Protein AF-0000000080760222 (afdb_homodimer)

pLDDT: mean 91.81, std 16.85, range [20.69, 99.0]

Solvent-accessible surface area (backbone atoms only — not comparable to full-atom values): 49930 Å² total; per-residue (Å²): 141,75,77,84,73,66,91,72,69,75,89,66,70,95,62,77,78,75,68,76,70,71,76,77,64,73,71,73,68,75,75,65,69,78,71,59,54,69,72,54,43,53,39,43,60,71,43,69,62,63,64,87,35,43,21,30,27,31,28,36,64,97,54,61,75,70,39,72,36,57,25,76,50,66,33,50,38,21,35,37,37,32,58,56,42,46,46,55,39,39,75,69,62,34,50,72,35,60,31,49,39,36,34,28,26,51,71,90,54,55,47,46,98,83,7,40,41,82,52,53,40,32,39,40,38,49,36,39,63,76,36,31,63,59,53,51,49,52,40,50,49,45,37,42,74,67,42,44,33,32,48,48,35,38,33,38,18,42,60,54,34,48,88,53,74,57,67,31,30,70,85,80,70,45,47,27,40,48,73,35,35,52,40,54,31,58,34,49,46,66,29,43,35,35,35,42,36,38,68,35,73,90,77,55,38,56,47,77,41,65,40,74,78,42,78,59,61,42,80,38,79,52,49,39,58,38,87,48,76,51,88,58,83,77,59,68,49,68,43,60,42,85,51,97,82,34,39,30,40,35,36,34,46,58,38,30,60,69,52,53,66,48,74,45,62,31,26,73,53,54,46,67,57,37,43,53,36,50,49,54,52,51,39,43,58,72,68,34,46,71,82,53,56,79,40,83,44,77,74,62,91,70,46,37,81,72,30,72,41,74,50,72,28,43,42,57,50,40,26,50,28,43,19,66,61,36,33,37,38,29,31,27,47,37,28,48,46,10,29,76,70,72,32,70,47,10,26,52,69,58,11,44,53,45,49,53,51,52,42,42,73,71,70,45,83,54,90,62,56,32,56,67,59,24,23,21,91,52,94,74,26,23,38,22,26,44,49,51,45,51,50,54,54,52,41,61,74,39,74,59,24,33,42,56,52,47,13,33,10,28,24,31,61,30,51,85,32,28,88,35,50,67,49,90,62,23,45,47,25,25,31,35,32,62,13,69,47,93,32,22,27,23,41,35,42,40,30,43,16,71,73,71,47,46,27,37,40,24,40,33,25,55,36,89,67,20,78,48,44,54,65,29,54,48,47,52,51,33,55,48,13,66,61,131,82,85,72,72,78,80,69,71,78,74,68,72,75,66,70,72,71,68,73,71,68,78,75,64,73,71,76,68,74,74,66,70,79,72,58,54,69,73,54,43,52,39,44,58,71,42,69,62,63,64,88,34,43,22,30,25,32,27,38,64,100,54,60,76,70,40,72,36,57,24,76,49,66,34,49,37,21,34,39,37,33,56,56,42,46,46,54,40,40,74,69,63,34,50,73,35,61,31,48,39,35,34,26,25,51,71,91,56,56,47,47,96,83,7,39,40,81,53,53,40,30,39,41,35,49,36,38,62,74,36,32,63,60,52,51,50,52,38,50,47,45,37,42,74,66,41,46,34,33,46,49,34,38,32,37,18,43,62,54,33,46,87,53,74,58,67,33,30,71,85,78,70,46,47,26,40,48,72,36,33,52,40,53,29,59,34,49,45,67,28,44,34,36,37,43,34,38,67,36,74,88,78,56,39,56,46,77,42,64,41,74,78,42,79,57,62,41,80,37,78,52,49,38,59,38,89,47,75,49,87,60,84,76,59,70,48,69,42,59,40,83,50,99,83,34,39,29,40,34,36,33,44,57,37,31,60,68,51,53,66,49,74,45,61,30,27,73,52,54,48,66,57,37,42,52,34,52,49,54,51,52,39,42,60,72,69,34,46,70,82,54,54,81,40,81,45,75,73,61,92,70,45,38,80,73,31,72,41,72,49,72,29,43,42,58,49,42,25,51,27,43,19,64,60,35,32,38,38,29,31,26,47,36,30,45,46,10,30,77,70,71,32,71,47,12,25,53,68,58,10,42,51,47,48,52,51,52,42,42,71,72,69,45,81,53,89,63,55,32,56,67,60,23,23,21,91,51,94,72,25,23,39,22,28,44,48,50,45,52,49,55,53,53,43,62,73,39,73,60,23,32,42,57,51,46,13,32,11,28,23,31,61,31,50,85,30,30,89,36,50,65,50,90,62,23,45,45,26,25,31,34,31,61,13,69,47,95,31,22,28,23,41,35,41,40,29,43,17,72,73,72,48,44,28,38,39,24,39,34,24,56,35,88,65,20,77,47,43,53,66,31,55,47,47,53,51,33,55,46,14,66,61

Sequence (966 aa):
MGHRAWRRAAQALGLIMAAAWAALTPAAGQAQVAGLPPKLMQAWKATKLPDEALSVVVQEVNGPRMLAINAQTPRNPASVMKLVTTWVALSELGPNYSWRTDFLTDPGVRPDAQGRLNGPLYWRAGGDPQFMLQDLWTLLRDLRLRGVKEISDLVVDRSIFGQVAIDPGAFDGAPDRAYNASPDALMVGFGALRLLVTPDPVARKWVATVDPPVSGLRLEGAIQWTDARCPGAPAVSTQPVVTQEGVSLRLSGAVAGSCGEFSLYRLALSQPEYTDAVFRLLWRELGGTFKGKMRPGVVPGDAIVLASHESPTLGEAIRVINKRSNNVMARTLLLTLGAERGRRPATVASSESVAKQLLSGQGLNMPELVLDNGAGLSRDARVSADSLAAMLSLAWRSPVMPEYLASMAIAGVDGTVRRRMQGKGALGMAHLKTGSLRDVRSIAGYVLGNSGKRYVVVSMVNHENAAAVRSFDDALIAWLAEQMGHRAWRRAAQALGLIMAAAWAALTPAAGQAQVAGLPPKLMQAWKATKLPDEALSVVVQEVNGPRMLAINAQTPRNPASVMKLVTTWVALSELGPNYSWRTDFLTDPGVRPDAQGRLNGPLYWRAGGDPQFMLQDLWTLLRDLRLRGVKEISDLVVDRSIFGQVAIDPGAFDGAPDRAYNASPDALMVGFGALRLLVTPDPVARKWVATVDPPVSGLRLEGAIQWTDARCPGAPAVSTQPVVTQEGVSLRLSGAVAGSCGEFSLYRLALSQPEYTDAVFRLLWRELGGTFKGKMRPGVVPGDAIVLASHESPTLGEAIRVINKRSNNVMARTLLLTLGAERGRRPATVASSESVAKQLLSGQGLNMPELVLDNGAGLSRDARVSADSLAAMLSLAWRSPVMPEYLASMAIAGVDGTVRRRMQGKGALGMAHLKTGSLRDVRSIAGYVLGNSGKRYVVVSMVNHENAAAVRSFDDALIAWLAEQ

Radius of gyration: 34.59 Å; Cα contacts (8 Å, |Δi|>4): 2193; chains: 2; bounding box: 118×190×60 Å

Foldseek 3Di:
DPPPPPPPPDDPPPDDPDPPPPPVPPPPPQPQQPQDPPLLSVLVVQLVDRQCQKFKWKAFQVGGTRDGRQQFDKDQQFQLLLLLLLLLLCVPQHQFDWFKWFKWAAPPFAQDPQQDTPDAIEIEFRLHLAAELVLLLVQLVLSVVRRHFEGEEYAYEQQLADPQFDQLCVQPNASWALLSQTRTSDAYRSQKWKWKWADDVVVQFIDTDTPPPFPQEEEAEGEHEDQDAFPDDADKDWDWDQDPSHIYIYIYYYGYSNVGIDMDITHHDHRVVSVVRSSCVSSVVSNHDYDHDYYYDHDDPNIGTSGMDIHNTSLVLLLCCQQALRQNSSLSSLQSCLSVVPNGNGYQVSSVVSSVVSCVVLVQDWVSADCRRSSSSDPRGIGGNNSQLVSQSSLCPDPCVVSSQSSFHFACCGGPRVNALVDPQQHRFWGWGWRDDQQKTKIWGWGQAPVRIIMTMIMIGGGNSRVSCRSSVSVVNSVRNHD/DPPPPDPPPDPPPPPPPPPPPPPPPPPPPQPQQPQDDPVLSVLVVQLVDHQVQKFKWKDFQVGGTRDGRQQQDKDQQFQLLLLLLLLLLCVVQHQFDWFKWFKWAAPPWAQDPQQDTPDAIEIEFRLHLAAELVNLLVQLVLSVVRRHFEGEEYAYEQQLADPQFDQLCVQPNASWALLSQTRTSDAYRSQKWKWKWADDVVVQFIDTDTPPPFPQEEEAEGEHEDQDAFPDDADKDWDWDQDPSHIYIYIYYYGYSNVGIDMDITHHDHRVVSVQRSSCVSSVVSNHDYDHDYYYDHDDPNIGTSGMDIHNTSLVLLLCCQQALRQNSQLSSLQSCLSVVPNGNGYQVSSVVSSVVSCVVLVQDWVSADCRRSSSSDPRGIGGNNSQLVSQSSLCVDPCVVSSQSSFHFACCGGPRVNPLVDPQQHRFWGWGWRDDQQKTKIWGWGQAPVRIIMTMIMIGGGNSRVSCRSSVSVVNSVRNHD

Organism: Bordetella avium (strain 197N) (NCBI:txid360910)

Secondary structure (DSSP, 8-state):
--GGGSTTSSTT-S-SGGG--------------TT--HHHHHHHHHHT--GGGEEEEEEETTS-EEEEESTT--B--GGGHHHHHHHHHHHHH-TT---EEEEEE-TT--B-TTSBBSSPEEEE----TT--HHHHHHHHHHHHHTT--EES-EEEE-TTB-S----TTTTTS-TTBGGGPPP-SS-SGGGEEEEEEEEETTTTEEEEEEES--TTEEEEE-PEEE-S---SS--EEEEEEEETTEEEEEEEEEEEGGG--EEEEEE-S-HHHHHHHHHHHHHHHTT-EE-S-EEE----TT-EEEEEEEPPPHHHHHHHHHHTT-HHHHHHHHHHHHHHTT-SSB-HHHHHHHHHHHHHHTT---TT-B-TTSSS--SS-BB-HHHHHHHHHHHHHSTTHHHHHHTSEETTTSGGGTTS--STTTTT-EEEEEEEETTEEEEEEEEE-TTS-EEEEEEEEESTTGGGGHHHHHHHHHHHHT-/--TTGGGGGGGGGGGGGGG--------------TT--HHHHHHHHHHT--GGGEEEEEEETTS-EEEEESTT--B--GGGHHHHHHHHHHHHH-TT---EEEEEE-TT--B-TTSBBSSPEEEE----TT--HHHHHHHHHHHHHTT--EES-EEEE-TTB-S----TTTTTS-TTBGGGPPP-SS-SGGGEEEEEEEEETTTTEEEEEEES--TTEEEEE-PEEE-S---SS--EEEEEEEETTEEEEEEEEEEEGGG--EEEEEE-S-HHHHHHHHHHHHHHHTT-EE-S-EEE----TT-EEEEEEEPPPHHHHHHHHHHTT-HHHHHHHHHHHHHHTT-SSB-HHHHHHHHHHHHHHTT---TT-B-TTSSS--SS-BB-HHHHHHHHHHHHTSTTHHHHHHTSEETTTSGGGTTS--STTTTT-EEEEEEEETTEEEEEEEEE-TTS-EEEEEEEEESTTGGGGHHHHHHHHHHHHT-

Structure (mmCIF, N/CA/C/O backbone):
data_AF-0000000080760222-model_v1
#
loop_
_entity.id
_entity.type
_entity.pdbx_description
1 polymer 'Probable D-alanyl-D-alanine carboxypeptidase'
#
loop_
_atom_site.group_PDB
_atom_site.id
_atom_site.type_symbol
_atom_site.label_atom_id
_atom_site.label_alt_id
_atom_site.label_comp_id
_atom_site.label_asym_id
_atom_site.label_entity_id
_atom_site.label_seq_id
_atom_site.pdbx_PDB_ins_code
_atom_site.Cartn_x
_atom_site.Cartn_y
_atom_site.Cartn_z
_atom_site.occupancy
_atom_site.B_iso_or_equiv
_atom_site.auth_seq_id
_atom_site.auth_comp_id
_atom_site.auth_asym_id
_atom_site.auth_atom_id
_atom_site.pdbx_PDB_model_num
ATOM 1 N N . MET A 1 1 ? -11.398 -107.938 -3.734 1 21.73 1 MET A N 1
ATOM 2 C CA . MET A 1 1 ? -10.977 -106.812 -2.971 1 21.73 1 MET A CA 1
ATOM 3 C C . MET A 1 1 ? -9.711 -106.188 -3.561 1 21.73 1 MET A C 1
ATOM 5 O O . MET A 1 1 ? -9.406 -105 -3.311 1 21.73 1 MET A O 1
ATOM 9 N N . GLY A 1 2 ? -8.922 -107 -4.203 1 21.47 2 GLY A N 1
ATOM 10 C CA . GLY A 1 2 ? -7.48 -106.938 -4.414 1 21.47 2 GLY A CA 1
ATOM 11 C C . GLY A 1 2 ? -7.082 -106.125 -5.633 1 21.47 2 GLY A C 1
ATOM 12 O O . GLY A 1 2 ? -5.895 -105.875 -5.875 1 21.47 2 GLY A O 1
ATOM 13 N N . HIS A 1 3 ? -7.879 -106.125 -6.66 1 20.69 3 HIS A N 1
ATOM 14 C CA . HIS A 1 3 ? -7.383 -105.875 -8.016 1 20.69 3 HIS A CA 1
ATOM 15 C C . HIS A 1 3 ? -7.055 -104.438 -8.273 1 20.69 3 HIS A C 1
ATOM 17 O O . HIS A 1 3 ? -6.594 -104.062 -9.367 1 20.69 3 HIS A O 1
ATOM 23 N N . ARG A 1 4 ? -7.793 -103.438 -7.602 1 25.48 4 ARG A N 1
ATOM 24 C CA . ARG A 1 4 ? -7.926 -102.125 -8.234 1 25.48 4 ARG A CA 1
ATOM 25 C C . ARG A 1 4 ? -6.633 -101.312 -8.109 1 25.48 4 ARG A C 1
ATOM 27 O O . ARG A 1 4 ? -6.602 -100.125 -8.438 1 25.48 4 ARG A O 1
ATOM 34 N N . ALA A 1 5 ? -5.645 -101.938 -7.27 1 29.95 5 ALA A N 1
ATOM 35 C CA . ALA A 1 5 ? -4.57 -101.125 -6.637 1 29.95 5 ALA A CA 1
ATOM 36 C C . ALA A 1 5 ? -3.475 -100.812 -7.641 1 29.95 5 ALA A C 1
ATOM 38 O O . ALA A 1 5 ? -2.51 -100.125 -7.309 1 29.95 5 ALA A O 1
ATOM 39 N N . TRP A 1 6 ? -3.432 -101.562 -8.812 1 23.64 6 TRP A N 1
ATOM 40 C CA . TRP A 1 6 ? -2.129 -101.75 -9.453 1 23.64 6 TRP A CA 1
ATOM 41 C C . TRP A 1 6 ? -1.738 -100.438 -10.195 1 23.64 6 TRP A C 1
ATOM 43 O O . TRP A 1 6 ? -0.552 -100.188 -10.398 1 23.64 6 TRP A O 1
ATOM 53 N N . ARG A 1 7 ? -2.621 -99.875 -11.109 1 25.02 7 ARG A N 1
ATOM 54 C CA . ARG A 1 7 ? -2.139 -99.125 -12.281 1 25.02 7 ARG A CA 1
ATOM 55 C C . ARG A 1 7 ? -1.521 -97.812 -11.891 1 25.02 7 ARG A C 1
ATOM 57 O O . ARG A 1 7 ? -2.129 -96.75 -12.094 1 25.02 7 ARG A O 1
ATOM 64 N N . ARG A 1 8 ? -1.177 -97.5 -10.547 1 26.38 8 ARG A N 1
ATOM 65 C CA . ARG A 1 8 ? -0.715 -96.25 -9.969 1 26.38 8 ARG A CA 1
ATOM 66 C C . ARG A 1 8 ? 0.661 -95.875 -10.508 1 26.38 8 ARG A C 1
ATOM 68 O O . ARG A 1 8 ? 1.21 -94.812 -10.148 1 26.38 8 ARG A O 1
ATOM 75 N N . ALA A 1 9 ? 1.52 -96.812 -10.969 1 27.47 9 ALA A N 1
ATOM 76 C CA . ALA A 1 9 ? 2.963 -96.625 -10.883 1 27.47 9 ALA A CA 1
ATOM 77 C C . ALA A 1 9 ? 3.424 -95.562 -11.898 1 27.47 9 ALA A C 1
ATOM 79 O O . ALA A 1 9 ? 4.293 -94.75 -11.602 1 27.47 9 ALA A O 1
ATOM 80 N N . ALA A 1 10 ? 3.174 -95.812 -13.195 1 27.44 10 ALA A N 1
ATOM 81 C CA . ALA A 1 10 ? 4.16 -95.438 -14.211 1 27.44 10 ALA A CA 1
ATOM 82 C C . ALA A 1 10 ? 4.242 -93.938 -14.359 1 27.44 10 ALA A C 1
ATOM 84 O O . ALA A 1 10 ? 5.316 -93.375 -14.625 1 27.44 10 ALA A O 1
ATOM 85 N N . GLN A 1 11 ? 3.145 -93.188 -14.602 1 27.59 11 GLN A N 1
ATOM 86 C CA . GLN A 1 11 ? 3.232 -92 -15.484 1 27.59 11 GLN A CA 1
ATOM 87 C C . GLN A 1 11 ? 3.934 -90.812 -14.789 1 27.59 11 GLN A C 1
ATOM 89 O O . GLN A 1 11 ? 3.297 -89.812 -14.445 1 27.59 11 GLN A O 1
ATOM 94 N N . ALA A 1 12 ? 4.664 -91 -13.664 1 30.55 12 ALA A N 1
ATOM 95 C CA . ALA A 1 12 ? 5.137 -89.812 -12.867 1 30.55 12 ALA A CA 1
ATOM 96 C C . ALA A 1 12 ? 6.328 -89.188 -13.531 1 30.55 12 ALA A C 1
ATOM 98 O O . ALA A 1 12 ? 6.945 -88.25 -12.945 1 30.55 12 ALA A O 1
ATOM 99 N N . LEU A 1 13 ? 6.895 -89.812 -14.57 1 28.38 13 LEU A N 1
ATOM 100 C CA . LEU A 1 13 ? 8.234 -89.375 -14.938 1 28.38 13 LEU A CA 1
ATOM 101 C C . LEU A 1 13 ? 8.227 -87.875 -15.305 1 28.38 13 LEU A C 1
ATOM 103 O O . LEU A 1 13 ? 9.219 -87.188 -15.078 1 28.38 13 LEU A O 1
ATOM 107 N N . GLY A 1 14 ? 7.422 -87.438 -16.297 1 30.75 14 GLY A N 1
ATOM 108 C CA . GLY A 1 14 ? 7.816 -86.375 -17.203 1 30.75 14 GLY A CA 1
ATOM 109 C C . GLY A 1 14 ? 7.797 -85 -16.531 1 30.75 14 GLY A C 1
ATOM 110 O O . GLY A 1 14 ? 6.77 -84.312 -16.547 1 30.75 14 GLY A O 1
ATOM 111 N N . LEU A 1 15 ? 8.102 -84.938 -15.164 1 27.53 15 LEU A N 1
ATOM 112 C CA . LEU A 1 15 ? 7.887 -83.812 -14.234 1 27.53 15 LEU A CA 1
ATOM 113 C C . LEU A 1 15 ? 8.688 -82.625 -14.664 1 27.53 15 LEU A C 1
ATOM 115 O O . LEU A 1 15 ? 8.172 -81.5 -14.664 1 27.53 15 LEU A O 1
ATOM 119 N N . ILE A 1 16 ? 9.984 -82.562 -14.484 1 30.67 16 ILE A N 1
ATOM 120 C CA . ILE A 1 16 ? 10.633 -81.5 -13.727 1 30.67 16 ILE A CA 1
ATOM 121 C C . ILE A 1 16 ? 11.039 -80.375 -14.656 1 30.67 16 ILE A C 1
ATOM 123 O O . ILE A 1 16 ? 11.492 -79.312 -14.203 1 30.67 16 ILE A O 1
ATOM 127 N N . MET A 1 17 ? 11.234 -80.625 -15.922 1 30.14 17 MET A N 1
ATOM 128 C CA . MET A 1 17 ? 12.141 -79.688 -16.562 1 30.14 17 MET A CA 1
ATOM 129 C C . MET A 1 17 ? 11.508 -78.312 -16.672 1 30.14 17 MET A C 1
ATOM 131 O O . MET A 1 17 ? 12.203 -77.312 -16.891 1 30.14 17 MET A O 1
ATOM 135 N N . ALA A 1 18 ? 10.297 -78.188 -17.047 1 32.34 18 ALA A N 1
ATOM 136 C CA . ALA A 1 18 ? 9.898 -77 -17.828 1 32.34 18 ALA A CA 1
ATOM 137 C C . ALA A 1 18 ? 9.82 -75.75 -16.969 1 32.34 18 ALA A C 1
ATOM 139 O O . ALA A 1 18 ? 9.43 -74.688 -17.438 1 32.34 18 ALA A O 1
ATOM 140 N N . ALA A 1 19 ? 9.805 -75.875 -15.68 1 30.06 19 ALA A N 1
ATOM 141 C CA . ALA A 1 19 ? 9.102 -74.75 -15.055 1 30.06 19 ALA A CA 1
ATOM 142 C C . ALA A 1 19 ? 9.914 -73.438 -15.172 1 30.06 19 ALA A C 1
ATOM 144 O O . ALA A 1 19 ? 9.398 -72.375 -14.906 1 30.06 19 ALA A O 1
ATOM 145 N N . ALA A 1 20 ? 11.25 -73.562 -15.086 1 32.75 20 ALA A N 1
ATOM 146 C CA . ALA A 1 20 ? 11.781 -72.375 -14.461 1 32.75 20 ALA A CA 1
ATOM 147 C C . ALA A 1 20 ? 11.781 -71.188 -15.438 1 32.75 20 ALA A C 1
ATOM 149 O O . ALA A 1 20 ? 12.805 -70.875 -16.062 1 32.75 20 ALA A O 1
ATOM 150 N N . TRP A 1 21 ? 11.062 -71.25 -16.562 1 36.56 21 TRP A N 1
ATOM 151 C CA . TRP A 1 21 ? 11.234 -70 -17.297 1 36.56 21 TRP A CA 1
ATOM 152 C C . TRP A 1 21 ? 10.82 -68.812 -16.438 1 36.56 21 TRP A C 1
ATOM 154 O O . TRP A 1 21 ? 9.633 -68.562 -16.234 1 36.56 21 TRP A O 1
ATOM 164 N N . ALA A 1 22 ? 11.453 -68.625 -15.234 1 35.06 22 ALA A N 1
ATOM 165 C CA . ALA A 1 22 ? 11.18 -67.438 -14.477 1 35.06 22 ALA A CA 1
ATOM 166 C C . ALA A 1 22 ? 11.242 -66.188 -15.375 1 35.06 22 ALA A C 1
ATOM 168 O O . ALA A 1 22 ? 12.234 -65.938 -16.078 1 35.06 22 ALA A O 1
ATOM 169 N N . ALA A 1 23 ? 10.086 -65.562 -15.695 1 37.75 23 ALA A N 1
ATOM 170 C CA . ALA A 1 23 ? 9.844 -64.25 -16.281 1 37.75 23 ALA A CA 1
ATOM 171 C C . ALA A 1 23 ? 10.742 -63.188 -15.648 1 37.75 23 ALA A C 1
ATOM 173 O O . ALA A 1 23 ? 10.625 -62.906 -14.453 1 37.75 23 ALA A O 1
ATOM 174 N N . LEU A 1 24 ? 12.023 -63.094 -16.078 1 36.19 24 LEU A N 1
ATOM 175 C CA . LEU A 1 24 ? 12.719 -61.844 -15.781 1 36.19 24 LEU A CA 1
ATOM 176 C C . LEU A 1 24 ? 11.812 -60.656 -16.031 1 36.19 24 LEU A C 1
ATOM 178 O O . LEU A 1 24 ? 11.5 -60.312 -17.172 1 36.19 24 LEU A O 1
ATOM 182 N N . THR A 1 25 ? 10.766 -60.469 -15.195 1 34.34 25 THR A N 1
ATOM 183 C CA . THR A 1 25 ? 10.117 -59.156 -15.305 1 34.34 25 THR A CA 1
ATOM 184 C C . THR A 1 25 ? 11.148 -58.031 -15.383 1 34.34 25 THR A C 1
ATOM 186 O O . THR A 1 25 ? 12.039 -57.969 -14.539 1 34.34 25 THR A O 1
ATOM 189 N N . PRO A 1 26 ? 11.414 -57.531 -16.594 1 37.06 26 PRO A N 1
ATOM 190 C CA . PRO A 1 26 ? 12.273 -56.344 -16.531 1 37.06 26 PRO A CA 1
ATOM 191 C C . PRO A 1 26 ? 11.891 -55.406 -15.398 1 37.06 26 PRO A C 1
ATOM 193 O O . PRO A 1 26 ? 10.703 -55.156 -15.18 1 37.06 26 PRO A O 1
ATOM 196 N N . ALA A 1 27 ? 12.57 -55.5 -14.273 1 37.06 27 ALA A N 1
ATOM 197 C CA . ALA A 1 27 ? 12.406 -54.375 -13.344 1 37.06 27 ALA A CA 1
ATOM 198 C C . ALA A 1 27 ? 12.227 -53.062 -14.086 1 37.06 27 ALA A C 1
ATOM 200 O O . ALA A 1 27 ? 13.047 -52.719 -14.945 1 37.06 27 ALA A O 1
ATOM 201 N N . ALA A 1 28 ? 11.031 -52.625 -14.266 1 36.75 28 ALA A N 1
ATOM 202 C CA . ALA A 1 28 ? 10.797 -51.25 -14.641 1 36.75 28 ALA A CA 1
ATOM 203 C C . ALA A 1 28 ? 11.844 -50.312 -14.008 1 36.75 28 ALA A C 1
ATOM 205 O O . ALA A 1 28 ? 11.883 -50.156 -12.781 1 36.75 28 ALA A O 1
ATOM 206 N N . GLY A 1 29 ? 13.016 -50.312 -14.539 1 34.59 29 GLY A N 1
ATOM 207 C CA . GLY A 1 29 ? 13.93 -49.281 -14.094 1 34.59 29 GLY A CA 1
ATOM 208 C C . GLY A 1 29 ? 13.234 -47.969 -13.75 1 34.59 29 GLY A C 1
ATOM 209 O O . GLY A 1 29 ? 12.453 -47.469 -14.547 1 34.59 29 GLY A O 1
ATOM 210 N N . GLN A 1 30 ? 12.961 -47.781 -12.469 1 35.72 30 GLN A N 1
ATOM 211 C CA . GLN A 1 30 ? 12.492 -46.469 -12.039 1 35.72 30 GLN A CA 1
ATOM 212 C C . GLN A 1 30 ? 13.148 -45.344 -12.852 1 35.72 30 GLN A C 1
ATOM 214 O O . GLN A 1 30 ? 14.375 -45.312 -12.977 1 35.72 30 GLN A O 1
ATOM 219 N N . ALA A 1 31 ? 12.57 -44.812 -13.859 1 37.69 31 ALA A N 1
ATOM 220 C CA . ALA A 1 31 ? 12.969 -43.625 -14.602 1 37.69 31 ALA A CA 1
ATOM 221 C C . ALA A 1 31 ? 13.594 -42.594 -13.68 1 37.69 31 ALA A C 1
ATOM 223 O O . ALA A 1 31 ? 12.945 -42.125 -12.734 1 37.69 31 ALA A O 1
ATOM 224 N N . GLN A 1 32 ? 14.82 -42.719 -13.18 1 43.09 32 GLN A N 1
ATOM 225 C CA . GLN A 1 32 ? 15.57 -41.688 -12.461 1 43.09 32 GLN A CA 1
ATOM 226 C C . GLN A 1 32 ? 15.492 -40.344 -13.18 1 43.09 32 GLN A C 1
ATOM 228 O O . GLN A 1 32 ? 15.719 -40.25 -14.383 1 43.09 32 GLN A O 1
ATOM 233 N N . VAL A 1 33 ? 14.57 -39.469 -12.672 1 51.62 33 VAL A N 1
ATOM 234 C CA . VAL A 1 33 ? 14.695 -38.094 -13.18 1 51.62 33 VAL A CA 1
ATOM 235 C C . VAL A 1 33 ? 16.172 -37.75 -13.344 1 51.62 33 VAL A C 1
ATOM 237 O O . VAL A 1 33 ? 16.906 -37.625 -12.352 1 51.62 33 VAL A O 1
ATOM 240 N N . ALA A 1 34 ? 16.844 -38.062 -14.383 1 62.31 34 ALA A N 1
ATOM 241 C CA . ALA A 1 34 ? 18.234 -37.75 -14.672 1 62.31 34 ALA A CA 1
ATOM 242 C C . ALA A 1 34 ? 18.5 -36.25 -14.477 1 62.31 34 ALA A C 1
ATOM 244 O O . ALA A 1 34 ? 17.734 -35.406 -14.961 1 62.31 34 ALA A O 1
ATOM 245 N N . GLY A 1 35 ? 19.266 -35.875 -13.367 1 80.44 35 GLY A N 1
ATOM 246 C CA . GLY A 1 35 ? 19.766 -34.531 -13.289 1 80.44 35 GLY A CA 1
ATOM 247 C C . GLY A 1 35 ? 19.594 -33.906 -11.922 1 80.44 35 GLY A C 1
ATOM 248 O O . GLY A 1 35 ? 20.234 -32.906 -11.602 1 80.44 35 GLY A O 1
ATOM 249 N N . LEU A 1 36 ? 18.641 -34.625 -11.086 1 91.06 36 LEU A N 1
ATOM 250 C CA . LEU A 1 36 ? 18.469 -34.031 -9.758 1 91.06 36 LEU A CA 1
ATOM 251 C C . LEU A 1 36 ? 19.641 -34.406 -8.852 1 91.06 36 LEU A C 1
ATOM 253 O O . LEU A 1 36 ? 20.141 -35.531 -8.891 1 91.06 36 LEU A O 1
ATOM 257 N N . PRO A 1 37 ? 20.047 -33.531 -8.023 1 93.06 37 PRO A N 1
ATOM 258 C CA . PRO A 1 37 ? 21 -33.906 -6.977 1 93.06 37 PRO A CA 1
ATOM 259 C C . PRO A 1 37 ? 20.438 -34.969 -6.027 1 93.06 37 PRO A C 1
ATOM 261 O O . PRO A 1 37 ? 19.219 -35.094 -5.887 1 93.06 37 PRO A O 1
ATOM 264 N N . PRO A 1 38 ? 21.312 -35.75 -5.371 1 93.38 38 PRO A N 1
ATOM 265 C CA . PRO A 1 38 ? 20.891 -36.875 -4.57 1 93.38 38 PRO A CA 1
ATOM 266 C C . PRO A 1 38 ? 19.828 -36.531 -3.529 1 93.38 38 PRO A C 1
ATOM 268 O O . PRO A 1 38 ? 18.844 -37.25 -3.381 1 93.38 38 PRO A O 1
ATOM 271 N N . LYS A 1 39 ? 20.031 -35.469 -2.85 1 92.5 39 LYS A N 1
ATOM 272 C CA . LYS A 1 39 ? 19.078 -35.031 -1.826 1 92.5 39 LYS A CA 1
ATOM 273 C C . LYS A 1 39 ? 17.703 -34.781 -2.434 1 92.5 39 LYS A C 1
ATOM 275 O O . LYS A 1 39 ? 16.688 -35.156 -1.853 1 92.5 39 LYS A O 1
ATOM 280 N N . LEU A 1 40 ? 17.656 -34.219 -3.559 1 96.69 40 LEU A N 1
ATOM 281 C CA . LEU A 1 40 ? 16.406 -33.875 -4.23 1 96.69 40 LEU A CA 1
ATOM 282 C C . LEU A 1 40 ? 15.773 -35.125 -4.836 1 96.69 40 LEU A C 1
ATOM 284 O O . LEU A 1 40 ? 14.547 -35.281 -4.879 1 96.69 40 LEU A O 1
ATOM 288 N N . MET A 1 41 ? 16.641 -36.031 -5.258 1 96.38 41 MET A N 1
ATOM 289 C CA . MET A 1 41 ? 16.141 -37.312 -5.781 1 96.38 41 MET A CA 1
ATOM 290 C C . MET A 1 41 ? 15.422 -38.094 -4.691 1 96.38 41 MET A C 1
ATOM 292 O O . MET A 1 41 ? 14.359 -38.656 -4.934 1 96.38 41 MET A O 1
ATOM 296 N N . GLN A 1 42 ? 16.016 -38.062 -3.555 1 96.75 42 GLN A N 1
ATOM 297 C CA . GLN A 1 42 ? 15.398 -38.75 -2.424 1 96.75 42 GLN A CA 1
ATOM 298 C C . GLN A 1 42 ? 14.055 -38.125 -2.07 1 96.75 42 GLN A C 1
ATOM 300 O O . GLN A 1 42 ? 13.078 -38.812 -1.822 1 96.75 42 GLN A O 1
ATOM 305 N N . ALA A 1 43 ? 14.039 -36.781 -2.064 1 96.81 43 ALA A N 1
ATOM 306 C CA . ALA A 1 43 ? 12.805 -36.062 -1.769 1 96.81 43 ALA A CA 1
ATOM 307 C C . ALA A 1 43 ? 11.727 -36.375 -2.811 1 96.81 43 ALA A C 1
ATOM 309 O O . ALA A 1 43 ? 10.555 -36.531 -2.475 1 96.81 43 ALA A O 1
ATOM 310 N N . TRP A 1 44 ? 12.133 -36.469 -4.086 1 97.62 44 TRP A N 1
ATOM 311 C CA . TRP A 1 44 ? 11.18 -36.75 -5.156 1 97.62 44 TRP A CA 1
ATOM 312 C C . TRP A 1 44 ? 10.633 -38.156 -5.039 1 97.62 44 TRP A C 1
ATOM 314 O O . TRP A 1 44 ? 9.422 -38.375 -5.117 1 97.62 44 TRP A O 1
ATOM 324 N N . LYS A 1 45 ? 11.523 -39.094 -4.809 1 97 45 LYS A N 1
ATOM 325 C CA . LYS A 1 45 ? 11.109 -40.5 -4.688 1 97 45 LYS A CA 1
ATOM 326 C C . LYS A 1 45 ? 10.117 -40.688 -3.547 1 97 45 LYS A C 1
ATOM 328 O O . LYS A 1 45 ? 9.188 -41.5 -3.645 1 97 45 LYS A O 1
ATOM 333 N N . ALA A 1 46 ? 10.32 -39.875 -2.551 1 97.81 46 ALA A N 1
ATOM 334 C CA . ALA A 1 46 ? 9.461 -39.969 -1.375 1 97.81 46 ALA A CA 1
ATOM 335 C C . ALA A 1 46 ? 8.031 -39.531 -1.702 1 97.81 46 ALA A C 1
ATOM 337 O O . ALA A 1 46 ? 7.086 -39.906 -1.01 1 97.81 46 ALA A O 1
ATOM 338 N N . THR A 1 47 ? 7.82 -38.781 -2.746 1 97.81 47 THR A N 1
ATOM 339 C CA . THR A 1 47 ? 6.492 -38.312 -3.129 1 97.81 47 THR A CA 1
ATOM 340 C C . THR A 1 47 ? 5.684 -39.438 -3.76 1 97.81 47 THR A C 1
ATOM 342 O O . THR A 1 47 ? 4.453 -39.406 -3.785 1 97.81 47 THR A O 1
ATOM 345 N N . LYS A 1 48 ? 6.367 -40.406 -4.371 1 98.12 48 LYS A N 1
ATOM 346 C CA . LYS A 1 48 ? 5.785 -41.531 -5.082 1 98.12 48 LYS A CA 1
ATOM 347 C C . LYS A 1 48 ? 5.074 -41.094 -6.355 1 98.12 48 LYS A C 1
ATOM 349 O O . LYS A 1 48 ? 4.262 -41.812 -6.91 1 98.12 48 LYS A O 1
ATOM 354 N N . LEU A 1 49 ? 5.32 -39.875 -6.758 1 98.25 49 LEU A N 1
ATOM 355 C CA . LEU A 1 49 ? 4.773 -39.375 -8.016 1 98.25 49 LEU A CA 1
ATOM 356 C C . LEU A 1 49 ? 5.594 -39.875 -9.203 1 98.25 49 LEU A C 1
ATOM 358 O O . LEU A 1 49 ? 6.809 -40.031 -9.086 1 98.25 49 LEU A O 1
ATOM 362 N N . PRO A 1 50 ? 4.98 -40.188 -10.336 1 97.75 50 PRO A N 1
ATOM 363 C CA . PRO A 1 50 ? 5.746 -40.562 -11.523 1 97.75 50 PRO A CA 1
ATOM 364 C C . PRO A 1 50 ? 6.566 -39.406 -12.094 1 97.75 50 PRO A C 1
ATOM 366 O O . PRO A 1 50 ? 6.141 -38.25 -12.031 1 97.75 50 PRO A O 1
ATOM 369 N N . ASP A 1 51 ? 7.684 -39.625 -12.695 1 96.31 51 ASP A N 1
ATOM 370 C CA . ASP A 1 51 ? 8.609 -38.625 -13.211 1 96.31 51 ASP A CA 1
ATOM 371 C C . ASP A 1 51 ? 7.941 -37.719 -14.258 1 96.31 51 ASP A C 1
ATOM 373 O O . ASP A 1 51 ? 8.242 -36.531 -14.352 1 96.31 51 ASP A O 1
ATOM 377 N N . GLU A 1 52 ? 7.016 -38.312 -14.992 1 97.25 52 GLU A N 1
ATOM 378 C CA . GLU A 1 52 ? 6.371 -37.562 -16.078 1 97.25 52 GLU A CA 1
ATOM 379 C C . GLU A 1 52 ? 5.465 -36.469 -15.531 1 97.25 52 GLU A C 1
ATOM 381 O O . GLU A 1 52 ? 5.066 -35.562 -16.281 1 97.25 52 GLU A O 1
ATOM 386 N N . ALA A 1 53 ? 5.152 -36.469 -14.266 1 98.44 53 ALA A N 1
ATOM 387 C CA . ALA A 1 53 ? 4.238 -35.5 -13.656 1 98.44 53 ALA A CA 1
ATOM 388 C C . ALA A 1 53 ? 4.965 -34.219 -13.312 1 98.44 53 ALA A C 1
ATOM 390 O O . ALA A 1 53 ? 4.328 -33.188 -13.031 1 98.44 53 ALA A O 1
ATOM 391 N N . LEU A 1 54 ? 6.227 -34.25 -13.344 1 98.38 54 LEU A N 1
ATOM 392 C CA . LEU A 1 54 ? 7.031 -33.156 -12.828 1 98.38 54 LEU A CA 1
ATOM 393 C C . LEU A 1 54 ? 7.645 -32.344 -13.961 1 98.38 54 LEU A C 1
ATOM 395 O O . LEU A 1 54 ? 8.156 -32.906 -14.93 1 98.38 54 LEU A O 1
ATOM 399 N N . SER A 1 55 ? 7.527 -31.031 -13.891 1 98.75 55 SER A N 1
ATOM 400 C CA . SER A 1 55 ? 8.375 -30.094 -14.633 1 98.75 55 SER A CA 1
ATOM 401 C C . SER A 1 55 ? 9.172 -29.203 -13.688 1 98.75 55 SER A C 1
ATOM 403 O O . SER A 1 55 ? 8.617 -28.625 -12.758 1 98.75 55 SER A O 1
ATOM 405 N N . VAL A 1 56 ? 10.531 -29.094 -13.883 1 98.69 56 VAL A N 1
ATOM 406 C CA . VAL A 1 56 ? 11.383 -28.25 -13.047 1 98.69 56 VAL A CA 1
ATOM 407 C C . VAL A 1 56 ? 12.398 -27.531 -13.914 1 98.69 56 VAL A C 1
ATOM 409 O O . VAL A 1 56 ? 12.984 -28.109 -14.828 1 98.69 56 VAL A O 1
ATOM 412 N N . VAL A 1 57 ? 12.555 -26.281 -13.695 1 98.75 57 VAL A N 1
ATOM 413 C CA . VAL A 1 57 ? 13.672 -25.516 -14.219 1 98.75 57 VAL A CA 1
ATOM 414 C C . VAL A 1 57 ? 14.328 -24.719 -13.094 1 98.75 57 VAL A C 1
ATOM 416 O O . VAL A 1 57 ? 13.641 -24.047 -12.32 1 98.75 57 VAL A O 1
ATOM 419 N N . VAL A 1 58 ? 15.609 -24.875 -12.898 1 98.62 58 VAL A N 1
ATOM 420 C CA . VAL A 1 58 ? 16.438 -24.047 -12.023 1 98.62 58 VAL A CA 1
ATOM 421 C C . VAL A 1 58 ? 17.562 -23.406 -12.836 1 98.62 58 VAL A C 1
ATOM 423 O O . VAL A 1 58 ? 18.266 -24.094 -13.578 1 98.62 58 VAL A O 1
ATOM 426 N N . GLN A 1 59 ? 17.641 -22.141 -12.703 1 98.19 59 GLN A N 1
ATOM 427 C CA . GLN A 1 59 ? 18.656 -21.375 -13.438 1 98.19 59 GLN A CA 1
ATOM 428 C C . GLN A 1 59 ? 19.266 -20.297 -12.562 1 98.19 59 GLN A C 1
ATOM 430 O O . GLN A 1 59 ? 18.562 -19.531 -11.906 1 98.19 59 GLN A O 1
ATOM 435 N N . GLU A 1 60 ? 20.641 -20.297 -12.531 1 97.81 60 GLU A N 1
ATOM 436 C CA . GLU A 1 60 ? 21.281 -19.125 -11.93 1 97.81 60 GLU A CA 1
ATOM 437 C C . GLU A 1 60 ? 20.969 -17.859 -12.703 1 97.81 60 GLU A C 1
ATOM 439 O O . GLU A 1 60 ? 21.031 -17.844 -13.938 1 97.81 60 GLU A O 1
ATOM 444 N N . VAL A 1 61 ? 20.562 -16.797 -12.016 1 95.94 61 VAL A N 1
ATOM 445 C CA . VAL A 1 61 ? 20.297 -15.531 -12.688 1 95.94 61 VAL A CA 1
ATOM 446 C C . VAL A 1 61 ? 21.547 -15.055 -13.406 1 95.94 61 VAL A C 1
ATOM 448 O O . VAL A 1 61 ? 22.625 -14.953 -12.805 1 95.94 61 VAL A O 1
ATOM 451 N N . ASN A 1 62 ? 21.375 -14.789 -14.672 1 90.94 62 ASN A N 1
ATOM 452 C CA . ASN A 1 62 ? 22.484 -14.406 -15.555 1 90.94 62 ASN A CA 1
ATOM 453 C C . ASN A 1 62 ? 23.562 -15.484 -15.602 1 90.94 62 ASN A C 1
ATOM 455 O O . ASN A 1 62 ? 24.734 -15.188 -15.828 1 90.94 62 ASN A O 1
ATOM 459 N N . GLY A 1 63 ? 23.25 -16.703 -15.305 1 94.69 63 GLY A N 1
ATOM 460 C CA . GLY A 1 63 ? 24.156 -17.828 -15.281 1 94.69 63 GLY A CA 1
ATOM 461 C C . GLY A 1 63 ? 23.578 -19.078 -15.93 1 94.69 63 GLY A C 1
ATOM 462 O O . GLY A 1 63 ? 22.641 -19 -16.719 1 94.69 63 GLY A O 1
ATOM 463 N N . PRO A 1 64 ? 24.172 -20.219 -15.648 1 95.31 64 PRO A N 1
ATOM 464 C CA . PRO A 1 64 ? 23.797 -21.453 -16.344 1 95.31 64 PRO A CA 1
ATOM 465 C C . PRO A 1 64 ? 22.516 -22.078 -15.781 1 95.31 64 PRO A C 1
ATOM 467 O O . PRO A 1 64 ? 22.156 -21.828 -14.625 1 95.31 64 PRO A O 1
ATOM 470 N N . ARG A 1 65 ? 21.844 -22.859 -16.641 1 96.31 65 ARG A N 1
ATOM 471 C CA . ARG A 1 65 ? 20.766 -23.734 -16.203 1 96.31 65 ARG A CA 1
ATOM 472 C C . ARG A 1 65 ? 21.312 -24.875 -15.344 1 96.31 65 ARG A C 1
ATOM 474 O O . ARG A 1 65 ? 22.281 -25.547 -15.719 1 96.31 65 ARG A O 1
ATOM 481 N N . MET A 1 66 ? 20.734 -25.078 -14.227 1 95.88 66 MET A N 1
ATOM 482 C CA . MET A 1 66 ? 21.203 -26.094 -13.289 1 95.88 66 MET A CA 1
ATOM 483 C C . MET A 1 66 ? 20.344 -27.359 -13.391 1 95.88 66 MET A C 1
ATOM 485 O O . MET A 1 66 ? 20.859 -28.469 -13.211 1 95.88 66 MET A O 1
ATOM 489 N N . LEU A 1 67 ? 19.094 -27.156 -13.594 1 96.75 67 LEU A N 1
ATOM 490 C CA . LEU A 1 67 ? 18.141 -28.25 -13.727 1 96.75 67 LEU A CA 1
ATOM 491 C C . LEU A 1 67 ? 17.141 -27.969 -14.844 1 96.75 67 LEU A C 1
ATOM 493 O O . LEU A 1 67 ? 16.688 -26.828 -15.016 1 96.75 67 LEU A O 1
ATOM 497 N N . ALA A 1 68 ? 16.766 -28.969 -15.641 1 97.69 68 ALA A N 1
ATOM 498 C CA . ALA A 1 68 ? 15.695 -28.938 -16.641 1 97.69 68 ALA A CA 1
ATOM 499 C C . ALA A 1 68 ? 15.039 -30.312 -16.797 1 97.69 68 ALA A C 1
ATOM 501 O O . ALA A 1 68 ? 15.586 -31.203 -17.453 1 97.69 68 ALA A O 1
ATOM 502 N N . ILE A 1 69 ? 13.969 -30.438 -16.156 1 97.81 69 ILE A N 1
ATOM 503 C CA . ILE A 1 69 ? 13.195 -31.688 -16.219 1 97.81 69 ILE A CA 1
ATOM 504 C C . ILE A 1 69 ? 11.836 -31.406 -16.844 1 97.81 69 ILE A C 1
ATOM 506 O O . ILE A 1 69 ? 11.047 -30.625 -16.328 1 97.81 69 ILE A O 1
ATOM 510 N N . ASN A 1 70 ? 11.531 -32.062 -17.969 1 98.19 70 ASN A N 1
ATOM 511 C CA . ASN A 1 70 ? 10.281 -31.859 -18.688 1 98.19 70 ASN A CA 1
ATOM 512 C C . ASN A 1 70 ? 9.984 -30.359 -18.844 1 98.19 70 ASN A C 1
ATOM 514 O O . ASN A 1 70 ? 8.852 -29.938 -18.625 1 98.19 70 ASN A O 1
ATOM 518 N N . ALA A 1 71 ? 10.977 -29.609 -19.172 1 98.19 71 ALA A N 1
ATOM 519 C CA . ALA A 1 71 ? 10.961 -28.156 -19.078 1 98.19 71 ALA A CA 1
ATOM 520 C C . ALA A 1 71 ? 9.969 -27.547 -20.078 1 98.19 71 ALA A C 1
ATOM 522 O O . ALA A 1 71 ? 9.383 -26.5 -19.812 1 98.19 71 ALA A O 1
ATOM 523 N N . GLN A 1 72 ? 9.727 -28.141 -21.203 1 98.31 72 GLN A N 1
ATOM 524 C CA . GLN A 1 72 ? 8.938 -27.547 -22.266 1 98.31 72 GLN A CA 1
ATOM 525 C C . GLN A 1 72 ? 7.508 -28.078 -22.25 1 98.31 72 GLN A C 1
ATOM 527 O O . GLN A 1 72 ? 6.668 -27.625 -23.047 1 98.31 72 GLN A O 1
ATOM 532 N N . THR A 1 73 ? 7.246 -29.047 -21.312 1 98.69 73 THR A N 1
ATOM 533 C CA . THR A 1 73 ? 5.91 -29.641 -21.25 1 98.69 73 THR A CA 1
ATOM 534 C C . THR A 1 73 ? 4.891 -28.594 -20.781 1 98.69 73 THR A C 1
ATOM 536 O O . THR A 1 73 ? 5.055 -27.984 -19.719 1 98.69 73 THR A O 1
ATOM 539 N N . PRO A 1 74 ? 3.867 -28.281 -21.641 1 98.81 74 PRO A N 1
ATOM 540 C CA . PRO A 1 74 ? 2.795 -27.422 -21.141 1 98.81 74 PRO A CA 1
ATOM 541 C C . PRO A 1 74 ? 2.082 -28.016 -19.938 1 98.81 74 PRO A C 1
ATOM 543 O O . PRO A 1 74 ? 1.676 -29.172 -19.953 1 98.81 74 PRO A O 1
ATOM 546 N N . ARG A 1 75 ? 1.98 -27.281 -18.859 1 98.88 75 ARG A N 1
ATOM 547 C CA . ARG A 1 75 ? 1.311 -27.719 -17.641 1 98.88 75 ARG A CA 1
ATOM 548 C C . ARG A 1 75 ? 0.356 -26.656 -17.125 1 98.88 75 ARG A C 1
ATOM 550 O O . ARG A 1 75 ? 0.482 -25.469 -17.484 1 98.88 75 ARG A O 1
ATOM 557 N N . ASN A 1 76 ? -0.681 -27.125 -16.391 1 98.94 76 ASN A N 1
ATOM 558 C CA . ASN A 1 76 ? -1.482 -26.188 -15.602 1 98.94 76 ASN A CA 1
ATOM 559 C C . ASN A 1 76 ? -0.701 -25.641 -14.414 1 98.94 76 ASN A C 1
ATOM 561 O O . ASN A 1 76 ? -0.289 -26.391 -13.531 1 98.94 76 ASN A O 1
ATOM 565 N N . PRO A 1 77 ? -0.457 -24.391 -14.438 1 98.88 77 PRO A N 1
ATOM 566 C CA . PRO A 1 77 ? 0.364 -23.828 -13.359 1 98.88 77 PRO A CA 1
ATOM 567 C C . PRO A 1 77 ? -0.462 -23.406 -12.148 1 98.88 77 PRO A C 1
ATOM 569 O O . PRO A 1 77 ? 0.099 -23.047 -11.109 1 98.88 77 PRO A O 1
ATOM 572 N N . ALA A 1 78 ? -1.809 -23.438 -12.234 1 98.81 78 ALA A N 1
ATOM 573 C CA . ALA A 1 78 ? -2.689 -22.812 -11.258 1 98.81 78 ALA A CA 1
ATOM 574 C C . ALA A 1 78 ? -2.322 -21.344 -11.055 1 98.81 78 ALA A C 1
ATOM 576 O O . ALA A 1 78 ? -2.104 -20.609 -12.023 1 98.81 78 ALA A O 1
ATOM 577 N N . SER A 1 79 ? -2.246 -20.828 -9.828 1 98.88 79 SER A N 1
ATOM 578 C CA . SER A 1 79 ? -2.113 -19.406 -9.523 1 98.88 79 SER A CA 1
ATOM 579 C C . SER A 1 79 ? -0.721 -18.891 -9.875 1 98.88 79 SER A C 1
ATOM 581 O O . SER A 1 79 ? -0.478 -17.688 -9.867 1 98.88 79 SER A O 1
ATOM 583 N N . VAL A 1 80 ? 0.231 -19.75 -10.164 1 98.94 80 VAL A N 1
ATOM 584 C CA . VAL A 1 80 ? 1.523 -19.266 -10.648 1 98.94 80 VAL A CA 1
ATOM 585 C C . VAL A 1 80 ? 1.331 -18.469 -11.938 1 98.94 80 VAL A C 1
ATOM 587 O O . VAL A 1 80 ? 2.158 -17.625 -12.281 1 98.94 80 VAL A O 1
ATOM 590 N N . MET A 1 81 ? 0.206 -18.703 -12.625 1 98.94 81 MET A N 1
ATOM 591 C CA . MET A 1 81 ? -0.142 -17.922 -13.812 1 98.94 81 MET A CA 1
ATOM 592 C C . MET A 1 81 ? -0.18 -16.438 -13.5 1 98.94 81 MET A C 1
ATOM 594 O O . MET A 1 81 ? 0.089 -15.609 -14.375 1 98.94 81 MET A O 1
ATOM 598 N N . LYS A 1 82 ? -0.446 -16.062 -12.297 1 98.94 82 LYS A N 1
ATOM 599 C CA . LYS A 1 82 ? -0.525 -14.656 -11.914 1 98.94 82 LYS A CA 1
ATOM 600 C C . LYS A 1 82 ? 0.813 -13.953 -12.125 1 98.94 82 LYS A C 1
ATOM 602 O O . LYS A 1 82 ? 0.86 -12.734 -12.289 1 98.94 82 LYS A O 1
ATOM 607 N N . LEU A 1 83 ? 1.918 -14.703 -12.109 1 99 83 LEU A N 1
ATOM 608 C CA . LEU A 1 83 ? 3.213 -14.109 -12.406 1 99 83 LEU A CA 1
ATOM 609 C C . LEU A 1 83 ? 3.25 -13.594 -13.844 1 99 83 LEU A C 1
ATOM 611 O O . LEU A 1 83 ? 3.824 -12.531 -14.117 1 99 83 LEU A O 1
ATOM 615 N N . VAL A 1 84 ? 2.637 -14.32 -14.75 1 99 84 VAL A N 1
ATOM 616 C CA . VAL A 1 84 ? 2.596 -13.891 -16.141 1 99 84 VAL A CA 1
ATOM 617 C C . VAL A 1 84 ? 1.753 -12.625 -16.266 1 99 84 VAL A C 1
ATOM 619 O O . VAL A 1 84 ? 2.193 -11.641 -16.859 1 99 84 VAL A O 1
ATOM 622 N N . THR A 1 85 ? 0.568 -12.641 -15.688 1 99 85 THR A N 1
ATOM 623 C CA . THR A 1 85 ? -0.369 -11.531 -15.773 1 99 85 THR A CA 1
ATOM 624 C C . THR A 1 85 ? 0.233 -10.266 -15.156 1 99 85 THR A C 1
ATOM 626 O O . THR A 1 85 ? 0.197 -9.195 -15.766 1 99 85 THR A O 1
ATOM 629 N N . THR A 1 86 ? 0.832 -10.391 -13.984 1 99 86 THR A N 1
ATOM 630 C CA . THR A 1 86 ? 1.37 -9.219 -13.289 1 99 86 THR A CA 1
ATOM 631 C C . THR A 1 86 ? 2.629 -8.711 -13.984 1 99 86 THR A C 1
ATOM 633 O O . THR A 1 86 ? 2.871 -7.504 -14.039 1 99 86 THR A O 1
ATOM 636 N N . TRP A 1 87 ? 3.438 -9.609 -14.57 1 98.94 87 TRP A N 1
ATOM 637 C CA . TRP A 1 87 ? 4.625 -9.164 -15.297 1 98.94 87 TRP A CA 1
ATOM 638 C C . TRP A 1 87 ? 4.242 -8.352 -16.516 1 98.94 87 TRP A C 1
ATOM 640 O O . TRP A 1 87 ? 4.727 -7.23 -16.703 1 98.94 87 TRP A O 1
ATOM 650 N N . VAL A 1 88 ? 3.357 -8.922 -17.328 1 98.94 88 VAL A N 1
ATOM 651 C CA . VAL A 1 88 ? 3.07 -8.266 -18.594 1 98.94 88 VAL A CA 1
ATOM 652 C C . VAL A 1 88 ? 2.377 -6.93 -18.344 1 98.94 88 VAL A C 1
ATOM 654 O O . VAL A 1 88 ? 2.643 -5.941 -19.031 1 98.94 88 VAL A O 1
ATOM 657 N N . ALA A 1 89 ? 1.542 -6.844 -17.344 1 98.94 89 ALA A N 1
ATOM 658 C CA . ALA A 1 89 ? 0.889 -5.586 -17 1 98.94 89 ALA A CA 1
ATOM 659 C C . ALA A 1 89 ? 1.898 -4.574 -16.469 1 98.94 89 ALA A C 1
ATOM 661 O O . ALA A 1 89 ? 1.904 -3.412 -16.875 1 98.94 89 ALA A O 1
ATOM 662 N N . LEU A 1 90 ? 2.777 -5 -15.539 1 98.94 90 LEU A N 1
ATOM 663 C CA . LEU A 1 90 ? 3.748 -4.109 -14.914 1 98.94 90 LEU A CA 1
ATOM 664 C C . LEU A 1 90 ? 4.727 -3.564 -15.953 1 98.94 90 LEU A C 1
ATOM 666 O O . LEU A 1 90 ? 5.02 -2.367 -15.969 1 98.94 90 LEU A O 1
ATOM 670 N N . SER A 1 91 ? 5.223 -4.414 -16.781 1 98.75 91 SER A N 1
ATOM 671 C CA . SER A 1 91 ? 6.227 -4.02 -17.766 1 98.75 91 SER A CA 1
ATOM 672 C C . SER A 1 91 ? 5.629 -3.086 -18.812 1 98.75 91 SER A C 1
ATOM 674 O O . SER A 1 91 ? 6.328 -2.232 -19.359 1 98.75 91 SER A O 1
ATOM 676 N N . GLU A 1 92 ? 4.332 -3.23 -19.016 1 98.81 92 GLU A N 1
ATOM 677 C CA . GLU A 1 92 ? 3.691 -2.443 -20.062 1 98.81 92 GLU A CA 1
ATOM 678 C C . GLU A 1 92 ? 3.186 -1.108 -19.516 1 98.81 92 GLU A C 1
ATOM 680 O O . GLU A 1 92 ? 3.443 -0.057 -20.109 1 98.81 92 GLU A O 1
ATOM 685 N N . LEU A 1 93 ? 2.498 -1.176 -18.422 1 98.81 93 LEU A N 1
ATOM 686 C CA . LEU A 1 93 ? 1.795 0.001 -17.922 1 98.81 93 LEU A CA 1
ATOM 687 C C . LEU A 1 93 ? 2.686 0.807 -16.984 1 98.81 93 LEU A C 1
ATOM 689 O O . LEU A 1 93 ? 2.447 1.997 -16.766 1 98.81 93 LEU A O 1
ATOM 693 N N . GLY A 1 94 ? 3.734 0.148 -16.422 1 98.62 94 GLY A N 1
ATOM 694 C CA . GLY A 1 94 ? 4.633 0.8 -15.477 1 98.62 94 GLY A CA 1
ATOM 695 C C . GLY A 1 94 ? 4.137 0.758 -14.047 1 98.62 94 GLY A C 1
ATOM 696 O O . GLY A 1 94 ? 2.934 0.63 -13.805 1 98.62 94 GLY A O 1
ATOM 697 N N . PRO A 1 95 ? 5.051 0.864 -13.125 1 98.56 95 PRO A N 1
ATOM 698 C CA . PRO A 1 95 ? 4.707 0.718 -11.711 1 98.56 95 PRO A CA 1
ATOM 699 C C . PRO A 1 95 ? 3.873 1.884 -11.18 1 98.56 95 PRO A C 1
ATOM 701 O O . PRO A 1 95 ? 3.195 1.749 -10.164 1 98.56 95 PRO A O 1
ATOM 704 N N . ASN A 1 96 ? 3.863 3.016 -11.812 1 98.25 96 ASN A N 1
ATOM 705 C CA . ASN A 1 96 ? 3.172 4.195 -11.305 1 98.25 96 ASN A CA 1
ATOM 706 C C . ASN A 1 96 ? 1.768 4.32 -11.883 1 98.25 96 ASN A C 1
ATOM 708 O O . ASN A 1 96 ? 1.038 5.258 -11.562 1 98.25 96 ASN A O 1
ATOM 712 N N . TYR A 1 97 ? 1.362 3.377 -12.742 1 98.69 97 TYR A N 1
ATOM 713 C CA . TYR A 1 97 ? -0.003 3.373 -13.258 1 98.69 97 TYR A CA 1
ATOM 714 C C . TYR A 1 97 ? -1.014 3.299 -12.117 1 98.69 97 TYR A C 1
ATOM 716 O O . TYR A 1 97 ? -0.799 2.588 -11.133 1 98.69 97 TYR A O 1
ATOM 724 N N . SER A 1 98 ? -2.107 4.012 -12.258 1 98.69 98 SER A N 1
ATOM 725 C CA . SER A 1 98 ? -3.209 3.959 -11.297 1 98.69 98 SER A CA 1
ATOM 726 C C . SER A 1 98 ? -4.559 4.016 -12.008 1 98.69 98 SER A C 1
ATOM 728 O O . SER A 1 98 ? -4.645 4.449 -13.156 1 98.69 98 SER A O 1
ATOM 730 N N . TRP A 1 99 ? -5.551 3.512 -11.398 1 98.81 99 TRP A N 1
ATOM 731 C CA . TRP A 1 99 ? -6.93 3.559 -11.867 1 98.81 99 TRP A CA 1
ATOM 732 C C . TRP A 1 99 ? -7.664 4.758 -11.281 1 98.81 99 TRP A C 1
ATOM 734 O O . TRP A 1 99 ? -7.375 5.184 -10.164 1 98.81 99 TRP A O 1
ATOM 744 N N . ARG A 1 100 ? -8.57 5.242 -12.016 1 98.25 100 ARG A N 1
ATOM 745 C CA . ARG A 1 100 ? -9.375 6.352 -11.531 1 98.25 100 ARG A CA 1
ATOM 746 C C . ARG A 1 100 ? -10.859 5.988 -11.516 1 98.25 100 ARG A C 1
ATOM 748 O O . ARG A 1 100 ? -11.352 5.332 -12.438 1 98.25 100 ARG A O 1
ATOM 755 N N . THR A 1 101 ? -11.523 6.293 -10.484 1 98.81 101 THR A N 1
ATOM 756 C CA . THR A 1 101 ? -12.977 6.215 -10.305 1 98.81 101 THR A CA 1
ATOM 757 C C . THR A 1 101 ? -13.562 7.598 -10.039 1 98.81 101 THR A C 1
ATOM 759 O O . THR A 1 101 ? -13.203 8.25 -9.062 1 98.81 101 THR A O 1
ATOM 762 N N . ASP A 1 102 ? -14.523 8.055 -10.938 1 98.62 102 ASP A N 1
ATOM 763 C CA . ASP A 1 102 ? -14.938 9.453 -10.891 1 98.62 102 ASP A CA 1
ATOM 764 C C . ASP A 1 102 ? -16.453 9.57 -10.75 1 98.62 102 ASP A C 1
ATOM 766 O O . ASP A 1 102 ? -17.203 8.773 -11.312 1 98.62 102 ASP A O 1
ATOM 770 N N . PHE A 1 103 ? -16.844 10.562 -10.008 1 98.62 103 PHE A N 1
ATOM 771 C CA . PHE A 1 103 ? -18.188 11.102 -10.109 1 98.62 103 PHE A CA 1
ATOM 772 C C . PHE A 1 103 ? -18.203 12.352 -10.992 1 98.62 103 PHE A C 1
ATOM 774 O O . PHE A 1 103 ? -17.375 13.234 -10.836 1 98.62 103 PHE A O 1
ATOM 781 N N . LEU A 1 104 ? -19.141 12.344 -11.906 1 98.31 104 LEU A N 1
ATOM 782 C CA . LEU A 1 104 ? -19.203 13.43 -12.867 1 98.31 104 LEU A CA 1
ATOM 783 C C . LEU A 1 104 ? -20.641 13.93 -13.023 1 98.31 104 LEU A C 1
ATOM 785 O O . LEU A 1 104 ? -21.594 13.227 -12.648 1 98.31 104 LEU A O 1
ATOM 789 N N . THR A 1 105 ? -20.766 15.102 -13.578 1 97.12 105 THR A N 1
ATOM 790 C CA . THR A 1 105 ? -22.031 15.695 -13.953 1 97.12 105 THR A CA 1
ATOM 791 C C . THR A 1 105 ? -21.969 16.297 -15.352 1 97.12 105 THR A C 1
ATOM 793 O O . THR A 1 105 ? -20.875 16.422 -15.922 1 97.12 105 THR A O 1
ATOM 796 N N . ASP A 1 106 ? -23.141 16.641 -15.82 1 96.12 106 ASP A N 1
ATOM 797 C CA . ASP A 1 106 ? -23.188 17.406 -17.062 1 96.12 106 ASP A CA 1
ATOM 798 C C . ASP A 1 106 ? -22.578 18.797 -16.859 1 96.12 106 ASP A C 1
ATOM 800 O O . ASP A 1 106 ? -22.562 19.328 -15.758 1 96.12 106 ASP A O 1
ATOM 804 N N . PRO A 1 107 ? -22.078 19.312 -18.016 1 93.31 107 PRO A N 1
ATOM 805 C CA . PRO A 1 107 ? -21.547 20.672 -17.891 1 93.31 107 PRO A CA 1
ATOM 806 C C . PRO A 1 107 ? -22.562 21.656 -17.328 1 93.31 107 PRO A C 1
ATOM 808 O O . PRO A 1 107 ? -23.734 21.641 -17.75 1 93.31 107 PRO A O 1
ATOM 811 N N . GLY A 1 108 ? -22.141 22.406 -16.422 1 88.12 108 GLY A N 1
ATOM 812 C CA . GLY A 1 108 ? -23 23.453 -15.859 1 88.12 108 GLY A CA 1
ATOM 813 C C . GLY A 1 108 ? -23.859 22.953 -14.711 1 88.12 108 GLY A C 1
ATOM 814 O O . GLY A 1 108 ? -24.469 23.75 -14.008 1 88.12 108 GLY A O 1
ATOM 815 N N . VAL A 1 109 ? -23.922 21.719 -14.531 1 89.75 109 VAL A N 1
ATOM 816 C CA . VAL A 1 109 ? -24.734 21.156 -13.453 1 89.75 109 VAL A CA 1
ATOM 817 C C . VAL A 1 109 ? -23.938 21.172 -12.148 1 89.75 109 VAL A C 1
ATOM 819 O O . VAL A 1 109 ? -22.844 20.594 -12.07 1 89.75 109 VAL A O 1
ATOM 822 N N . ARG A 1 110 ? -24.469 21.906 -11.148 1 87.88 110 ARG A N 1
ATOM 823 C CA . ARG A 1 110 ? -23.953 21.969 -9.781 1 87.88 110 ARG A CA 1
ATOM 824 C C . ARG A 1 110 ? -25.078 21.797 -8.766 1 87.88 110 ARG A C 1
ATOM 826 O O . ARG A 1 110 ? -26.25 22.016 -9.086 1 87.88 110 ARG A O 1
ATOM 833 N N . PRO A 1 111 ? -24.688 21.312 -7.629 1 91.81 111 PRO A N 1
ATOM 834 C CA . PRO A 1 111 ? -25.75 21.266 -6.621 1 91.81 111 PRO A CA 1
ATOM 835 C C . PRO A 1 111 ? -26.359 22.641 -6.352 1 91.81 111 PRO A C 1
ATOM 837 O O . PRO A 1 111 ? -25.641 23.641 -6.336 1 91.81 111 PRO A O 1
ATOM 840 N N . ASP A 1 112 ? -27.656 22.672 -6.09 1 92 112 ASP A N 1
ATOM 841 C CA . ASP A 1 112 ? -28.312 23.922 -5.734 1 92 112 ASP A CA 1
ATOM 842 C C . ASP A 1 112 ? -28.141 24.234 -4.25 1 92 112 ASP A C 1
ATOM 844 O O . ASP A 1 112 ? -27.344 23.578 -3.561 1 92 112 ASP A O 1
ATOM 848 N N . ALA A 1 113 ? -28.828 25.219 -3.799 1 89.75 113 ALA A N 1
ATOM 849 C CA . ALA A 1 113 ? -28.641 25.703 -2.436 1 89.75 113 ALA A CA 1
ATOM 850 C C . ALA A 1 113 ? -29.031 24.641 -1.412 1 89.75 113 ALA A C 1
ATOM 852 O O . ALA A 1 113 ? -28.547 24.656 -0.28 1 89.75 113 ALA A O 1
ATOM 853 N N . GLN A 1 114 ? -29.891 23.719 -1.866 1 93.62 114 GLN A N 1
ATOM 854 C CA . GLN A 1 114 ? -30.312 22.641 -0.972 1 93.62 114 GLN A CA 1
ATOM 855 C C . GLN A 1 114 ? -29.484 21.391 -1.176 1 93.62 114 GLN A C 1
ATOM 857 O O . GLN A 1 114 ? -29.703 20.359 -0.516 1 93.62 114 GLN A O 1
ATOM 862 N N . GLY A 1 115 ? -28.516 21.406 -2.09 1 95.12 115 GLY A N 1
ATOM 863 C CA . GLY A 1 115 ? -27.609 20.297 -2.344 1 95.12 115 GLY A CA 1
ATOM 864 C C . GLY A 1 115 ? -28.172 19.297 -3.35 1 95.12 115 GLY A C 1
ATOM 865 O O . GLY A 1 115 ? -27.688 18.172 -3.451 1 95.12 115 GLY A O 1
ATOM 866 N N . ARG A 1 116 ? -29.281 19.734 -4.0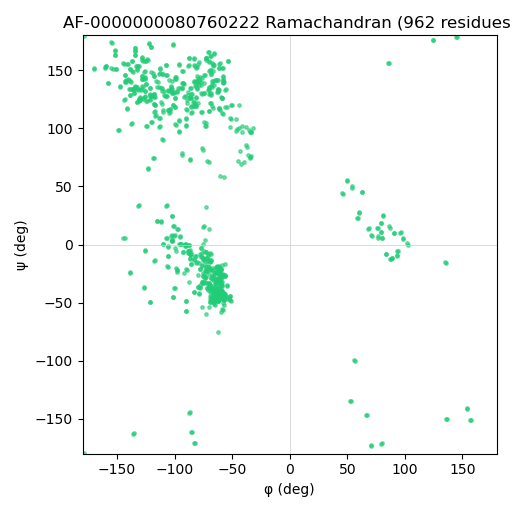9 1 95.44 116 ARG A N 1
ATOM 867 C CA . ARG A 1 116 ? -29.891 18.859 -5.086 1 95.44 116 ARG A CA 1
ATOM 868 C C . ARG A 1 116 ? -29.188 19 -6.43 1 95.44 116 ARG A C 1
ATOM 870 O O . ARG A 1 116 ? -28.906 20.109 -6.887 1 95.44 116 ARG A O 1
ATOM 877 N N . LEU A 1 117 ? -28.766 17.859 -6.988 1 92.38 117 LEU A N 1
ATOM 878 C CA . LEU A 1 117 ? -28.25 17.844 -8.352 1 92.38 117 LEU A CA 1
ATOM 879 C C . LEU A 1 117 ? -29.391 17.844 -9.367 1 92.38 117 LEU A C 1
ATOM 881 O O . LEU A 1 117 ? -30.266 16.969 -9.312 1 92.38 117 LEU A O 1
ATOM 885 N N . ASN A 1 118 ? -29.375 18.859 -10.227 1 89.12 118 ASN A N 1
ATOM 886 C CA . ASN A 1 118 ? -30.375 18.906 -11.289 1 89.12 118 ASN A CA 1
ATOM 887 C C . ASN A 1 118 ? -29.922 18.125 -12.523 1 89.12 118 ASN A C 1
ATOM 889 O O . ASN A 1 118 ? -29.625 18.719 -13.555 1 89.12 118 ASN A O 1
ATOM 893 N N . GLY A 1 119 ? -29.906 16.891 -12.516 1 91.69 119 GLY A N 1
ATOM 894 C CA . GLY A 1 119 ? -29.453 15.938 -13.516 1 91.69 119 GLY A CA 1
ATOM 895 C C . GLY A 1 119 ? -28.828 14.695 -12.914 1 91.69 119 GLY A C 1
ATOM 896 O O . GLY A 1 119 ? -28.734 14.57 -11.688 1 91.69 119 GLY A O 1
ATOM 897 N N . PRO A 1 120 ? -28.453 13.852 -13.828 1 95.06 120 PRO A N 1
ATOM 898 C CA . PRO A 1 120 ? -27.875 12.617 -13.312 1 95.06 120 PRO A CA 1
ATOM 899 C C . PRO A 1 120 ? -26.453 12.812 -12.766 1 95.06 120 PRO A C 1
ATOM 901 O O . PRO A 1 120 ? -25.734 13.703 -13.227 1 95.06 120 PRO A O 1
ATOM 904 N N . LEU A 1 121 ? -26.141 12.062 -11.742 1 98 121 LEU A N 1
ATOM 905 C CA . LEU A 1 121 ? -24.75 11.82 -11.367 1 98 121 LEU A CA 1
ATOM 906 C C . LEU A 1 121 ? -24.172 10.648 -12.148 1 98 121 LEU A C 1
ATOM 908 O O . LEU A 1 121 ? -24.781 9.586 -12.227 1 98 121 LEU A O 1
ATOM 912 N N . TYR A 1 122 ? -23.047 10.867 -12.812 1 98.5 122 TYR A N 1
ATOM 913 C CA . TYR A 1 122 ? -22.344 9.781 -13.484 1 98.5 122 TYR A CA 1
ATOM 914 C C . TYR A 1 122 ? -21.266 9.18 -12.586 1 98.5 122 TYR A C 1
ATOM 916 O O . TYR A 1 122 ? -20.562 9.906 -11.883 1 98.5 122 TYR A O 1
ATOM 924 N N . TRP A 1 123 ? -21.188 7.898 -12.531 1 98.81 123 TRP A N 1
ATOM 925 C CA . TRP A 1 123 ? -20.141 7.145 -11.867 1 98.81 123 TRP A CA 1
ATOM 926 C C . TRP A 1 123 ? -19.297 6.367 -12.875 1 98.81 123 TRP A C 1
ATOM 928 O O . TRP A 1 123 ? -19.719 5.305 -13.352 1 98.81 123 TRP A O 1
ATOM 938 N N . ARG A 1 124 ? -18.141 6.883 -13.203 1 98.81 124 ARG A N 1
ATOM 939 C CA . ARG A 1 124 ? -17.281 6.242 -14.188 1 98.81 124 ARG A CA 1
ATOM 940 C C . ARG A 1 124 ? -16.344 5.234 -13.531 1 98.81 124 ARG A C 1
ATOM 942 O O . ARG A 1 124 ? -15.477 5.609 -12.734 1 98.81 124 ARG A O 1
ATOM 949 N N . ALA A 1 125 ? -16.547 4.004 -13.906 1 98 125 ALA A N 1
ATOM 950 C CA . ALA A 1 125 ? -15.68 2.924 -13.438 1 98 125 ALA A CA 1
ATOM 951 C C . ALA A 1 125 ? -14.352 2.91 -14.188 1 98 125 ALA A C 1
ATOM 953 O O . ALA A 1 125 ? -14.328 3.076 -15.406 1 98 125 ALA A O 1
ATOM 954 N N . GLY A 1 126 ? -13.266 2.725 -13.508 1 97.12 126 GLY A N 1
ATOM 955 C CA . GLY A 1 126 ? -11.961 2.676 -14.148 1 97.12 126 GLY A CA 1
ATOM 956 C C . GLY A 1 126 ? -11.344 1.289 -14.141 1 97.12 126 GLY A C 1
ATOM 957 O O . GLY A 1 126 ? -10.258 1.086 -14.672 1 97.12 126 GLY A O 1
ATOM 958 N N . GLY A 1 127 ? -12.055 0.334 -13.578 1 98.62 127 GLY A N 1
ATOM 959 C CA . GLY A 1 127 ? -11.508 -1.012 -13.492 1 98.62 127 GLY A CA 1
ATOM 960 C C . GLY A 1 127 ? -10.547 -1.189 -12.328 1 98.62 127 GLY A C 1
ATOM 961 O O . GLY A 1 127 ? -9.672 -2.053 -12.375 1 98.62 127 GLY A O 1
ATOM 962 N N . ASP A 1 128 ? -10.703 -0.372 -11.289 1 98.75 128 ASP A N 1
ATOM 963 C CA . ASP A 1 128 ? -9.859 -0.462 -10.102 1 98.75 128 ASP A CA 1
ATOM 964 C C . ASP A 1 128 ? -10.023 -1.821 -9.422 1 98.75 128 ASP A C 1
ATOM 966 O O . ASP A 1 128 ? -11.094 -2.148 -8.914 1 98.75 128 ASP A O 1
ATOM 970 N N . PRO A 1 129 ? -8.945 -2.604 -9.367 1 98.69 129 PRO A N 1
ATOM 971 C CA . PRO A 1 129 ? -9.078 -3.941 -8.781 1 98.69 129 PRO A CA 1
ATOM 972 C C . PRO A 1 129 ? -9.188 -3.916 -7.262 1 98.69 129 PRO A C 1
ATOM 974 O O . PRO A 1 129 ? -9.516 -4.934 -6.645 1 98.69 129 PRO A O 1
ATOM 977 N N . GLN A 1 130 ? -8.914 -2.848 -6.703 1 98.12 130 GLN A N 1
ATOM 978 C CA . GLN A 1 130 ? -8.828 -2.777 -5.25 1 98.12 130 GLN A CA 1
ATOM 979 C C . GLN A 1 130 ? -9.633 -1.598 -4.707 1 98.12 130 GLN A C 1
ATOM 981 O O . GLN A 1 130 ? -9.18 -0.9 -3.795 1 98.12 130 GLN A O 1
ATOM 986 N N . PHE A 1 131 ? -10.695 -1.266 -5.297 1 98.75 131 PHE A N 1
ATOM 987 C CA . PHE A 1 131 ? -11.625 -0.266 -4.777 1 98.75 131 PHE A CA 1
ATOM 988 C C . PHE A 1 131 ? -12.422 -0.822 -3.6 1 98.75 131 PHE A C 1
ATOM 990 O O . PHE A 1 131 ? -13.367 -1.586 -3.789 1 98.75 131 PHE A O 1
ATOM 997 N N . MET A 1 132 ? -12.062 -0.368 -2.383 1 98.31 132 MET A N 1
ATOM 998 C CA . MET A 1 132 ? -12.617 -0.952 -1.164 1 98.31 132 MET A CA 1
ATOM 999 C C . MET A 1 132 ? -13.711 -0.065 -0.585 1 98.31 132 MET A C 1
ATOM 1001 O O . MET A 1 132 ? -13.953 1.039 -1.078 1 98.31 132 MET A O 1
ATOM 1005 N N . LEU A 1 133 ? -14.383 -0.583 0.429 1 98.12 133 LEU A N 1
ATOM 1006 C CA . LEU A 1 133 ? -15.492 0.119 1.064 1 98.12 133 LEU A CA 1
ATOM 1007 C C . LEU A 1 133 ? -15.047 1.487 1.572 1 98.12 133 LEU A C 1
ATOM 1009 O O . LEU A 1 133 ? -15.758 2.479 1.397 1 98.12 133 LEU A O 1
ATOM 1013 N N . GLN A 1 134 ? -13.859 1.561 2.17 1 98.06 134 GLN A N 1
ATOM 1014 C CA . GLN A 1 134 ? -13.367 2.82 2.715 1 98.06 134 GLN A CA 1
ATOM 1015 C C . GLN A 1 134 ? -13.047 3.814 1.601 1 98.06 134 GLN A C 1
ATOM 1017 O O . GLN A 1 134 ? -13.109 5.027 1.807 1 98.06 134 GLN A O 1
ATOM 1022 N N . ASP A 1 135 ? -12.672 3.314 0.427 1 98.56 135 ASP A N 1
ATOM 1023 C CA . ASP A 1 135 ? -12.445 4.191 -0.717 1 98.56 135 ASP A CA 1
ATOM 1024 C C . ASP A 1 135 ? -13.75 4.836 -1.187 1 98.56 135 ASP A C 1
ATOM 1026 O O . ASP A 1 135 ? -13.781 6.027 -1.496 1 98.56 135 ASP A O 1
ATOM 1030 N N . LEU A 1 136 ? -14.742 3.982 -1.267 1 98.75 136 LEU A N 1
ATOM 1031 C CA . LEU A 1 136 ? -16.047 4.531 -1.615 1 98.75 136 LEU A CA 1
ATOM 1032 C C . LEU A 1 136 ? -16.5 5.555 -0.581 1 98.75 136 LEU A C 1
ATOM 1034 O O . LEU A 1 136 ? -17.016 6.617 -0.938 1 98.75 136 LEU A O 1
ATOM 1038 N N . TRP A 1 137 ? -16.359 5.223 0.662 1 98.44 137 TRP A N 1
ATOM 1039 C CA . TRP A 1 137 ? -16.703 6.152 1.731 1 98.44 137 TRP A CA 1
ATOM 1040 C C . TRP A 1 137 ? -16 7.492 1.536 1 98.44 137 TRP A C 1
ATOM 1042 O O . TRP A 1 137 ? -16.625 8.547 1.621 1 98.44 137 TRP A O 1
ATOM 1052 N N . THR A 1 138 ? -14.688 7.492 1.242 1 98 138 THR A N 1
ATOM 1053 C CA . THR A 1 138 ? -13.922 8.719 1.047 1 98 138 THR A CA 1
ATOM 1054 C C . THR A 1 138 ? -14.414 9.469 -0.185 1 98 138 THR A C 1
ATOM 1056 O O . THR A 1 138 ? -14.516 10.703 -0.166 1 98 138 THR A O 1
ATOM 1059 N N . LEU A 1 139 ? -14.688 8.727 -1.229 1 98.5 139 LEU A N 1
ATOM 1060 C CA . LEU A 1 139 ? -15.164 9.336 -2.467 1 98.5 139 LEU A CA 1
ATOM 1061 C C . LEU A 1 139 ? -16.516 10.008 -2.258 1 98.5 139 LEU A C 1
ATOM 1063 O O . LEU A 1 139 ? -16.75 11.125 -2.742 1 98.5 139 LEU A O 1
ATOM 1067 N N . LEU A 1 140 ? -17.391 9.391 -1.521 1 98.44 140 LEU A N 1
ATOM 1068 C CA . LEU A 1 140 ? -18.703 9.953 -1.23 1 98.44 140 LEU A CA 1
ATOM 1069 C C . LEU A 1 140 ? -18.594 11.148 -0.299 1 98.44 140 LEU A C 1
ATOM 1071 O O . LEU A 1 140 ? -19.359 12.117 -0.426 1 98.44 140 LEU A O 1
ATOM 1075 N N . ARG A 1 141 ? -17.703 11.07 0.616 1 97 141 ARG A N 1
ATOM 1076 C CA . ARG A 1 141 ? -17.453 12.227 1.469 1 97 141 ARG A CA 1
ATOM 1077 C C . ARG A 1 141 ? -17.031 13.438 0.641 1 97 141 ARG A C 1
ATOM 1079 O O . ARG A 1 141 ? -17.438 14.562 0.921 1 97 141 ARG A O 1
ATOM 1086 N N . ASP A 1 142 ? -16.203 13.18 -0.346 1 97.06 142 ASP A N 1
ATOM 1087 C CA . ASP A 1 142 ? -15.781 14.25 -1.236 1 97.06 142 ASP A CA 1
ATOM 1088 C C . ASP A 1 142 ? -16.969 14.859 -1.973 1 97.06 142 ASP A C 1
ATOM 1090 O O . ASP A 1 142 ? -17.016 16.062 -2.205 1 97.06 142 ASP A O 1
ATOM 1094 N N . LEU A 1 143 ? -17.891 14 -2.338 1 96.38 143 LEU A N 1
ATOM 1095 C CA . LEU A 1 143 ? -19.109 14.492 -2.977 1 96.38 143 LEU A CA 1
ATOM 1096 C C . LEU A 1 143 ? -19.891 15.383 -2.025 1 96.38 143 LEU A C 1
ATOM 1098 O O . LEU A 1 143 ? -20.359 16.453 -2.42 1 96.38 143 LEU A O 1
ATOM 1102 N N . ARG A 1 144 ? -20 14.969 -0.795 1 95.44 144 ARG A N 1
ATOM 1103 C CA . ARG A 1 144 ? -20.688 15.758 0.227 1 95.44 144 ARG A CA 1
ATOM 1104 C C . ARG A 1 144 ? -20 17.109 0.425 1 95.44 144 ARG A C 1
ATOM 1106 O O . ARG A 1 144 ? -20.656 18.141 0.551 1 95.44 144 ARG A O 1
ATOM 1113 N N . LEU A 1 145 ? -18.719 17.094 0.435 1 93.25 145 LEU A N 1
ATOM 1114 C CA . LEU A 1 145 ? -17.922 18.297 0.644 1 93.25 145 LEU A CA 1
ATOM 1115 C C . LEU A 1 145 ? -18.172 19.312 -0.469 1 93.25 145 LEU A C 1
ATOM 1117 O O . LEU A 1 145 ? -18.031 20.516 -0.258 1 93.25 145 LEU A O 1
ATOM 1121 N N . ARG A 1 146 ? -18.594 18.812 -1.551 1 92.56 146 ARG A N 1
ATOM 1122 C CA . ARG A 1 146 ? -18.844 19.672 -2.697 1 92.56 146 ARG A CA 1
ATOM 1123 C C . ARG A 1 146 ? -20.312 20.078 -2.775 1 92.56 146 ARG A C 1
ATOM 1125 O O . ARG A 1 146 ? -20.766 20.609 -3.793 1 92.56 146 ARG A O 1
ATOM 1132 N N . GLY A 1 147 ? -21.062 19.75 -1.803 1 93.12 147 GLY A N 1
ATOM 1133 C CA . GLY A 1 147 ? -22.375 20.312 -1.615 1 93.12 147 GLY A CA 1
ATOM 1134 C C . GLY A 1 147 ? -23.5 19.391 -2.059 1 93.12 147 GLY A C 1
ATOM 1135 O O . GLY A 1 147 ? -24.672 19.734 -1.95 1 93.12 147 GLY A O 1
ATOM 1136 N N . VAL A 1 148 ? -23.141 18.188 -2.541 1 96.38 148 VAL A N 1
ATOM 1137 C CA . VAL A 1 148 ? -24.172 17.281 -3.014 1 96.38 148 VAL A CA 1
ATOM 1138 C C . VAL A 1 148 ? -24.875 16.625 -1.823 1 96.38 148 VAL A C 1
ATOM 1140 O O . VAL A 1 148 ? -24.219 16.078 -0.94 1 96.38 148 VAL A O 1
ATOM 1143 N N . LYS A 1 149 ? -26.188 16.672 -1.855 1 97.31 149 LYS A N 1
ATOM 1144 C CA . LYS A 1 149 ? -26.969 16.062 -0.79 1 97.31 149 LYS A CA 1
ATOM 1145 C C . LYS A 1 149 ? -28 15.094 -1.357 1 97.31 149 LYS A C 1
ATOM 1147 O O . LYS A 1 149 ? -28.297 14.062 -0.749 1 97.31 149 LYS A O 1
ATOM 1152 N N . GLU A 1 150 ? -28.547 15.5 -2.498 1 96.94 150 GLU A N 1
ATOM 1153 C CA . GLU A 1 150 ? -29.594 14.688 -3.109 1 96.94 150 GLU A CA 1
ATOM 1154 C C . GLU A 1 150 ? -29.234 14.305 -4.543 1 96.94 150 GLU A C 1
ATOM 1156 O O . GLU A 1 150 ? -28.906 15.172 -5.355 1 96.94 150 GLU A O 1
ATOM 1161 N N . ILE A 1 151 ? -29.234 13.062 -4.762 1 95.81 151 ILE A N 1
ATOM 1162 C CA . ILE A 1 151 ? -28.969 12.492 -6.078 1 95.81 151 ILE A CA 1
ATOM 1163 C C . ILE A 1 151 ? -30.266 11.906 -6.648 1 95.81 151 ILE A C 1
ATOM 1165 O O . ILE A 1 151 ? -30.969 11.164 -5.965 1 95.81 151 ILE A O 1
ATOM 1169 N N . SER A 1 152 ? -30.641 12.242 -7.816 1 89.75 152 SER A N 1
ATOM 1170 C CA . SER A 1 152 ? -31.859 11.719 -8.422 1 89.75 152 SER A CA 1
ATOM 1171 C C . SER A 1 152 ? -31.594 10.445 -9.211 1 89.75 152 SER A C 1
ATOM 1173 O O . SER A 1 152 ? -32.219 9.414 -8.984 1 89.75 152 SER A O 1
ATOM 1175 N N . ASP A 1 153 ? -30.703 10.5 -10.18 1 92.94 153 ASP A N 1
ATOM 1176 C CA . ASP A 1 153 ? -30.328 9.344 -10.992 1 92.94 153 ASP A CA 1
ATOM 1177 C C . ASP A 1 153 ? -28.812 9.117 -10.953 1 92.94 153 ASP A C 1
ATOM 1179 O O . ASP A 1 153 ? -28.031 10.07 -10.984 1 92.94 153 ASP A O 1
ATOM 1183 N N . LEU A 1 154 ? -28.484 7.863 -10.844 1 97.88 154 LEU A N 1
ATOM 1184 C CA . LEU A 1 154 ? -27.094 7.457 -10.859 1 97.88 154 LEU A CA 1
ATOM 1185 C C . LEU A 1 154 ? -26.797 6.57 -12.062 1 97.88 154 LEU A C 1
ATOM 1187 O O . LEU A 1 154 ? -27.328 5.465 -12.172 1 97.88 154 LEU A O 1
ATOM 1191 N N . VAL A 1 155 ? -26.031 7.062 -13.008 1 98.44 155 VAL A N 1
ATOM 1192 C CA . VAL A 1 155 ? -25.641 6.336 -14.211 1 98.44 155 VAL A CA 1
ATOM 1193 C C . VAL A 1 155 ? -24.234 5.773 -14.039 1 98.44 155 VAL A C 1
ATOM 1195 O O . VAL A 1 155 ? -23.281 6.527 -13.867 1 98.44 155 VAL A O 1
ATOM 1198 N N . VAL A 1 156 ? -24.125 4.488 -14.094 1 98.69 156 VAL A N 1
ATOM 1199 C CA . VAL A 1 156 ? -22.828 3.842 -13.898 1 98.69 156 VAL A CA 1
ATOM 1200 C C . VAL A 1 156 ? -22.25 3.439 -15.25 1 98.69 156 VAL A C 1
ATOM 1202 O O . VAL A 1 156 ? -22.875 2.691 -16.016 1 98.69 156 VAL A O 1
ATOM 1205 N N . ASP A 1 157 ? -21.109 3.965 -15.555 1 98.81 157 ASP A N 1
ATOM 1206 C CA . ASP A 1 157 ? -20.406 3.668 -16.797 1 98.81 157 ASP A CA 1
ATOM 1207 C C . ASP A 1 157 ? -19.359 2.57 -16.578 1 98.81 157 ASP A C 1
ATOM 1209 O O . ASP A 1 157 ? -18.312 2.812 -15.992 1 98.81 157 ASP A O 1
ATOM 1213 N N . ARG A 1 158 ? -19.625 1.411 -17.062 1 98.38 158 ARG A N 1
ATOM 1214 C CA . ARG A 1 158 ? -18.734 0.251 -16.953 1 98.38 158 ARG A CA 1
ATOM 1215 C C . ARG A 1 158 ? -18.172 -0.146 -18.312 1 98.38 158 ARG A C 1
ATOM 1217 O O . ARG A 1 158 ? -17.688 -1.263 -18.484 1 98.38 158 ARG A O 1
ATOM 1224 N N . SER A 1 159 ? -18.188 0.738 -19.219 1 98.12 159 SER A N 1
ATOM 1225 C CA . SER A 1 159 ? -17.953 0.401 -20.625 1 98.12 159 SER A CA 1
ATOM 1226 C C . SER A 1 159 ? -16.484 0.175 -20.906 1 98.12 159 SER A C 1
ATOM 1228 O O . SER A 1 159 ? -16.094 -0.206 -22.016 1 98.12 159 SER A O 1
ATOM 1230 N N . ILE A 1 160 ? -15.617 0.357 -19.922 1 98.69 160 ILE A N 1
ATOM 1231 C CA . ILE A 1 160 ? -14.203 0.066 -20.125 1 98.69 160 ILE A CA 1
ATOM 1232 C C . ILE A 1 160 ? -14.008 -1.428 -20.375 1 98.69 160 ILE A C 1
ATOM 1234 O O . ILE A 1 160 ? -13.086 -1.83 -21.094 1 98.69 160 ILE A O 1
ATOM 1238 N N . PHE A 1 161 ? -14.875 -2.188 -19.812 1 98.81 161 PHE A N 1
ATOM 1239 C CA . PHE A 1 161 ? -14.883 -3.627 -20.047 1 98.81 161 PHE A CA 1
ATOM 1240 C C . PHE A 1 161 ? -16.141 -4.043 -20.812 1 98.81 161 PHE A C 1
ATOM 1242 O O . PHE A 1 161 ? -17.172 -3.373 -20.734 1 98.81 161 PHE A O 1
ATOM 1249 N N . GLY A 1 162 ? -16.031 -5.105 -21.578 1 98.25 162 GLY A N 1
ATOM 1250 C CA . GLY A 1 162 ? -17.172 -5.734 -22.234 1 98.25 162 GLY A CA 1
ATOM 1251 C C . GLY A 1 162 ? -17.875 -6.762 -21.359 1 98.25 162 GLY A C 1
ATOM 1252 O O . GLY A 1 162 ? -18.062 -6.547 -20.156 1 98.25 162 GLY A O 1
ATOM 1253 N N . GLN A 1 163 ? -18.359 -7.809 -21.938 1 97.62 163 GLN A N 1
ATOM 1254 C CA . GLN A 1 163 ? -19 -8.883 -21.172 1 97.62 163 GLN A CA 1
ATOM 1255 C C . GLN A 1 163 ? -17.953 -9.703 -20.422 1 97.62 163 GLN A C 1
ATOM 1257 O O . GLN A 1 163 ? -17.328 -10.602 -21 1 97.62 163 GLN A O 1
ATOM 1262 N N . VAL A 1 164 ? -17.859 -9.43 -19.141 1 98.12 164 VAL A N 1
ATOM 1263 C CA . VAL A 1 164 ? -16.797 -10.078 -18.375 1 98.12 164 VAL A CA 1
ATOM 1264 C C . VAL A 1 164 ? -17.375 -10.812 -17.172 1 98.12 164 VAL A C 1
ATOM 1266 O O . VAL A 1 164 ? -16.656 -11.523 -16.469 1 98.12 164 VAL A O 1
ATOM 1269 N N . ALA A 1 165 ? -18.672 -10.664 -16.953 1 97.88 165 ALA A N 1
ATOM 1270 C CA . ALA A 1 165 ? -19.328 -11.312 -15.82 1 97.88 165 ALA A CA 1
ATOM 1271 C C . ALA A 1 165 ? -19.25 -12.836 -15.93 1 97.88 165 ALA A C 1
ATOM 1273 O O . ALA A 1 165 ? -19.406 -13.391 -17.016 1 97.88 165 ALA A O 1
ATOM 1274 N N . ILE A 1 166 ? -19.047 -13.477 -14.82 1 98 166 ILE A N 1
ATOM 1275 C CA . ILE A 1 166 ? -19 -14.938 -14.781 1 98 166 ILE A CA 1
ATOM 1276 C C . ILE A 1 166 ? -19.953 -15.461 -13.711 1 98 166 ILE A C 1
ATOM 1278 O O . ILE A 1 166 ? -20.375 -14.703 -12.828 1 98 166 ILE A O 1
ATOM 1282 N N . ASP A 1 167 ? -20.281 -16.734 -13.859 1 97 167 ASP A N 1
ATOM 1283 C CA . ASP A 1 167 ? -20.922 -17.484 -12.773 1 97 167 ASP A CA 1
ATOM 1284 C C . ASP A 1 167 ? -19.906 -17.875 -11.703 1 97 167 ASP A C 1
ATOM 1286 O O . ASP A 1 167 ? -19.031 -18.703 -11.945 1 97 167 ASP A O 1
ATOM 1290 N N . PRO A 1 168 ? -20.062 -17.312 -10.516 1 96.62 168 PRO A N 1
ATOM 1291 C CA . PRO A 1 168 ? -19.062 -17.625 -9.484 1 96.62 168 PRO A CA 1
ATOM 1292 C C . PRO A 1 168 ? -19.047 -19.109 -9.117 1 96.62 168 PRO A C 1
ATOM 1294 O O . PRO A 1 168 ? -18.078 -19.578 -8.516 1 96.62 168 PRO A O 1
ATOM 1297 N N . GLY A 1 169 ? -20.047 -19.859 -9.406 1 96.44 169 GLY A N 1
ATOM 1298 C CA . GLY A 1 169 ? -20.094 -21.266 -9.086 1 96.44 169 GLY A CA 1
ATOM 1299 C C . GLY A 1 169 ? -19.547 -22.156 -10.188 1 96.44 169 GLY A C 1
ATOM 1300 O O . GLY A 1 169 ? -19.406 -23.359 -10.008 1 96.44 169 GLY A O 1
ATOM 1301 N N . ALA A 1 170 ? -19.141 -21.641 -11.242 1 96.69 170 ALA A N 1
ATOM 1302 C CA . ALA A 1 170 ? -18.844 -22.391 -12.453 1 96.69 170 ALA A CA 1
ATOM 1303 C C . ALA A 1 170 ? -17.609 -23.266 -12.266 1 96.69 170 ALA A C 1
ATOM 1305 O O . ALA A 1 170 ? -17.547 -24.375 -12.797 1 96.69 170 ALA A O 1
ATOM 1306 N N . PHE A 1 171 ? -16.656 -22.766 -11.5 1 96.56 171 PHE A N 1
ATOM 1307 C CA . PHE A 1 171 ? -15.375 -23.438 -11.461 1 96.56 171 PHE A CA 1
ATOM 1308 C C . PHE A 1 171 ? -15.43 -24.672 -10.555 1 96.56 171 PHE A C 1
ATOM 1310 O O . PHE A 1 171 ? -14.953 -25.75 -10.93 1 96.56 171 PHE A O 1
ATOM 1317 N N . ASP A 1 172 ? -16.062 -24.531 -9.422 1 96.62 172 ASP A N 1
ATOM 1318 C CA . ASP A 1 172 ? -15.945 -25.594 -8.438 1 96.62 172 ASP A CA 1
ATOM 1319 C C . ASP A 1 172 ? -17.266 -25.797 -7.68 1 96.62 172 ASP A C 1
ATOM 1321 O O . ASP A 1 172 ? -17.297 -26.531 -6.688 1 96.62 172 ASP A O 1
ATOM 1325 N N . GLY A 1 173 ? -18.297 -25.094 -8.086 1 96 173 GLY A N 1
ATOM 1326 C CA . GLY A 1 173 ? -19.594 -25.234 -7.457 1 96 173 GLY A CA 1
ATOM 1327 C C . GLY A 1 173 ? -19.703 -24.484 -6.141 1 96 173 GLY A C 1
ATOM 1328 O O . GLY A 1 173 ? -20.578 -24.781 -5.324 1 96 173 GLY A O 1
ATOM 1329 N N . ALA A 1 174 ? -18.812 -23.531 -5.926 1 95.88 174 ALA A N 1
ATOM 1330 C CA . ALA A 1 174 ? -18.812 -22.75 -4.688 1 95.88 174 ALA A CA 1
ATOM 1331 C C . ALA A 1 174 ? -19.047 -21.266 -4.961 1 95.88 174 ALA A C 1
ATOM 1333 O O . ALA A 1 174 ? -18.141 -20.453 -4.785 1 95.88 174 ALA A O 1
ATOM 1334 N N . PRO A 1 175 ? -20.25 -20.875 -5.277 1 95.94 175 PRO A N 1
ATOM 1335 C CA . PRO A 1 175 ? -20.547 -19.5 -5.695 1 95.94 175 PRO A CA 1
ATOM 1336 C C . PRO A 1 175 ? -20.406 -18.484 -4.555 1 95.94 175 PRO A C 1
ATOM 1338 O O . PRO A 1 175 ? -20.391 -17.281 -4.793 1 95.94 175 PRO A O 1
ATOM 1341 N N . ASP A 1 176 ? -20.344 -18.984 -3.307 1 95.88 176 ASP A N 1
ATOM 1342 C CA . ASP A 1 176 ? -20.281 -18.109 -2.139 1 95.88 176 ASP A CA 1
ATOM 1343 C C . ASP A 1 176 ? -18.844 -17.703 -1.812 1 95.88 176 ASP A C 1
ATOM 1345 O O . ASP A 1 176 ? -18.609 -16.812 -1.004 1 95.88 176 ASP A O 1
ATOM 1349 N N . ARG A 1 177 ? -17.875 -18.375 -2.443 1 96.81 177 ARG A N 1
ATOM 1350 C CA . ARG A 1 177 ? -16.469 -18.141 -2.082 1 96.81 177 ARG A CA 1
ATOM 1351 C C . ARG A 1 177 ? -15.938 -16.875 -2.746 1 96.81 177 ARG A C 1
ATOM 1353 O O . ARG A 1 177 ? -16.094 -16.688 -3.955 1 96.81 177 ARG A O 1
ATOM 1360 N N . ALA A 1 178 ? -15.258 -16.062 -1.96 1 96.75 178 ALA A N 1
ATOM 1361 C CA . ALA A 1 178 ? -14.797 -14.758 -2.428 1 96.75 178 ALA A CA 1
ATOM 1362 C C . ALA A 1 178 ? -13.781 -14.906 -3.559 1 96.75 178 ALA A C 1
ATOM 1364 O O . ALA A 1 178 ? -13.711 -14.07 -4.461 1 96.75 178 ALA A O 1
ATOM 1365 N N . TYR A 1 179 ? -12.984 -15.961 -3.557 1 97 179 TYR A N 1
ATOM 1366 C CA . TYR A 1 179 ? -11.969 -16.125 -4.586 1 97 179 TYR A CA 1
ATOM 1367 C C . TYR A 1 179 ? -12.602 -16.422 -5.941 1 97 179 TYR A C 1
ATOM 1369 O O . TYR A 1 179 ? -11.922 -16.391 -6.973 1 97 179 TYR A O 1
ATOM 1377 N N . ASN A 1 180 ? -13.938 -16.641 -5.969 1 98.12 180 ASN A N 1
ATOM 1378 C CA . ASN A 1 180 ? -14.688 -16.906 -7.188 1 98.12 180 ASN A CA 1
ATOM 1379 C C . ASN A 1 180 ? -15.414 -15.656 -7.688 1 98.12 180 ASN A C 1
ATOM 1381 O O . ASN A 1 180 ? -16.203 -15.727 -8.625 1 98.12 180 ASN A O 1
ATOM 1385 N N . ALA A 1 181 ? -15.148 -14.547 -7.082 1 98.44 181 ALA A N 1
ATOM 1386 C CA . ALA A 1 181 ? -15.852 -13.312 -7.426 1 98.44 181 ALA A CA 1
ATOM 1387 C C . ALA A 1 181 ? -15.695 -12.984 -8.906 1 98.44 181 ALA A C 1
ATOM 1389 O O . ALA A 1 181 ? -14.617 -13.156 -9.477 1 98.44 181 ALA A O 1
ATOM 1390 N N . SER A 1 182 ? -16.797 -12.523 -9.477 1 98.56 182 SER A N 1
ATOM 1391 C CA . SER A 1 182 ? -16.781 -12.055 -10.859 1 98.56 182 SER A CA 1
ATOM 1392 C C . SER A 1 182 ? -16.016 -10.75 -10.992 1 98.56 182 SER A C 1
ATOM 1394 O O . SER A 1 182 ? -16.125 -9.859 -10.148 1 98.56 182 SER A O 1
ATOM 1396 N N . PRO A 1 183 ? -15.133 -10.656 -12.039 1 98.62 183 PRO A N 1
ATOM 1397 C CA . PRO A 1 183 ? -14.586 -9.328 -12.32 1 98.62 183 PRO A CA 1
ATOM 1398 C C . PRO A 1 183 ? -15.641 -8.344 -12.812 1 98.62 183 PRO A C 1
ATOM 1400 O O . PRO A 1 183 ? -16.688 -8.758 -13.312 1 98.62 183 PRO A O 1
ATOM 1403 N N . ASP A 1 184 ? -15.414 -7.145 -12.633 1 98.69 184 ASP A N 1
ATOM 1404 C CA . ASP A 1 184 ? -16.281 -6.062 -13.086 1 98.69 184 ASP A CA 1
ATOM 1405 C C . ASP A 1 184 ? -15.523 -4.738 -13.156 1 98.69 184 ASP A C 1
ATOM 1407 O O . ASP A 1 184 ? -14.539 -4.547 -12.438 1 98.69 184 ASP A O 1
ATOM 1411 N N . ALA A 1 185 ? -15.961 -3.875 -14.023 1 98.69 185 ALA A N 1
ATOM 1412 C CA . ALA A 1 185 ? -15.328 -2.564 -14.125 1 98.69 185 ALA A CA 1
ATOM 1413 C C . ALA A 1 185 ? -15.5 -1.764 -12.836 1 98.69 185 ALA A C 1
ATOM 1415 O O . ALA A 1 185 ? -14.695 -0.884 -12.531 1 98.69 185 ALA A O 1
ATOM 1416 N N . LEU A 1 186 ? -16.578 -2.021 -12.156 1 98.56 186 LEU A N 1
ATOM 1417 C CA . LEU A 1 186 ? -16.844 -1.401 -10.859 1 98.56 186 LEU A CA 1
ATOM 1418 C C . LEU A 1 186 ? -17.078 -2.459 -9.789 1 98.56 186 LEU A C 1
ATOM 1420 O O . LEU A 1 186 ? -18.172 -3.039 -9.719 1 98.56 186 LEU A O 1
ATOM 1424 N N . MET A 1 187 ? -16.078 -2.688 -8.984 1 97.75 187 MET A N 1
ATOM 1425 C CA . MET A 1 187 ? -16.125 -3.625 -7.863 1 97.75 187 MET A CA 1
ATOM 1426 C C . MET A 1 187 ? -15.82 -2.92 -6.551 1 97.75 187 MET A C 1
ATOM 1428 O O . MET A 1 187 ? -14.797 -2.242 -6.43 1 97.75 187 MET A O 1
ATOM 1432 N N . VAL A 1 188 ? -16.719 -3.033 -5.602 1 98.31 188 VAL A N 1
ATOM 1433 C CA . VAL A 1 188 ? -16.422 -2.529 -4.262 1 98.31 188 VAL A CA 1
ATOM 1434 C C . VAL A 1 188 ? -16.141 -3.695 -3.32 1 98.31 188 VAL A C 1
ATOM 1436 O O . VAL A 1 188 ? -17 -4.555 -3.111 1 98.31 188 VAL A O 1
ATOM 1439 N N . GLY A 1 189 ? -14.906 -3.732 -2.832 1 97.94 189 GLY A N 1
ATOM 1440 C CA . GLY A 1 189 ? -14.562 -4.793 -1.899 1 97.94 189 GLY A CA 1
ATOM 1441 C C . GLY A 1 189 ? -14.719 -6.184 -2.492 1 97.94 189 GLY A C 1
ATOM 1442 O O . GLY A 1 189 ? -15.156 -7.109 -1.806 1 97.94 189 GLY A O 1
ATOM 1443 N N . PHE A 1 190 ? -14.594 -6.336 -3.744 1 98.31 190 PHE A N 1
ATOM 1444 C CA . PHE A 1 190 ? -14.656 -7.586 -4.488 1 98.31 190 PHE A CA 1
ATOM 1445 C C . PHE A 1 190 ? -16.094 -8.125 -4.52 1 98.31 190 PHE A C 1
ATOM 1447 O O . PHE A 1 190 ? -16.312 -9.281 -4.875 1 98.31 190 PHE A O 1
ATOM 1454 N N . GLY A 1 191 ? -17.047 -7.324 -4.023 1 97.06 191 GLY A N 1
ATOM 1455 C CA . GLY A 1 191 ? -18.422 -7.785 -3.918 1 97.06 191 GLY A CA 1
ATOM 1456 C C . GLY A 1 191 ? -18.656 -8.734 -2.752 1 97.06 191 GLY A C 1
ATOM 1457 O O . GLY A 1 191 ? -19.656 -9.445 -2.707 1 97.06 191 GLY A O 1
ATOM 1458 N N . ALA A 1 192 ? -17.703 -8.766 -1.859 1 97.19 192 ALA A N 1
ATOM 1459 C CA . ALA A 1 192 ? -17.75 -9.742 -0.772 1 97.19 192 ALA A CA 1
ATOM 1460 C C . ALA A 1 192 ? -18.281 -9.109 0.509 1 97.19 192 ALA A C 1
ATOM 1462 O O . ALA A 1 192 ? -17.969 -7.961 0.824 1 97.19 192 ALA A O 1
ATOM 1463 N N . LEU A 1 193 ? -19.062 -9.922 1.225 1 95.44 193 LEU A N 1
ATOM 1464 C CA . LEU A 1 193 ? -19.547 -9.562 2.553 1 95.44 193 LEU A CA 1
ATOM 1465 C C . LEU A 1 193 ? -18.703 -10.227 3.637 1 95.44 193 LEU A C 1
ATOM 1467 O O . LEU A 1 193 ? -18.203 -11.336 3.449 1 95.44 193 LEU A O 1
ATOM 1471 N N . ARG A 1 194 ? -18.547 -9.484 4.66 1 96.31 194 ARG A N 1
ATOM 1472 C CA . ARG A 1 194 ? -17.953 -10.078 5.855 1 96.31 194 ARG A CA 1
ATOM 1473 C C . ARG A 1 194 ? -19.031 -10.641 6.777 1 96.31 194 ARG A C 1
ATOM 1475 O O . ARG A 1 194 ? -20.016 -9.969 7.066 1 96.31 194 ARG A O 1
ATOM 1482 N N . LEU A 1 195 ? -18.922 -11.867 7.172 1 95.75 195 LEU A N 1
ATOM 1483 C CA . LEU A 1 195 ? -19.688 -12.461 8.258 1 95.75 195 LEU A CA 1
ATOM 1484 C C . LEU A 1 195 ? -18.859 -12.5 9.547 1 95.75 195 LEU A C 1
ATOM 1486 O O . LEU A 1 195 ? -17.938 -13.305 9.664 1 95.75 195 LEU A O 1
ATOM 1490 N N . LEU A 1 196 ? -19.188 -11.602 10.383 1 95.88 196 LEU A N 1
ATOM 1491 C CA . LEU A 1 196 ? -18.578 -11.656 11.711 1 95.88 196 LEU A CA 1
ATOM 1492 C C . LEU A 1 196 ? -19.312 -12.656 12.602 1 95.88 196 LEU A C 1
ATOM 1494 O O . LEU A 1 196 ? -20.516 -12.5 12.852 1 95.88 196 LEU A O 1
ATOM 1498 N N . VAL A 1 197 ? -18.641 -13.695 13.078 1 96.06 197 VAL A N 1
ATOM 1499 C CA . VAL A 1 197 ? -19.25 -14.734 13.906 1 96.06 197 VAL A CA 1
ATOM 1500 C C . VAL A 1 197 ? -18.719 -14.633 15.328 1 96.06 197 VAL A C 1
ATOM 1502 O O . VAL A 1 197 ? -17.516 -14.836 15.57 1 96.06 197 VAL A O 1
ATOM 1505 N N . THR A 1 198 ? -19.594 -14.344 16.203 1 94.12 198 THR A N 1
ATOM 1506 C CA . THR A 1 198 ? -19.203 -14.102 17.594 1 94.12 198 THR A CA 1
ATOM 1507 C C . THR A 1 198 ? -19.828 -15.156 18.516 1 94.12 198 THR A C 1
ATOM 1509 O O . THR A 1 198 ? -20.984 -15.539 18.328 1 94.12 198 THR A O 1
ATOM 1512 N N . PRO A 1 199 ? -19.062 -15.609 19.5 1 93.81 199 PRO A N 1
ATOM 1513 C CA . PRO A 1 199 ? -19.609 -16.594 20.438 1 93.81 199 PRO A CA 1
ATOM 1514 C C . PRO A 1 199 ? -20.422 -15.961 21.562 1 93.81 199 PRO A C 1
ATOM 1516 O O . PRO A 1 199 ? -20.094 -14.867 22.031 1 93.81 199 PRO A O 1
ATOM 1519 N N . ASP A 1 200 ? -21.5 -16.562 21.938 1 91.62 200 ASP A N 1
ATOM 1520 C CA . ASP A 1 200 ? -22.219 -16.359 23.188 1 91.62 200 ASP A CA 1
ATOM 1521 C C . ASP A 1 200 ? -22.094 -17.578 24.094 1 91.62 200 ASP A C 1
ATOM 1523 O O . ASP A 1 200 ? -22.938 -18.484 24.062 1 91.62 200 ASP A O 1
ATOM 1527 N N . PRO A 1 201 ? -21.109 -17.484 24.844 1 91 201 PRO A N 1
ATOM 1528 C CA . PRO A 1 201 ? -20.859 -18.688 25.656 1 91 201 PRO A CA 1
ATOM 1529 C C . PRO A 1 201 ? -21.984 -18.984 26.641 1 91 201 PRO A C 1
ATOM 1531 O O . PRO A 1 201 ? -22.219 -20.141 26.969 1 91 201 PRO A O 1
ATOM 1534 N N . VAL A 1 202 ? -22.594 -17.984 27.125 1 90.31 202 VAL A N 1
ATOM 1535 C CA . VAL A 1 202 ? -23.672 -18.172 28.109 1 90.31 202 VAL A CA 1
ATOM 1536 C C . VAL A 1 202 ? -24.828 -18.922 27.453 1 90.31 202 VAL A C 1
ATOM 1538 O O . VAL A 1 202 ? -25.312 -19.922 27.984 1 90.31 202 VAL A O 1
ATOM 1541 N N . ALA A 1 203 ? -25.156 -18.484 26.297 1 93.88 203 ALA A N 1
ATOM 1542 C CA . ALA A 1 203 ? -26.266 -19.125 25.594 1 93.88 203 ALA A CA 1
ATOM 1543 C C . ALA A 1 203 ? -25.797 -20.328 24.797 1 93.88 203 ALA A C 1
ATOM 1545 O O . ALA A 1 203 ? -26.609 -21.078 24.234 1 93.88 203 ALA A O 1
ATOM 1546 N N . ARG A 1 204 ? -24.516 -20.531 24.703 1 95.31 204 ARG A N 1
ATOM 1547 C CA . ARG A 1 204 ? -23.891 -21.594 23.906 1 95.31 204 ARG A CA 1
ATOM 1548 C C . ARG A 1 204 ? -24.375 -21.547 22.469 1 95.31 204 ARG A C 1
ATOM 1550 O O . ARG A 1 204 ? -24.859 -22.547 21.922 1 95.31 204 ARG A O 1
ATOM 1557 N N . LYS A 1 205 ? -24.297 -20.375 21.938 1 96.25 205 LYS A N 1
ATOM 1558 C CA . LYS A 1 205 ? -24.719 -20.141 20.547 1 96.25 205 LYS A CA 1
ATOM 1559 C C . LYS A 1 205 ? -23.703 -19.25 19.828 1 96.25 205 LYS A C 1
ATOM 1561 O O . LYS A 1 205 ? -22.906 -18.562 20.453 1 96.25 205 LYS A O 1
ATOM 1566 N N . TRP A 1 206 ? -23.766 -19.391 18.516 1 96.25 206 TRP A N 1
ATOM 1567 C CA . TRP A 1 206 ? -23.016 -18.484 17.656 1 96.25 206 TRP A CA 1
ATOM 1568 C C . TRP A 1 206 ? -23.938 -17.438 17.031 1 96.25 206 TRP A C 1
ATOM 1570 O O . TRP A 1 206 ? -25.062 -17.766 16.609 1 96.25 206 TRP A O 1
ATOM 1580 N N . VAL A 1 207 ? -23.469 -16.234 17.047 1 94.31 207 VAL A N 1
ATOM 1581 C CA . VAL A 1 207 ? -24.219 -15.148 16.406 1 94.31 207 VAL A CA 1
ATOM 1582 C C . VAL A 1 207 ? -23.453 -14.656 15.18 1 94.31 207 VAL A C 1
ATOM 1584 O O . VAL A 1 207 ? -22.297 -14.227 15.289 1 94.31 207 VAL A O 1
ATOM 1587 N N . ALA A 1 208 ? -24.078 -14.703 14.008 1 94.88 208 ALA A N 1
ATOM 1588 C CA . ALA A 1 208 ? -23.469 -14.211 12.773 1 94.88 208 ALA A CA 1
ATOM 1589 C C . ALA A 1 208 ? -24.047 -12.852 12.391 1 94.88 208 ALA A C 1
ATOM 1591 O O . ALA A 1 208 ? -25.266 -12.648 12.445 1 94.88 208 ALA A O 1
ATOM 1592 N N . THR A 1 209 ? -23.156 -11.922 12.031 1 94.31 209 THR A N 1
ATOM 1593 C CA . THR A 1 209 ? -23.562 -10.586 11.609 1 94.31 209 THR A CA 1
ATOM 1594 C C . THR A 1 209 ? -22.984 -10.25 10.242 1 94.31 209 THR A C 1
ATOM 1596 O O . THR A 1 209 ? -21.797 -10.477 9.992 1 94.31 209 THR A O 1
ATOM 1599 N N . VAL A 1 210 ? -23.828 -9.742 9.367 1 94.88 210 VAL A N 1
ATOM 1600 C CA . VAL A 1 210 ? -23.391 -9.344 8.031 1 94.88 210 VAL A CA 1
ATOM 1601 C C . VAL A 1 210 ? -22.828 -7.922 8.062 1 94.88 210 VAL A C 1
ATOM 1603 O O . VAL A 1 210 ? -23.469 -7.02 8.609 1 94.88 210 VAL A O 1
ATOM 1606 N N . ASP A 1 211 ? -21.656 -7.805 7.508 1 95.31 211 ASP A N 1
ATOM 1607 C CA . ASP A 1 211 ? -21 -6.5 7.406 1 95.31 211 ASP A CA 1
ATOM 1608 C C . ASP A 1 211 ? -20.5 -6.246 5.984 1 95.31 211 ASP A C 1
ATOM 1610 O O . ASP A 1 211 ? -19.703 -7.023 5.457 1 95.31 211 ASP A O 1
ATOM 1614 N N . PRO A 1 212 ? -20.875 -5.145 5.336 1 94.81 212 PRO A N 1
ATOM 1615 C CA . PRO A 1 212 ? -21.859 -4.156 5.789 1 94.81 212 PRO A CA 1
ATOM 1616 C C . PRO A 1 212 ? -23.297 -4.695 5.777 1 94.81 212 PRO A C 1
ATOM 1618 O O . PRO A 1 212 ? -23.578 -5.668 5.074 1 94.81 212 PRO A O 1
ATOM 1621 N N . PRO A 1 213 ? -24.094 -4.074 6.578 1 92.19 213 PRO A N 1
ATOM 1622 C CA . PRO A 1 213 ? -25.484 -4.516 6.605 1 92.19 213 PRO A CA 1
ATOM 1623 C C . PRO A 1 213 ? -26.281 -4.051 5.387 1 92.19 213 PRO A C 1
ATOM 1625 O O . PRO A 1 213 ? -27.047 -3.092 5.477 1 92.19 213 PRO A O 1
ATOM 1628 N N . VAL A 1 214 ? -26.141 -4.754 4.348 1 88.5 214 VAL A N 1
ATOM 1629 C CA . VAL A 1 214 ? -26.797 -4.348 3.111 1 88.5 214 VAL A CA 1
ATOM 1630 C C . VAL A 1 214 ? -28.266 -4.777 3.137 1 88.5 214 VAL A C 1
ATOM 1632 O O . VAL A 1 214 ? -28.594 -5.852 3.65 1 88.5 214 VAL A O 1
ATOM 1635 N N . SER A 1 215 ? -29.062 -3.939 2.637 1 82.25 215 SER A N 1
ATOM 1636 C CA . SER A 1 215 ? -30.484 -4.203 2.627 1 82.25 215 SER A CA 1
ATOM 1637 C C . SER A 1 215 ? -30.828 -5.367 1.707 1 82.25 215 SER A C 1
ATOM 1639 O O . SER A 1 215 ? -30.203 -5.547 0.662 1 82.25 215 SER A O 1
ATOM 1641 N N . GLY A 1 216 ? -31.719 -6.152 2.115 1 78 216 GLY A N 1
ATOM 1642 C CA . GLY A 1 216 ? -32.219 -7.219 1.269 1 78 216 GLY A CA 1
ATOM 1643 C C . GLY A 1 216 ? -31.484 -8.539 1.473 1 78 216 GLY A C 1
ATOM 1644 O O . GLY A 1 216 ? -31.859 -9.555 0.877 1 78 216 GLY A O 1
ATOM 1645 N N . LEU A 1 217 ? -30.422 -8.461 2.199 1 87.31 217 LEU A N 1
ATOM 1646 C CA . LEU A 1 217 ? -29.719 -9.703 2.512 1 87.31 217 LEU A CA 1
ATOM 1647 C C . LEU A 1 217 ? -30.078 -10.195 3.906 1 87.31 217 LEU A C 1
ATOM 1649 O O . LEU A 1 217 ? -30.031 -9.438 4.875 1 87.31 217 LEU A O 1
ATOM 1653 N N . ARG A 1 218 ? -30.547 -11.523 3.93 1 89 218 ARG A N 1
ATOM 1654 C CA . ARG A 1 218 ? -30.875 -12.148 5.203 1 89 218 ARG A CA 1
ATOM 1655 C C . ARG A 1 218 ? -30.016 -13.375 5.461 1 89 218 ARG A C 1
ATOM 1657 O O . ARG A 1 218 ? -29.531 -14.008 4.52 1 89 218 ARG A O 1
ATOM 1664 N N . LEU A 1 219 ? -29.766 -13.57 6.691 1 92.38 219 LEU A N 1
ATOM 1665 C CA . LEU A 1 219 ? -29.094 -14.805 7.086 1 92.38 219 LEU A CA 1
ATOM 1666 C C . LEU A 1 219 ? -30.094 -15.867 7.52 1 92.38 219 LEU A C 1
ATOM 1668 O O . LEU A 1 219 ? -31.078 -15.555 8.195 1 92.38 219 LEU A O 1
ATOM 1672 N N . GLU A 1 220 ? -29.906 -17.016 7.07 1 92.69 220 GLU A N 1
ATOM 1673 C CA . GLU A 1 220 ? -30.703 -18.172 7.473 1 92.69 220 GLU A CA 1
ATOM 1674 C C . GLU A 1 220 ? -29.828 -19.281 8.023 1 92.69 220 GLU A C 1
ATOM 1676 O O . GLU A 1 220 ? -28.625 -19.312 7.77 1 92.69 220 GLU A O 1
ATOM 1681 N N . GLY A 1 221 ? -30.531 -20.094 8.781 1 93 221 GLY A N 1
ATOM 1682 C CA . GLY A 1 221 ? -29.781 -21.203 9.359 1 93 221 GLY A CA 1
ATOM 1683 C C . GLY A 1 221 ? -28.969 -20.797 10.578 1 93 221 GLY A C 1
ATOM 1684 O O . GLY A 1 221 ? -29.203 -19.734 11.148 1 93 221 GLY A O 1
ATOM 1685 N N . ALA A 1 222 ? -28.094 -21.828 11.031 1 94.69 222 ALA A N 1
ATOM 1686 C CA . ALA A 1 222 ? -27.328 -21.562 12.242 1 94.69 222 ALA A CA 1
ATOM 1687 C C . ALA A 1 222 ? -26.031 -22.375 12.258 1 94.69 222 ALA A C 1
ATOM 1689 O O . ALA A 1 222 ? -25.953 -23.422 11.617 1 94.69 222 ALA A O 1
ATOM 1690 N N . ILE A 1 223 ? -25.094 -21.797 12.914 1 96.62 223 ILE A N 1
ATOM 1691 C CA . ILE A 1 223 ? -23.875 -22.531 13.25 1 96.62 223 ILE A CA 1
ATOM 1692 C C . ILE A 1 223 ? -24.062 -23.234 14.594 1 96.62 223 ILE A C 1
ATOM 1694 O O . ILE A 1 223 ? -24.406 -22.609 15.594 1 96.62 223 ILE A O 1
ATOM 1698 N N . GLN A 1 224 ? -23.859 -24.516 14.57 1 96.81 224 GLN A N 1
ATOM 1699 C CA . GLN A 1 224 ? -24.031 -25.281 15.797 1 96.81 224 GLN A CA 1
ATOM 1700 C C . GLN A 1 224 ? -22.844 -25.094 16.734 1 96.81 224 GLN A C 1
ATOM 1702 O O . GLN A 1 224 ? -21.703 -25.062 16.297 1 96.81 224 GLN A O 1
ATOM 1707 N N . TRP A 1 225 ? -23.203 -24.984 18.016 1 96.56 225 TRP A N 1
ATOM 1708 C CA . TRP A 1 225 ? -22.188 -24.875 19.062 1 96.56 225 TRP A CA 1
ATOM 1709 C C . TRP A 1 225 ? -21.719 -26.25 19.531 1 96.56 225 TRP A C 1
ATOM 1711 O O . TRP A 1 225 ? -22.531 -27.156 19.734 1 96.56 225 TRP A O 1
ATOM 1721 N N . THR A 1 226 ? -20.469 -26.406 19.656 1 95.88 226 THR A N 1
ATOM 1722 C CA . THR A 1 226 ? -19.938 -27.594 20.281 1 95.88 226 THR A CA 1
ATOM 1723 C C . THR A 1 226 ? -18.953 -27.234 21.391 1 95.88 226 THR A C 1
ATOM 1725 O O . THR A 1 226 ? -18.406 -26.125 21.406 1 95.88 226 THR A O 1
ATOM 1728 N N . ASP A 1 227 ? -18.75 -28.172 22.297 1 94.88 227 ASP A N 1
ATOM 1729 C CA . ASP A 1 227 ? -17.859 -27.938 23.438 1 94.88 227 ASP A CA 1
ATOM 1730 C C . ASP A 1 227 ? -16.469 -28.516 23.172 1 94.88 227 ASP A C 1
ATOM 1732 O O . ASP A 1 227 ? -15.656 -28.609 24.094 1 94.88 227 ASP A O 1
ATOM 1736 N N . ALA A 1 228 ? -16.234 -28.844 22 1 93.12 228 ALA A N 1
ATOM 1737 C CA . ALA A 1 228 ? -14.945 -29.453 21.672 1 93.12 228 ALA A CA 1
ATOM 1738 C C . ALA A 1 228 ? -13.828 -28.406 21.719 1 93.12 228 ALA A C 1
ATOM 1740 O O . ALA A 1 228 ? -14.094 -27.219 21.828 1 93.12 228 ALA A O 1
ATOM 1741 N N . ARG A 1 229 ? -12.617 -28.906 21.844 1 93.81 229 ARG A N 1
ATOM 1742 C CA . ARG A 1 229 ? -11.461 -28.047 21.641 1 93.81 229 ARG A CA 1
ATOM 1743 C C . ARG A 1 229 ? -11.352 -27.625 20.172 1 93.81 229 ARG A C 1
ATOM 1745 O O . ARG A 1 229 ? -11.555 -28.438 19.266 1 93.81 229 ARG A O 1
ATOM 1752 N N . CYS A 1 230 ? -11.078 -26.391 19.969 1 93.06 230 CYS A N 1
ATOM 1753 C CA . CYS A 1 230 ? -11.039 -25.859 18.609 1 93.06 230 CYS A CA 1
ATOM 1754 C C . CYS A 1 230 ? -10.008 -26.594 17.766 1 93.06 230 CYS A C 1
ATOM 1756 O O . CYS A 1 230 ? -8.812 -26.547 18.047 1 93.06 230 CYS A O 1
ATOM 1758 N N . PRO A 1 231 ? -10.328 -27.281 16.859 1 87.19 231 PRO A N 1
ATOM 1759 C CA . PRO A 1 231 ? -9.391 -28.094 16.078 1 87.19 231 PRO A CA 1
ATOM 1760 C C . PRO A 1 231 ? -8.57 -27.266 15.094 1 87.19 231 PRO A C 1
ATOM 1762 O O . PRO A 1 231 ? -7.57 -27.75 14.555 1 87.19 231 PRO A O 1
ATOM 1765 N N . GLY A 1 232 ? -8.953 -26.094 14.75 1 86.31 232 GLY A N 1
ATOM 1766 C CA . GLY A 1 232 ? -8.367 -25.25 13.727 1 86.31 232 GLY A CA 1
ATOM 1767 C C . GLY A 1 232 ? -9.336 -24.203 13.195 1 86.31 232 GLY A C 1
ATOM 1768 O O . GLY A 1 232 ? -10.219 -23.734 13.922 1 86.31 232 GLY A O 1
ATOM 1769 N N . ALA A 1 233 ? -9.047 -23.906 11.969 1 82.56 233 ALA A N 1
ATOM 1770 C CA . ALA A 1 233 ? -9.93 -22.906 11.367 1 82.56 233 ALA A CA 1
ATOM 1771 C C . ALA A 1 233 ? -11.367 -23.406 11.312 1 82.56 233 ALA A C 1
ATOM 1773 O O . ALA A 1 233 ? -11.625 -24.531 10.875 1 82.56 233 ALA A O 1
ATOM 1774 N N . PRO A 1 234 ? -12.336 -22.594 11.711 1 87.19 234 PRO A N 1
ATOM 1775 C CA . PRO A 1 234 ? -13.734 -23.016 11.742 1 87.19 234 PRO A CA 1
ATOM 1776 C C . PRO A 1 234 ? -14.273 -23.375 10.359 1 87.19 234 PRO A C 1
ATOM 1778 O O . PRO A 1 234 ? -14 -22.656 9.383 1 87.19 234 PRO A O 1
ATOM 1781 N N . ALA A 1 235 ? -14.945 -24.531 10.352 1 87.69 235 ALA A N 1
ATOM 1782 C CA . ALA A 1 235 ? -15.578 -24.984 9.117 1 87.69 235 ALA A CA 1
ATOM 1783 C C . ALA A 1 235 ? -17.047 -24.594 9.086 1 87.69 235 ALA A C 1
ATOM 1785 O O . ALA A 1 235 ? -17.875 -25.25 9.734 1 87.69 235 ALA A O 1
ATOM 1786 N N . VAL A 1 236 ? -17.375 -23.5 8.43 1 94.44 236 VAL A N 1
ATOM 1787 C CA . VAL A 1 236 ? -18.75 -23.016 8.281 1 94.44 236 VAL A CA 1
ATOM 1788 C C . VAL A 1 236 ? -19.125 -23 6.801 1 94.44 236 VAL A C 1
ATOM 1790 O O . VAL A 1 236 ? -18.375 -22.531 5.961 1 94.44 236 VAL A O 1
ATOM 1793 N N . SER A 1 237 ? -20.219 -23.625 6.504 1 95.38 237 SER A N 1
ATOM 1794 C CA . SER A 1 237 ? -20.734 -23.625 5.141 1 95.38 237 SER A CA 1
ATOM 1795 C C . SER A 1 237 ? -21.734 -22.484 4.938 1 95.38 237 SER A C 1
ATOM 1797 O O . SER A 1 237 ? -22.516 -22.172 5.84 1 95.38 237 SER A O 1
ATOM 1799 N N . THR A 1 238 ? -21.641 -21.859 3.812 1 95.69 238 THR A N 1
ATOM 1800 C CA . THR A 1 238 ? -22.594 -20.828 3.402 1 95.69 238 THR A CA 1
ATOM 1801 C C . THR A 1 238 ? -23.125 -21.125 2.004 1 95.69 238 THR A C 1
ATOM 1803 O O . THR A 1 238 ? -22.422 -21.672 1.16 1 95.69 238 THR A O 1
ATOM 1806 N N . GLN A 1 239 ? -24.422 -20.797 1.781 1 93.38 239 GLN A N 1
ATOM 1807 C CA . GLN A 1 239 ? -25.062 -20.969 0.483 1 93.38 239 GLN A CA 1
ATOM 1808 C C . GLN A 1 239 ? -26 -19.812 0.169 1 93.38 239 GLN A C 1
ATOM 1810 O O . GLN A 1 239 ? -26.984 -19.594 0.875 1 93.38 239 GLN A O 1
ATOM 1815 N N . PRO A 1 240 ? -25.688 -19.109 -0.851 1 91.31 240 PRO A N 1
ATOM 1816 C CA . PRO A 1 240 ? -26.656 -18.094 -1.266 1 91.31 240 PRO A CA 1
ATOM 1817 C C . PRO A 1 240 ? -27.938 -18.703 -1.861 1 91.31 240 PRO A C 1
ATOM 1819 O O . PRO A 1 240 ? -27.859 -19.609 -2.684 1 91.31 240 PRO A O 1
ATOM 1822 N N . VAL A 1 241 ? -29.047 -18.219 -1.411 1 88.88 241 VAL A N 1
ATOM 1823 C CA . VAL A 1 241 ? -30.344 -18.703 -1.86 1 88.88 241 VAL A CA 1
ATOM 1824 C C . VAL A 1 241 ? -31.219 -17.531 -2.27 1 88.88 241 VAL A C 1
ATOM 1826 O O . VAL A 1 241 ? -31.328 -16.547 -1.538 1 88.88 241 VAL A O 1
ATOM 1829 N N . VAL A 1 242 ? -31.719 -17.625 -3.482 1 81.81 242 VAL A N 1
ATOM 1830 C CA . VAL A 1 242 ? -32.688 -16.609 -3.924 1 81.81 242 VAL A CA 1
ATOM 1831 C C . VAL A 1 242 ? -34.062 -16.938 -3.396 1 81.81 242 VAL A C 1
ATOM 1833 O O . VAL A 1 242 ? -34.562 -18.062 -3.564 1 81.81 242 VAL A O 1
ATOM 1836 N N . THR A 1 243 ? -34.625 -16 -2.754 1 79.06 243 THR A N 1
ATOM 1837 C CA . THR A 1 243 ? -35.969 -16.156 -2.23 1 79.06 243 THR A CA 1
ATOM 1838 C C . THR A 1 243 ? -36.906 -15.062 -2.787 1 79.06 243 THR A C 1
ATOM 1840 O O . THR A 1 243 ? -36.438 -14.195 -3.539 1 79.06 243 THR A O 1
ATOM 1843 N N . GLN A 1 244 ? -38.219 -15.164 -2.484 1 75.19 244 GLN A N 1
ATOM 1844 C CA . GLN A 1 244 ? -39.188 -14.148 -2.904 1 75.19 244 GLN A CA 1
ATOM 1845 C C . GLN A 1 244 ? -38.875 -12.797 -2.285 1 75.19 244 GLN A C 1
ATOM 1847 O O . GLN A 1 244 ? -39.125 -11.75 -2.885 1 75.19 244 GLN A O 1
ATOM 1852 N N . GLU A 1 245 ? -38.281 -12.789 -1.161 1 74.12 245 GLU A N 1
ATOM 1853 C CA . GLU A 1 245 ? -38 -11.57 -0.397 1 74.12 245 GLU A CA 1
ATOM 1854 C C . GLU A 1 245 ? -36.625 -11.008 -0.719 1 74.12 245 GLU A C 1
ATOM 1856 O O . GLU A 1 245 ? -36.281 -9.914 -0.274 1 74.12 245 GLU A O 1
ATOM 1861 N N . GLY A 1 246 ? -35.938 -11.766 -1.484 1 80.81 246 GLY A N 1
ATOM 1862 C CA . GLY A 1 246 ? -34.594 -11.328 -1.803 1 80.81 246 GLY A CA 1
ATOM 1863 C C . GLY A 1 246 ? -33.562 -12.445 -1.727 1 80.81 246 GLY A C 1
ATOM 1864 O O . GLY A 1 246 ? -33.844 -13.594 -2.074 1 80.81 246 GLY A O 1
ATOM 1865 N N . VAL A 1 247 ? -32.344 -11.984 -1.376 1 87.19 247 VAL A N 1
ATOM 1866 C CA . VAL A 1 247 ? -31.266 -12.977 -1.319 1 87.19 247 VAL A CA 1
ATOM 1867 C C . VAL A 1 247 ? -30.969 -13.32 0.135 1 87.19 247 VAL A C 1
ATOM 1869 O O . VAL A 1 247 ? -30.969 -12.453 1.005 1 87.19 247 VAL A O 1
ATOM 1872 N N . SER A 1 248 ? -30.891 -14.625 0.365 1 90.75 248 SER A N 1
ATOM 1873 C CA . SER A 1 248 ? -30.484 -15.094 1.689 1 90.75 248 SER A CA 1
ATOM 1874 C C . SER A 1 248 ? -29.188 -15.891 1.626 1 90.75 248 SER A C 1
ATOM 1876 O O . SER A 1 248 ? -28.891 -16.516 0.608 1 90.75 248 SER A O 1
ATOM 1878 N N . LEU A 1 249 ? -28.391 -15.75 2.654 1 93.19 249 LEU A N 1
ATOM 1879 C CA . LEU A 1 249 ? -27.234 -16.609 2.857 1 93.19 249 LEU A CA 1
ATOM 1880 C C . LEU A 1 249 ? -27.5 -17.641 3.955 1 93.19 249 LEU A C 1
ATOM 1882 O O . LEU A 1 249 ? -27.672 -17.281 5.121 1 93.19 249 LEU A O 1
ATOM 1886 N N . ARG A 1 250 ? -27.547 -18.891 3.574 1 95.12 250 ARG A N 1
ATOM 1887 C CA . ARG A 1 250 ? -27.812 -19.953 4.523 1 95.12 250 ARG A CA 1
ATOM 1888 C C . ARG A 1 250 ? -26.531 -20.453 5.168 1 95.12 250 ARG A C 1
ATOM 1890 O O . ARG A 1 250 ? -25.578 -20.812 4.465 1 95.12 250 ARG A O 1
ATOM 1897 N N . LEU A 1 251 ? -26.562 -20.484 6.473 1 96.12 251 LEU A N 1
ATOM 1898 C CA . LEU A 1 251 ? -25.406 -20.922 7.246 1 96.12 251 LEU A CA 1
ATOM 1899 C C . LEU A 1 251 ? -25.625 -22.328 7.793 1 96.12 251 LEU A C 1
ATOM 1901 O O . LEU A 1 251 ? -26.75 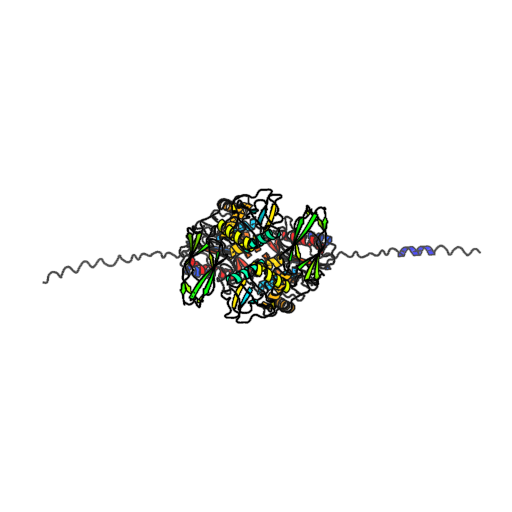-22.688 8.172 1 96.12 251 LEU A O 1
ATOM 1905 N N . SER A 1 252 ? -24.578 -23.109 7.781 1 96.12 252 SER A N 1
ATOM 1906 C CA . SER A 1 252 ? -24.578 -24.406 8.445 1 96.12 252 SER A CA 1
ATOM 1907 C C . SER A 1 252 ? -23.188 -24.797 8.898 1 96.12 252 SER A C 1
ATOM 1909 O O . SER A 1 252 ? -22.188 -24.203 8.477 1 96.12 252 SER A O 1
ATOM 1911 N N . GLY A 1 253 ? -23.156 -25.75 9.781 1 95.88 253 GLY A N 1
ATOM 1912 C CA . GLY A 1 253 ? -21.906 -26.266 10.32 1 95.88 253 GLY A CA 1
ATOM 1913 C C . GLY A 1 253 ? -21.844 -26.203 11.836 1 95.88 253 GLY A C 1
ATOM 1914 O O . GLY A 1 253 ? -22.828 -25.828 12.484 1 95.88 253 GLY A O 1
ATOM 1915 N N . ALA A 1 254 ? -20.734 -26.75 12.336 1 96.06 254 ALA A N 1
ATOM 1916 C CA . ALA A 1 254 ? -20.5 -26.766 13.781 1 96.06 254 ALA A CA 1
ATOM 1917 C C . ALA A 1 254 ? -19.125 -26.219 14.117 1 96.06 254 ALA A C 1
ATOM 1919 O O . ALA A 1 254 ? -18.141 -26.531 13.438 1 96.06 254 ALA A O 1
ATOM 1920 N N . VAL A 1 255 ? -19.141 -25.344 15.109 1 97.19 255 VAL A N 1
ATOM 1921 C CA . VAL A 1 255 ? -17.875 -24.734 15.547 1 97.19 255 VAL A CA 1
ATOM 1922 C C . VAL A 1 255 ? -17.766 -24.812 17.062 1 97.19 255 VAL A C 1
ATOM 1924 O O . VAL A 1 255 ? -18.75 -24.562 17.781 1 97.19 255 VAL A O 1
ATOM 1927 N N . ALA A 1 256 ? -16.609 -25.219 17.469 1 96.38 256 ALA A N 1
ATOM 1928 C CA . ALA A 1 256 ? -16.375 -25.25 18.906 1 96.38 256 ALA A CA 1
ATOM 1929 C C . ALA A 1 256 ? -16.344 -23.828 19.484 1 96.38 256 ALA A C 1
ATOM 1931 O O . ALA A 1 256 ? -15.75 -22.922 18.891 1 96.38 256 ALA A O 1
ATOM 1932 N N . GLY A 1 257 ? -16.984 -23.719 20.625 1 95.31 257 GLY A N 1
ATOM 1933 C CA . GLY A 1 257 ? -16.953 -22.422 21.297 1 95.31 257 GLY A CA 1
ATOM 1934 C C . GLY A 1 257 ? -15.555 -21.906 21.578 1 95.31 257 GLY A C 1
ATOM 1935 O O . GLY A 1 257 ? -15.312 -20.703 21.562 1 95.31 257 GLY A O 1
ATOM 1936 N N . SER A 1 258 ? -14.648 -22.828 21.703 1 94.69 258 SER A N 1
ATOM 1937 C CA . SER A 1 258 ? -13.273 -22.516 22.062 1 94.69 258 SER A CA 1
ATOM 1938 C C . SER A 1 258 ? -12.531 -21.859 20.906 1 94.69 258 SER A C 1
ATOM 1940 O O . SER A 1 258 ? -11.43 -21.328 21.094 1 94.69 258 SER A O 1
ATOM 1942 N N . CYS A 1 259 ? -13.164 -21.781 19.734 1 95.44 259 CYS A N 1
ATOM 1943 C CA . CYS A 1 259 ? -12.516 -21.188 18.578 1 95.44 259 CYS A CA 1
ATOM 1944 C C . CYS A 1 259 ? -12.539 -19.672 18.656 1 95.44 259 CYS A C 1
ATOM 1946 O O . CYS A 1 259 ? -11.766 -18.984 17.984 1 95.44 259 CYS A O 1
ATOM 1948 N N . GLY A 1 260 ? -13.445 -19.156 19.438 1 93.75 260 GLY A N 1
ATOM 1949 C CA . GLY A 1 260 ? -13.562 -17.719 19.562 1 93.75 260 GLY A CA 1
ATOM 1950 C C . GLY A 1 260 ? -14.109 -17.047 18.312 1 93.75 260 GLY A C 1
ATOM 1951 O O . GLY A 1 260 ? -14.57 -17.719 17.406 1 93.75 260 GLY A O 1
ATOM 1952 N N . GLU A 1 261 ? -14.07 -15.734 18.375 1 94.38 261 GLU A N 1
ATOM 1953 C CA . GLU A 1 261 ? -14.617 -14.922 17.297 1 94.38 261 GLU A CA 1
ATOM 1954 C C . GLU A 1 261 ? -13.828 -15.133 16 1 94.38 261 GLU A C 1
ATOM 1956 O O . GLU A 1 261 ? -12.602 -15.266 16.031 1 94.38 261 GLU A O 1
ATOM 1961 N N . PHE A 1 262 ? -14.523 -15.156 14.898 1 95 262 PHE A N 1
ATOM 1962 C CA . PHE A 1 262 ? -13.859 -15.227 13.602 1 95 262 PHE A CA 1
ATOM 1963 C C . PHE A 1 262 ? -14.711 -14.57 12.523 1 95 262 PHE A C 1
ATOM 1965 O O . PHE A 1 262 ? -15.867 -14.211 12.766 1 95 262 PHE A O 1
ATOM 1972 N N . SER A 1 263 ? -14.094 -14.344 11.398 1 95.62 263 SER A N 1
ATOM 1973 C CA . SER A 1 263 ? -14.789 -13.742 10.266 1 95.62 263 SER A CA 1
ATOM 1974 C C . SER A 1 263 ? -14.656 -14.602 9.016 1 95.62 263 SER A C 1
ATOM 1976 O O . SER A 1 263 ? -13.656 -15.312 8.844 1 95.62 263 SER A O 1
ATOM 1978 N N . LEU A 1 264 ? -15.664 -14.539 8.18 1 95.44 264 LEU A N 1
ATOM 1979 C CA . LEU A 1 264 ? -15.688 -15.133 6.848 1 95.44 264 LEU A CA 1
ATOM 1980 C C . LEU A 1 264 ? -16.078 -14.094 5.801 1 95.44 264 LEU A C 1
ATOM 1982 O O . LEU A 1 264 ? -16.938 -13.25 6.051 1 95.44 264 LEU A O 1
ATOM 1986 N N . TYR A 1 265 ? -15.461 -14.18 4.668 1 96.62 265 TYR A N 1
ATOM 1987 C CA . TYR A 1 265 ? -15.875 -13.352 3.537 1 96.62 265 TYR A CA 1
ATOM 1988 C C . TYR A 1 265 ? -16.594 -14.188 2.482 1 96.62 265 TYR A C 1
ATOM 1990 O O . TYR A 1 265 ? -16.078 -15.227 2.051 1 96.62 265 TYR A O 1
ATOM 1998 N N . ARG A 1 266 ? -17.812 -13.719 2.09 1 97.06 266 ARG A N 1
ATOM 1999 C CA . ARG A 1 266 ? -18.656 -14.523 1.222 1 97.06 266 ARG A CA 1
ATOM 2000 C C . ARG A 1 266 ? -19.328 -13.656 0.159 1 97.06 266 ARG A C 1
ATOM 2002 O O . ARG A 1 266 ? -19.531 -12.453 0.368 1 97.06 266 ARG A O 1
ATOM 2009 N N . LEU A 1 267 ? -19.578 -14.281 -0.912 1 96.38 267 LEU A N 1
ATOM 2010 C CA . LEU A 1 267 ? -20.375 -13.672 -1.97 1 96.38 267 LEU A CA 1
ATOM 2011 C C . LEU A 1 267 ? -21.859 -14.023 -1.806 1 96.38 267 LEU A C 1
ATOM 2013 O O . LEU A 1 267 ? -22.188 -15.156 -1.452 1 96.38 267 LEU A O 1
ATOM 2017 N N . ALA A 1 268 ? -22.719 -13.031 -2.027 1 94.56 268 ALA A N 1
ATOM 2018 C CA . ALA A 1 268 ? -24.156 -13.273 -1.962 1 94.56 268 ALA A CA 1
ATOM 2019 C C . ALA A 1 268 ? -24.891 -12.539 -3.078 1 94.56 268 ALA A C 1
ATOM 2021 O O . ALA A 1 268 ? -25.969 -12.953 -3.496 1 94.56 268 ALA A O 1
ATOM 2022 N N . LEU A 1 269 ? -24.312 -11.508 -3.57 1 93.75 269 LEU A N 1
ATOM 2023 C CA . LEU A 1 269 ? -24.906 -10.648 -4.586 1 93.75 269 LEU A CA 1
ATOM 2024 C C . LEU A 1 269 ? -24 -10.516 -5.797 1 93.75 269 LEU A C 1
ATOM 2026 O O . LEU A 1 269 ? -22.781 -10.734 -5.695 1 93.75 269 LEU A O 1
ATOM 2030 N N . SER A 1 270 ? -24.609 -10.164 -6.938 1 94.38 270 SER A N 1
ATOM 2031 C CA . SER A 1 270 ? -23.781 -9.797 -8.078 1 94.38 270 SER A CA 1
ATOM 2032 C C . SER A 1 270 ? -23 -8.516 -7.812 1 94.38 270 SER A C 1
ATOM 2034 O O . SER A 1 270 ? -23.328 -7.777 -6.879 1 94.38 270 SER A O 1
ATOM 2036 N N . GLN A 1 271 ? -22 -8.266 -8.625 1 96.88 271 GLN A N 1
ATOM 2037 C CA . GLN A 1 271 ? -21.203 -7.059 -8.453 1 96.88 271 GLN A CA 1
ATOM 2038 C C . GLN A 1 271 ? -22.062 -5.805 -8.508 1 96.88 271 GLN A C 1
ATOM 2040 O O . GLN A 1 271 ? -21.984 -4.949 -7.625 1 96.88 271 GLN A O 1
ATOM 2045 N N . PRO A 1 272 ? -22.969 -5.625 -9.477 1 96.25 272 PRO A N 1
ATOM 2046 C CA . PRO A 1 272 ? -23.812 -4.422 -9.523 1 96.25 272 PRO A CA 1
ATOM 2047 C C . PRO A 1 272 ? -24.766 -4.312 -8.336 1 96.25 272 PRO A C 1
ATOM 2049 O O . PRO A 1 272 ? -24.938 -3.225 -7.785 1 96.25 272 PRO A O 1
ATOM 2052 N N . GLU A 1 273 ? -25.359 -5.438 -7.965 1 94 273 GLU A N 1
ATOM 2053 C CA . GLU A 1 273 ? -26.281 -5.418 -6.84 1 94 273 GLU A CA 1
ATOM 2054 C C . GLU A 1 273 ? -25.578 -5.02 -5.547 1 94 273 GLU A C 1
ATOM 2056 O O . GLU A 1 273 ? -26.109 -4.223 -4.77 1 94 273 GLU A O 1
ATOM 2061 N N . TYR A 1 274 ? -24.469 -5.625 -5.309 1 95.69 274 TYR A N 1
ATOM 2062 C CA . TYR A 1 274 ? -23.688 -5.293 -4.113 1 95.69 274 TYR A CA 1
ATOM 2063 C C . TYR A 1 274 ? -23.281 -3.828 -4.117 1 95.69 274 TYR A C 1
ATOM 2065 O O . TYR A 1 274 ? -23.391 -3.139 -3.104 1 95.69 274 TYR A O 1
ATOM 2073 N N . THR A 1 275 ? -22.797 -3.338 -5.246 1 97.25 275 THR A N 1
ATOM 2074 C CA . THR A 1 275 ? -22.359 -1.953 -5.391 1 97.25 275 THR A CA 1
ATOM 2075 C C . THR A 1 275 ? -23.516 -0.994 -5.094 1 97.25 275 THR A C 1
ATOM 2077 O O . THR A 1 275 ? -23.344 -0.007 -4.379 1 97.25 275 THR A O 1
ATOM 2080 N N . ASP A 1 276 ? -24.641 -1.275 -5.645 1 96.06 276 ASP A N 1
ATOM 2081 C CA . ASP A 1 276 ? -25.828 -0.458 -5.383 1 96.06 276 ASP A CA 1
ATOM 2082 C C . ASP A 1 276 ? -26.156 -0.43 -3.895 1 96.06 276 ASP A C 1
ATOM 2084 O O . ASP A 1 276 ? -26.406 0.635 -3.33 1 96.06 276 ASP A O 1
ATOM 2088 N N . ALA A 1 277 ? -26.109 -1.597 -3.275 1 95.25 277 ALA A N 1
ATOM 2089 C CA . ALA A 1 277 ? -26.453 -1.721 -1.864 1 95.25 277 ALA A CA 1
ATOM 2090 C C . ALA A 1 277 ? -25.5 -0.92 -0.987 1 95.25 277 ALA A C 1
ATOM 2092 O O . ALA A 1 277 ? -25.922 -0.188 -0.094 1 95.25 277 ALA A O 1
ATOM 2093 N N . VAL A 1 278 ? -24.203 -1.022 -1.244 1 97.06 278 VAL A N 1
ATOM 2094 C CA . VAL A 1 278 ? -23.234 -0.364 -0.377 1 97.06 278 VAL A CA 1
ATOM 2095 C C . VAL A 1 278 ? -23.219 1.137 -0.662 1 97.06 278 VAL A C 1
ATOM 2097 O O . VAL A 1 278 ? -23 1.945 0.245 1 97.06 278 VAL A O 1
ATOM 2100 N N . PHE A 1 279 ? -23.469 1.553 -1.956 1 97.75 279 PHE A N 1
ATOM 2101 C CA . PHE A 1 279 ? -23.609 2.973 -2.26 1 97.75 279 PHE A CA 1
ATOM 2102 C C . PHE A 1 279 ? -24.734 3.598 -1.434 1 97.75 279 PHE A C 1
ATOM 2104 O O . PHE A 1 279 ? -24.531 4.625 -0.781 1 97.75 279 PHE A O 1
ATOM 2111 N N . ARG A 1 280 ? -25.859 2.986 -1.46 1 96.75 280 ARG A N 1
ATOM 2112 C CA . ARG A 1 280 ? -27.016 3.504 -0.747 1 96.75 280 ARG A CA 1
ATOM 2113 C C . ARG A 1 280 ? -26.766 3.557 0.755 1 96.75 280 ARG A C 1
ATOM 2115 O O . ARG A 1 280 ? -27.109 4.535 1.416 1 96.75 280 ARG A O 1
ATOM 2122 N N . LEU A 1 281 ? -26.203 2.514 1.24 1 95.75 281 LEU A N 1
ATOM 2123 C CA . LEU A 1 281 ? -25.891 2.441 2.666 1 95.75 281 LEU A CA 1
ATOM 2124 C C . LEU A 1 281 ? -24.984 3.588 3.086 1 95.75 281 LEU A C 1
ATOM 2126 O O . LEU A 1 281 ? -25.312 4.359 3.984 1 95.75 281 LEU A O 1
ATOM 2130 N N . LEU A 1 282 ? -23.844 3.711 2.43 1 97.19 282 LEU A N 1
ATOM 2131 C CA . LEU A 1 282 ? -22.859 4.715 2.814 1 97.19 282 LEU A CA 1
ATOM 2132 C C . LEU A 1 282 ? -23.391 6.121 2.568 1 97.19 282 LEU A C 1
ATOM 2134 O O . LEU A 1 282 ? -23.125 7.031 3.357 1 97.19 282 LEU A O 1
ATOM 2138 N N . TRP A 1 283 ? -24.062 6.301 1.438 1 97.56 283 TRP A N 1
ATOM 2139 C CA . TRP A 1 283 ? -24.609 7.617 1.13 1 97.56 283 TRP A CA 1
ATOM 2140 C C . TRP A 1 283 ? -25.578 8.07 2.215 1 97.56 283 TRP A C 1
ATOM 2142 O O . TRP A 1 283 ? -25.531 9.219 2.668 1 97.56 283 TRP A O 1
ATOM 2152 N N . ARG A 1 284 ? -26.406 7.188 2.662 1 95.81 284 ARG A N 1
ATOM 2153 C CA . ARG A 1 284 ? -27.359 7.484 3.736 1 95.81 284 ARG A CA 1
ATOM 2154 C C . ARG A 1 284 ? -26.625 7.793 5.035 1 95.81 284 ARG A C 1
ATOM 2156 O O . ARG A 1 284 ? -26.953 8.75 5.734 1 95.81 284 ARG A O 1
ATOM 2163 N N . GLU A 1 285 ? -25.641 7.004 5.328 1 94 285 GLU A N 1
ATOM 2164 C CA . GLU A 1 285 ? -24.875 7.207 6.547 1 94 285 GLU A CA 1
ATOM 2165 C C . GLU A 1 285 ? -24.188 8.57 6.547 1 94 285 GLU A C 1
ATOM 2167 O O . GLU A 1 285 ? -23.984 9.172 7.605 1 94 285 GLU A O 1
ATOM 2172 N N . LEU A 1 286 ? -23.906 9.062 5.387 1 95.69 286 LEU A N 1
ATOM 2173 C CA . LEU A 1 286 ? -23.234 10.352 5.258 1 95.69 286 LEU A CA 1
ATOM 2174 C C . LEU A 1 286 ? -24.25 11.484 5.188 1 95.69 286 LEU A C 1
ATOM 2176 O O . LEU A 1 286 ? -23.875 12.648 4.996 1 95.69 286 LEU A O 1
ATOM 2180 N N . GLY A 1 287 ? -25.516 11.148 5.254 1 95.06 287 GLY A N 1
ATOM 2181 C CA . GLY A 1 287 ? -26.562 12.156 5.305 1 95.06 287 GLY A CA 1
ATOM 2182 C C . GLY A 1 287 ? -27.156 12.469 3.943 1 95.06 287 GLY A C 1
ATOM 2183 O O . GLY A 1 287 ? -27.906 13.438 3.795 1 95.06 287 GLY A O 1
ATOM 2184 N N . GLY A 1 288 ? -26.812 11.656 2.945 1 96.88 288 GLY A N 1
ATOM 2185 C CA . GLY A 1 288 ? -27.328 11.859 1.605 1 96.88 288 GLY A CA 1
ATOM 2186 C C . GLY A 1 288 ? -28.656 11.164 1.375 1 96.88 288 GLY A C 1
ATOM 2187 O O . GLY A 1 288 ? -29.031 10.25 2.121 1 96.88 288 GLY A O 1
ATOM 2188 N N . THR A 1 289 ? -29.359 11.664 0.325 1 97.06 289 THR A N 1
ATOM 2189 C CA . THR A 1 289 ? -30.609 11.047 -0.106 1 97.06 289 THR A CA 1
ATOM 2190 C C . THR A 1 289 ? -30.516 10.602 -1.562 1 97.06 289 THR A C 1
ATOM 2192 O O . THR A 1 289 ? -30.047 11.352 -2.418 1 97.06 289 THR A O 1
ATOM 2195 N N . PHE A 1 290 ? -30.828 9.445 -1.821 1 96.12 290 PHE A N 1
ATOM 2196 C CA . PHE A 1 290 ? -30.891 8.859 -3.156 1 96.12 290 PHE A CA 1
ATOM 2197 C C . PHE A 1 290 ? -32.125 7.992 -3.32 1 96.12 290 PHE A C 1
ATOM 2199 O O . PHE A 1 290 ? -32.156 6.863 -2.832 1 96.12 290 PHE A O 1
ATOM 2206 N N . LYS A 1 291 ? -33.125 8.461 -4.023 1 88.69 291 LYS A N 1
ATOM 2207 C CA . LYS A 1 291 ? -34.375 7.75 -4.168 1 88.69 291 LYS A CA 1
ATOM 2208 C C . LYS A 1 291 ? -34.5 7.145 -5.562 1 88.69 291 LYS A C 1
ATOM 2210 O O . LYS A 1 291 ? -35.438 6.387 -5.828 1 88.69 291 LYS A O 1
ATOM 2215 N N . GLY A 1 292 ? -33.625 7.508 -6.438 1 91.69 292 GLY A N 1
ATOM 2216 C CA . GLY A 1 292 ? -33.719 7.008 -7.801 1 91.69 292 GLY A CA 1
ATOM 2217 C C . GLY A 1 292 ? -33.062 5.648 -7.977 1 91.69 292 GLY A C 1
ATOM 2218 O O . GLY A 1 292 ? -33.031 4.852 -7.039 1 91.69 292 GLY A O 1
ATOM 2219 N N . LYS A 1 293 ? -32.781 5.352 -9.266 1 93.38 293 LYS A N 1
ATOM 2220 C CA . LYS A 1 293 ? -32.219 4.043 -9.594 1 93.38 293 LYS A CA 1
ATOM 2221 C C . LYS A 1 293 ? -30.766 4.176 -10.094 1 93.38 293 LYS A C 1
ATOM 2223 O O . LYS A 1 293 ? -30.406 5.203 -10.672 1 93.38 293 LYS A O 1
ATOM 2228 N N . MET A 1 294 ? -30.047 3.186 -9.773 1 95.69 294 MET A N 1
ATOM 2229 C CA . MET A 1 294 ? -28.75 3.006 -10.43 1 95.69 294 MET A CA 1
ATOM 2230 C C . MET A 1 294 ? -28.922 2.295 -11.766 1 95.69 294 MET A C 1
ATOM 2232 O O . MET A 1 294 ? -29.5 1.21 -11.836 1 95.69 294 MET A O 1
ATOM 2236 N N . ARG A 1 295 ? -28.5 2.846 -12.875 1 96.38 295 ARG A N 1
ATOM 2237 C CA . ARG A 1 295 ? -28.672 2.246 -14.195 1 96.38 295 ARG A CA 1
ATOM 2238 C C . ARG A 1 295 ? -27.359 2.283 -14.984 1 96.38 295 ARG A C 1
ATOM 2240 O O . ARG A 1 295 ? -26.547 3.191 -14.805 1 96.38 295 ARG A O 1
ATOM 2247 N N . PRO A 1 296 ? -27.203 1.311 -15.852 1 97.19 296 PRO A N 1
ATOM 2248 C CA . PRO A 1 296 ? -26.016 1.349 -16.719 1 97.19 296 PRO A CA 1
ATOM 2249 C C . PRO A 1 296 ? -26.078 2.469 -17.75 1 97.19 296 PRO A C 1
ATOM 2251 O O . PRO A 1 296 ? -27.172 2.863 -18.172 1 97.19 296 PRO A O 1
ATOM 2254 N N . GLY A 1 297 ? -24.969 2.973 -18.109 1 97.75 297 GLY A N 1
ATOM 2255 C CA . GLY A 1 297 ? -24.844 3.988 -19.141 1 97.75 297 GLY A CA 1
ATOM 2256 C C . GLY A 1 297 ? -23.422 4.406 -19.406 1 97.75 297 GLY A C 1
ATOM 2257 O O . GLY A 1 297 ? -22.484 3.859 -18.812 1 97.75 297 GLY A O 1
ATOM 2258 N N . VAL A 1 298 ? -23.297 5.336 -20.359 1 97.88 298 VAL A N 1
ATOM 2259 C CA . VAL A 1 298 ? -21.984 5.848 -20.734 1 97.88 298 VAL A CA 1
ATOM 2260 C C . VAL A 1 298 ? -21.859 7.32 -20.344 1 97.88 298 VAL A C 1
ATOM 2262 O O . VAL A 1 298 ? -22.812 8.086 -20.531 1 97.88 298 VAL A O 1
ATOM 2265 N N . VAL A 1 299 ? -20.75 7.738 -19.766 1 98.19 299 VAL A N 1
ATOM 2266 C CA . VAL A 1 299 ? -20.5 9.133 -19.422 1 98.19 299 VAL A CA 1
ATOM 2267 C C . VAL A 1 299 ? -20.297 9.953 -20.688 1 98.19 299 VAL A C 1
ATOM 2269 O O . VAL A 1 299 ? -19.5 9.602 -21.547 1 98.19 299 VAL A O 1
ATOM 2272 N N . PRO A 1 300 ? -21 11.031 -20.781 1 97.75 300 PRO A N 1
ATOM 2273 C CA . PRO A 1 300 ? -20.766 11.906 -21.938 1 97.75 300 PRO A CA 1
ATOM 2274 C C . PRO A 1 300 ? -19.344 12.453 -21.984 1 97.75 300 PRO A C 1
ATOM 2276 O O . PRO A 1 300 ? -18.734 12.688 -20.938 1 97.75 300 PRO A O 1
ATOM 2279 N N . GLY A 1 301 ? -18.844 12.75 -23.156 1 97.25 301 GLY A N 1
ATOM 2280 C CA . GLY A 1 301 ? -17.469 13.195 -23.344 1 97.25 301 GLY A CA 1
ATOM 2281 C C . GLY A 1 301 ? -17.188 14.547 -22.719 1 97.25 301 GLY A C 1
ATOM 2282 O O . GLY A 1 301 ? -16.047 14.844 -22.359 1 97.25 301 GLY A O 1
ATOM 2283 N N . ASP A 1 302 ? -18.234 15.359 -22.531 1 97.62 302 ASP A N 1
ATOM 2284 C CA . ASP A 1 302 ? -18.031 16.703 -22 1 97.62 302 ASP A CA 1
ATOM 2285 C C . ASP A 1 302 ? -18.406 16.781 -20.531 1 97.62 302 ASP A C 1
ATOM 2287 O O . ASP A 1 302 ? -18.5 17.875 -19.953 1 97.62 302 ASP A O 1
ATOM 2291 N N . ALA A 1 303 ? -18.703 15.617 -19.891 1 97.94 303 ALA A N 1
ATOM 2292 C CA . ALA A 1 303 ? -19.031 15.602 -18.469 1 97.94 303 ALA A CA 1
ATOM 2293 C C . ALA A 1 303 ? -17.891 16.172 -17.641 1 97.94 303 ALA A C 1
ATOM 2295 O O . ALA A 1 303 ? -16.734 16.141 -18.047 1 97.94 303 ALA A O 1
ATOM 2296 N N . ILE A 1 304 ? -18.25 16.734 -16.5 1 95.44 304 ILE A N 1
ATOM 2297 C CA . ILE A 1 304 ? -17.281 17.406 -15.641 1 95.44 304 ILE A CA 1
ATOM 2298 C C . ILE A 1 304 ? -17.094 16.594 -14.359 1 95.44 304 ILE A C 1
ATOM 2300 O O . ILE A 1 304 ? -18.062 16.203 -13.719 1 95.44 304 ILE A O 1
ATOM 2304 N N . VAL A 1 305 ? -15.836 16.406 -13.953 1 96.44 305 VAL A N 1
ATOM 2305 C CA . VAL A 1 305 ? -15.523 15.633 -12.758 1 96.44 305 VAL A CA 1
ATOM 2306 C C . VAL A 1 305 ? -15.859 16.438 -11.508 1 96.44 305 VAL A C 1
ATOM 2308 O O . VAL A 1 305 ? -15.453 17.609 -11.391 1 96.44 305 VAL A O 1
ATOM 2311 N N . LEU A 1 306 ? -16.578 15.852 -10.586 1 95.44 306 LEU A N 1
ATOM 2312 C CA . LEU A 1 306 ? -16.906 16.469 -9.305 1 95.44 306 LEU A CA 1
ATOM 2313 C C . LEU A 1 306 ? -16.016 15.914 -8.195 1 95.44 306 LEU A C 1
ATOM 2315 O O . LEU A 1 306 ? -15.578 16.672 -7.32 1 95.44 306 LEU A O 1
ATOM 2319 N N . ALA A 1 307 ? -15.867 14.633 -8.203 1 97.06 307 ALA A N 1
ATOM 2320 C CA . ALA A 1 307 ? -15.023 13.945 -7.23 1 97.06 307 ALA A CA 1
ATOM 2321 C C . ALA A 1 307 ? -14.297 12.766 -7.879 1 97.06 307 ALA A C 1
ATOM 2323 O O . ALA A 1 307 ? -14.828 12.109 -8.773 1 97.06 307 ALA A O 1
ATOM 2324 N N . SER A 1 308 ? -13.102 12.531 -7.414 1 97.94 308 SER A N 1
ATOM 2325 C CA . SER A 1 308 ? -12.273 11.508 -8.031 1 97.94 308 SER A CA 1
ATOM 2326 C C . SER A 1 308 ? -11.516 10.703 -6.98 1 97.94 308 SER A C 1
ATOM 2328 O O . SER A 1 308 ? -11.109 11.242 -5.949 1 97.94 308 SER A O 1
ATOM 2330 N N . HIS A 1 309 ? -11.406 9.422 -7.223 1 98.25 309 HIS A N 1
ATOM 2331 C CA . HIS A 1 309 ? -10.555 8.531 -6.438 1 98.25 309 HIS A CA 1
ATOM 2332 C C . HIS A 1 309 ? -9.469 7.902 -7.297 1 98.25 309 HIS A C 1
ATOM 2334 O O . HIS A 1 309 ? -9.75 7.363 -8.367 1 98.25 309 HIS A O 1
ATOM 2340 N N . GLU A 1 310 ? -8.281 8.008 -6.867 1 98.06 310 GLU A N 1
ATOM 2341 C CA . GLU A 1 310 ? -7.156 7.312 -7.484 1 98.06 310 GLU A CA 1
ATOM 2342 C C . GLU A 1 310 ? -6.754 6.082 -6.68 1 98.06 310 GLU A C 1
ATOM 2344 O O . GLU A 1 310 ? -6.609 6.156 -5.457 1 98.06 310 GLU A O 1
ATOM 2349 N N . SER A 1 311 ? -6.629 4.98 -7.387 1 98.56 311 SER A N 1
ATOM 2350 C CA . SER A 1 311 ? -6.242 3.732 -6.738 1 98.56 311 SER A CA 1
ATOM 2351 C C . SER A 1 311 ? -4.781 3.764 -6.297 1 98.56 311 SER A C 1
ATOM 2353 O O . SER A 1 311 ? -4.035 4.664 -6.68 1 98.56 311 SER A O 1
ATOM 2355 N N . PRO A 1 312 ? -4.406 2.74 -5.391 1 97.81 312 PRO A N 1
ATOM 2356 C CA . PRO A 1 312 ? -2.967 2.477 -5.301 1 97.81 312 PRO A CA 1
ATOM 2357 C C . PRO A 1 312 ? -2.336 2.191 -6.664 1 97.81 312 PRO A C 1
ATOM 2359 O O . PRO A 1 312 ? -3.039 1.829 -7.609 1 97.81 312 PRO A O 1
ATOM 2362 N N . THR A 1 313 ? -1.039 2.395 -6.758 1 98.62 313 THR A N 1
ATOM 2363 C CA . THR A 1 313 ? -0.333 2.191 -8.016 1 98.62 313 THR A CA 1
ATOM 2364 C C . THR A 1 313 ? -0.295 0.711 -8.383 1 98.62 313 THR A C 1
ATOM 2366 O O . THR A 1 313 ? -0.546 -0.15 -7.539 1 98.62 313 THR A O 1
ATOM 2369 N N . LEU A 1 314 ? -0.017 0.466 -9.633 1 98.88 314 LEU A N 1
ATOM 2370 C CA . LEU A 1 314 ? 0.111 -0.908 -10.102 1 98.88 314 LEU A CA 1
ATOM 2371 C C . LEU A 1 314 ? 1.201 -1.647 -9.336 1 98.88 314 LEU A C 1
ATOM 2373 O O . LEU A 1 314 ? 1.045 -2.826 -9.008 1 98.88 314 LEU A O 1
ATOM 2377 N N . GLY A 1 315 ? 2.324 -0.95 -9.062 1 98.62 315 GLY A N 1
ATOM 2378 C CA . GLY A 1 315 ? 3.354 -1.563 -8.242 1 98.62 315 GLY A CA 1
ATOM 2379 C C . GLY A 1 315 ? 2.832 -2.059 -6.902 1 98.62 315 GLY A C 1
ATOM 2380 O O . GLY A 1 315 ? 3.268 -3.1 -6.406 1 98.62 315 GLY A O 1
ATOM 2381 N N . GLU A 1 316 ? 1.902 -1.353 -6.336 1 98.31 316 GLU A N 1
ATOM 2382 C CA . GLU A 1 316 ? 1.294 -1.748 -5.066 1 98.31 316 GLU A CA 1
ATOM 2383 C C . GLU A 1 316 ? 0.245 -2.836 -5.277 1 98.31 316 GLU A C 1
ATOM 2385 O O . GLU A 1 316 ? 0.146 -3.771 -4.477 1 98.31 316 GLU A O 1
ATOM 2390 N N . ALA A 1 317 ? -0.48 -2.764 -6.344 1 98.75 317 ALA A N 1
ATOM 2391 C CA . ALA A 1 317 ? -1.575 -3.695 -6.602 1 98.75 317 ALA A CA 1
ATOM 2392 C C . ALA A 1 317 ? -1.047 -5.105 -6.848 1 98.75 317 ALA A C 1
ATOM 2394 O O . ALA A 1 317 ? -1.642 -6.086 -6.391 1 98.75 317 ALA A O 1
ATOM 2395 N N . ILE A 1 318 ? 0.062 -5.23 -7.535 1 98.88 318 ILE A N 1
ATOM 2396 C CA . ILE A 1 318 ? 0.536 -6.566 -7.875 1 98.88 318 ILE A CA 1
ATOM 2397 C C . ILE A 1 318 ? 1.067 -7.262 -6.621 1 98.88 318 ILE A C 1
ATOM 2399 O O . ILE A 1 318 ? 1.14 -8.492 -6.57 1 98.88 318 ILE A O 1
ATOM 2403 N N . ARG A 1 319 ? 1.457 -6.5 -5.609 1 98.5 319 ARG A N 1
ATOM 2404 C CA . ARG A 1 319 ? 1.843 -7.102 -4.336 1 98.5 319 ARG A CA 1
ATOM 2405 C C . ARG A 1 319 ? 0.677 -7.863 -3.719 1 98.5 319 ARG A C 1
ATOM 2407 O O . ARG A 1 319 ? 0.842 -9 -3.27 1 98.5 319 ARG A O 1
ATOM 2414 N N . VAL A 1 320 ? -0.488 -7.23 -3.746 1 98.25 320 VAL A N 1
ATOM 2415 C CA . VAL A 1 320 ? -1.67 -7.895 -3.201 1 98.25 320 VAL A CA 1
ATOM 2416 C C . VAL A 1 320 ? -2.02 -9.109 -4.055 1 98.25 320 VAL A C 1
ATOM 2418 O O . VAL A 1 320 ? -2.314 -10.18 -3.523 1 98.25 320 VAL A O 1
ATOM 2421 N N . ILE A 1 321 ? -1.903 -8.977 -5.336 1 98.88 321 ILE A N 1
ATOM 2422 C CA . ILE A 1 321 ? -2.244 -10.055 -6.254 1 98.88 321 ILE A CA 1
ATOM 2423 C C . ILE A 1 321 ? -1.342 -11.258 -5.996 1 98.88 321 ILE A C 1
ATOM 2425 O O . ILE A 1 321 ? -1.826 -12.375 -5.805 1 98.88 321 ILE A O 1
ATOM 2429 N N . ASN A 1 322 ? -0.071 -11.055 -5.906 1 98.94 322 ASN A N 1
ATOM 2430 C CA . ASN A 1 322 ? 0.864 -12.18 -5.848 1 98.94 322 ASN A CA 1
ATOM 2431 C C . ASN A 1 322 ? 0.996 -12.727 -4.43 1 98.94 322 ASN A C 1
ATOM 2433 O O . ASN A 1 322 ? 1.031 -13.938 -4.227 1 98.94 322 ASN A O 1
ATOM 2437 N N . LYS A 1 323 ? 1.057 -11.852 -3.418 1 98.5 323 LYS A N 1
ATOM 2438 C CA . LYS A 1 323 ? 1.251 -12.328 -2.051 1 98.5 323 LYS A CA 1
ATOM 2439 C C . LYS A 1 323 ? -0.002 -13.023 -1.526 1 98.5 323 LYS A C 1
ATOM 2441 O O . LYS A 1 323 ? 0.088 -14.031 -0.829 1 98.5 323 LYS A O 1
ATOM 2446 N N . ARG A 1 324 ? -1.17 -12.445 -1.919 1 97.38 324 ARG A N 1
ATOM 2447 C CA . ARG A 1 324 ? -2.418 -12.984 -1.391 1 97.38 324 ARG A CA 1
ATOM 2448 C C . ARG A 1 324 ? -3.121 -13.859 -2.426 1 97.38 324 ARG A C 1
ATOM 2450 O O . ARG A 1 324 ? -4.223 -14.352 -2.184 1 97.38 324 ARG A O 1
ATOM 2457 N N . SER A 1 325 ? -2.467 -14 -3.523 1 98.5 325 SER A N 1
ATOM 2458 C CA . SER A 1 325 ? -3.004 -14.797 -4.621 1 98.5 325 SER A CA 1
ATOM 2459 C C . SER A 1 325 ? -4.445 -14.406 -4.938 1 98.5 325 SER A C 1
ATOM 2461 O O . SER A 1 325 ? -5.32 -15.266 -5.023 1 98.5 325 SER A O 1
ATOM 2463 N N . ASN A 1 326 ? -4.73 -13.164 -5.207 1 98.69 326 ASN A N 1
ATOM 2464 C CA . ASN A 1 326 ? -6.086 -12.656 -5.406 1 98.69 326 ASN A CA 1
ATOM 2465 C C . ASN A 1 326 ? -6.551 -12.859 -6.848 1 98.69 326 ASN A C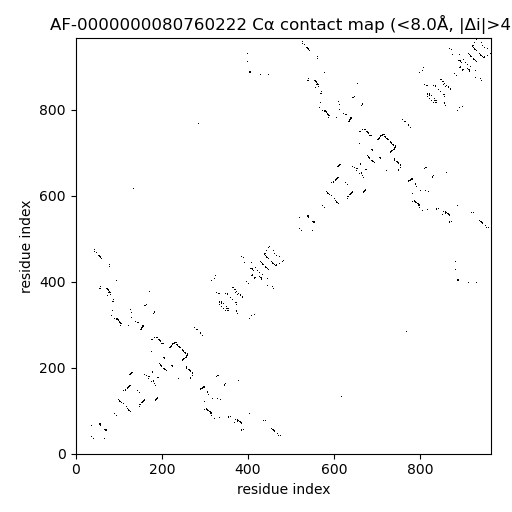 1
ATOM 2467 O O . ASN A 1 326 ? -6.078 -12.18 -7.758 1 98.69 326 ASN A O 1
ATOM 2471 N N . ASN A 1 327 ? -7.531 -13.695 -6.988 1 98.75 327 ASN A N 1
ATOM 2472 C CA . ASN A 1 327 ? -7.988 -14.102 -8.312 1 98.75 327 ASN A CA 1
ATOM 2473 C C . ASN A 1 327 ? -8.68 -12.953 -9.039 1 98.75 327 ASN A C 1
ATOM 2475 O O . ASN A 1 327 ? -8.336 -12.633 -10.18 1 98.75 327 ASN A O 1
ATOM 2479 N N . VAL A 1 328 ? -9.586 -12.312 -8.414 1 98.81 328 VAL A N 1
ATOM 2480 C CA . VAL A 1 328 ? -10.406 -11.328 -9.109 1 98.81 328 VAL A CA 1
ATOM 2481 C C . VAL A 1 328 ? -9.562 -10.102 -9.453 1 98.81 328 VAL A C 1
ATOM 2483 O O . VAL A 1 328 ? -9.766 -9.469 -10.492 1 98.81 328 VAL A O 1
ATOM 2486 N N . MET A 1 329 ? -8.609 -9.75 -8.633 1 98.94 329 MET A N 1
ATOM 2487 C CA . MET A 1 329 ? -7.715 -8.656 -8.977 1 98.94 329 MET A CA 1
ATOM 2488 C C . MET A 1 329 ? -6.867 -9 -10.195 1 98.94 329 MET A C 1
ATOM 2490 O O . MET A 1 329 ? -6.621 -8.148 -11.047 1 98.94 329 MET A O 1
ATOM 2494 N N . ALA A 1 330 ? -6.375 -10.242 -10.258 1 98.94 330 ALA A N 1
ATOM 2495 C CA . ALA A 1 330 ? -5.598 -10.664 -11.422 1 98.94 330 ALA A CA 1
ATOM 2496 C C . ALA A 1 330 ? -6.438 -10.609 -12.688 1 98.94 330 ALA A C 1
ATOM 2498 O O . ALA A 1 330 ? -5.973 -10.141 -13.734 1 98.94 330 ALA A O 1
ATOM 2499 N N . ARG A 1 331 ? -7.711 -11.102 -12.625 1 98.88 331 ARG A N 1
ATOM 2500 C CA . ARG A 1 331 ? -8.625 -11.031 -13.758 1 98.88 331 ARG A CA 1
ATOM 2501 C C . ARG A 1 331 ? -8.828 -9.586 -14.203 1 98.88 331 ARG A C 1
ATOM 2503 O O . ARG A 1 331 ? -8.758 -9.289 -15.398 1 98.88 331 ARG A O 1
ATOM 2510 N N . THR A 1 332 ? -9.031 -8.758 -13.266 1 98.88 332 THR A N 1
ATOM 2511 C CA . THR A 1 332 ? -9.297 -7.348 -13.555 1 98.88 332 THR A CA 1
ATOM 2512 C C . THR A 1 332 ? -8.055 -6.676 -14.148 1 98.88 332 THR A C 1
ATOM 2514 O O . THR A 1 332 ? -8.172 -5.82 -15.023 1 98.88 332 THR A O 1
ATOM 2517 N N . LEU A 1 333 ? -6.887 -7.051 -13.656 1 98.94 333 LEU A N 1
ATOM 2518 C CA . LEU A 1 333 ? -5.641 -6.504 -14.18 1 98.94 333 LEU A CA 1
ATOM 2519 C C . LEU A 1 333 ? -5.449 -6.891 -15.641 1 98.94 333 LEU A C 1
ATOM 2521 O O . LEU A 1 333 ? -5.039 -6.062 -16.453 1 98.94 333 LEU A O 1
ATOM 2525 N N . LEU A 1 334 ? -5.738 -8.148 -15.961 1 98.94 334 LEU A N 1
ATOM 2526 C CA . LEU A 1 334 ? -5.66 -8.57 -17.359 1 98.94 334 LEU A CA 1
ATOM 2527 C C . LEU A 1 334 ? -6.59 -7.738 -18.234 1 98.94 334 LEU A C 1
ATOM 2529 O O . LEU A 1 334 ? -6.195 -7.277 -19.297 1 98.94 334 LEU A O 1
ATOM 2533 N N . LEU A 1 335 ? -7.797 -7.52 -17.75 1 98.94 335 LEU A N 1
ATOM 2534 C CA . LEU A 1 335 ? -8.773 -6.715 -18.484 1 98.94 335 LEU A CA 1
ATOM 2535 C C . LEU A 1 335 ? -8.289 -5.281 -18.641 1 98.94 335 LEU A C 1
ATOM 2537 O O . LEU A 1 335 ? -8.445 -4.676 -19.703 1 98.94 335 LEU A O 1
ATOM 2541 N N . THR A 1 336 ? -7.711 -4.715 -17.625 1 98.94 336 THR A N 1
ATOM 2542 C CA . THR A 1 336 ? -7.129 -3.377 -17.672 1 98.94 336 THR A CA 1
ATOM 2543 C C . THR A 1 336 ? -6.07 -3.287 -18.766 1 98.94 336 THR A C 1
ATOM 2545 O O . THR A 1 336 ? -6.027 -2.309 -19.516 1 98.94 336 THR A O 1
ATOM 2548 N N . LEU A 1 337 ? -5.223 -4.32 -18.812 1 98.94 337 LEU A N 1
ATOM 2549 C CA . LEU A 1 337 ? -4.184 -4.352 -19.828 1 98.94 337 LEU A CA 1
ATOM 2550 C C . LEU A 1 337 ? -4.789 -4.27 -21.234 1 98.94 337 LEU A C 1
ATOM 2552 O O . LEU A 1 337 ? -4.34 -3.479 -22.062 1 98.94 337 LEU A O 1
ATOM 2556 N N . GLY A 1 338 ? -5.832 -5.07 -21.484 1 98.88 338 GLY A N 1
ATOM 2557 C CA . GLY A 1 338 ? -6.523 -4.996 -22.766 1 98.88 338 GLY A CA 1
ATOM 2558 C C . GLY A 1 338 ? -7.094 -3.623 -23.047 1 98.88 338 GLY A C 1
ATOM 2559 O O . GLY A 1 338 ? -6.918 -3.094 -24.156 1 98.88 338 GLY A O 1
ATOM 2560 N N . ALA A 1 339 ? -7.73 -3.041 -22.078 1 98.88 339 ALA A N 1
ATOM 2561 C CA . ALA A 1 339 ? -8.352 -1.73 -22.25 1 98.88 339 ALA A CA 1
ATOM 2562 C C . ALA A 1 339 ? -7.305 -0.667 -22.562 1 98.88 339 ALA A C 1
ATOM 2564 O O . ALA A 1 339 ? -7.488 0.139 -23.484 1 98.88 339 ALA A O 1
ATOM 2565 N N . GLU A 1 340 ? -6.191 -0.678 -21.859 1 98.62 340 GLU A N 1
ATOM 2566 C CA . GLU A 1 340 ? -5.164 0.348 -21.984 1 98.62 340 GLU A CA 1
ATOM 2567 C C . GLU A 1 340 ? -4.398 0.193 -23.297 1 98.62 340 GLU A C 1
ATOM 2569 O O . GLU A 1 340 ? -3.75 1.135 -23.766 1 98.62 340 GLU A O 1
ATOM 2574 N N . ARG A 1 341 ? -4.512 -0.969 -23.844 1 98.06 341 ARG A N 1
ATOM 2575 C CA . ARG A 1 341 ? -3.863 -1.181 -25.141 1 98.06 341 ARG A CA 1
ATOM 2576 C C . ARG A 1 341 ? -4.879 -1.138 -26.281 1 98.06 341 ARG A C 1
ATOM 2578 O O . ARG A 1 341 ? -4.691 -1.786 -27.312 1 98.06 341 ARG A O 1
ATOM 2585 N N . GLY A 1 342 ? -5.977 -0.478 -26.078 1 95.69 342 GLY A N 1
ATOM 2586 C CA . GLY A 1 342 ? -6.875 -0.057 -27.156 1 95.69 342 GLY A CA 1
ATOM 2587 C C . GLY A 1 342 ? -8.055 -0.994 -27.344 1 95.69 342 GLY A C 1
ATOM 2588 O O . GLY A 1 342 ? -8.82 -0.841 -28.297 1 95.69 342 GLY A O 1
ATOM 2589 N N . ARG A 1 343 ? -8.125 -1.979 -26.438 1 94.31 343 ARG A N 1
ATOM 2590 C CA . ARG A 1 343 ? -9.281 -2.865 -26.531 1 94.31 343 ARG A CA 1
ATOM 2591 C C . ARG A 1 343 ? -10.414 -2.395 -25.625 1 94.31 343 ARG A C 1
ATOM 2593 O O . ARG A 1 343 ? -10.609 -2.945 -24.531 1 94.31 343 ARG A O 1
ATOM 2600 N N . ARG A 1 344 ? -11.117 -1.39 -26.047 1 95.44 344 ARG A N 1
ATOM 2601 C CA . ARG A 1 344 ? -12.242 -0.859 -25.281 1 95.44 344 ARG A CA 1
ATOM 2602 C C . ARG A 1 344 ? -13.547 -1.025 -26.062 1 95.44 344 ARG A C 1
ATOM 2604 O O . ARG A 1 344 ? -13.719 -0.437 -27.125 1 95.44 344 ARG A O 1
ATOM 2611 N N . PRO A 1 345 ? -14.453 -1.836 -25.562 1 97.81 345 PRO A N 1
ATOM 2612 C CA . PRO A 1 345 ? -14.406 -2.51 -24.25 1 97.81 345 PRO A CA 1
ATOM 2613 C C . PRO A 1 345 ? -13.508 -3.74 -24.266 1 97.81 345 PRO A C 1
ATOM 2615 O O . PRO A 1 345 ? -13.477 -4.484 -25.25 1 97.81 345 PRO A O 1
ATOM 2618 N N . ALA A 1 346 ? -12.797 -3.928 -23.203 1 98.81 346 ALA A N 1
ATOM 2619 C CA . ALA A 1 346 ? -11.898 -5.074 -23.062 1 98.81 346 ALA A CA 1
ATOM 2620 C C . ALA A 1 346 ? -12.672 -6.328 -22.656 1 98.81 346 ALA A C 1
ATOM 2622 O O . ALA A 1 346 ? -13.586 -6.262 -21.828 1 98.81 346 ALA A O 1
ATOM 2623 N N . THR A 1 347 ? -12.352 -7.441 -23.203 1 98.75 347 THR A N 1
ATOM 2624 C CA . THR A 1 347 ? -12.82 -8.766 -22.812 1 98.75 347 THR A CA 1
ATOM 2625 C C . THR A 1 347 ? -11.648 -9.664 -22.422 1 98.75 347 THR A C 1
ATOM 2627 O O . THR A 1 347 ? -10.484 -9.289 -22.609 1 98.75 347 THR A O 1
ATOM 2630 N N . VAL A 1 348 ? -11.992 -10.797 -21.859 1 98.56 348 VAL A N 1
ATOM 2631 C CA . VAL A 1 348 ? -10.938 -11.734 -21.484 1 98.56 348 VAL A CA 1
ATOM 2632 C C . VAL A 1 348 ? -10.141 -12.148 -22.719 1 98.56 348 VAL A C 1
ATOM 2634 O O . VAL A 1 348 ? -8.914 -12.141 -22.703 1 98.56 348 VAL A O 1
ATOM 2637 N N . ALA A 1 349 ? -10.836 -12.438 -23.797 1 98.44 349 ALA A N 1
ATOM 2638 C CA . ALA A 1 349 ? -10.195 -12.906 -25.016 1 98.44 349 ALA A CA 1
ATOM 2639 C C . ALA A 1 349 ? -9.289 -11.836 -25.609 1 98.44 349 ALA A C 1
ATOM 2641 O O . ALA A 1 349 ? -8.148 -12.109 -25.984 1 98.44 349 ALA A O 1
ATOM 2642 N N . SER A 1 350 ? -9.844 -10.625 -25.719 1 98.69 350 SER A N 1
ATOM 2643 C CA . SER A 1 350 ? -9.039 -9.547 -26.281 1 98.69 350 SER A CA 1
ATOM 2644 C C . SER A 1 350 ? -7.836 -9.227 -25.406 1 98.69 350 SER A C 1
ATOM 2646 O O . SER A 1 350 ? -6.758 -8.914 -25.906 1 98.69 350 SER A O 1
ATOM 2648 N N . SER A 1 351 ? -8.023 -9.273 -24.125 1 98.88 351 SER A N 1
ATOM 2649 C CA . SER A 1 351 ? -6.953 -8.969 -23.172 1 98.88 351 SER A CA 1
ATOM 2650 C C . SER A 1 351 ? -5.871 -10.039 -23.203 1 98.88 351 SER A C 1
ATOM 2652 O O . SER A 1 351 ? -4.684 -9.734 -23.094 1 98.88 351 SER A O 1
ATOM 2654 N N . GLU A 1 352 ? -6.285 -11.297 -23.312 1 98.62 352 GLU A N 1
ATOM 2655 C CA . GLU A 1 352 ? -5.309 -12.375 -23.469 1 98.62 352 GLU A CA 1
ATOM 2656 C C . GLU A 1 352 ? -4.469 -12.172 -24.734 1 98.62 352 GLU A C 1
ATOM 2658 O O . GLU A 1 352 ? -3.254 -12.375 -24.703 1 98.62 352 GLU A O 1
ATOM 2663 N N . SER A 1 353 ? -5.102 -11.844 -25.797 1 98.44 353 SER A N 1
ATOM 2664 C CA . SER A 1 353 ? -4.391 -11.594 -27.047 1 98.44 353 SER A CA 1
ATOM 2665 C C . SER A 1 353 ? -3.357 -10.484 -26.891 1 98.44 353 SER A C 1
ATOM 2667 O O . SER A 1 353 ? -2.223 -10.609 -27.359 1 98.44 353 SER A O 1
ATOM 2669 N N . VAL A 1 354 ? -3.748 -9.453 -26.188 1 98.81 354 VAL A N 1
ATOM 2670 C CA . VAL A 1 354 ? -2.84 -8.336 -25.938 1 98.81 354 VAL A CA 1
ATOM 2671 C C . VAL A 1 354 ? -1.649 -8.82 -25.109 1 98.81 354 VAL A C 1
ATOM 2673 O O . VAL A 1 354 ? -0.5 -8.5 -25.422 1 98.81 354 VAL A O 1
ATOM 2676 N N . ALA A 1 355 ? -1.921 -9.57 -24.094 1 98.88 355 ALA A N 1
ATOM 2677 C CA . ALA A 1 355 ? -0.859 -10.078 -23.234 1 98.88 355 ALA A CA 1
ATOM 2678 C C . ALA A 1 355 ? 0.144 -10.906 -24.031 1 98.88 355 ALA A C 1
ATOM 2680 O O . ALA A 1 355 ? 1.356 -10.719 -23.906 1 98.88 355 ALA A O 1
ATOM 2681 N N . LYS A 1 356 ? -0.358 -11.789 -24.875 1 98.69 356 LYS A N 1
ATOM 2682 C CA . LYS A 1 356 ? 0.505 -12.656 -25.656 1 98.69 356 LYS A CA 1
ATOM 2683 C C . LYS A 1 356 ? 1.354 -11.844 -26.641 1 98.69 356 LYS A C 1
ATOM 2685 O O . LYS A 1 356 ? 2.541 -12.125 -26.812 1 98.69 356 LYS A O 1
ATOM 2690 N N . GLN A 1 357 ? 0.732 -10.852 -27.219 1 98.44 357 GLN A N 1
ATOM 2691 C CA . GLN A 1 357 ? 1.456 -9.984 -28.141 1 98.44 357 GLN A CA 1
ATOM 2692 C C . GLN A 1 357 ? 2.586 -9.242 -27.438 1 98.44 357 GLN A C 1
ATOM 2694 O O . GLN A 1 357 ? 3.699 -9.148 -27.953 1 98.44 357 GLN A O 1
ATOM 2699 N N . LEU A 1 358 ? 2.258 -8.75 -26.297 1 98.75 358 LEU A N 1
ATOM 2700 C CA . LEU A 1 358 ? 3.252 -8 -25.531 1 98.75 358 LEU A CA 1
ATOM 2701 C C . LEU A 1 358 ? 4.398 -8.914 -25.094 1 98.75 358 LEU A C 1
ATOM 2703 O O . LEU A 1 358 ? 5.566 -8.523 -25.172 1 98.75 358 LEU A O 1
ATOM 2707 N N . LEU A 1 359 ? 4.098 -10.117 -24.625 1 98.88 359 LEU A N 1
ATOM 2708 C CA . LEU A 1 359 ? 5.121 -11.078 -24.234 1 98.88 359 LEU A CA 1
ATOM 2709 C C . LEU A 1 359 ? 6.008 -11.438 -25.422 1 98.88 359 LEU A C 1
ATOM 2711 O O . LEU A 1 359 ? 7.23 -11.5 -25.297 1 98.88 359 LEU A O 1
ATOM 2715 N N . SER A 1 360 ? 5.391 -11.672 -26.547 1 98.56 360 SER A N 1
ATOM 2716 C CA . SER A 1 360 ? 6.145 -11.945 -27.766 1 98.56 360 SER A CA 1
ATOM 2717 C C . SER A 1 360 ? 7.059 -10.781 -28.125 1 98.56 360 SER A C 1
ATOM 2719 O O . SER A 1 360 ? 8.211 -10.984 -28.516 1 98.56 360 SER A O 1
ATOM 2721 N N . GLY A 1 361 ? 6.539 -9.609 -27.938 1 98.5 361 GLY A N 1
ATOM 2722 C CA . GLY A 1 361 ? 7.312 -8.414 -28.219 1 98.5 361 GLY A CA 1
ATOM 2723 C C . GLY A 1 361 ? 8.531 -8.266 -27.312 1 98.5 361 GLY A C 1
ATOM 2724 O O . GLY A 1 361 ? 9.477 -7.555 -27.656 1 98.5 361 GLY A O 1
ATOM 2725 N N . GLN A 1 362 ? 8.492 -8.922 -26.266 1 98.44 362 GLN A N 1
ATOM 2726 C CA . GLN A 1 362 ? 9.609 -8.891 -25.328 1 98.44 362 GLN A CA 1
ATOM 2727 C C . GLN A 1 362 ? 10.617 -10 -25.625 1 98.44 362 GLN A C 1
ATOM 2729 O O . GLN A 1 362 ? 11.555 -10.219 -24.859 1 98.44 362 GLN A O 1
ATOM 2734 N N . GLY A 1 363 ? 10.359 -10.797 -26.625 1 98.38 363 GLY A N 1
ATOM 2735 C CA . GLY A 1 363 ? 11.242 -11.883 -27.016 1 98.38 363 GLY A CA 1
ATOM 2736 C C . GLY A 1 363 ? 10.914 -13.195 -26.328 1 98.38 363 GLY A C 1
ATOM 2737 O O . GLY A 1 363 ? 11.695 -14.141 -26.375 1 98.38 363 GLY A O 1
ATOM 2738 N N . LEU A 1 364 ? 9.805 -13.219 -25.672 1 98.19 364 LEU A N 1
ATOM 2739 C CA . LEU A 1 364 ? 9.367 -14.445 -25.016 1 98.19 364 LEU A CA 1
ATOM 2740 C C . LEU A 1 364 ? 8.508 -15.289 -25.969 1 98.19 364 LEU A C 1
ATOM 2742 O O . LEU A 1 364 ? 7.43 -14.859 -26.391 1 98.19 364 LEU A O 1
ATOM 2746 N N . ASN A 1 365 ? 9.047 -16.375 -26.422 1 93 365 ASN A N 1
ATOM 2747 C CA . ASN A 1 365 ? 8.305 -17.312 -27.25 1 93 365 ASN A CA 1
ATOM 2748 C C . ASN A 1 365 ? 7.609 -18.375 -26.391 1 93 365 ASN A C 1
ATOM 2750 O O . ASN A 1 365 ? 8.234 -19.359 -26 1 93 365 ASN A O 1
ATOM 2754 N N . MET A 1 366 ? 6.301 -18.203 -26.203 1 97.88 366 MET A N 1
ATOM 2755 C CA . MET A 1 366 ? 5.512 -19.094 -25.359 1 97.88 366 MET A CA 1
ATOM 2756 C C . MET A 1 366 ? 4.348 -19.703 -26.141 1 97.88 366 MET A C 1
ATOM 2758 O O . MET A 1 366 ? 3.186 -19.469 -25.812 1 97.88 366 MET A O 1
ATOM 2762 N N . PRO A 1 367 ? 4.637 -20.516 -27.125 1 97.06 367 PRO A N 1
ATOM 2763 C CA . PRO A 1 367 ? 3.574 -21 -28.016 1 97.06 367 PRO A CA 1
ATOM 2764 C C . PRO A 1 367 ? 2.512 -21.797 -27.266 1 97.06 367 PRO A C 1
ATOM 2766 O O . PRO A 1 367 ? 1.366 -21.891 -27.719 1 97.06 367 PRO A O 1
ATOM 2769 N N . GLU A 1 368 ? 2.852 -22.375 -26.141 1 98.31 368 GLU A N 1
ATOM 2770 C CA . GLU A 1 368 ? 1.942 -23.234 -25.391 1 98.31 368 GLU A CA 1
ATOM 2771 C C . GLU A 1 368 ? 1.07 -22.422 -24.438 1 98.31 368 GLU A C 1
ATOM 2773 O O . GLU A 1 368 ? 0.161 -22.953 -23.812 1 98.31 368 GLU A O 1
ATOM 2778 N N . LEU A 1 369 ? 1.265 -21.141 -24.312 1 98.81 369 LEU A N 1
ATOM 2779 C CA . LEU A 1 369 ? 0.647 -20.312 -23.266 1 98.81 369 LEU A CA 1
ATOM 2780 C C . LEU A 1 369 ? -0.855 -20.188 -23.5 1 98.81 369 LEU A C 1
ATOM 2782 O O . LEU A 1 369 ? -1.292 -19.781 -24.578 1 98.81 369 LEU A O 1
ATOM 2786 N N . VAL A 1 370 ? -1.585 -20.594 -22.562 1 98.81 370 VAL A N 1
ATOM 2787 C CA . VAL A 1 370 ? -3.01 -20.312 -22.422 1 98.81 370 VAL A CA 1
ATOM 2788 C C . VAL A 1 370 ? -3.262 -19.562 -21.109 1 98.81 370 VAL A C 1
ATOM 2790 O O . VAL A 1 370 ? -3.264 -20.172 -20.031 1 98.81 370 VAL A O 1
ATOM 2793 N N . LEU A 1 371 ? -3.514 -18.25 -21.266 1 98.5 371 LEU A N 1
ATOM 2794 C CA . LEU A 1 371 ? -3.711 -17.438 -20.078 1 98.5 371 LEU A CA 1
ATOM 2795 C C . LEU A 1 371 ? -5.105 -17.641 -19.5 1 98.5 371 LEU A C 1
ATOM 2797 O O . LEU A 1 371 ? -5.293 -17.594 -18.281 1 98.5 371 LEU A O 1
ATOM 2801 N N . ASP A 1 372 ? -6.07 -17.844 -20.422 1 97.81 372 ASP A N 1
ATOM 2802 C CA . ASP A 1 372 ? -7.48 -17.922 -20.062 1 97.81 372 ASP A CA 1
ATOM 2803 C C . ASP A 1 372 ? -7.93 -16.672 -19.312 1 97.81 372 ASP A C 1
ATOM 2805 O O . ASP A 1 372 ? -8.047 -15.594 -19.906 1 97.81 372 ASP A O 1
ATOM 2809 N N . ASN A 1 373 ? -8.031 -16.688 -17.922 1 98.06 373 ASN A N 1
ATOM 2810 C CA . ASN A 1 373 ? -8.539 -15.547 -17.188 1 98.06 373 ASN A CA 1
ATOM 2811 C C . ASN A 1 373 ? -7.418 -14.789 -16.469 1 98.06 373 ASN A C 1
ATOM 2813 O O . ASN A 1 373 ? -7.672 -13.82 -15.758 1 98.06 373 ASN A O 1
ATOM 2817 N N . GLY A 1 374 ? -6.184 -15.258 -16.578 1 98.75 374 GLY A N 1
ATOM 2818 C CA . GLY A 1 374 ? -5.016 -14.562 -16.062 1 98.75 374 GLY A CA 1
ATOM 2819 C C . GLY A 1 374 ? -4.777 -14.82 -14.578 1 98.75 374 GLY A C 1
ATOM 2820 O O . GLY A 1 374 ? -3.744 -14.43 -14.031 1 98.75 374 GLY A O 1
ATOM 2821 N N . ALA A 1 375 ? -5.695 -15.484 -13.875 1 98.81 375 ALA A N 1
ATOM 2822 C CA . ALA A 1 375 ? -5.578 -15.719 -12.438 1 98.81 375 ALA A CA 1
ATOM 2823 C C . ALA A 1 375 ? -5.043 -17.125 -12.164 1 98.81 375 ALA A C 1
ATOM 2825 O O . ALA A 1 375 ? -4.539 -17.391 -11.07 1 98.81 375 ALA A O 1
ATOM 2826 N N . GLY A 1 376 ? -5.145 -18.031 -13.102 1 98.75 376 GLY A N 1
ATOM 2827 C CA . GLY A 1 376 ? -4.762 -19.422 -12.891 1 98.75 376 GLY A CA 1
ATOM 2828 C C . GLY A 1 376 ? -5.887 -20.281 -12.344 1 98.75 376 GLY A C 1
ATOM 2829 O O . GLY A 1 376 ? -5.789 -21.5 -12.328 1 98.75 376 GLY A O 1
ATOM 2830 N N . LEU A 1 377 ? -7.016 -19.641 -11.891 1 98.5 377 LEU A N 1
ATOM 2831 C CA . LEU A 1 377 ? -8.219 -20.391 -11.555 1 98.5 377 LEU A CA 1
ATOM 2832 C C . LEU A 1 377 ? -8.898 -20.922 -12.805 1 98.5 377 LEU A C 1
ATOM 2834 O O . LEU A 1 377 ? -9.969 -20.453 -13.195 1 98.5 377 LEU A O 1
ATOM 2838 N N . SER A 1 378 ? -8.305 -21.891 -13.414 1 98.38 378 SER A N 1
ATOM 2839 C CA . SER A 1 378 ? -8.664 -22.406 -14.734 1 98.38 378 SER A CA 1
ATOM 2840 C C . SER A 1 378 ? -8.172 -23.828 -14.93 1 98.38 378 SER A C 1
ATOM 2842 O O . SER A 1 378 ? -7.062 -24.172 -14.523 1 98.38 378 SER A O 1
ATOM 2844 N N . ARG A 1 379 ? -9.023 -24.609 -15.539 1 98.06 379 ARG A N 1
ATOM 2845 C CA . ARG A 1 379 ? -8.617 -25.969 -15.898 1 98.06 379 ARG A CA 1
ATOM 2846 C C . ARG A 1 379 ? -7.902 -25.984 -17.25 1 98.06 379 ARG A C 1
ATOM 2848 O O . ARG A 1 379 ? -7.246 -26.969 -17.594 1 98.06 379 ARG A O 1
ATOM 2855 N N . ASP A 1 380 ? -7.91 -24.891 -17.953 1 98.12 380 ASP A N 1
ATOM 2856 C CA . ASP A 1 380 ? -7.41 -24.844 -19.328 1 98.12 380 ASP A CA 1
ATOM 2857 C C . ASP A 1 380 ? -6.059 -24.141 -19.391 1 98.12 380 ASP A C 1
ATOM 2859 O O . ASP A 1 380 ? -5.34 -24.25 -20.391 1 98.12 380 ASP A O 1
ATOM 2863 N N . ALA A 1 381 ? -5.742 -23.375 -18.391 1 98.75 381 ALA A N 1
ATOM 2864 C CA . ALA A 1 381 ? -4.508 -22.594 -18.406 1 98.75 381 ALA A CA 1
ATOM 2865 C C . ALA A 1 381 ? -3.289 -23.484 -18.578 1 98.75 381 ALA A C 1
ATOM 2867 O O . ALA A 1 381 ? -3.234 -24.594 -18.031 1 98.75 381 ALA A O 1
ATOM 2868 N N . ARG A 1 382 ? -2.314 -23.016 -19.422 1 98.88 382 ARG A N 1
ATOM 2869 C CA . ARG A 1 382 ? -1.098 -23.781 -19.688 1 98.88 382 ARG A CA 1
ATOM 2870 C C . ARG A 1 382 ? 0.111 -22.859 -19.797 1 98.88 382 ARG A C 1
ATOM 2872 O O . ARG A 1 382 ? 0.015 -21.766 -20.359 1 98.88 382 ARG A O 1
ATOM 2879 N N . VAL A 1 383 ? 1.17 -23.312 -19.281 1 98.94 383 VAL A N 1
ATOM 2880 C CA . VAL A 1 383 ? 2.48 -22.703 -19.484 1 98.94 383 VAL A CA 1
ATOM 2881 C C . VAL A 1 383 ? 3.576 -23.719 -19.172 1 98.94 383 VAL A C 1
ATOM 2883 O O . VAL A 1 383 ? 3.346 -24.688 -18.438 1 98.94 383 VAL A O 1
ATOM 2886 N N . SER A 1 384 ? 4.707 -23.594 -19.75 1 98.94 384 SER A N 1
ATOM 2887 C CA . SER A 1 384 ? 5.809 -24.5 -19.453 1 98.94 384 SER A CA 1
ATOM 2888 C C . SER A 1 384 ? 6.742 -23.906 -18.406 1 98.94 384 SER A C 1
ATOM 2890 O O . SER A 1 384 ? 6.77 -22.688 -18.203 1 98.94 384 SER A O 1
ATOM 2892 N N . ALA A 1 385 ? 7.422 -24.812 -17.719 1 98.88 385 ALA A N 1
ATOM 2893 C CA . ALA A 1 385 ? 8.438 -24.359 -16.781 1 98.88 385 ALA A CA 1
ATOM 2894 C C . ALA A 1 385 ? 9.508 -23.531 -17.469 1 98.88 385 ALA A C 1
ATOM 2896 O O . ALA A 1 385 ? 10 -22.547 -16.922 1 98.88 385 ALA A O 1
ATOM 2897 N N . ASP A 1 386 ? 9.805 -23.891 -18.672 1 98.69 386 ASP A N 1
ATOM 2898 C CA . ASP A 1 386 ? 10.812 -23.188 -19.469 1 98.69 386 ASP A CA 1
ATOM 2899 C C . ASP A 1 386 ? 10.367 -21.766 -19.766 1 98.69 386 ASP A C 1
ATOM 2901 O O . ASP A 1 386 ? 11.148 -20.812 -19.625 1 98.69 386 ASP A O 1
ATOM 2905 N N . SER A 1 387 ? 9.148 -21.625 -20.203 1 98.81 387 SER A N 1
ATOM 2906 C CA . SER A 1 387 ? 8.617 -20.312 -20.516 1 98.81 387 SER A CA 1
ATOM 2907 C C . SER A 1 387 ? 8.578 -19.422 -19.281 1 98.81 387 SER A C 1
ATOM 2909 O O . SER A 1 387 ? 8.922 -18.234 -19.344 1 98.81 387 SER A O 1
ATOM 2911 N N . LEU A 1 388 ? 8.188 -19.953 -18.156 1 98.94 388 LEU A N 1
ATOM 2912 C CA . LEU A 1 388 ? 8.141 -19.188 -16.906 1 98.94 388 LEU A CA 1
ATOM 2913 C C . LEU A 1 388 ? 9.547 -18.766 -16.484 1 98.94 388 LEU A C 1
ATOM 2915 O O . LEU A 1 388 ? 9.758 -17.625 -16.062 1 98.94 388 LEU A O 1
ATOM 2919 N N . ALA A 1 389 ? 10.477 -19.688 -16.609 1 98.81 389 ALA A N 1
ATOM 2920 C CA . ALA A 1 389 ? 11.852 -19.391 -16.234 1 98.81 389 ALA A CA 1
ATOM 2921 C C . ALA A 1 389 ? 12.43 -18.281 -17.125 1 98.81 389 ALA A C 1
ATOM 2923 O O . ALA A 1 389 ? 13.117 -17.391 -16.625 1 98.81 389 ALA A O 1
ATOM 2924 N N . ALA A 1 390 ? 12.148 -18.391 -18.406 1 98.69 390 ALA A N 1
ATOM 2925 C CA . ALA A 1 390 ? 12.609 -17.359 -19.328 1 98.69 390 ALA A CA 1
ATOM 2926 C C . ALA A 1 390 ? 12.023 -16 -18.984 1 98.69 390 ALA A C 1
ATOM 2928 O O . ALA A 1 390 ? 12.734 -14.992 -18.984 1 98.69 390 ALA A O 1
ATOM 2929 N N . MET A 1 391 ? 10.773 -15.945 -18.641 1 98.88 391 MET A N 1
ATOM 2930 C CA . MET A 1 391 ? 10.109 -14.695 -18.266 1 98.88 391 MET A CA 1
ATOM 2931 C C . MET A 1 391 ? 10.703 -14.133 -16.984 1 98.88 391 MET A C 1
ATOM 2933 O O . MET A 1 391 ? 10.992 -12.938 -16.906 1 98.88 391 MET A O 1
ATOM 2937 N N . LEU A 1 392 ? 10.867 -14.992 -16 1 98.94 392 LEU A N 1
ATOM 2938 C CA . LEU A 1 392 ? 11.43 -14.562 -14.727 1 98.94 392 LEU A CA 1
ATOM 2939 C C . LEU A 1 392 ? 12.859 -14.055 -14.906 1 98.94 392 LEU A C 1
ATOM 2941 O O . LEU A 1 392 ? 13.266 -13.094 -14.242 1 98.94 392 LEU A O 1
ATOM 2945 N N . SER A 1 393 ? 13.617 -14.695 -15.789 1 98.56 393 SER A N 1
ATOM 2946 C CA . SER A 1 393 ? 14.961 -14.234 -16.094 1 98.56 393 SER A CA 1
ATOM 2947 C C . SER A 1 393 ? 14.945 -12.859 -16.75 1 98.56 393 SER A C 1
ATOM 2949 O O . SER A 1 393 ? 15.75 -11.984 -16.406 1 98.56 393 SER A O 1
ATOM 2951 N N . LEU A 1 394 ? 14.047 -12.719 -17.688 1 98.31 394 LEU A N 1
ATOM 2952 C CA . LEU A 1 394 ? 13.883 -11.422 -18.328 1 98.31 394 LEU A CA 1
ATOM 2953 C C . LEU A 1 394 ? 13.484 -10.352 -17.312 1 98.31 394 LEU A C 1
ATOM 2955 O O . LEU A 1 394 ? 14.031 -9.25 -17.328 1 98.31 394 LEU A O 1
ATOM 2959 N N . ALA A 1 395 ? 12.547 -10.656 -16.438 1 98.69 395 ALA A N 1
ATOM 2960 C CA . ALA A 1 395 ? 12.055 -9.727 -15.422 1 98.69 395 ALA A CA 1
ATOM 2961 C C . ALA A 1 395 ? 13.188 -9.289 -14.492 1 98.69 395 ALA A C 1
ATOM 2963 O O . ALA A 1 395 ? 13.227 -8.133 -14.062 1 98.69 395 ALA A O 1
ATOM 2964 N N . TRP A 1 396 ? 14.133 -10.148 -14.203 1 98.12 396 TRP A N 1
ATOM 2965 C CA . TRP A 1 396 ? 15.266 -9.82 -13.344 1 98.12 396 TRP A CA 1
ATOM 2966 C C . TRP A 1 396 ? 16.109 -8.703 -13.961 1 98.12 396 TRP A C 1
ATOM 2968 O O . TRP A 1 396 ? 16.656 -7.867 -13.242 1 98.12 396 TRP A O 1
ATOM 2978 N N . ARG A 1 397 ? 16.203 -8.641 -15.211 1 97 397 ARG A N 1
ATOM 2979 C CA . ARG A 1 397 ? 17.062 -7.691 -15.898 1 97 397 ARG A CA 1
ATOM 2980 C C . ARG A 1 397 ? 16.344 -6.375 -16.156 1 97 397 ARG A C 1
ATOM 2982 O O . ARG A 1 397 ? 16.953 -5.402 -16.609 1 97 397 ARG A O 1
ATOM 2989 N N . SER A 1 398 ? 15.102 -6.344 -15.852 1 97.75 398 SER A N 1
ATOM 2990 C CA . SER A 1 398 ? 14.258 -5.188 -16.141 1 97.75 398 SER A CA 1
ATOM 2991 C C . SER A 1 398 ? 14.445 -4.098 -15.086 1 97.75 398 SER A C 1
ATOM 2993 O O . SER A 1 398 ? 14.75 -4.395 -13.93 1 97.75 398 SER A O 1
ATOM 2995 N N . PRO A 1 399 ? 14.219 -2.766 -15.461 1 97.31 399 PRO A N 1
ATOM 2996 C CA . PRO A 1 399 ? 14.273 -1.682 -14.477 1 97.31 399 PRO A CA 1
ATOM 2997 C C . PRO A 1 399 ? 13.211 -1.818 -13.391 1 97.31 399 PRO A C 1
ATOM 2999 O O . PRO A 1 399 ? 13.336 -1.226 -12.32 1 97.31 399 PRO A O 1
ATOM 3002 N N . VAL A 1 400 ? 12.109 -2.631 -13.633 1 98.44 400 VAL A N 1
ATOM 3003 C CA . VAL A 1 400 ? 11.039 -2.752 -12.641 1 98.44 400 VAL A CA 1
ATOM 3004 C C . VAL A 1 400 ? 11.203 -4.055 -11.859 1 98.44 400 VAL A C 1
ATOM 3006 O O . VAL A 1 400 ? 10.273 -4.496 -11.18 1 98.44 400 VAL A O 1
ATOM 3009 N N . MET A 1 401 ? 12.414 -4.68 -11.938 1 98.62 401 MET A N 1
ATOM 3010 C CA . MET A 1 401 ? 12.734 -5.898 -11.203 1 98.62 401 MET A CA 1
ATOM 3011 C C . MET A 1 401 ? 12.422 -5.742 -9.719 1 98.62 401 MET A C 1
ATOM 3013 O O . MET A 1 401 ? 11.812 -6.625 -9.117 1 98.62 401 MET A O 1
ATOM 3017 N N . PRO A 1 402 ? 12.766 -4.609 -9.047 1 98.69 402 PRO A N 1
ATOM 3018 C CA . PRO A 1 402 ? 12.508 -4.523 -7.609 1 98.69 402 PRO A CA 1
ATOM 3019 C C . PRO A 1 402 ? 11.023 -4.605 -7.27 1 98.69 402 PRO A C 1
ATOM 3021 O O . PRO A 1 402 ? 10.641 -5.328 -6.344 1 98.69 402 PRO A O 1
ATOM 3024 N N . GLU A 1 403 ? 10.211 -3.875 -8.016 1 98.81 403 GLU A N 1
ATOM 3025 C CA . GLU A 1 403 ? 8.766 -3.883 -7.793 1 98.81 403 GLU A CA 1
ATOM 3026 C C . GLU A 1 403 ? 8.18 -5.27 -8.023 1 98.81 403 GLU A C 1
ATOM 3028 O O . GLU A 1 403 ? 7.34 -5.734 -7.25 1 98.81 403 GLU A O 1
ATOM 3033 N N . TYR A 1 404 ? 8.641 -5.941 -9.078 1 98.94 404 TYR A N 1
ATOM 3034 C CA . TYR A 1 404 ? 8.117 -7.254 -9.43 1 98.94 404 TYR A CA 1
ATOM 3035 C C . TYR A 1 404 ? 8.508 -8.297 -8.398 1 98.94 404 TYR A C 1
ATOM 3037 O O . TYR A 1 404 ? 7.652 -9.039 -7.898 1 98.94 404 TYR A O 1
ATOM 3045 N N . LEU A 1 405 ? 9.766 -8.305 -8.047 1 98.81 405 LEU A N 1
ATOM 3046 C CA . LEU A 1 405 ? 10.266 -9.281 -7.082 1 98.81 405 LEU A CA 1
ATOM 3047 C C . LEU A 1 405 ? 9.625 -9.078 -5.715 1 98.81 405 LEU A C 1
ATOM 3049 O O . LEU A 1 405 ? 9.219 -10.047 -5.066 1 98.81 405 LEU A O 1
ATOM 3053 N N . ALA A 1 406 ? 9.477 -7.844 -5.309 1 98.75 406 ALA A N 1
ATOM 3054 C CA . ALA A 1 406 ? 8.922 -7.531 -3.996 1 98.75 406 ALA A CA 1
ATOM 3055 C C . ALA A 1 406 ? 7.438 -7.895 -3.928 1 98.75 406 ALA A C 1
ATOM 3057 O O . ALA A 1 406 ? 6.855 -7.938 -2.842 1 98.75 406 ALA A O 1
ATOM 3058 N N . SER A 1 407 ? 6.82 -8.148 -5.074 1 98.81 407 SER A N 1
ATOM 3059 C CA . SER A 1 407 ? 5.398 -8.484 -5.082 1 98.81 407 SER A CA 1
ATOM 3060 C C . SER A 1 407 ? 5.18 -9.961 -4.75 1 98.81 407 SER A C 1
ATOM 3062 O O . SER A 1 407 ? 4.051 -10.375 -4.477 1 98.81 407 SER A O 1
ATOM 3064 N N . MET A 1 408 ? 6.215 -10.758 -4.711 1 98.88 408 MET A N 1
ATOM 3065 C CA . MET A 1 408 ? 6.105 -12.188 -4.438 1 98.88 408 MET A CA 1
ATOM 3066 C C . MET A 1 408 ? 6.152 -12.461 -2.936 1 98.88 408 MET A C 1
ATOM 3068 O O . MET A 1 408 ? 6.648 -11.633 -2.168 1 98.88 408 MET A O 1
ATOM 3072 N N . ALA A 1 409 ? 5.555 -13.586 -2.545 1 98.69 409 ALA A N 1
ATOM 3073 C CA . ALA A 1 409 ? 5.582 -13.984 -1.141 1 98.69 409 ALA A CA 1
ATOM 3074 C C . ALA A 1 409 ? 6.992 -14.383 -0.712 1 98.69 409 ALA A C 1
ATOM 3076 O O . ALA A 1 409 ? 7.758 -14.93 -1.511 1 98.69 409 ALA A O 1
ATOM 3077 N N . ILE A 1 410 ? 7.309 -14.109 0.518 1 98.69 410 ILE A N 1
ATOM 3078 C CA . ILE A 1 410 ? 8.633 -14.406 1.058 1 98.69 410 ILE A CA 1
ATOM 3079 C C . ILE A 1 410 ? 8.578 -15.688 1.885 1 98.69 410 ILE A C 1
ATOM 3081 O O . ILE A 1 410 ? 7.75 -15.812 2.793 1 98.69 410 ILE A O 1
ATOM 3085 N N . ALA A 1 411 ? 9.492 -16.609 1.623 1 98.31 411 ALA A N 1
ATOM 3086 C CA . ALA A 1 411 ? 9.523 -17.922 2.254 1 98.31 411 ALA A CA 1
ATOM 3087 C C . ALA A 1 411 ? 9.531 -17.797 3.775 1 98.31 411 ALA A C 1
ATOM 3089 O O . ALA A 1 411 ? 10.453 -17.219 4.348 1 98.31 411 ALA A O 1
ATOM 3090 N N . GLY A 1 412 ? 8.469 -18.344 4.379 1 97.62 412 GLY A N 1
ATOM 3091 C CA . GLY A 1 412 ? 8.383 -18.391 5.828 1 97.62 412 GLY A CA 1
ATOM 3092 C C . GLY A 1 412 ? 8.016 -17.047 6.441 1 97.62 412 GLY A C 1
ATOM 3093 O O . GLY A 1 412 ? 7.992 -16.906 7.668 1 97.62 412 GLY A O 1
ATOM 3094 N N . VAL A 1 413 ? 7.68 -16.047 5.645 1 97.69 413 VAL A N 1
ATOM 3095 C CA . VAL A 1 413 ? 7.531 -14.688 6.164 1 97.69 413 VAL A CA 1
ATOM 3096 C C . VAL A 1 413 ? 6.121 -14.18 5.887 1 97.69 413 VAL A C 1
ATOM 3098 O O . VAL A 1 413 ? 5.438 -13.688 6.789 1 97.69 413 VAL A O 1
ATOM 3101 N N . ASP A 1 414 ? 5.668 -14.32 4.637 1 97.81 414 ASP A N 1
ATOM 3102 C CA . ASP A 1 414 ? 4.355 -13.766 4.336 1 97.81 414 ASP A CA 1
ATOM 3103 C C . ASP A 1 414 ? 3.705 -14.484 3.158 1 97.81 414 ASP A C 1
ATOM 3105 O O . ASP A 1 414 ? 4.277 -15.438 2.619 1 97.81 414 ASP A O 1
ATOM 3109 N N . GLY A 1 415 ? 2.461 -14.148 2.885 1 96.38 415 GLY A N 1
ATOM 3110 C CA . GLY A 1 415 ? 1.75 -14.68 1.732 1 96.38 415 GLY A CA 1
ATOM 3111 C C . GLY A 1 415 ? 1.477 -16.172 1.832 1 96.38 415 GLY A C 1
ATOM 3112 O O . GLY A 1 415 ? 1.279 -16.688 2.928 1 96.38 415 GLY A O 1
ATOM 3113 N N . THR A 1 416 ? 1.506 -16.781 0.685 1 94.62 416 THR A N 1
ATOM 3114 C CA . THR A 1 416 ? 1.062 -18.172 0.58 1 94.62 416 THR A CA 1
ATOM 3115 C C . THR A 1 416 ? 2.131 -19.125 1.109 1 94.62 416 THR A C 1
ATOM 3117 O O . THR A 1 416 ? 1.858 -20.297 1.348 1 94.62 416 THR A O 1
ATOM 3120 N N . VAL A 1 417 ? 3.307 -18.609 1.369 1 95.38 417 VAL A N 1
ATOM 3121 C CA . VAL A 1 417 ? 4.375 -19.469 1.876 1 95.38 417 VAL A CA 1
ATOM 3122 C C . VAL A 1 417 ? 4.758 -19.031 3.289 1 95.38 417 VAL A C 1
ATOM 3124 O O . VAL A 1 417 ? 5.84 -19.375 3.775 1 95.38 417 VAL A O 1
ATOM 3127 N N . ARG A 1 418 ? 3.914 -18.312 3.977 1 94.25 418 ARG A N 1
ATOM 3128 C CA . ARG A 1 418 ? 4.207 -17.766 5.297 1 94.25 418 ARG A CA 1
ATOM 3129 C C . ARG A 1 418 ? 4.512 -18.875 6.297 1 94.25 418 ARG A C 1
ATOM 3131 O O . ARG A 1 418 ? 5.309 -18.688 7.219 1 94.25 418 ARG A O 1
ATOM 3138 N N . ARG A 1 419 ? 3.914 -20.062 6.121 1 92.25 419 ARG A N 1
ATOM 3139 C CA . ARG A 1 419 ? 4.07 -21.141 7.078 1 92.25 419 ARG A CA 1
ATOM 3140 C C . ARG A 1 419 ? 4.965 -22.25 6.516 1 92.25 419 ARG A C 1
ATOM 3142 O O . ARG A 1 419 ? 5.059 -23.328 7.09 1 92.25 419 ARG A O 1
ATOM 3149 N N . ARG A 1 420 ? 5.508 -21.953 5.328 1 91.31 420 ARG A N 1
ATOM 3150 C CA . ARG A 1 420 ? 6.379 -22.922 4.664 1 91.31 420 ARG A CA 1
ATOM 3151 C C . ARG A 1 420 ? 7.836 -22.484 4.73 1 91.31 420 ARG A C 1
ATOM 3153 O O . ARG A 1 420 ? 8.125 -21.281 4.75 1 91.31 420 ARG A O 1
ATOM 3160 N N . MET A 1 421 ? 8.75 -23.531 4.836 1 91.06 421 MET A N 1
ATOM 3161 C CA . MET A 1 421 ? 10.188 -23.281 4.723 1 91.06 421 MET A CA 1
ATOM 3162 C C . MET A 1 421 ? 10.664 -22.375 5.852 1 91.06 421 MET A C 1
ATOM 3164 O O . MET A 1 421 ? 11.391 -21.406 5.609 1 91.06 421 MET A O 1
ATOM 3168 N N . GLN A 1 422 ? 10.258 -22.641 7.008 1 87.12 422 GLN A N 1
ATOM 3169 C CA . GLN A 1 422 ? 10.57 -21.828 8.18 1 87.12 422 GLN A CA 1
ATOM 3170 C C . GLN A 1 422 ? 11.883 -22.266 8.82 1 87.12 422 GLN A C 1
ATOM 3172 O O . GLN A 1 422 ? 12.328 -21.656 9.797 1 87.12 422 GLN A O 1
ATOM 3177 N N . GLY A 1 423 ? 12.445 -23.25 8.227 1 83.88 423 GLY A N 1
ATOM 3178 C CA . GLY A 1 423 ? 13.719 -23.703 8.773 1 83.88 423 GLY A CA 1
ATOM 3179 C C . GLY A 1 423 ? 14.859 -22.75 8.492 1 83.88 423 GLY A C 1
ATOM 3180 O O . GLY A 1 423 ? 14.742 -21.859 7.645 1 83.88 423 GLY A O 1
ATOM 3181 N N . LYS A 1 424 ? 15.906 -22.781 9.227 1 75.94 424 LYS A N 1
ATOM 3182 C CA . LYS A 1 424 ? 17.016 -21.828 9.273 1 75.94 424 LYS A CA 1
ATOM 3183 C C . LYS A 1 424 ? 17.656 -21.656 7.902 1 75.94 424 LYS A C 1
ATOM 3185 O O . LYS A 1 424 ? 18.125 -20.562 7.559 1 75.94 424 LYS A O 1
ATOM 3190 N N . GLY A 1 425 ? 17.5 -22.406 7.023 1 85.25 425 GLY A N 1
ATOM 3191 C CA . GLY A 1 425 ? 18.203 -22.266 5.754 1 85.25 425 GLY A CA 1
ATOM 3192 C C . GLY A 1 425 ? 17.359 -21.578 4.691 1 85.25 425 GLY A C 1
ATOM 3193 O O . GLY A 1 425 ? 17.875 -20.828 3.863 1 85.25 425 GLY A O 1
ATOM 3194 N N . ALA A 1 426 ? 16.125 -21.609 4.793 1 92.19 426 ALA A N 1
ATOM 3195 C CA . ALA A 1 426 ? 15.273 -21.125 3.703 1 92.19 426 ALA A CA 1
ATOM 3196 C C . ALA A 1 426 ? 14.438 -19.922 4.141 1 92.19 426 ALA A C 1
ATOM 3198 O O . ALA A 1 426 ? 13.898 -19.203 3.303 1 92.19 426 ALA A O 1
ATOM 3199 N N . LEU A 1 427 ? 14.367 -19.641 5.465 1 95.81 427 LEU A N 1
ATOM 3200 C 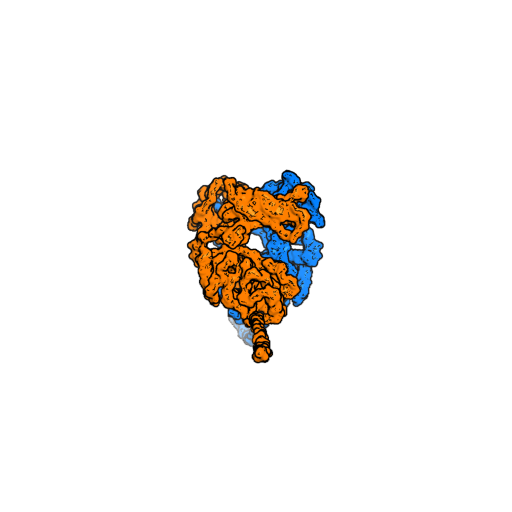CA . LEU A 1 427 ? 13.523 -18.562 5.988 1 95.81 427 LEU A CA 1
ATOM 3201 C C . LEU A 1 427 ? 13.961 -17.219 5.43 1 95.81 427 LEU A C 1
ATOM 3203 O O . LEU A 1 427 ? 15.102 -16.797 5.617 1 95.81 427 LEU A O 1
ATOM 3207 N N . GLY A 1 428 ? 13.07 -16.594 4.699 1 97.19 428 GLY A N 1
ATOM 3208 C CA . GLY A 1 428 ? 13.289 -15.258 4.184 1 97.19 428 GLY A CA 1
ATOM 3209 C C . GLY A 1 428 ? 14.156 -15.227 2.943 1 97.19 428 GLY A C 1
ATOM 3210 O O . GLY A 1 428 ? 14.438 -14.156 2.396 1 97.19 428 GLY A O 1
ATOM 3211 N N . MET A 1 429 ? 14.523 -16.391 2.395 1 98.12 429 MET A N 1
ATOM 3212 C CA . MET A 1 429 ? 15.57 -16.422 1.378 1 98.12 429 MET A CA 1
ATOM 3213 C C . MET A 1 429 ? 14.977 -16.562 -0.017 1 98.12 429 MET A C 1
ATOM 3215 O O . MET A 1 429 ? 15.703 -16.672 -1.002 1 98.12 429 MET A O 1
ATOM 3219 N N . ALA A 1 430 ? 13.648 -16.547 -0.072 1 98.62 430 ALA A N 1
ATOM 3220 C CA . ALA A 1 430 ? 13.039 -16.766 -1.38 1 98.62 430 ALA A CA 1
ATOM 3221 C C . ALA A 1 430 ? 11.797 -15.891 -1.548 1 98.62 430 ALA A C 1
ATOM 3223 O O . ALA A 1 430 ? 11.047 -15.672 -0.59 1 98.62 430 ALA A O 1
ATOM 3224 N N . HIS A 1 431 ? 11.625 -15.359 -2.68 1 98.88 431 HIS A N 1
ATOM 3225 C CA . HIS A 1 431 ? 10.398 -14.727 -3.15 1 98.88 431 HIS A CA 1
ATOM 3226 C C . HIS A 1 431 ? 9.656 -15.625 -4.137 1 98.88 431 HIS A C 1
ATOM 3228 O O . HIS A 1 431 ? 10.148 -15.883 -5.238 1 98.88 431 HIS A O 1
ATOM 3234 N N . LEU A 1 432 ? 8.406 -16.047 -3.727 1 98.88 432 LEU A N 1
ATOM 3235 C CA . LEU A 1 432 ? 7.785 -17.156 -4.445 1 98.88 432 LEU A CA 1
ATOM 3236 C C . LEU A 1 432 ? 6.312 -16.875 -4.711 1 98.88 432 LEU A C 1
ATOM 3238 O O . LEU A 1 432 ? 5.68 -16.109 -3.98 1 98.88 432 LEU A O 1
ATOM 3242 N N . LYS A 1 433 ? 5.824 -17.359 -5.73 1 98.88 433 LYS A N 1
ATOM 3243 C CA . LYS A 1 433 ? 4.402 -17.547 -6.012 1 98.88 433 LYS A CA 1
ATOM 3244 C C . LYS A 1 433 ? 4.031 -19.016 -6.023 1 98.88 433 LYS A C 1
ATOM 3246 O O . LYS A 1 433 ? 4.727 -19.828 -6.629 1 98.88 433 LYS A O 1
ATOM 3251 N N . THR A 1 434 ? 2.938 -19.359 -5.324 1 98.75 434 THR A N 1
ATOM 3252 C CA . THR A 1 434 ? 2.457 -20.734 -5.316 1 98.75 434 THR A CA 1
ATOM 3253 C C . THR A 1 434 ? 1.173 -20.859 -6.133 1 98.75 434 THR A C 1
ATOM 3255 O O . THR A 1 434 ? 0.505 -19.859 -6.41 1 98.75 434 THR A O 1
ATOM 3258 N N . GLY A 1 435 ? 0.947 -22.016 -6.605 1 98.69 435 GLY A N 1
ATOM 3259 C CA . GLY A 1 435 ? -0.289 -22.375 -7.281 1 98.69 435 GLY A CA 1
ATOM 3260 C C . GLY A 1 435 ? -0.86 -23.703 -6.82 1 98.69 435 GLY A C 1
ATOM 3261 O O . GLY A 1 435 ? -0.117 -24.656 -6.605 1 98.69 435 GLY A O 1
ATOM 3262 N N . SER A 1 436 ? -2.16 -23.734 -6.602 1 98.31 436 SER A N 1
ATOM 3263 C CA . SER A 1 436 ? -2.82 -24.969 -6.18 1 98.31 436 SER A CA 1
ATOM 3264 C C . SER A 1 436 ? -4.211 -25.094 -6.789 1 98.31 436 SER A C 1
ATOM 3266 O O . SER A 1 436 ? -5.004 -24.141 -6.734 1 98.31 436 SER A O 1
ATOM 3268 N N . LEU A 1 437 ? -4.5 -26.109 -7.453 1 98.31 437 LEU A N 1
ATOM 3269 C CA . LEU A 1 437 ? -5.793 -26.641 -7.867 1 98.31 437 LEU A CA 1
ATOM 3270 C C . LEU A 1 437 ? -5.867 -28.141 -7.613 1 98.31 437 LEU A C 1
ATOM 3272 O O . LEU A 1 437 ? -4.875 -28.766 -7.211 1 98.31 437 LEU A O 1
ATOM 3276 N N . ARG A 1 438 ? -7.133 -28.641 -7.711 1 97.5 438 ARG A N 1
ATOM 3277 C CA . ARG A 1 438 ? -7.207 -30.109 -7.75 1 97.5 438 ARG A CA 1
ATOM 3278 C C . ARG A 1 438 ? -6.258 -30.672 -8.805 1 97.5 438 ARG A C 1
ATOM 3280 O O . ARG A 1 438 ? -6.27 -30.234 -9.953 1 97.5 438 ARG A O 1
ATOM 3287 N N . ASP A 1 439 ? -5.281 -31.516 -8.422 1 98.44 439 ASP A N 1
ATOM 3288 C CA . ASP A 1 439 ? -4.363 -32.25 -9.281 1 98.44 439 ASP A CA 1
ATOM 3289 C C . ASP A 1 439 ? -3.225 -31.359 -9.766 1 98.44 439 ASP A C 1
ATOM 3291 O O . ASP A 1 439 ? -2.549 -31.688 -10.742 1 98.44 439 ASP A O 1
ATOM 3295 N N . VAL A 1 440 ? -3.117 -30.203 -9.203 1 98.88 440 VAL A N 1
ATOM 3296 C CA . VAL A 1 440 ? -2.096 -29.266 -9.656 1 98.88 440 VAL A CA 1
ATOM 3297 C C . VAL A 1 440 ? -1.389 -28.641 -8.453 1 98.88 440 VAL A C 1
ATOM 3299 O O . VAL A 1 440 ? -2.041 -28.172 -7.52 1 98.88 440 VAL A O 1
ATOM 3302 N N . ARG A 1 441 ? -0.106 -28.625 -8.398 1 98.81 441 ARG A N 1
ATOM 3303 C CA . ARG A 1 441 ? 0.735 -27.859 -7.488 1 98.81 441 ARG A CA 1
ATOM 3304 C C . ARG A 1 441 ? 1.908 -27.219 -8.227 1 98.81 441 ARG A C 1
ATOM 3306 O O . ARG A 1 441 ? 2.521 -27.859 -9.086 1 98.81 441 ARG A O 1
ATOM 3313 N N . SER A 1 442 ? 2.15 -26 -7.969 1 98.88 442 SER A N 1
ATOM 3314 C CA . SER A 1 442 ? 3.264 -25.312 -8.609 1 98.88 442 SER A CA 1
ATOM 3315 C C . SER A 1 442 ? 3.908 -24.312 -7.656 1 98.88 442 SER A C 1
ATOM 3317 O O . SER A 1 442 ? 3.275 -23.859 -6.695 1 98.88 442 SER A O 1
ATOM 3319 N N . ILE A 1 443 ? 5.156 -23.953 -7.836 1 98.81 443 ILE A N 1
ATOM 3320 C CA . ILE A 1 443 ? 5.906 -22.906 -7.156 1 98.81 443 ILE A CA 1
ATOM 3321 C C . ILE A 1 443 ? 6.926 -22.297 -8.117 1 98.81 443 ILE A C 1
ATOM 3323 O O . ILE A 1 443 ? 7.527 -23 -8.922 1 98.81 443 ILE A O 1
ATOM 3327 N N . ALA A 1 444 ? 7.055 -21 -8.148 1 98.94 444 ALA A N 1
ATOM 3328 C CA . ALA A 1 444 ? 7.996 -20.312 -9.023 1 98.94 444 ALA A CA 1
ATOM 3329 C C . ALA A 1 444 ? 8.461 -19 -8.398 1 98.94 444 ALA A C 1
ATOM 3331 O O . ALA A 1 444 ? 7.73 -18.391 -7.613 1 98.94 444 ALA A O 1
ATOM 3332 N N . GLY A 1 445 ? 9.648 -18.562 -8.703 1 98.88 445 GLY A N 1
ATOM 3333 C CA . GLY A 1 445 ? 10.164 -17.281 -8.227 1 98.88 445 GLY A CA 1
ATOM 3334 C C . GLY A 1 445 ? 11.68 -17.25 -8.156 1 98.88 445 GLY A C 1
ATOM 3335 O O . GLY A 1 445 ? 12.359 -17.734 -9.062 1 98.88 445 GLY A O 1
ATOM 3336 N N . TYR A 1 446 ? 12.172 -16.625 -7.129 1 98.88 446 TYR A N 1
ATOM 3337 C CA . TYR A 1 446 ? 13.602 -16.391 -6.977 1 98.88 446 TYR A CA 1
ATOM 3338 C C . TYR A 1 446 ? 14.094 -16.859 -5.613 1 98.88 446 TYR A C 1
ATOM 3340 O O . TYR A 1 446 ? 13.406 -16.672 -4.605 1 98.88 446 TYR A O 1
ATOM 3348 N N . VAL A 1 447 ? 15.266 -17.422 -5.555 1 98.69 447 VAL A N 1
ATOM 3349 C CA . VAL A 1 447 ? 15.906 -17.859 -4.312 1 98.69 447 VAL A CA 1
ATOM 3350 C C . VAL A 1 447 ? 17.297 -17.219 -4.199 1 98.69 447 VAL A C 1
ATOM 3352 O O . VAL A 1 447 ? 18.062 -17.219 -5.164 1 98.69 447 VAL A O 1
ATOM 3355 N N . LEU A 1 448 ? 17.531 -16.578 -3.098 1 98.38 448 LEU A N 1
ATOM 3356 C CA . LEU A 1 448 ? 18.859 -16.094 -2.777 1 98.38 448 LEU A CA 1
ATOM 3357 C C . LEU A 1 448 ? 19.688 -17.172 -2.086 1 98.38 448 LEU A C 1
ATOM 3359 O O . LEU A 1 448 ? 19.312 -17.641 -1.011 1 98.38 448 LEU A O 1
ATOM 3363 N N . GLY A 1 449 ? 20.812 -17.547 -2.734 1 97.44 449 GLY A N 1
ATOM 3364 C CA . GLY A 1 449 ? 21.719 -18.531 -2.141 1 97.44 449 GLY A CA 1
ATOM 3365 C C . GLY A 1 449 ? 22.688 -17.922 -1.147 1 97.44 449 GLY A C 1
ATOM 3366 O O . GLY A 1 449 ? 22.953 -16.719 -1.185 1 97.44 449 GLY A O 1
ATOM 3367 N N . ASN A 1 450 ? 23.234 -18.781 -0.302 1 95.31 450 ASN A N 1
ATOM 3368 C CA . ASN A 1 450 ? 24.234 -18.359 0.67 1 95.31 450 ASN A CA 1
ATOM 3369 C C . ASN A 1 450 ? 25.469 -17.781 -0.014 1 95.31 450 ASN A C 1
ATOM 3371 O O . ASN A 1 450 ? 26.219 -17 0.588 1 95.31 450 ASN A O 1
ATOM 3375 N N . SER A 1 451 ? 25.656 -18.109 -1.231 1 94.5 451 SER A N 1
ATOM 3376 C CA . SER A 1 451 ? 26.797 -17.609 -2.016 1 94.5 451 SER A CA 1
ATOM 3377 C C . SER A 1 451 ? 26.594 -16.156 -2.424 1 94.5 451 SER A C 1
ATOM 3379 O O . SER A 1 451 ? 27.516 -15.508 -2.898 1 94.5 451 SER A O 1
ATOM 3381 N N . GLY A 1 452 ? 25.359 -15.695 -2.254 1 93.94 452 GLY A N 1
ATOM 3382 C CA . GLY A 1 452 ? 25 -14.367 -2.738 1 93.94 452 GLY A CA 1
ATOM 3383 C C . GLY A 1 452 ? 24.406 -14.383 -4.133 1 93.94 452 GLY A C 1
ATOM 3384 O O . GLY A 1 452 ? 23.891 -13.359 -4.602 1 93.94 452 GLY A O 1
ATOM 3385 N N . LYS A 1 453 ? 24.422 -15.555 -4.727 1 95.56 453 LYS A N 1
ATOM 3386 C CA . LYS A 1 453 ? 23.828 -15.688 -6.055 1 95.56 453 LYS A CA 1
ATOM 3387 C C . LYS A 1 453 ? 22.312 -15.867 -5.965 1 95.56 453 LYS A C 1
ATOM 3389 O O . LYS A 1 453 ? 21.797 -16.359 -4.957 1 95.56 453 LYS A O 1
ATOM 3394 N N . ARG A 1 454 ? 21.656 -15.461 -7.031 1 97.25 454 ARG A N 1
ATOM 3395 C CA . ARG A 1 454 ? 20.219 -15.648 -7.129 1 97.25 454 ARG A CA 1
ATOM 3396 C C . ARG A 1 454 ? 19.859 -16.703 -8.18 1 97.25 454 ARG A C 1
ATOM 3398 O O . ARG A 1 454 ? 20.562 -16.828 -9.188 1 97.25 454 ARG A O 1
ATOM 3405 N N . TYR A 1 455 ? 18.781 -17.406 -7.883 1 98.62 455 TYR A N 1
ATOM 3406 C CA . TYR A 1 455 ? 18.328 -18.469 -8.758 1 98.62 455 TYR A CA 1
ATOM 3407 C C . TYR A 1 455 ? 16.859 -18.297 -9.109 1 98.62 455 TYR A C 1
ATOM 3409 O O . TYR A 1 455 ? 16.031 -17.953 -8.25 1 98.62 455 TYR A O 1
ATOM 3417 N N . VAL A 1 456 ? 16.562 -18.5 -10.367 1 98.88 456 VAL A N 1
ATOM 3418 C CA . VAL A 1 456 ? 15.188 -18.703 -10.805 1 98.88 456 VAL A CA 1
ATOM 3419 C C . VAL A 1 456 ? 14.773 -20.156 -10.578 1 98.88 456 VAL A C 1
ATOM 3421 O O . VAL A 1 456 ? 15.555 -21.078 -10.852 1 98.88 456 VAL A O 1
ATOM 3424 N N . VAL A 1 457 ? 13.594 -20.359 -10.078 1 98.88 457 VAL A N 1
ATOM 3425 C CA . VAL A 1 457 ? 13.102 -21.719 -9.867 1 98.88 457 VAL A CA 1
ATOM 3426 C C . VAL A 1 457 ? 11.641 -21.812 -10.32 1 98.88 457 VAL A C 1
ATOM 3428 O O . VAL A 1 457 ? 10.852 -20.891 -10.094 1 98.88 457 VAL A O 1
ATOM 3431 N N . VAL A 1 458 ? 11.297 -22.812 -11.047 1 98.94 458 VAL A N 1
ATOM 3432 C CA . VAL A 1 458 ? 9.945 -23.188 -11.438 1 98.94 458 VAL A CA 1
ATOM 3433 C C . VAL A 1 458 ? 9.742 -24.688 -11.211 1 98.94 458 VAL A C 1
ATOM 3435 O O . VAL A 1 458 ? 10.523 -25.5 -11.703 1 98.94 458 VAL A O 1
ATOM 3438 N N . SER A 1 459 ? 8.797 -25.047 -10.453 1 98.94 459 SER A N 1
ATOM 3439 C CA . SER A 1 459 ? 8.375 -26.438 -10.227 1 98.94 459 SER A CA 1
ATOM 3440 C C . SER A 1 459 ? 6.867 -26.578 -10.383 1 98.94 459 SER A C 1
ATOM 3442 O O . SER A 1 459 ? 6.098 -25.891 -9.711 1 98.94 459 SER A O 1
ATOM 3444 N N . MET A 1 460 ? 6.441 -27.484 -11.273 1 98.94 460 MET A N 1
ATOM 3445 C CA . MET A 1 460 ? 5.02 -27.734 -11.508 1 98.94 460 MET A CA 1
ATOM 3446 C C . MET A 1 460 ? 4.727 -29.219 -11.547 1 98.94 460 MET A C 1
ATOM 3448 O O . MET A 1 460 ? 5.469 -30 -12.156 1 98.94 460 MET A O 1
ATOM 3452 N N . VAL A 1 461 ? 3.689 -29.625 -10.898 1 98.88 461 VAL A N 1
ATOM 3453 C CA . VAL A 1 461 ? 3.23 -31 -10.914 1 98.88 461 VAL A CA 1
ATOM 3454 C C . VAL A 1 461 ? 1.752 -31.047 -11.297 1 98.88 461 VAL A C 1
ATOM 3456 O O . VAL A 1 461 ? 0.931 -30.344 -10.711 1 98.88 461 VAL A O 1
ATOM 3459 N N . ASN A 1 462 ? 1.395 -31.797 -12.281 1 98.88 462 ASN A N 1
ATOM 3460 C CA . ASN A 1 462 ? 0.03 -32.188 -12.625 1 98.88 462 ASN A CA 1
ATOM 3461 C C . ASN A 1 462 ? -0.194 -33.688 -12.43 1 98.88 462 ASN A C 1
ATOM 3463 O O . ASN A 1 462 ? 0.369 -34.5 -13.164 1 98.88 462 ASN A O 1
ATOM 3467 N N . HIS A 1 463 ? -0.924 -34 -11.453 1 98.75 463 HIS A N 1
ATOM 3468 C CA . HIS A 1 463 ? -1.208 -35.375 -11.047 1 98.75 463 HIS A CA 1
ATOM 3469 C C . HIS A 1 463 ? -2.305 -35.438 -9.984 1 98.75 463 HIS A C 1
ATOM 3471 O O . HIS A 1 463 ? -2.463 -34.469 -9.211 1 98.75 463 HIS A O 1
ATOM 3477 N N . GLU A 1 464 ? -3.068 -36.5 -9.906 1 98.38 464 GLU A N 1
ATOM 3478 C CA . GLU A 1 464 ? -4.152 -36.625 -8.938 1 98.38 464 GLU A CA 1
ATOM 3479 C C . GLU A 1 464 ? -3.627 -36.531 -7.508 1 98.38 464 GLU A C 1
ATOM 3481 O O . GLU A 1 464 ? -4.34 -36.062 -6.613 1 98.38 464 GLU A O 1
ATOM 3486 N N . ASN A 1 465 ? -2.361 -36.875 -7.301 1 98.31 465 ASN A N 1
ATOM 3487 C CA . ASN A 1 465 ? -1.733 -36.781 -5.988 1 98.31 465 ASN A CA 1
ATOM 3488 C C . ASN A 1 465 ? -0.736 -35.625 -5.926 1 98.31 465 ASN A C 1
ATOM 3490 O O . ASN A 1 465 ? 0.299 -35.719 -5.266 1 98.31 465 ASN A O 1
ATOM 3494 N N . ALA A 1 466 ? -1.043 -34.594 -6.637 1 98.56 466 ALA A N 1
ATOM 3495 C CA . ALA A 1 466 ? -0.098 -33.5 -6.785 1 98.56 466 ALA A CA 1
ATOM 3496 C C . ALA A 1 466 ? 0.279 -32.906 -5.43 1 98.56 466 ALA A C 1
ATOM 3498 O O . ALA A 1 466 ? 1.377 -32.375 -5.262 1 98.56 466 ALA A O 1
ATOM 3499 N N . ALA A 1 467 ? -0.548 -33 -4.445 1 97.56 467 ALA A N 1
ATOM 3500 C CA . ALA A 1 467 ? -0.299 -32.406 -3.125 1 97.56 467 ALA A CA 1
ATOM 3501 C C . ALA A 1 467 ? 0.946 -33.031 -2.488 1 97.56 467 ALA A C 1
ATOM 3503 O O . ALA A 1 467 ? 1.584 -32.406 -1.635 1 97.56 467 ALA A O 1
ATOM 3504 N N . ALA A 1 468 ? 1.368 -34.188 -2.932 1 98 468 ALA A N 1
ATOM 3505 C CA . ALA A 1 468 ? 2.502 -34.906 -2.361 1 98 468 ALA A CA 1
ATOM 3506 C C . ALA A 1 468 ? 3.818 -34.219 -2.689 1 98 468 ALA A C 1
ATOM 3508 O O . ALA A 1 468 ? 4.852 -34.5 -2.088 1 98 468 ALA A O 1
ATOM 3509 N N . VAL A 1 469 ? 3.752 -33.219 -3.559 1 98.19 469 VAL A N 1
ATOM 3510 C CA . VAL A 1 469 ? 4.984 -32.625 -4.055 1 98.19 469 VAL A CA 1
ATOM 3511 C C . VAL A 1 469 ? 5.516 -31.625 -3.033 1 98.19 469 VAL A C 1
ATOM 3513 O O . VAL A 1 469 ? 6.664 -31.188 -3.125 1 98.19 469 VAL A O 1
ATOM 3516 N N . ARG A 1 470 ? 4.746 -31.188 -2.092 1 96.69 470 ARG A N 1
ATOM 3517 C CA . ARG A 1 470 ? 5.051 -30.078 -1.196 1 96.69 470 ARG A CA 1
ATOM 3518 C C . ARG A 1 470 ? 6.422 -30.266 -0.554 1 96.69 470 ARG A C 1
ATOM 3520 O O . ARG A 1 470 ? 7.227 -29.328 -0.528 1 96.69 470 ARG A O 1
ATOM 3527 N N . SER A 1 471 ? 6.684 -31.422 -0.035 1 95.38 471 SER A N 1
ATOM 3528 C CA . SER A 1 471 ? 7.957 -31.672 0.634 1 95.38 471 SER A CA 1
ATOM 3529 C C . SER A 1 471 ? 9.125 -31.562 -0.341 1 95.38 471 SER A C 1
ATOM 3531 O O . SER A 1 471 ? 10.211 -31.109 0.029 1 95.38 471 SER A O 1
ATOM 3533 N N . PHE A 1 472 ? 8.914 -32.062 -1.559 1 97.56 472 PHE A N 1
ATOM 3534 C CA . PHE A 1 472 ? 9.945 -31.922 -2.586 1 97.56 472 PHE A CA 1
ATOM 3535 C C . PHE A 1 472 ? 10.219 -30.469 -2.9 1 97.56 472 PHE A C 1
ATOM 3537 O O . PHE A 1 472 ? 11.375 -30.047 -2.969 1 97.56 472 PHE A O 1
ATOM 3544 N N . ASP A 1 473 ? 9.148 -29.641 -3.102 1 97.62 473 ASP A N 1
ATOM 3545 C CA . ASP A 1 473 ? 9.289 -28.219 -3.398 1 97.62 473 ASP A CA 1
ATOM 3546 C C . ASP A 1 473 ? 10.039 -27.5 -2.281 1 97.62 473 ASP A C 1
ATOM 3548 O O . ASP A 1 473 ? 10.906 -26.672 -2.547 1 97.62 473 ASP A O 1
ATOM 3552 N N . ASP A 1 474 ? 9.664 -27.812 -1.033 1 97.06 474 ASP A N 1
ATOM 3553 C CA . ASP A 1 474 ? 10.336 -27.203 0.105 1 97.06 474 ASP A CA 1
ATOM 3554 C C . ASP A 1 474 ? 11.82 -27.547 0.122 1 97.06 474 ASP A C 1
ATOM 3556 O O . ASP A 1 474 ? 12.672 -26.688 0.375 1 97.06 474 ASP A O 1
ATOM 3560 N N . ALA A 1 475 ? 12.141 -28.781 -0.181 1 96.44 475 ALA A N 1
ATOM 3561 C CA . ALA A 1 475 ? 13.531 -29.234 -0.241 1 96.44 475 ALA A CA 1
ATOM 3562 C C . ALA A 1 475 ? 14.281 -28.531 -1.372 1 96.44 475 ALA A C 1
ATOM 3564 O O . ALA A 1 475 ? 15.461 -28.203 -1.228 1 96.44 475 ALA A O 1
ATOM 3565 N N . LEU A 1 476 ? 13.625 -28.406 -2.473 1 97.5 476 LEU A N 1
ATOM 3566 C CA . LEU A 1 476 ? 14.211 -27.734 -3.631 1 97.5 476 LEU A CA 1
ATOM 3567 C C . LEU A 1 476 ? 14.609 -26.297 -3.289 1 97.5 476 LEU A C 1
ATOM 3569 O O . LEU A 1 476 ? 15.727 -25.875 -3.584 1 97.5 476 LEU A O 1
ATOM 3573 N N . ILE A 1 477 ? 13.734 -25.562 -2.631 1 98 477 ILE A N 1
ATOM 3574 C CA . ILE A 1 477 ? 14 -24.188 -2.246 1 98 477 ILE A CA 1
ATOM 3575 C C . ILE A 1 477 ? 15.133 -24.141 -1.225 1 98 477 ILE A C 1
ATOM 3577 O O . ILE A 1 477 ? 16.047 -23.312 -1.327 1 98 477 ILE A O 1
ATOM 3581 N N . ALA A 1 478 ? 15.062 -25.031 -0.252 1 96.75 478 ALA A N 1
ATOM 3582 C CA . ALA A 1 478 ? 16.109 -25.094 0.754 1 96.75 478 ALA A CA 1
ATOM 3583 C C . ALA A 1 478 ? 17.469 -25.391 0.113 1 96.75 478 ALA A C 1
ATOM 3585 O O . ALA A 1 478 ? 18.484 -24.797 0.48 1 96.75 478 ALA A O 1
ATOM 3586 N N . TRP A 1 479 ? 17.484 -26.344 -0.779 1 96.38 479 TRP A N 1
ATOM 3587 C CA . TRP A 1 479 ? 18.703 -26.719 -1.486 1 96.38 479 TRP A CA 1
ATOM 3588 C C . TRP A 1 479 ? 19.297 -25.516 -2.211 1 96.38 479 TRP A C 1
ATOM 3590 O O . TRP A 1 479 ? 20.5 -25.297 -2.18 1 96.38 479 TRP A O 1
ATOM 3600 N N . LEU A 1 480 ? 18.484 -24.734 -2.859 1 97.38 480 LEU A N 1
ATOM 3601 C CA . LEU A 1 480 ? 18.938 -23.547 -3.566 1 97.38 480 LEU A CA 1
ATOM 3602 C C . LEU A 1 480 ? 19.469 -22.5 -2.586 1 97.38 480 LEU A C 1
ATOM 3604 O O . LEU A 1 480 ? 20.484 -21.859 -2.84 1 97.38 480 LEU A O 1
ATOM 3608 N N . ALA A 1 481 ? 18.719 -22.297 -1.473 1 97.12 481 ALA A N 1
ATOM 3609 C CA . ALA A 1 481 ? 19.125 -21.312 -0.467 1 97.12 481 ALA A CA 1
ATOM 3610 C C . ALA A 1 481 ? 20.5 -21.656 0.111 1 97.12 481 ALA A C 1
ATOM 3612 O O . ALA A 1 481 ? 21.25 -20.766 0.516 1 97.12 481 ALA A O 1
ATOM 3613 N N . GLU A 1 482 ? 20.859 -22.891 0.086 1 95.56 482 GLU A N 1
ATOM 3614 C CA . GLU A 1 482 ? 22.109 -23.375 0.684 1 95.56 482 GLU A CA 1
ATOM 3615 C C . GLU A 1 482 ? 23.266 -23.234 -0.287 1 95.56 482 GLU A C 1
ATOM 3617 O O . GLU A 1 482 ? 24.438 -23.375 0.105 1 95.56 482 GLU A O 1
ATOM 3622 N N . GLN A 1 483 ? 22.922 -23.062 -1.505 1 94.81 483 GLN A N 1
ATOM 3623 C CA . GLN A 1 483 ? 24.016 -22.891 -2.459 1 94.81 483 GLN A CA 1
ATOM 3624 C C . GLN A 1 483 ? 24.938 -21.75 -2.051 1 94.81 483 GLN A C 1
ATOM 3626 O O . GLN A 1 483 ? 24.469 -20.703 -1.592 1 94.81 483 GLN A O 1
ATOM 3631 N N . MET B 1 1 ? 79.438 83.625 -11.172 1 22.45 1 MET B N 1
ATOM 3632 C CA . MET B 1 1 ? 78.062 83.375 -11.359 1 22.45 1 MET B CA 1
ATOM 3633 C C . MET B 1 1 ? 77.75 82.062 -12.008 1 22.45 1 MET B C 1
ATOM 3635 O O . MET B 1 1 ? 76.625 81.625 -12.078 1 22.45 1 MET B O 1
ATOM 3639 N N . GLY B 1 2 ? 78.75 81.562 -12.773 1 25.56 2 GLY B N 1
ATOM 3640 C CA . GLY B 1 2 ? 78.625 80.688 -13.898 1 25.56 2 GLY B CA 1
ATOM 3641 C C . GLY B 1 2 ? 78.312 79.25 -13.484 1 25.56 2 GLY B C 1
ATOM 3642 O O . GLY B 1 2 ? 78.25 78.312 -14.328 1 25.56 2 GLY B O 1
ATOM 3643 N N . HIS B 1 3 ? 78.688 78.875 -12.227 1 26.78 3 HIS B N 1
ATOM 3644 C CA . HIS B 1 3 ? 79 77.5 -11.758 1 26.78 3 HIS B CA 1
ATOM 3645 C C . HIS B 1 3 ? 77.75 76.688 -11.578 1 26.78 3 HIS B C 1
ATOM 3647 O O . HIS B 1 3 ? 77.812 75.562 -10.992 1 26.78 3 HIS B O 1
ATOM 3653 N N . ARG B 1 4 ? 76.438 77.25 -11.867 1 27.98 4 ARG B N 1
ATOM 3654 C CA . ARG B 1 4 ? 75.188 76.812 -11.32 1 27.98 4 ARG B CA 1
ATOM 3655 C C . ARG B 1 4 ? 74.688 75.5 -12.023 1 27.98 4 ARG B C 1
ATOM 3657 O O . ARG B 1 4 ? 73.938 74.75 -11.469 1 27.98 4 ARG B O 1
ATOM 3664 N N . ALA B 1 5 ? 74.938 75.438 -13.383 1 29.17 5 ALA B N 1
ATOM 3665 C CA . ALA B 1 5 ? 74 74.812 -14.266 1 29.17 5 ALA B CA 1
ATOM 3666 C C . ALA B 1 5 ? 74.125 73.312 -14.234 1 29.17 5 ALA B C 1
ATOM 3668 O O . ALA B 1 5 ? 73.25 72.625 -14.781 1 29.17 5 ALA B O 1
ATOM 3669 N N . TRP B 1 6 ? 75.25 72.75 -13.906 1 27.56 6 TRP B N 1
ATOM 3670 C CA . TRP B 1 6 ? 75.625 71.438 -14.438 1 27.56 6 TRP B CA 1
ATOM 3671 C C . TRP B 1 6 ? 74.812 70.375 -13.766 1 27.56 6 TRP B C 1
ATOM 3673 O O . TRP B 1 6 ? 75 69.188 -14.047 1 27.56 6 TRP B O 1
ATOM 3683 N N . ARG B 1 7 ? 74.25 70.562 -12.5 1 27.16 7 ARG B N 1
ATOM 3684 C CA . ARG B 1 7 ? 73.938 69.438 -11.617 1 27.16 7 ARG B CA 1
ATOM 3685 C C . ARG B 1 7 ? 72.688 68.688 -12.109 1 27.16 7 ARG B C 1
ATOM 3687 O O . ARG B 1 7 ? 72.125 67.875 -11.414 1 27.16 7 ARG B O 1
ATOM 3694 N N . ARG B 1 8 ? 71.938 69.188 -13.203 1 24.67 8 ARG B N 1
ATOM 3695 C CA . ARG B 1 8 ? 70.562 68.812 -13.469 1 24.67 8 ARG B CA 1
ATOM 3696 C C . ARG B 1 8 ? 70.438 67.312 -13.859 1 24.67 8 ARG B C 1
ATOM 3698 O O . ARG B 1 8 ? 69.375 66.688 -13.641 1 24.67 8 ARG B O 1
ATOM 3705 N N . ALA B 1 9 ? 71.312 66.875 -14.836 1 28.05 9 ALA B N 1
ATOM 3706 C CA . ALA B 1 9 ? 70.875 65.812 -15.797 1 28.05 9 ALA B CA 1
ATOM 3707 C C . ALA B 1 9 ? 70.75 64.438 -15.141 1 28.05 9 ALA B C 1
ATOM 3709 O O . ALA B 1 9 ? 70 63.625 -15.586 1 28.05 9 ALA B O 1
ATOM 3710 N N . ALA B 1 10 ? 71.688 64.125 -14.25 1 28.02 10 ALA B N 1
ATOM 3711 C CA . ALA B 1 10 ? 71.938 62.719 -14.078 1 28.02 10 ALA B CA 1
ATOM 3712 C C . ALA B 1 10 ? 70.75 62 -13.406 1 28.02 10 ALA B C 1
ATOM 3714 O O . ALA B 1 10 ? 70.812 60.781 -13.219 1 28.02 10 ALA B O 1
ATOM 3715 N N . GLN B 1 11 ? 69.875 62.75 -12.664 1 27.48 11 GLN B N 1
ATOM 3716 C CA . GLN B 1 11 ? 69.062 62.031 -11.703 1 27.48 11 GLN B CA 1
ATOM 3717 C C . GLN B 1 11 ? 68 61.156 -12.398 1 27.48 11 GLN B C 1
ATOM 3719 O O . GLN B 1 11 ? 67.25 60.469 -11.742 1 27.48 11 GLN B O 1
ATOM 3724 N N . ALA B 1 12 ? 67.75 61.375 -13.719 1 29.72 12 ALA B N 1
ATOM 3725 C CA . ALA B 1 12 ? 66.438 60.875 -14.203 1 29.72 12 ALA B CA 1
ATOM 3726 C C . ALA B 1 12 ? 66.438 59.344 -14.297 1 29.72 12 ALA B C 1
ATOM 3728 O O . ALA B 1 12 ? 65.375 58.719 -14.422 1 29.72 12 ALA B O 1
ATOM 3729 N N . LEU B 1 13 ? 67.625 58.781 -14.523 1 30.98 13 LEU B N 1
ATOM 3730 C CA . LEU B 1 13 ? 67.562 57.469 -15.164 1 30.98 13 LEU B CA 1
ATOM 3731 C C . LEU B 1 13 ? 67 56.438 -14.203 1 30.98 13 LEU B C 1
ATOM 3733 O O . LEU B 1 13 ? 66.75 55.281 -14.586 1 30.98 13 LEU B O 1
ATOM 3737 N N . GLY B 1 14 ? 67.125 56.625 -12.891 1 29.41 14 GLY B N 1
ATOM 3738 C CA . GLY B 1 14 ? 67.062 55.438 -12.086 1 29.41 14 GLY B CA 1
ATOM 3739 C C . GLY B 1 14 ? 65.625 54.844 -12.031 1 29.41 14 GLY B C 1
ATOM 3740 O O . GLY B 1 14 ? 65.375 53.844 -11.352 1 29.41 14 GLY B O 1
ATOM 3741 N N . LEU B 1 15 ? 64.625 55.656 -12.375 1 29.27 15 LEU B N 1
ATOM 3742 C CA . LEU B 1 15 ? 63.312 55.281 -11.836 1 29.27 15 LEU B CA 1
ATOM 3743 C C . LEU B 1 15 ? 62.75 54.062 -12.547 1 29.27 15 LEU B C 1
ATOM 3745 O O . LEU B 1 15 ? 61.688 53.594 -12.195 1 29.27 15 LEU B O 1
ATOM 3749 N N . ILE B 1 16 ? 63.219 53.781 -13.766 1 31.42 16 ILE B N 1
ATOM 3750 C CA . ILE B 1 16 ? 62.219 53.094 -14.555 1 31.42 16 ILE B CA 1
ATOM 3751 C C . ILE B 1 16 ? 62.094 51.656 -14.047 1 31.42 16 ILE B C 1
ATOM 3753 O O . ILE B 1 16 ? 61.125 50.969 -14.359 1 31.42 16 ILE B O 1
ATOM 3757 N N . MET B 1 17 ? 63.156 51.125 -13.492 1 31.75 17 MET B N 1
ATOM 3758 C CA . MET B 1 17 ? 63.094 49.656 -13.609 1 31.75 17 MET B CA 1
ATOM 3759 C C . MET B 1 17 ? 62.062 49.094 -12.672 1 31.75 17 MET B C 1
ATOM 3761 O O . MET B 1 17 ? 61.906 47.844 -12.578 1 31.75 17 MET B O 1
ATOM 3765 N N . ALA B 1 18 ? 61.688 49.75 -11.656 1 31.98 18 ALA B N 1
ATOM 3766 C CA . ALA B 1 18 ? 61.094 48.938 -10.586 1 31.98 18 ALA B CA 1
ATOM 3767 C C . ALA B 1 18 ? 59.781 48.344 -11.008 1 31.98 18 ALA B C 1
ATOM 3769 O O . ALA B 1 18 ? 59.156 47.562 -10.25 1 31.98 18 ALA B O 1
ATOM 3770 N N . ALA B 1 19 ? 59.094 48.875 -11.969 1 29.09 19 ALA B N 1
ATOM 3771 C CA . ALA B 1 19 ? 57.656 48.625 -11.828 1 29.09 19 ALA B CA 1
ATOM 3772 C C . ALA B 1 19 ? 57.312 47.188 -12.172 1 29.09 19 ALA B C 1
ATOM 3774 O O . ALA B 1 19 ? 56.156 46.781 -12.039 1 29.09 19 ALA B O 1
ATOM 3775 N N . ALA B 1 20 ? 58.094 46.562 -13.062 1 33.12 20 ALA B N 1
ATOM 3776 C CA . ALA B 1 20 ? 57.312 45.5 -13.719 1 33.12 20 ALA B CA 1
ATOM 3777 C C . ALA B 1 20 ? 57.094 44.344 -12.773 1 33.12 20 ALA B C 1
ATOM 3779 O O . ALA B 1 20 ? 57.562 43.219 -13.023 1 33.12 20 ALA B O 1
ATOM 3780 N N . TRP B 1 21 ? 57.5 44.406 -11.555 1 35.12 21 TRP B N 1
ATOM 3781 C CA . TRP B 1 21 ? 57.219 43.125 -10.945 1 35.12 21 TRP B CA 1
ATOM 3782 C C . TRP B 1 21 ? 55.719 42.844 -10.984 1 35.12 21 TRP B C 1
ATOM 3784 O O . TRP B 1 21 ? 54.938 43.438 -10.227 1 35.12 21 TRP B O 1
ATOM 3794 N N . ALA B 1 22 ? 55.094 42.812 -12.211 1 31.73 22 ALA B N 1
ATOM 3795 C CA . ALA B 1 22 ? 53.688 42.312 -12.25 1 31.73 22 ALA B CA 1
ATOM 3796 C C . ALA B 1 22 ? 53.531 41.062 -11.398 1 31.73 22 ALA B C 1
ATOM 3798 O O . ALA B 1 22 ? 54.375 40.188 -11.398 1 31.73 22 ALA B O 1
ATOM 3799 N N . ALA B 1 23 ? 52.656 41.156 -10.398 1 33.53 23 ALA B N 1
ATOM 3800 C CA . ALA B 1 23 ? 52.062 40.125 -9.547 1 33.53 23 ALA B CA 1
ATOM 3801 C C . ALA B 1 23 ? 51.594 38.906 -10.375 1 33.53 23 ALA B C 1
ATOM 3803 O O . ALA B 1 23 ? 50.656 39.031 -11.172 1 33.53 23 ALA B O 1
ATOM 3804 N N . LEU B 1 24 ? 52.5 38.094 -10.891 1 35.84 24 LEU B N 1
ATOM 3805 C CA . LEU B 1 24 ? 52 36.781 -11.258 1 35.84 24 LEU B CA 1
ATOM 3806 C C . LEU B 1 24 ? 51 36.25 -10.211 1 35.84 24 LEU B C 1
ATOM 3808 O O . LEU B 1 24 ? 51.406 35.906 -9.102 1 35.84 24 LEU B O 1
ATOM 3812 N N . THR B 1 25 ? 49.812 36.812 -10.125 1 33.53 25 THR B N 1
ATOM 3813 C CA . THR B 1 25 ? 48.812 36.094 -9.359 1 33.53 25 THR B CA 1
ATOM 3814 C C . THR B 1 25 ? 48.781 34.625 -9.734 1 33.53 25 THR B C 1
ATOM 3816 O O . THR B 1 25 ? 48.656 34.281 -10.914 1 33.53 25 THR B O 1
ATOM 3819 N N . PRO B 1 26 ? 49.438 33.781 -8.961 1 35.72 26 PRO B N 1
ATOM 3820 C CA . PRO B 1 26 ? 49.125 32.406 -9.297 1 35.72 26 PRO B CA 1
ATOM 3821 C C . PRO B 1 26 ? 47.656 32.188 -9.57 1 35.72 26 PRO B C 1
ATOM 3823 O O . PRO B 1 26 ? 46.812 32.719 -8.852 1 35.72 26 PRO B O 1
ATOM 3826 N N . ALA B 1 27 ? 47.281 32.094 -10.82 1 34.69 27 ALA B N 1
ATOM 3827 C CA . ALA B 1 27 ? 45.938 31.562 -11.055 1 34.69 27 ALA B CA 1
ATOM 3828 C C . ALA B 1 27 ? 45.594 30.438 -10.086 1 34.69 27 ALA B C 1
ATOM 3830 O O . ALA B 1 27 ? 46.375 29.484 -9.938 1 34.69 27 ALA B O 1
ATOM 3831 N N . ALA B 1 28 ? 44.844 30.688 -9.078 1 32.66 28 ALA B N 1
ATOM 3832 C CA . ALA B 1 28 ? 44.219 29.594 -8.312 1 32.66 28 ALA B CA 1
ATOM 3833 C C . ALA B 1 28 ? 43.844 28.438 -9.227 1 32.66 28 ALA B C 1
ATOM 3835 O O . ALA B 1 28 ? 42.969 28.594 -10.094 1 32.66 28 ALA B O 1
ATOM 3836 N N . GLY B 1 29 ? 44.781 27.688 -9.633 1 33.22 29 GLY B N 1
ATOM 3837 C CA . GLY B 1 29 ? 44.375 26.469 -10.305 1 33.22 29 GLY B CA 1
ATOM 3838 C C . GLY B 1 29 ? 43.062 25.906 -9.773 1 33.22 29 GLY B C 1
ATOM 3839 O O . GLY B 1 29 ? 42.906 25.734 -8.562 1 33.22 29 GLY B O 1
ATOM 3840 N N . GLN B 1 30 ? 42 26.156 -10.469 1 35.12 30 GLN B N 1
ATOM 3841 C CA . GLN B 1 30 ? 40.719 25.5 -10.141 1 35.12 30 GLN B CA 1
ATOM 3842 C C . GLN B 1 30 ? 40.969 24.078 -9.656 1 35.12 30 GLN B C 1
ATOM 3844 O O . GLN B 1 30 ? 41.656 23.297 -10.328 1 35.12 30 GLN B O 1
ATOM 3849 N N . ALA B 1 31 ? 41 23.797 -8.422 1 34.47 31 ALA B N 1
ATOM 3850 C CA . ALA B 1 31 ? 41.031 22.469 -7.816 1 34.47 31 ALA B CA 1
ATOM 3851 C C . ALA B 1 31 ? 40.188 21.484 -8.625 1 34.47 31 ALA B C 1
ATOM 3853 O O . ALA B 1 31 ? 38.969 21.641 -8.75 1 34.47 31 ALA B O 1
ATOM 3854 N N . GLN B 1 32 ? 40.625 20.953 -9.766 1 42.53 32 GLN B N 1
ATOM 3855 C CA . GLN B 1 32 ? 39.938 19.906 -10.531 1 42.53 32 GLN B CA 1
ATOM 3856 C C . GLN B 1 32 ? 39.594 18.719 -9.625 1 42.53 32 GLN B C 1
ATOM 3858 O O . GLN B 1 32 ? 40.438 18.219 -8.875 1 42.53 32 GLN B O 1
ATOM 3863 N N . VAL B 1 33 ? 38.312 18.656 -9.211 1 52.22 33 VAL B N 1
ATOM 3864 C CA . VAL B 1 33 ? 37.906 17.391 -8.594 1 52.22 33 VAL B CA 1
ATOM 3865 C C . VAL B 1 33 ? 38.562 16.219 -9.312 1 52.22 33 VAL B C 1
ATOM 3867 O O . VAL B 1 33 ? 38.25 15.93 -10.469 1 52.22 33 VAL B O 1
ATOM 3870 N N . ALA B 1 34 ? 39.719 15.812 -9.016 1 62.09 34 ALA B N 1
ATOM 3871 C CA . ALA B 1 34 ? 40.438 14.672 -9.594 1 62.09 34 ALA B CA 1
ATOM 3872 C C . ALA B 1 34 ? 39.562 13.414 -9.547 1 62.09 34 ALA B C 1
ATOM 3874 O O . ALA B 1 34 ? 38.969 13.094 -8.516 1 62.09 34 ALA B O 1
ATOM 3875 N N . GLY B 1 35 ? 39.062 12.945 -10.734 1 80.81 35 GLY B N 1
ATOM 3876 C CA . GLY B 1 35 ? 38.5 11.602 -10.797 1 80.81 35 GLY B CA 1
ATOM 3877 C C . GLY B 1 35 ? 37.188 11.547 -11.547 1 80.81 35 GLY B C 1
ATOM 3878 O O . GLY B 1 35 ? 36.75 10.469 -11.945 1 80.81 35 GLY B O 1
ATOM 3879 N N . LEU B 1 36 ? 36.594 12.852 -11.734 1 91.25 36 LEU B N 1
ATOM 3880 C CA . LEU B 1 36 ? 35.344 12.82 -12.477 1 91.25 36 LEU B CA 1
ATOM 3881 C C . LEU B 1 36 ? 35.594 12.617 -13.969 1 91.25 36 LEU B C 1
ATOM 3883 O O . LEU B 1 36 ? 36.531 13.195 -14.523 1 91.25 36 LEU B O 1
ATOM 3887 N N . PRO B 1 37 ? 34.781 11.906 -14.609 1 93.19 37 PRO B N 1
ATOM 3888 C CA . PRO B 1 37 ? 34.812 11.891 -16.078 1 93.19 37 PRO B CA 1
ATOM 3889 C C . PRO B 1 37 ? 34.562 13.266 -16.688 1 93.19 37 PRO B C 1
ATOM 3891 O O . PRO B 1 37 ? 33.938 14.109 -16.062 1 93.19 37 PRO B O 1
ATOM 3894 N N . PRO B 1 38 ? 35.031 13.492 -17.906 1 93.38 38 PRO B N 1
ATOM 3895 C CA . PRO B 1 38 ? 35 14.828 -18.516 1 93.38 38 PRO B CA 1
ATOM 3896 C C . PRO B 1 38 ? 33.594 15.414 -18.547 1 93.38 38 PRO B C 1
ATOM 3898 O O . PRO B 1 38 ? 33.406 16.578 -18.219 1 93.38 38 PRO B O 1
ATOM 3901 N N . LYS B 1 39 ? 32.656 14.641 -18.938 1 92.44 39 LYS B N 1
ATOM 3902 C CA . LYS B 1 39 ? 31.281 15.125 -19 1 92.44 39 LYS B CA 1
ATOM 3903 C C . LYS B 1 39 ? 30.781 15.578 -17.625 1 92.44 39 LYS B C 1
ATOM 3905 O O . LYS B 1 39 ? 30.094 16.594 -17.5 1 92.44 39 LYS B O 1
ATOM 3910 N N . LEU B 1 40 ? 31.125 14.898 -16.609 1 96.56 40 LEU B N 1
ATOM 3911 C CA . LEU B 1 40 ? 30.703 15.227 -15.25 1 96.56 40 LEU B CA 1
ATOM 3912 C C . LEU B 1 40 ? 31.484 16.422 -14.711 1 96.56 40 LEU B C 1
ATOM 3914 O O . LEU B 1 40 ? 30.953 17.219 -13.938 1 96.56 40 LEU B O 1
ATOM 3918 N N . MET B 1 41 ? 32.719 16.484 -15.156 1 96.38 41 MET B N 1
ATOM 3919 C CA . MET B 1 41 ? 33.531 17.641 -14.758 1 96.38 41 MET B CA 1
ATOM 3920 C C . MET B 1 41 ? 32.938 18.938 -15.312 1 96.38 41 MET B C 1
ATOM 3922 O O . MET B 1 41 ? 32.844 19.938 -14.602 1 96.38 41 MET B O 1
ATOM 3926 N N . GLN B 1 42 ? 32.5 18.828 -16.516 1 96.69 42 GLN B N 1
ATOM 3927 C CA . GLN B 1 42 ? 31.875 19.984 -17.141 1 96.69 42 GLN B CA 1
ATOM 3928 C C . GLN B 1 42 ? 30.594 20.375 -16.406 1 96.69 42 GLN B C 1
ATOM 3930 O O . GLN B 1 42 ? 30.328 21.547 -16.156 1 96.69 42 GLN B O 1
ATOM 3935 N N . ALA B 1 43 ? 29.797 19.344 -16.078 1 96.81 43 ALA B N 1
ATOM 3936 C CA . ALA B 1 43 ? 28.547 19.578 -15.359 1 96.81 43 ALA B CA 1
ATOM 3937 C C . ALA B 1 43 ? 28.828 20.203 -13.984 1 96.81 43 ALA B C 1
ATOM 3939 O O . ALA B 1 43 ? 28.094 21.094 -13.547 1 96.81 43 ALA B O 1
ATOM 3940 N N . TRP B 1 44 ? 29.891 19.734 -13.312 1 97.56 44 TRP B N 1
ATOM 3941 C CA . TRP B 1 44 ? 30.219 20.25 -11.984 1 97.56 44 TRP B CA 1
ATOM 3942 C C . TRP B 1 44 ? 30.688 21.703 -12.07 1 97.56 44 TRP B C 1
ATOM 3944 O O . TRP B 1 44 ? 30.234 22.562 -11.312 1 97.56 44 TRP B O 1
ATOM 3954 N N . LYS B 1 45 ? 31.547 21.953 -13.031 1 97 45 LYS B N 1
ATOM 3955 C CA . LYS B 1 45 ? 32.062 23.312 -13.203 1 97 45 LYS B CA 1
ATOM 3956 C C . LYS B 1 45 ? 30.938 24.297 -13.477 1 97 45 LYS B C 1
ATOM 3958 O O . LYS B 1 45 ? 30.984 25.453 -13.016 1 97 45 LYS B O 1
ATOM 3963 N N . ALA B 1 46 ? 29.984 23.812 -14.156 1 97.81 46 ALA B N 1
ATOM 3964 C CA . ALA B 1 46 ? 28.859 24.672 -14.523 1 97.81 46 ALA B CA 1
ATOM 3965 C C . ALA B 1 46 ? 28.062 25.094 -13.289 1 97.81 46 ALA B C 1
ATOM 3967 O O . ALA B 1 46 ? 27.359 26.109 -13.305 1 97.81 46 ALA B O 1
ATOM 3968 N N . THR B 1 47 ? 28.172 24.375 -12.18 1 97.81 47 THR B N 1
ATOM 3969 C CA . THR B 1 47 ? 27.438 24.703 -10.953 1 97.81 47 THR B CA 1
ATOM 3970 C C . THR B 1 47 ? 28.062 25.906 -10.258 1 97.81 47 THR B C 1
ATOM 3972 O O . THR B 1 47 ? 27.406 26.578 -9.461 1 97.81 47 THR B O 1
ATOM 3975 N N . LYS B 1 48 ? 29.328 26.094 -10.461 1 98.06 48 LYS B N 1
ATOM 3976 C CA . LYS B 1 48 ? 30.125 27.141 -9.844 1 98.06 48 LYS B CA 1
ATOM 3977 C C . LYS B 1 48 ? 30.297 26.906 -8.344 1 98.06 48 LYS B C 1
ATOM 3979 O O . LYS B 1 48 ? 30.656 27.828 -7.605 1 98.06 48 LYS B O 1
ATOM 3984 N N . LEU B 1 49 ? 29.984 25.719 -7.891 1 98.25 49 LEU B N 1
ATOM 3985 C CA . LEU B 1 49 ? 30.188 25.359 -6.492 1 98.25 49 LEU B CA 1
ATOM 3986 C C . LEU B 1 49 ? 31.656 24.984 -6.242 1 98.25 49 LEU B C 1
ATOM 3988 O O . LEU B 1 49 ? 32.312 24.453 -7.125 1 98.25 49 LEU B O 1
ATOM 3992 N N . PRO B 1 50 ? 32.219 25.297 -5.094 1 97.75 50 PRO B N 1
ATOM 3993 C CA . PRO B 1 50 ? 33.594 24.859 -4.781 1 97.75 50 PRO B CA 1
ATOM 3994 C C . PRO B 1 50 ? 33.688 23.359 -4.59 1 97.75 50 PRO B C 1
ATOM 3996 O O . PRO B 1 50 ? 32.75 22.719 -4.09 1 97.75 50 PRO B O 1
ATOM 3999 N N . ASP B 1 51 ? 34.781 22.75 -4.887 1 96.25 51 ASP B N 1
ATOM 4000 C CA . ASP B 1 51 ? 35 21.297 -4.844 1 96.25 51 ASP B CA 1
ATOM 4001 C C . ASP B 1 51 ? 34.812 20.75 -3.434 1 96.25 51 ASP B C 1
ATOM 4003 O O . ASP B 1 51 ? 34.312 19.625 -3.26 1 96.25 51 ASP B O 1
ATOM 4007 N N . GLU B 1 52 ? 35.094 21.562 -2.447 1 97.19 52 GLU B N 1
ATOM 4008 C CA . GLU B 1 52 ? 35.031 21.109 -1.061 1 97.19 52 GLU B CA 1
ATOM 4009 C C . GLU B 1 52 ? 33.562 20.906 -0.632 1 97.19 52 GLU B C 1
ATOM 4011 O O . GLU B 1 52 ? 33.312 20.25 0.382 1 97.19 52 GLU B O 1
ATOM 4016 N N . ALA B 1 53 ? 32.625 21.406 -1.387 1 98.44 53 ALA B N 1
ATOM 4017 C CA . ALA B 1 53 ? 31.219 21.328 -1.033 1 98.44 53 ALA B CA 1
ATOM 4018 C C . ALA B 1 53 ? 30.625 19.984 -1.434 1 98.44 53 ALA B C 1
ATOM 4020 O O . ALA B 1 53 ? 29.516 19.625 -0.995 1 98.44 53 ALA B O 1
ATOM 4021 N N . LEU B 1 54 ? 31.312 19.25 -2.203 1 98.31 54 LEU B N 1
ATOM 4022 C CA . LEU B 1 54 ? 30.766 18.047 -2.826 1 98.31 54 LEU B CA 1
ATOM 4023 C C . LEU B 1 54 ? 31.312 16.797 -2.166 1 98.31 54 LEU B C 1
ATOM 4025 O O . LEU B 1 54 ? 32.531 16.703 -1.896 1 98.31 54 LEU B O 1
ATOM 4029 N N . SER B 1 55 ? 30.453 15.875 -1.846 1 98.75 55 SER B N 1
ATOM 4030 C CA . SER B 1 55 ? 30.812 14.477 -1.606 1 98.75 55 SER B CA 1
ATOM 4031 C C . SER B 1 55 ? 30.125 13.547 -2.598 1 98.75 55 SER B C 1
ATOM 4033 O O . SER B 1 55 ? 28.922 13.641 -2.799 1 98.75 55 SER B O 1
ATOM 4035 N N . VAL B 1 56 ? 30.891 12.625 -3.266 1 98.69 56 VAL B N 1
ATOM 4036 C CA . VAL B 1 56 ? 30.312 11.68 -4.219 1 98.69 56 VAL B CA 1
ATOM 4037 C C . VAL B 1 56 ? 30.969 10.305 -4.031 1 98.69 56 VAL B C 1
ATOM 4039 O O . VAL B 1 56 ? 32.188 10.211 -3.859 1 98.69 56 VAL B O 1
ATOM 4042 N N . VAL B 1 57 ? 30.188 9.312 -3.99 1 98.75 57 VAL B N 1
ATOM 4043 C CA . VAL B 1 57 ? 30.641 7.938 -4.105 1 98.75 57 VAL B CA 1
ATOM 4044 C C . VAL B 1 57 ? 29.812 7.203 -5.16 1 98.75 57 VAL B C 1
ATOM 4046 O O . VAL B 1 57 ? 28.594 7.266 -5.148 1 98.75 57 VAL B O 1
ATOM 4049 N N . VAL B 1 58 ? 30.453 6.621 -6.145 1 98.62 58 VAL B N 1
ATOM 4050 C CA . VAL B 1 58 ? 29.859 5.699 -7.109 1 98.62 58 VAL B CA 1
ATOM 4051 C C . VAL B 1 58 ? 30.578 4.352 -7.043 1 98.62 58 VAL B C 1
ATOM 4053 O O . VAL B 1 58 ? 31.812 4.289 -7.098 1 98.62 58 VAL B O 1
ATOM 4056 N N . GLN B 1 59 ? 29.797 3.361 -6.895 1 98.19 59 GLN B N 1
ATOM 4057 C CA . GLN B 1 59 ? 30.328 2.01 -6.801 1 98.19 59 GLN B CA 1
ATOM 4058 C C . GLN B 1 59 ? 29.484 1.016 -7.578 1 98.19 59 GLN B C 1
ATOM 4060 O O . GLN B 1 59 ? 28.25 1.003 -7.438 1 98.19 59 GLN B O 1
ATOM 4065 N N . GLU B 1 60 ? 30.172 0.218 -8.445 1 97.81 60 GLU B N 1
ATOM 4066 C CA . GLU B 1 60 ? 29.453 -0.917 -9.023 1 97.81 60 GLU B CA 1
ATOM 4067 C C . GLU B 1 60 ? 29.031 -1.908 -7.941 1 97.81 60 GLU B C 1
ATOM 4069 O O . GLU B 1 60 ? 29.828 -2.248 -7.062 1 97.81 60 GLU B O 1
ATOM 4074 N N . VAL B 1 61 ? 27.781 -2.318 -7.961 1 96 61 VAL B N 1
ATOM 4075 C CA . VAL B 1 61 ? 27.312 -3.311 -6.992 1 96 61 VAL B CA 1
ATOM 4076 C C . VAL B 1 61 ? 28.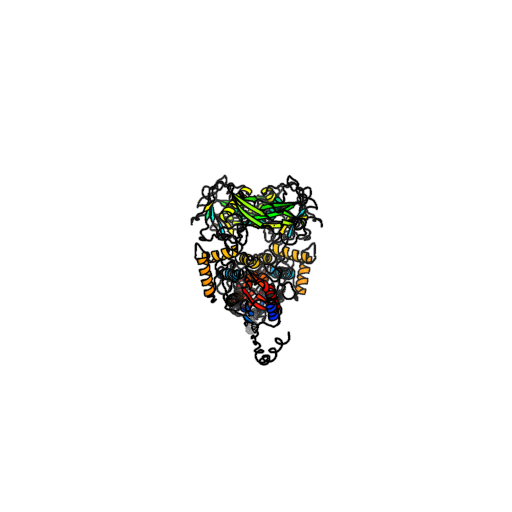141 -4.586 -7.125 1 96 61 VAL B C 1
ATOM 4078 O O . VAL B 1 61 ? 28.25 -5.148 -8.219 1 96 61 VAL B O 1
ATOM 4081 N N . ASN B 1 62 ? 28.688 -5.008 -6.016 1 91.06 62 ASN B N 1
ATOM 4082 C CA . ASN B 1 62 ? 29.594 -6.16 -5.957 1 91.06 62 ASN B CA 1
ATOM 4083 C C . ASN B 1 62 ? 30.812 -5.961 -6.848 1 91.06 62 ASN B C 1
ATOM 4085 O O . ASN B 1 62 ? 31.391 -6.934 -7.332 1 91.06 62 ASN B O 1
ATOM 4089 N N . GLY B 1 63 ? 31.172 -4.77 -7.172 1 94.81 63 GLY B N 1
ATOM 4090 C CA . GLY B 1 63 ? 32.312 -4.414 -8.023 1 94.81 63 GLY B CA 1
ATOM 4091 C C . GLY B 1 63 ? 33.125 -3.266 -7.473 1 94.81 63 GLY B C 1
ATOM 4092 O O . GLY B 1 63 ? 33.062 -2.971 -6.277 1 94.81 63 GLY B O 1
ATOM 4093 N N . PRO B 1 64 ? 33.938 -2.65 -8.328 1 95.31 64 PRO B N 1
ATOM 4094 C CA . PRO B 1 64 ? 34.875 -1.639 -7.859 1 95.31 64 PRO B CA 1
ATOM 4095 C C . PRO B 1 64 ? 34.219 -0.279 -7.621 1 95.31 64 PRO B C 1
ATOM 4097 O O . PRO B 1 64 ? 33.188 0.023 -8.211 1 95.31 64 PRO B O 1
ATOM 4100 N N . ARG B 1 65 ? 34.875 0.522 -6.754 1 96.38 65 ARG B N 1
ATOM 4101 C CA . ARG B 1 65 ? 34.562 1.942 -6.617 1 96.38 65 ARG B CA 1
ATOM 4102 C C . ARG B 1 65 ? 34.969 2.715 -7.863 1 96.38 65 ARG B C 1
ATOM 4104 O O . ARG B 1 65 ? 36.094 2.572 -8.352 1 96.38 65 ARG B O 1
ATOM 4111 N N . MET B 1 66 ? 34.094 3.475 -8.398 1 95.94 66 MET B N 1
ATOM 4112 C CA . MET B 1 66 ? 34.344 4.219 -9.633 1 95.94 66 MET B CA 1
ATOM 4113 C C . MET B 1 66 ? 34.688 5.668 -9.328 1 95.94 66 MET B C 1
ATOM 4115 O O . MET B 1 66 ? 35.5 6.277 -10.039 1 95.94 66 MET B O 1
ATOM 4119 N N . LEU B 1 67 ? 34.031 6.199 -8.336 1 96.75 67 LEU B N 1
ATOM 4120 C CA . LEU B 1 67 ? 34.25 7.574 -7.91 1 96.75 67 LEU B CA 1
ATOM 4121 C C . LEU B 1 67 ? 34.281 7.676 -6.391 1 96.75 67 LEU B C 1
ATOM 4123 O O . LEU B 1 67 ? 33.5 7.016 -5.711 1 96.75 67 LEU B O 1
ATOM 4127 N N . ALA B 1 68 ? 35.156 8.477 -5.812 1 97.75 68 ALA B N 1
ATOM 4128 C CA . ALA B 1 68 ? 35.219 8.844 -4.398 1 97.75 68 ALA B CA 1
ATOM 4129 C C . ALA B 1 68 ? 35.781 10.25 -4.211 1 97.75 68 ALA B C 1
ATOM 4131 O O . ALA B 1 68 ? 37 10.461 -4.277 1 97.75 68 ALA B O 1
ATOM 4132 N N . ILE B 1 69 ? 34.875 11.133 -4.035 1 97.88 69 ILE B N 1
ATOM 4133 C CA . ILE B 1 69 ? 35.25 12.531 -3.809 1 97.88 69 ILE B CA 1
ATOM 4134 C C . ILE B 1 69 ? 34.781 12.961 -2.422 1 97.88 69 ILE B C 1
ATOM 4136 O O . ILE B 1 69 ? 33.562 12.945 -2.133 1 97.88 69 ILE B O 1
ATOM 4140 N N . ASN B 1 70 ? 35.688 13.375 -1.552 1 98.19 70 ASN B N 1
ATOM 4141 C CA . ASN B 1 70 ? 35.375 13.758 -0.184 1 98.19 70 ASN B CA 1
ATOM 4142 C C . ASN B 1 70 ? 34.438 12.742 0.479 1 98.19 70 ASN B C 1
ATOM 4144 O O . ASN B 1 70 ? 33.469 13.117 1.134 1 98.19 70 ASN B O 1
ATOM 4148 N N . ALA B 1 71 ? 34.719 11.492 0.287 1 98.19 71 ALA B N 1
ATOM 4149 C CA . ALA B 1 71 ? 33.812 10.398 0.581 1 98.19 71 ALA B CA 1
ATOM 4150 C C . ALA B 1 71 ? 33.562 10.266 2.082 1 98.19 71 ALA B C 1
ATOM 4152 O O . ALA B 1 71 ? 32.5 9.859 2.51 1 98.19 71 ALA B O 1
ATOM 4153 N N . GLN B 1 72 ? 34.469 10.609 2.916 1 98.25 72 GLN B N 1
ATOM 4154 C CA . GLN B 1 72 ? 34.406 10.359 4.348 1 98.25 72 GLN B CA 1
ATOM 4155 C C . GLN B 1 72 ? 33.938 11.609 5.105 1 98.25 72 GLN B C 1
ATOM 4157 O O . GLN B 1 72 ? 33.75 11.562 6.32 1 98.25 72 GLN B O 1
ATOM 4162 N N . THR B 1 73 ? 33.781 12.742 4.344 1 98.62 73 THR B N 1
ATOM 4163 C CA . THR B 1 73 ? 33.375 13.984 4.977 1 98.62 73 THR B CA 1
ATOM 4164 C C . THR B 1 73 ? 31.953 13.883 5.523 1 98.62 73 THR B C 1
ATOM 4166 O O . THR B 1 73 ? 31.016 13.562 4.781 1 98.62 73 THR B O 1
ATOM 4169 N N . PRO B 1 74 ? 31.781 14.023 6.879 1 98.81 74 PRO B N 1
ATOM 4170 C CA . PRO B 1 74 ? 30.406 14.102 7.379 1 98.81 74 PRO B CA 1
ATOM 4171 C C . PRO B 1 74 ? 29.625 15.266 6.781 1 98.81 74 PRO B C 1
ATOM 4173 O O . PRO B 1 74 ? 30.109 16.406 6.777 1 98.81 74 PRO B O 1
ATOM 4176 N N . ARG B 1 75 ? 28.484 15.016 6.211 1 98.88 75 ARG B N 1
ATOM 4177 C CA . ARG B 1 75 ? 27.625 16.031 5.617 1 98.88 75 ARG B CA 1
ATOM 4178 C C . ARG B 1 75 ? 26.188 15.883 6.09 1 98.88 75 ARG B C 1
ATOM 4180 O O . ARG B 1 75 ? 25.781 14.812 6.551 1 98.88 75 ARG B O 1
ATOM 4187 N N . ASN B 1 76 ? 25.469 17.031 6.066 1 98.88 76 ASN B N 1
ATOM 4188 C CA . ASN B 1 76 ? 24.016 16.969 6.211 1 98.88 76 ASN B CA 1
ATOM 4189 C C . ASN B 1 76 ? 23.359 16.359 4.973 1 98.88 76 ASN B C 1
ATOM 4191 O O . ASN B 1 76 ? 23.469 16.922 3.877 1 98.88 76 ASN B O 1
ATOM 4195 N N . PRO B 1 77 ? 22.766 15.242 5.133 1 98.88 77 PRO B N 1
ATOM 4196 C CA . PRO B 1 77 ? 22.188 14.586 3.955 1 98.88 77 PRO B CA 1
ATOM 4197 C C . PRO B 1 77 ? 20.766 15.031 3.666 1 98.88 77 PRO B C 1
ATOM 4199 O O . PRO B 1 77 ? 20.203 14.672 2.629 1 98.88 77 PRO B O 1
ATOM 4202 N N . ALA B 1 78 ? 20.141 15.836 4.57 1 98.81 78 ALA B N 1
ATOM 4203 C CA . ALA B 1 78 ? 18.703 16.094 4.539 1 98.81 78 ALA B CA 1
ATOM 4204 C C . ALA B 1 78 ? 17.922 14.789 4.508 1 98.81 78 ALA B C 1
ATOM 4206 O O . ALA B 1 78 ? 18.203 13.859 5.266 1 98.81 78 ALA B O 1
ATOM 4207 N N . SER B 1 79 ? 16.906 14.625 3.674 1 98.88 79 SER B N 1
ATOM 4208 C CA . SER B 1 79 ? 15.953 13.523 3.709 1 98.88 79 SER B CA 1
ATOM 4209 C C . SER B 1 79 ? 16.594 12.227 3.221 1 98.88 79 SER B C 1
ATOM 4211 O O . SER B 1 79 ? 16 11.148 3.354 1 98.88 79 SER B O 1
ATOM 4213 N N . VAL B 1 80 ? 17.75 12.258 2.645 1 98.94 80 VAL B N 1
ATOM 4214 C CA . VAL B 1 80 ? 18.438 11.016 2.314 1 98.94 80 VAL B CA 1
ATOM 4215 C C . VAL B 1 80 ? 18.688 10.203 3.586 1 98.94 80 VAL B C 1
ATOM 4217 O O . VAL B 1 80 ? 18.828 8.977 3.529 1 98.94 80 VAL B O 1
ATOM 4220 N N . MET B 1 81 ? 18.672 10.875 4.738 1 98.94 81 MET B N 1
ATOM 4221 C CA . MET B 1 81 ? 18.781 10.195 6.027 1 98.94 81 MET B CA 1
ATOM 4222 C C . MET B 1 81 ? 17.688 9.133 6.176 1 98.94 81 MET B C 1
ATOM 4224 O O . MET B 1 81 ? 17.891 8.117 6.852 1 98.94 81 MET B O 1
ATOM 4228 N N . LYS B 1 82 ? 16.578 9.289 5.535 1 98.94 82 LYS B N 1
ATOM 4229 C CA . LYS B 1 82 ? 15.484 8.336 5.637 1 98.94 82 LYS B CA 1
ATOM 4230 C C . LYS B 1 82 ? 15.906 6.957 5.125 1 98.94 82 LYS B C 1
ATOM 4232 O O . LYS B 1 82 ? 15.328 5.941 5.516 1 98.94 82 LYS B O 1
ATOM 4237 N N . LEU B 1 83 ? 16.906 6.902 4.242 1 99 83 LEU B N 1
ATOM 4238 C CA . LEU B 1 83 ? 17.406 5.609 3.805 1 99 83 LEU B CA 1
ATOM 4239 C C . LEU B 1 83 ? 18.031 4.844 4.969 1 99 83 LEU B C 1
ATOM 4241 O O . LEU B 1 83 ? 17.875 3.625 5.066 1 99 83 LEU B O 1
ATOM 4245 N N . VAL B 1 84 ? 18.719 5.551 5.852 1 99 84 VAL B N 1
ATOM 4246 C CA . VAL B 1 84 ? 19.312 4.91 7.016 1 99 84 VAL B CA 1
ATOM 4247 C C . VAL B 1 84 ? 18.219 4.387 7.941 1 99 84 VAL B C 1
ATOM 4249 O O . VAL B 1 84 ? 18.234 3.221 8.344 1 99 84 VAL B O 1
ATOM 4252 N N . THR B 1 85 ? 17.25 5.234 8.242 1 99 85 THR B N 1
ATOM 4253 C CA . THR B 1 85 ? 16.172 4.891 9.156 1 99 85 THR B CA 1
ATOM 4254 C C . THR B 1 85 ? 15.359 3.711 8.625 1 99 85 THR B C 1
ATOM 4256 O O . THR B 1 85 ? 15.094 2.754 9.352 1 99 85 THR B O 1
ATOM 4259 N N . THR B 1 86 ? 15 3.73 7.344 1 99 86 THR B N 1
ATOM 4260 C CA . THR B 1 86 ? 14.164 2.676 6.773 1 99 86 THR B CA 1
ATOM 4261 C C . THR B 1 86 ? 14.961 1.381 6.629 1 99 86 THR B C 1
ATOM 4263 O O . THR B 1 86 ? 14.414 0.289 6.797 1 99 86 THR B O 1
ATOM 4266 N N . TRP B 1 87 ? 16.281 1.472 6.344 1 98.94 87 TRP B N 1
ATOM 4267 C CA . TRP B 1 87 ? 17.078 0.26 6.242 1 98.94 87 TRP B CA 1
ATOM 4268 C C . TRP B 1 87 ? 17.172 -0.445 7.594 1 98.94 87 TRP B C 1
ATOM 4270 O O . TRP B 1 87 ? 16.891 -1.64 7.695 1 98.94 87 TRP B O 1
ATOM 4280 N N . VAL B 1 88 ? 17.562 0.326 8.602 1 98.94 88 VAL B N 1
ATOM 4281 C CA . VAL B 1 88 ? 17.812 -0.323 9.891 1 98.94 88 VAL B CA 1
ATOM 4282 C C . VAL B 1 88 ? 16.516 -0.896 10.445 1 98.94 88 VAL B C 1
ATOM 4284 O O . VAL B 1 88 ? 16.5 -1.983 11.023 1 98.94 88 VAL B O 1
ATOM 4287 N N . ALA B 1 89 ? 15.406 -0.235 10.25 1 98.94 89 ALA B N 1
ATOM 4288 C CA . ALA B 1 89 ? 14.117 -0.751 10.695 1 98.94 89 ALA B CA 1
ATOM 4289 C C . ALA B 1 89 ? 13.719 -1.995 9.906 1 98.94 89 ALA B C 1
ATOM 4291 O O . ALA B 1 89 ? 13.305 -3 10.492 1 98.94 89 ALA B O 1
ATOM 4292 N N . LEU B 1 90 ? 13.844 -1.956 8.57 1 98.94 90 LEU B N 1
ATOM 4293 C CA . LEU B 1 90 ? 13.438 -3.066 7.719 1 98.94 90 LEU B CA 1
ATOM 4294 C C . LEU B 1 90 ? 14.273 -4.309 8.008 1 98.94 90 LEU B C 1
ATOM 4296 O O . LEU B 1 90 ? 13.742 -5.414 8.125 1 98.94 90 LEU B O 1
ATOM 4300 N N . SER B 1 91 ? 15.547 -4.133 8.102 1 98.75 91 SER B N 1
ATOM 4301 C CA . SER B 1 91 ? 16.453 -5.258 8.312 1 98.75 91 SER B CA 1
ATOM 4302 C C . SER B 1 91 ? 16.25 -5.887 9.688 1 98.75 91 SER B C 1
ATOM 4304 O O . SER B 1 91 ? 16.453 -7.09 9.859 1 98.75 91 SER B O 1
ATOM 4306 N N . GLU B 1 92 ? 15.789 -5.066 10.617 1 98.81 92 GLU B N 1
ATOM 4307 C CA . GLU B 1 92 ? 15.648 -5.559 11.984 1 98.81 92 GLU B CA 1
ATOM 4308 C C . GLU B 1 92 ? 14.266 -6.168 12.211 1 98.81 92 GLU B C 1
ATOM 4310 O O . GLU B 1 92 ? 14.156 -7.277 12.742 1 98.81 92 GLU B O 1
ATOM 4315 N N . LEU B 1 93 ? 13.273 -5.445 11.82 1 98.81 93 LEU B N 1
ATOM 4316 C CA . LEU B 1 93 ? 11.906 -5.832 12.164 1 98.81 93 LEU B CA 1
ATOM 4317 C C . LEU B 1 93 ? 11.32 -6.75 11.102 1 98.81 93 LEU B C 1
ATOM 4319 O O . LEU B 1 93 ? 10.367 -7.492 11.375 1 98.81 93 LEU B O 1
ATOM 4323 N N . GLY B 1 94 ? 11.883 -6.711 9.859 1 98.62 94 GLY B N 1
ATOM 4324 C CA . GLY B 1 94 ? 11.391 -7.516 8.758 1 98.62 94 GLY B CA 1
ATOM 4325 C C . GLY B 1 94 ? 10.258 -6.855 7.996 1 98.62 94 GLY B C 1
ATOM 4326 O O . GLY B 1 94 ? 9.547 -6.004 8.539 1 98.62 94 GLY B O 1
ATOM 4327 N N . PRO B 1 95 ? 10.094 -7.246 6.766 1 98.56 95 PRO B N 1
ATOM 4328 C CA . PRO B 1 95 ? 9.117 -6.598 5.891 1 98.56 95 PRO B CA 1
ATOM 4329 C C . PRO B 1 95 ? 7.672 -6.895 6.297 1 98.56 95 PRO B C 1
ATOM 4331 O O . PRO B 1 95 ? 6.758 -6.148 5.938 1 98.56 95 PRO B O 1
ATOM 4334 N N . ASN B 1 96 ? 7.41 -7.922 7.035 1 98.31 96 ASN B N 1
ATOM 4335 C CA . ASN B 1 96 ? 6.047 -8.32 7.375 1 98.31 96 ASN B CA 1
ATOM 4336 C C . ASN B 1 96 ? 5.609 -7.738 8.711 1 98.31 96 ASN B C 1
ATOM 4338 O O . ASN B 1 96 ? 4.484 -7.973 9.164 1 98.31 96 ASN B O 1
ATOM 4342 N N . TYR B 1 97 ? 6.473 -6.969 9.383 1 98.69 97 TYR B N 1
ATOM 4343 C CA . TYR B 1 97 ? 6.086 -6.293 10.617 1 98.69 97 TYR B CA 1
ATOM 4344 C C . TYR B 1 97 ? 4.891 -5.375 10.383 1 98.69 97 TYR B C 1
ATOM 4346 O O . TYR B 1 97 ? 4.801 -4.715 9.344 1 98.69 97 TYR B O 1
ATOM 4354 N N . SER B 1 98 ? 3.988 -5.324 11.336 1 98.69 98 SER B N 1
ATOM 4355 C CA . SER B 1 98 ? 2.852 -4.414 11.297 1 98.69 98 SER B CA 1
ATOM 4356 C C . SER B 1 98 ? 2.562 -3.834 12.68 1 98.69 98 SER B C 1
ATOM 4358 O O . SER B 1 98 ? 2.99 -4.391 13.695 1 98.69 98 SER B O 1
ATOM 4360 N N . TRP B 1 99 ? 1.965 -2.719 12.734 1 98.81 99 TRP B N 1
ATOM 4361 C CA . TRP B 1 99 ? 1.515 -2.062 13.953 1 98.81 99 TRP B CA 1
ATOM 4362 C C . TRP B 1 99 ? 0.065 -2.424 14.266 1 98.81 99 TRP B C 1
ATOM 4364 O O . TRP B 1 99 ? -0.731 -2.656 13.352 1 98.81 99 TRP B O 1
ATOM 4374 N N . ARG B 1 100 ? -0.236 -2.445 15.484 1 98.31 100 ARG B N 1
ATOM 4375 C CA . ARG B 1 100 ? -1.61 -2.719 15.891 1 98.31 100 ARG B CA 1
ATOM 4376 C C . ARG B 1 100 ? -2.176 -1.566 16.719 1 98.31 100 ARG B C 1
ATOM 4378 O O . ARG B 1 100 ? -1.479 -0.994 17.562 1 98.31 100 ARG B O 1
ATOM 4385 N N . THR B 1 101 ? -3.34 -1.168 16.438 1 98.81 101 THR B N 1
ATOM 4386 C CA . THR B 1 101 ? -4.156 -0.222 17.188 1 98.81 101 THR B CA 1
ATOM 4387 C C . THR B 1 101 ? -5.438 -0.889 17.688 1 98.81 101 THR B C 1
ATOM 4389 O O . THR B 1 101 ? -6.242 -1.37 16.891 1 98.81 101 THR B O 1
ATOM 4392 N N . ASP B 1 102 ? -5.648 -0.898 19.062 1 98.62 102 ASP B N 1
ATOM 4393 C CA . ASP B 1 102 ? -6.707 -1.733 19.625 1 98.62 102 ASP B CA 1
ATOM 4394 C C . ASP B 1 102 ? -7.656 -0.909 20.484 1 98.62 102 ASP B C 1
ATOM 4396 O O . ASP B 1 102 ? -7.23 0.017 21.172 1 98.62 102 ASP B O 1
ATOM 4400 N N . PHE B 1 103 ? -8.898 -1.28 20.406 1 98.62 103 PHE B N 1
ATOM 4401 C CA . PHE B 1 103 ? -9.852 -0.941 21.469 1 98.62 103 PHE B CA 1
ATOM 4402 C C . PHE B 1 103 ? -10.031 -2.107 22.422 1 98.62 103 PHE B C 1
ATOM 4404 O O . PHE B 1 103 ? -10.203 -3.25 22 1 98.62 103 PHE B O 1
ATOM 4411 N N . LEU B 1 104 ? -9.945 -1.771 23.672 1 98.38 104 LEU B N 1
ATOM 4412 C CA . LEU B 1 104 ? -10.016 -2.809 24.703 1 98.38 104 LEU B CA 1
ATOM 4413 C C . LEU B 1 104 ? -10.953 -2.395 25.828 1 98.38 104 LEU B C 1
ATOM 4415 O O . LEU B 1 104 ? -11.273 -1.212 25.969 1 98.38 104 LEU B O 1
ATOM 4419 N N . THR B 1 105 ? -11.352 -3.377 26.609 1 97.19 105 THR B N 1
ATOM 4420 C CA . THR B 1 105 ? -12.125 -3.184 27.828 1 97.19 105 THR B CA 1
ATOM 4421 C C . THR B 1 105 ? -11.562 -4.031 28.969 1 97.19 105 THR B C 1
ATOM 4423 O O . THR B 1 105 ? -10.711 -4.891 28.75 1 97.19 105 THR B O 1
ATOM 4426 N N . ASP B 1 106 ? -12.078 -3.713 30.141 1 96.12 106 ASP B N 1
ATOM 4427 C CA . ASP B 1 106 ? -11.766 -4.586 31.266 1 96.12 106 ASP B CA 1
ATOM 4428 C C . ASP B 1 106 ? -12.375 -5.973 31.062 1 96.12 106 ASP B C 1
ATOM 4430 O O . ASP B 1 106 ? -13.375 -6.121 30.359 1 96.12 106 ASP B O 1
ATOM 4434 N N . PRO B 1 107 ? -11.711 -6.941 31.734 1 93.38 107 PRO B N 1
ATOM 4435 C CA . PRO B 1 107 ? -12.305 -8.273 31.641 1 93.38 107 PRO B CA 1
ATOM 4436 C C . PRO B 1 107 ? -13.758 -8.312 32.094 1 93.38 107 PRO B C 1
ATOM 4438 O O . PRO B 1 107 ? -14.102 -7.719 33.125 1 93.38 107 PRO B O 1
ATOM 4441 N N . GLY B 1 108 ? -14.539 -8.922 31.328 1 88.19 108 GLY B N 1
ATOM 4442 C CA . GLY B 1 108 ? -15.938 -9.094 31.688 1 88.19 108 GLY B CA 1
ATOM 4443 C C . GLY B 1 108 ? -16.812 -7.938 31.25 1 88.19 108 GLY B C 1
ATOM 4444 O O . GLY B 1 108 ? -18.047 -8.031 31.312 1 88.19 108 GLY B O 1
ATOM 4445 N N . VAL B 1 109 ? -16.25 -6.906 30.875 1 89.88 109 VAL B N 1
ATOM 4446 C CA . VAL B 1 109 ? -17.016 -5.746 30.438 1 89.88 109 VAL B CA 1
ATOM 4447 C C . VAL B 1 109 ? -17.422 -5.906 28.984 1 89.88 109 VAL B C 1
ATOM 4449 O O . VAL B 1 109 ? -16.562 -6.059 28.109 1 89.88 109 VAL B O 1
ATOM 4452 N N . ARG B 1 110 ? -18.75 -5.918 28.734 1 88 110 ARG B N 1
ATOM 4453 C CA . ARG B 1 110 ? -19.375 -5.938 27.422 1 88 110 ARG B CA 1
ATOM 4454 C C . ARG B 1 110 ? -20.5 -4.918 27.328 1 88 110 ARG B C 1
ATOM 4456 O O . ARG B 1 110 ? -21.031 -4.48 28.344 1 88 110 ARG B O 1
ATOM 4463 N N . PRO B 1 111 ? -20.719 -4.504 26.109 1 91.75 111 PRO B N 1
ATOM 4464 C CA . PRO B 1 111 ? -21.875 -3.605 26.016 1 91.75 111 PRO B CA 1
ATOM 4465 C C . PRO B 1 111 ? -23.156 -4.246 26.531 1 91.75 111 PRO B C 1
ATOM 4467 O O . PRO B 1 111 ? -23.391 -5.438 26.312 1 91.75 111 PRO B O 1
ATOM 4470 N N . ASP B 1 112 ? -24 -3.463 27.156 1 92.06 112 ASP B N 1
ATOM 4471 C CA . ASP B 1 112 ? -25.297 -3.963 27.609 1 92.06 112 ASP B CA 1
ATOM 4472 C C . ASP B 1 112 ? -26.312 -3.949 26.469 1 92.06 112 ASP B C 1
ATOM 4474 O O . ASP B 1 112 ? -25.953 -3.736 25.312 1 92.06 112 ASP B O 1
ATOM 4478 N N . ALA B 1 113 ? -27.531 -4.199 26.797 1 90 113 ALA B N 1
ATOM 4479 C CA . ALA B 1 113 ? -28.578 -4.359 25.781 1 90 113 ALA B CA 1
ATOM 4480 C C . ALA B 1 113 ? -28.797 -3.061 25.016 1 90 113 ALA B C 1
ATOM 4482 O O . ALA B 1 113 ? -29.25 -3.082 23.875 1 90 113 ALA B O 1
ATOM 4483 N N . GLN B 1 114 ? -28.438 -1.961 25.656 1 93.81 114 GLN B N 1
ATOM 4484 C CA . GLN B 1 114 ? -28.594 -0.665 25.016 1 93.81 114 GLN B CA 1
ATOM 4485 C C . GLN B 1 114 ? -27.297 -0.224 24.344 1 93.81 114 GLN B C 1
ATOM 4487 O O . GLN B 1 114 ? -27.234 0.859 23.75 1 93.81 114 GLN B O 1
ATOM 4492 N N . GLY B 1 115 ? -26.25 -1.034 24.406 1 95.38 115 GLY B N 1
ATOM 4493 C CA . GLY B 1 115 ? -24.969 -0.751 23.766 1 95.38 115 GLY B CA 1
ATOM 4494 C C . GLY B 1 115 ? -24.047 0.1 24.625 1 95.38 115 GLY B C 1
ATOM 4495 O O . GLY B 1 115 ? -23.078 0.662 24.125 1 95.38 115 GLY B O 1
ATOM 4496 N N . ARG B 1 116 ? -24.406 0.167 25.938 1 95.38 116 ARG B N 1
ATOM 4497 C CA . ARG B 1 116 ? -23.594 0.971 26.844 1 95.38 116 ARG B CA 1
ATOM 4498 C C . ARG B 1 116 ? -22.453 0.142 27.438 1 95.38 116 ARG B C 1
ATOM 4500 O O . ARG B 1 116 ? -22.672 -0.995 27.859 1 95.38 116 ARG B O 1
ATOM 4507 N N . LEU B 1 117 ? -21.219 0.721 27.375 1 92.56 117 LEU B N 1
ATOM 4508 C CA . LEU B 1 117 ? -20.094 0.103 28.078 1 92.56 117 LEU B CA 1
ATOM 4509 C C . LEU B 1 117 ? -20.062 0.535 29.531 1 92.56 117 LEU B C 1
ATOM 4511 O O . LEU B 1 117 ? -20.031 1.731 29.828 1 92.56 117 LEU B O 1
ATOM 4515 N N . ASN B 1 118 ? -20.109 -0.469 30.406 1 89.19 118 ASN B N 1
ATOM 4516 C CA . ASN B 1 118 ? -19.984 -0.187 31.844 1 89.19 118 ASN B CA 1
ATOM 4517 C C . ASN B 1 118 ? -18.531 -0.14 32.281 1 89.19 118 ASN B C 1
ATOM 4519 O O . ASN B 1 118 ? -18.062 -1.028 33 1 89.19 118 ASN B O 1
ATOM 4523 N N . GLY B 1 119 ? -17.812 0.831 31.969 1 91.69 119 GLY B N 1
ATOM 4524 C CA . GLY B 1 119 ? -16.391 1.071 32.188 1 91.69 119 GLY B CA 1
ATOM 4525 C C . GLY B 1 119 ? -15.719 1.812 31.062 1 91.69 119 GLY B C 1
ATOM 4526 O O . GLY B 1 119 ? -16.359 2.15 30.062 1 91.69 119 GLY B O 1
ATOM 4527 N N . PRO B 1 120 ? -14.469 2.025 31.312 1 95.06 120 PRO B N 1
ATOM 4528 C CA . PRO B 1 120 ? -13.758 2.762 30.266 1 95.06 120 PRO B CA 1
ATOM 4529 C C . PRO B 1 120 ? -13.484 1.911 29.031 1 95.06 120 PRO B C 1
ATOM 4531 O O . PRO B 1 120 ? -13.344 0.691 29.125 1 95.06 120 PRO B O 1
ATOM 4534 N N . LEU B 1 121 ? -13.516 2.561 27.875 1 98 121 LEU B N 1
ATOM 4535 C CA . LEU B 1 121 ? -12.883 2.029 26.672 1 98 121 LEU B CA 1
ATOM 4536 C C . LEU B 1 121 ? -11.414 2.418 26.609 1 98 121 LEU B C 1
ATOM 4538 O O . LEU B 1 121 ? -11.062 3.584 26.797 1 98 121 LEU B O 1
ATOM 4542 N N . TYR B 1 122 ? -10.547 1.429 26.453 1 98.5 122 TYR B N 1
ATOM 4543 C CA . TYR B 1 122 ? -9.125 1.704 26.25 1 98.5 122 TYR B CA 1
ATOM 4544 C C . TYR B 1 122 ? -8.773 1.759 24.781 1 98.5 122 TYR B C 1
ATOM 4546 O O . TYR B 1 122 ? -9.273 0.955 23.984 1 98.5 122 TYR B O 1
ATOM 4554 N N . TRP B 1 123 ? -8.031 2.723 24.375 1 98.81 123 TRP B N 1
ATOM 4555 C CA . TRP B 1 123 ? -7.453 2.854 23.047 1 98.81 123 TRP B CA 1
ATOM 4556 C C . TRP B 1 123 ? -5.934 2.729 23.094 1 98.81 123 TRP B C 1
ATOM 4558 O O . TRP B 1 123 ? -5.238 3.678 23.453 1 98.81 123 TRP B O 1
ATOM 4568 N N . ARG B 1 124 ? -5.43 1.582 22.719 1 98.81 124 ARG B N 1
ATOM 4569 C CA . ARG B 1 124 ? -3.992 1.336 22.766 1 98.81 124 ARG B CA 1
ATOM 4570 C C . ARG B 1 124 ? -3.328 1.731 21.453 1 98.81 124 ARG B C 1
ATOM 4572 O O . ARG B 1 124 ? -3.594 1.13 20.406 1 98.81 124 ARG B O 1
ATOM 4579 N N . ALA B 1 125 ? -2.479 2.699 21.562 1 98.06 125 ALA B N 1
ATOM 4580 C CA . ALA B 1 125 ? -1.697 3.15 20.406 1 98.06 125 ALA B CA 1
ATOM 4581 C C . ALA B 1 125 ? -0.523 2.211 20.141 1 98.06 125 ALA B C 1
ATOM 4583 O O . ALA B 1 125 ? 0.159 1.781 21.078 1 98.06 125 ALA B O 1
ATOM 4584 N N . GLY B 1 126 ? -0.267 1.89 18.906 1 97.25 126 GLY B N 1
ATOM 4585 C CA . GLY B 1 126 ? 0.843 1.016 18.562 1 97.25 126 GLY B CA 1
ATOM 4586 C C . GLY B 1 126 ? 1.965 1.734 17.844 1 97.25 126 GLY B C 1
ATOM 4587 O O . GLY B 1 126 ? 2.984 1.126 17.5 1 97.25 126 GLY B O 1
ATOM 4588 N N . GLY B 1 127 ? 1.8 3.018 17.641 1 98.62 127 GLY B N 1
ATOM 4589 C CA . GLY B 1 127 ? 2.812 3.766 16.922 1 98.62 127 GLY B CA 1
ATOM 4590 C C . GLY B 1 127 ? 2.693 3.625 15.406 1 98.62 127 GLY B C 1
ATOM 4591 O O . GLY B 1 127 ? 3.678 3.781 14.688 1 98.62 127 GLY B O 1
ATOM 4592 N N . ASP B 1 128 ? 1.486 3.32 14.93 1 98.75 128 ASP B N 1
ATOM 4593 C CA . ASP B 1 128 ? 1.23 3.188 13.5 1 98.75 128 ASP B CA 1
ATOM 4594 C C . ASP B 1 128 ? 1.514 4.5 12.766 1 98.75 128 ASP B C 1
ATOM 4596 O O . ASP B 1 128 ? 0.826 5.5 12.984 1 98.75 128 ASP B O 1
ATOM 4600 N N . PRO B 1 129 ? 2.496 4.492 11.875 1 98.69 129 PRO B N 1
ATOM 4601 C CA . PRO B 1 129 ? 2.842 5.75 11.211 1 98.69 129 PRO B CA 1
ATOM 4602 C C . PRO B 1 129 ? 1.823 6.152 10.141 1 98.69 129 PRO B C 1
ATOM 4604 O O . PRO B 1 129 ? 1.854 7.285 9.656 1 98.69 129 PRO B O 1
ATOM 4607 N N . GLN B 1 130 ? 0.979 5.301 9.805 1 98.19 130 GLN B N 1
ATOM 4608 C CA . GLN B 1 130 ? 0.079 5.543 8.68 1 98.19 130 GLN B CA 1
ATOM 4609 C C . GLN B 1 130 ? -1.366 5.227 9.055 1 98.19 130 GLN B C 1
ATOM 4611 O O . GLN B 1 130 ? -2.107 4.645 8.258 1 98.19 130 GLN B O 1
ATOM 4616 N N . PHE B 1 131 ? -1.755 5.426 10.25 1 98.69 131 PHE B N 1
ATOM 4617 C CA . PHE B 1 131 ? -3.145 5.316 10.68 1 98.69 131 PHE B CA 1
ATOM 4618 C C . PHE B 1 131 ? -3.963 6.492 10.172 1 98.69 131 PHE B C 1
ATOM 4620 O O . PHE B 1 131 ? -3.895 7.594 10.727 1 98.69 131 PHE B O 1
ATOM 4627 N N . MET B 1 132 ? -4.785 6.242 9.148 1 98.31 132 MET B N 1
ATOM 4628 C CA . MET B 1 132 ? -5.492 7.312 8.445 1 98.31 132 MET B CA 1
ATOM 4629 C C . MET B 1 132 ? -6.941 7.402 8.906 1 98.31 132 MET B C 1
ATOM 4631 O O . MET B 1 132 ? -7.402 6.566 9.688 1 98.31 132 MET B O 1
ATOM 4635 N N . LEU B 1 133 ? -7.613 8.445 8.461 1 98.12 133 LEU B N 1
ATOM 4636 C CA . LEU B 1 133 ? -9 8.703 8.844 1 98.12 133 LEU B CA 1
ATOM 4637 C C . LEU B 1 133 ? -9.883 7.504 8.516 1 98.12 133 LEU B C 1
ATOM 4639 O O . LEU B 1 133 ? -10.727 7.105 9.328 1 98.12 133 LEU B O 1
ATOM 4643 N N . GLN B 1 134 ? -9.688 6.895 7.34 1 98.06 134 GLN B N 1
ATOM 4644 C CA . GLN B 1 134 ? -10.508 5.762 6.926 1 98.06 134 GLN B CA 1
ATOM 4645 C C . GLN B 1 134 ? -10.227 4.535 7.789 1 98.06 134 GLN B C 1
ATOM 4647 O O . GLN B 1 134 ? -11.094 3.68 7.961 1 98.06 134 GLN B O 1
ATOM 4652 N N . ASP B 1 135 ? -9.008 4.422 8.312 1 98.56 135 ASP B N 1
ATOM 4653 C CA . ASP B 1 135 ? -8.695 3.33 9.234 1 98.56 135 ASP B CA 1
ATOM 4654 C C . ASP B 1 135 ? -9.453 3.477 10.547 1 98.56 135 ASP B C 1
ATOM 4656 O O . ASP B 1 135 ? -9.977 2.496 11.078 1 98.56 135 ASP B O 1
ATOM 4660 N N . LEU B 1 136 ? -9.422 4.699 11.039 1 98.81 136 LEU B N 1
ATOM 4661 C CA . LEU B 1 136 ? -10.203 4.949 12.242 1 98.81 136 LEU B CA 1
ATOM 4662 C C . LEU B 1 136 ? -11.68 4.672 12 1 98.81 136 LEU B C 1
ATOM 4664 O O . LEU B 1 136 ? -12.344 4.059 12.836 1 98.81 136 LEU B O 1
ATOM 4668 N N . TRP B 1 137 ? -12.18 5.141 10.898 1 98.5 137 TRP B N 1
ATOM 4669 C CA . TRP B 1 137 ? -13.57 4.879 10.539 1 98.5 137 TRP B CA 1
ATOM 4670 C C . TRP B 1 137 ? -13.867 3.383 10.57 1 98.5 137 TRP B C 1
ATOM 4672 O O . TRP B 1 137 ? -14.867 2.951 11.148 1 98.5 137 TRP B O 1
ATOM 4682 N N . THR B 1 138 ? -13 2.549 9.969 1 98.06 138 THR B N 1
ATOM 4683 C CA . THR B 1 138 ? -13.195 1.104 9.93 1 98.06 138 THR B CA 1
ATOM 4684 C C . THR B 1 138 ? -13.125 0.51 11.336 1 98.06 138 THR B C 1
ATOM 4686 O O . THR B 1 138 ? -13.914 -0.374 11.68 1 98.06 138 THR B O 1
ATOM 4689 N N . LEU B 1 139 ? -12.18 0.994 12.109 1 98.5 139 LEU B N 1
ATOM 4690 C CA . LEU B 1 139 ? -12.016 0.503 13.469 1 98.5 139 LEU B CA 1
ATOM 4691 C C . LEU B 1 139 ? -13.242 0.817 14.312 1 98.5 139 LEU B C 1
ATOM 4693 O O . LEU B 1 139 ? -13.703 -0.029 15.086 1 98.5 139 LEU B O 1
ATOM 4697 N N . LEU B 1 140 ? -13.789 1.988 14.172 1 98.44 140 LEU B N 1
ATOM 4698 C CA . LEU B 1 140 ? -14.984 2.393 14.914 1 98.44 140 LEU B CA 1
ATOM 4699 C C . LEU B 1 140 ? -16.203 1.616 14.438 1 98.44 140 LEU B C 1
ATOM 4701 O O . LEU B 1 140 ? -17.078 1.28 15.234 1 98.44 140 LEU B O 1
ATOM 4705 N N . ARG B 1 141 ? -16.266 1.374 13.18 1 97.06 141 ARG B N 1
ATOM 4706 C CA . ARG B 1 141 ? -17.344 0.532 12.664 1 97.06 141 ARG B CA 1
ATOM 4707 C C . ARG B 1 141 ? -17.312 -0.855 13.297 1 97.06 141 ARG B C 1
ATOM 4709 O O . ARG B 1 141 ? -18.344 -1.431 13.609 1 97.06 141 ARG B O 1
ATOM 4716 N N . ASP B 1 142 ? -16.109 -1.371 13.461 1 97.06 142 ASP B N 1
ATOM 4717 C CA . ASP B 1 142 ? -15.961 -2.668 14.109 1 97.06 142 ASP B CA 1
ATOM 4718 C C . ASP B 1 142 ? -16.484 -2.619 15.547 1 97.06 142 ASP B C 1
ATOM 4720 O O . ASP B 1 142 ? -17.062 -3.59 16.031 1 97.06 142 ASP B O 1
ATOM 4724 N N . LEU B 1 143 ? -16.219 -1.503 16.188 1 96.44 143 LEU B N 1
ATOM 4725 C CA . LEU B 1 143 ? -16.734 -1.33 17.547 1 96.44 143 LEU B CA 1
ATOM 4726 C C . LEU B 1 143 ? -18.266 -1.34 17.547 1 96.44 143 LEU B C 1
ATOM 4728 O O . LEU B 1 143 ? -18.891 -1.989 18.391 1 96.44 143 LEU B O 1
ATOM 4732 N N . ARG B 1 144 ? -18.859 -0.655 16.594 1 95.56 144 ARG B N 1
ATOM 4733 C CA . ARG B 1 144 ? -20.312 -0.627 16.453 1 95.56 144 ARG B CA 1
ATOM 4734 C C . ARG B 1 144 ? -20.859 -2.027 16.203 1 95.56 144 ARG B C 1
ATOM 4736 O O . ARG B 1 144 ? -21.891 -2.408 16.766 1 95.56 144 ARG B O 1
ATOM 4743 N N . LEU B 1 145 ? -20.188 -2.756 15.391 1 93.38 145 LEU B N 1
ATOM 4744 C CA . LEU B 1 145 ? -20.609 -4.105 15.023 1 93.38 145 LEU B CA 1
ATOM 4745 C C . LEU B 1 145 ? -20.625 -5.016 16.25 1 93.38 145 LEU B C 1
ATOM 4747 O O . LEU B 1 145 ? -21.391 -5.984 16.297 1 93.38 145 LEU B O 1
ATOM 4751 N N . ARG B 1 146 ? -19.875 -4.637 17.203 1 92.69 146 ARG B N 1
ATOM 4752 C CA . ARG B 1 146 ? -19.797 -5.445 18.422 1 92.69 146 ARG B CA 1
ATOM 4753 C C . ARG B 1 146 ? -20.75 -4.922 19.484 1 92.69 146 ARG B C 1
ATOM 4755 O O . ARG B 1 146 ? -20.656 -5.316 20.656 1 92.69 146 ARG B O 1
ATOM 4762 N N . GLY B 1 147 ? -21.531 -3.992 19.141 1 93.19 147 GLY B N 1
ATOM 4763 C CA . GLY B 1 147 ? -22.672 -3.621 19.969 1 93.19 147 GLY B CA 1
ATOM 4764 C C . GLY B 1 147 ? -22.453 -2.354 20.766 1 93.19 147 GLY B C 1
ATOM 4765 O O . GLY B 1 147 ? -23.328 -1.909 21.5 1 93.19 147 GLY B O 1
ATOM 4766 N N . VAL B 1 148 ? -21.266 -1.755 20.625 1 96.5 148 VAL B N 1
ATOM 4767 C CA . VAL B 1 148 ? -20.969 -0.554 21.406 1 96.5 148 VAL B CA 1
ATOM 4768 C C . VAL B 1 148 ? -21.703 0.642 20.797 1 96.5 148 VAL B C 1
ATOM 4770 O O . VAL B 1 148 ? -21.594 0.904 19.594 1 96.5 148 VAL B O 1
ATOM 4773 N N . LYS B 1 149 ? -22.406 1.365 21.656 1 97.38 149 LYS B N 1
ATOM 4774 C CA . LYS B 1 149 ? -23.125 2.553 21.203 1 97.38 149 LYS B CA 1
ATOM 4775 C C . LYS B 1 149 ? -22.75 3.773 22.047 1 97.38 149 LYS B C 1
ATOM 4777 O O . LYS B 1 149 ? -22.688 4.891 21.531 1 97.38 149 LYS B O 1
ATOM 4782 N N . GLU B 1 150 ? -22.547 3.486 23.328 1 97 150 GLU B N 1
ATOM 4783 C CA . GLU B 1 150 ? -22.234 4.582 24.234 1 97 150 GLU B CA 1
ATOM 4784 C C . GLU B 1 150 ? -20.938 4.324 24.984 1 97 150 GLU B C 1
ATOM 4786 O O . GLU B 1 150 ? -20.75 3.268 25.594 1 97 150 GLU B O 1
ATOM 4791 N N . ILE B 1 151 ? -20.062 5.238 24.844 1 95.81 151 ILE B N 1
ATOM 4792 C CA . ILE B 1 151 ? -18.781 5.219 25.531 1 95.81 151 ILE B CA 1
ATOM 4793 C C . ILE B 1 151 ? -18.75 6.285 26.625 1 95.81 151 ILE B C 1
ATOM 4795 O O . ILE B 1 151 ? -19.109 7.438 26.391 1 95.81 151 ILE B O 1
ATOM 4799 N N . SER B 1 152 ? -18.422 5.973 27.812 1 89.94 152 SER B N 1
ATOM 4800 C CA . SER B 1 152 ? -18.375 6.941 28.906 1 89.94 152 SER B CA 1
ATOM 4801 C C . SER B 1 152 ? -17 7.582 29.016 1 89.94 152 SER B C 1
ATOM 4803 O O . SER B 1 152 ? -16.875 8.812 29.016 1 89.94 152 SER B O 1
ATOM 4805 N N . ASP B 1 153 ? -15.961 6.785 29.188 1 92.94 153 ASP B N 1
ATOM 4806 C CA . ASP B 1 153 ? -14.594 7.27 29.281 1 92.94 153 ASP B CA 1
ATOM 4807 C C . ASP B 1 153 ? -13.695 6.582 28.25 1 92.94 153 ASP B C 1
ATOM 4809 O O . ASP B 1 153 ? -13.82 5.379 28.016 1 92.94 153 ASP B O 1
ATOM 4813 N N . LEU B 1 154 ? -12.859 7.391 27.656 1 97.88 154 LEU B N 1
ATOM 4814 C CA . LEU B 1 154 ? -11.883 6.887 26.703 1 97.88 154 LEU B CA 1
ATOM 4815 C C . LEU B 1 154 ? -10.461 7.117 27.203 1 97.88 154 LEU B C 1
ATOM 4817 O O . LEU B 1 154 ? -10.023 8.258 27.359 1 97.88 154 LEU B O 1
ATOM 4821 N N . VAL B 1 155 ? -9.758 6.07 27.547 1 98.44 155 VAL B N 1
ATOM 4822 C CA . VAL B 1 155 ? -8.383 6.121 28.031 1 98.44 155 VAL B CA 1
ATOM 4823 C C . VAL B 1 155 ? -7.426 5.773 26.891 1 98.44 155 VAL B C 1
ATOM 4825 O O . VAL B 1 155 ? -7.48 4.668 26.344 1 98.44 155 VAL B O 1
ATOM 4828 N N . VAL B 1 156 ? -6.594 6.684 26.547 1 98.69 156 VAL B N 1
ATOM 4829 C CA . VAL B 1 156 ? -5.664 6.48 25.438 1 98.69 156 VAL B CA 1
ATOM 4830 C C . VAL B 1 156 ? -4.281 6.129 25.984 1 98.69 156 VAL B C 1
ATOM 4832 O O . VAL B 1 156 ? -3.699 6.895 26.766 1 98.69 156 VAL B O 1
ATOM 4835 N N . ASP B 1 157 ? -3.805 4.996 25.625 1 98.81 157 ASP B N 1
ATOM 4836 C CA . ASP B 1 157 ? -2.488 4.516 26.031 1 98.81 157 ASP B CA 1
ATOM 4837 C C . ASP B 1 157 ? -1.44 4.812 24.969 1 98.81 157 ASP B C 1
ATOM 4839 O O . ASP B 1 157 ? -1.402 4.152 23.922 1 98.81 157 ASP B O 1
ATOM 4843 N N . ARG B 1 158 ? -0.602 5.75 25.203 1 98.38 158 ARG B N 1
ATOM 4844 C CA . ARG B 1 158 ? 0.459 6.168 24.297 1 98.38 158 ARG B CA 1
ATOM 4845 C C . ARG B 1 158 ? 1.833 5.82 24.859 1 98.38 158 ARG B C 1
ATOM 4847 O O . ARG B 1 158 ? 2.848 6.355 24.406 1 98.38 158 ARG B O 1
ATOM 4854 N N . SER B 1 159 ? 1.89 4.934 25.766 1 98.06 159 SER B N 1
ATOM 4855 C CA . SER B 1 159 ? 3.08 4.73 26.578 1 98.06 159 SER B CA 1
ATOM 4856 C C . SER B 1 159 ? 4.156 3.975 25.812 1 98.06 159 SER B C 1
ATOM 4858 O O . SER B 1 159 ? 5.27 3.789 26.312 1 98.06 159 SER B O 1
ATOM 4860 N N . ILE B 1 160 ? 3.889 3.561 24.594 1 98.69 160 ILE B N 1
ATOM 4861 C CA . ILE B 1 160 ? 4.918 2.912 23.781 1 98.69 160 ILE B CA 1
ATOM 4862 C C . ILE B 1 160 ? 6.047 3.9 23.5 1 98.69 160 ILE B C 1
ATOM 4864 O O . ILE B 1 160 ? 7.207 3.506 23.359 1 98.69 160 ILE B O 1
ATOM 4868 N N . PHE B 1 161 ? 5.688 5.125 23.438 1 98.81 161 PHE B N 1
ATOM 4869 C CA . PHE B 1 161 ? 6.668 6.195 23.281 1 98.81 161 PHE B CA 1
ATOM 4870 C C . PHE B 1 161 ? 6.723 7.066 24.531 1 98.81 161 PHE B C 1
ATOM 4872 O O . PHE B 1 161 ? 5.746 7.16 25.266 1 98.81 161 PHE B O 1
ATOM 4879 N N . GLY B 1 162 ? 7.879 7.656 24.781 1 98.25 162 GLY B N 1
ATOM 4880 C CA . GLY B 1 162 ? 8.055 8.648 25.828 1 98.25 162 GLY B CA 1
ATOM 4881 C C . GLY B 1 162 ? 7.746 10.062 25.375 1 98.25 162 GLY B C 1
ATOM 4882 O O . GLY B 1 162 ? 6.773 10.289 24.641 1 98.25 162 GLY B O 1
ATOM 4883 N N . GLN B 1 163 ? 8.453 11.031 25.859 1 97.62 163 GLN B N 1
ATOM 4884 C CA . GLN B 1 163 ? 8.281 12.414 25.422 1 97.62 163 GLN B CA 1
ATOM 4885 C C . GLN B 1 163 ? 8.836 12.617 24.016 1 97.62 163 GLN B C 1
ATOM 4887 O O . GLN B 1 163 ? 10.039 12.805 23.844 1 97.62 163 GLN B O 1
ATOM 4892 N N . VAL B 1 164 ? 7.914 12.664 23.062 1 98.12 164 VAL B N 1
ATOM 4893 C CA . VAL B 1 164 ? 8.383 12.711 21.688 1 98.12 164 VAL B CA 1
ATOM 4894 C C . VAL B 1 164 ? 7.758 13.914 20.969 1 98.12 164 VAL B C 1
ATOM 4896 O O . VAL B 1 164 ? 8.102 14.219 19.828 1 98.12 164 VAL B O 1
ATOM 4899 N N . ALA B 1 165 ? 6.855 14.617 21.656 1 97.94 165 ALA B N 1
ATOM 4900 C CA . ALA B 1 165 ? 6.188 15.773 21.078 1 97.94 165 ALA B CA 1
ATOM 4901 C C . ALA B 1 165 ? 7.188 16.875 20.734 1 97.94 165 ALA B C 1
ATOM 4903 O O . ALA B 1 165 ? 8.117 17.141 21.5 1 97.94 165 ALA B O 1
ATOM 4904 N N . ILE B 1 166 ? 6.973 17.531 19.625 1 98 166 ILE B N 1
ATOM 4905 C CA . ILE B 1 166 ? 7.824 18.641 19.219 1 98 166 ILE B CA 1
ATOM 4906 C C . ILE B 1 166 ? 6.961 19.859 18.891 1 98 166 ILE B C 1
ATOM 4908 O O . ILE B 1 166 ? 5.754 19.734 18.672 1 98 166 ILE B O 1
ATOM 4912 N N . ASP B 1 167 ? 7.633 21.016 18.906 1 97 167 ASP B N 1
ATOM 4913 C CA . ASP B 1 167 ? 7.062 22.219 18.328 1 97 167 ASP B CA 1
ATOM 4914 C C . ASP B 1 167 ? 7.148 22.188 16.797 1 97 167 ASP B C 1
ATOM 4916 O O . ASP B 1 167 ? 8.242 22.281 16.234 1 97 167 ASP B O 1
ATOM 4920 N N . PRO B 1 168 ? 6.008 22.125 16.141 1 96.62 168 PRO B N 1
ATOM 4921 C CA . PRO B 1 168 ? 6.055 22.031 14.68 1 96.62 168 PRO B CA 1
ATOM 4922 C C . PRO B 1 168 ? 6.703 23.266 14.039 1 96.62 168 PRO B C 1
ATOM 4924 O O . PRO B 1 168 ? 7.105 23.219 12.875 1 96.62 168 PRO B O 1
ATOM 4927 N N . GLY B 1 169 ? 6.785 24.359 14.703 1 96.44 169 GLY B N 1
ATOM 4928 C CA . GLY B 1 169 ? 7.387 25.562 14.148 1 96.44 169 GLY B CA 1
ATOM 4929 C C . GLY B 1 169 ? 8.875 25.656 14.414 1 96.44 169 GLY B C 1
ATOM 4930 O O . GLY B 1 169 ? 9.539 26.562 13.914 1 96.44 169 GLY B O 1
ATOM 4931 N N . ALA B 1 170 ? 9.445 24.781 15.07 1 96.62 170 ALA B N 1
ATOM 4932 C CA . ALA B 1 170 ? 10.797 24.906 15.609 1 96.62 170 ALA B CA 1
ATOM 4933 C C . ALA B 1 170 ? 11.828 24.906 14.492 1 96.62 170 ALA B C 1
ATOM 4935 O O . ALA B 1 170 ? 12.844 25.609 14.578 1 96.62 170 ALA B O 1
ATOM 4936 N N . PHE B 1 171 ? 11.539 24.141 13.445 1 96.56 171 PHE B N 1
ATOM 4937 C CA . PHE B 1 171 ? 12.578 23.922 12.445 1 96.56 171 PHE B CA 1
ATOM 4938 C C . PHE B 1 171 ? 12.703 25.109 11.516 1 96.56 171 PHE B C 1
ATOM 4940 O O . PHE B 1 171 ? 13.812 25.578 11.234 1 96.56 171 PHE B O 1
ATOM 4947 N N . ASP B 1 172 ? 11.578 25.656 11.117 1 96.5 172 ASP B N 1
ATOM 4948 C CA . ASP B 1 172 ? 11.656 26.656 10.055 1 96.5 172 ASP B CA 1
ATOM 4949 C C . ASP B 1 172 ? 10.617 27.766 10.258 1 96.5 172 ASP B C 1
ATOM 4951 O O . ASP B 1 172 ? 10.398 28.594 9.375 1 96.5 172 ASP B O 1
ATOM 4955 N N . GLY B 1 173 ? 9.93 27.719 11.375 1 95.94 173 GLY B N 1
ATOM 4956 C CA . GLY B 1 173 ? 8.945 28.75 11.688 1 95.94 173 GLY B CA 1
ATOM 4957 C C . GLY B 1 173 ? 7.629 28.547 10.953 1 95.94 173 GLY B C 1
ATOM 4958 O O . GLY B 1 173 ? 6.84 29.484 10.82 1 95.94 173 GLY B O 1
ATOM 4959 N N . ALA B 1 174 ? 7.398 27.328 10.453 1 95.81 174 ALA B N 1
ATOM 4960 C CA . ALA B 1 174 ? 6.176 27.031 9.719 1 95.81 174 ALA B CA 1
ATOM 4961 C C . ALA B 1 174 ? 5.363 25.938 10.414 1 95.81 174 ALA B C 1
ATOM 4963 O O . ALA B 1 174 ? 5.254 24.812 9.914 1 95.81 174 ALA B O 1
ATOM 4964 N N . PRO B 1 175 ? 4.703 26.25 11.508 1 95.94 175 PRO B N 1
ATOM 4965 C CA . PRO B 1 175 ? 4.012 25.25 12.328 1 95.94 175 PRO B CA 1
ATOM 4966 C C . PRO B 1 175 ? 2.783 24.672 11.633 1 95.94 175 PRO B C 1
ATOM 4968 O O . PRO B 1 175 ? 2.238 23.656 12.086 1 95.94 175 PRO B O 1
ATOM 4971 N N . ASP B 1 176 ? 2.322 25.312 10.555 1 95.88 176 ASP B N 1
ATOM 4972 C CA . ASP B 1 176 ? 1.112 24.875 9.859 1 95.88 176 ASP B CA 1
ATOM 4973 C C . ASP B 1 176 ? 1.427 23.812 8.812 1 95.88 176 ASP B C 1
ATOM 4975 O O . ASP B 1 176 ? 0.519 23.172 8.281 1 95.88 176 ASP B O 1
ATOM 4979 N N . ARG B 1 177 ? 2.721 23.609 8.508 1 96.81 177 ARG B N 1
ATOM 4980 C CA . ARG B 1 177 ? 3.086 22.703 7.422 1 96.81 177 ARG B CA 1
ATOM 4981 C C . ARG B 1 177 ? 3.037 21.25 7.887 1 96.81 177 ARG B C 1
ATOM 4983 O O . ARG B 1 177 ? 3.6 20.906 8.93 1 96.81 177 ARG B O 1
ATOM 4990 N N . ALA B 1 178 ? 2.434 20.391 7.059 1 96.75 178 ALA B N 1
ATOM 4991 C CA . ALA B 1 178 ? 2.209 19 7.426 1 96.75 178 ALA B CA 1
ATOM 4992 C C . ALA B 1 178 ? 3.531 18.266 7.602 1 96.75 178 ALA B C 1
ATOM 4994 O O . ALA B 1 178 ? 3.637 17.359 8.43 1 96.75 178 ALA B O 1
ATOM 4995 N N . TYR B 1 179 ? 4.551 18.609 6.863 1 97 179 TYR B N 1
ATOM 4996 C CA . TYR B 1 179 ? 5.82 17.906 6.953 1 97 179 TYR B CA 1
ATOM 4997 C C . TYR B 1 179 ? 6.504 18.172 8.289 1 97 179 TYR B C 1
ATOM 4999 O O . TYR B 1 179 ? 7.484 17.516 8.641 1 97 179 TYR B O 1
ATOM 5007 N N . ASN B 1 180 ? 5.953 19.125 9.094 1 98.12 180 ASN B N 1
ATOM 5008 C CA . ASN B 1 180 ? 6.477 19.469 10.414 1 98.12 180 ASN B CA 1
ATOM 5009 C C . ASN B 1 180 ? 5.688 18.797 11.531 1 98.12 180 ASN B C 1
ATOM 5011 O O . ASN B 1 180 ? 5.895 19.094 12.711 1 98.12 180 ASN B O 1
ATOM 5015 N N . ALA B 1 181 ? 4.809 17.922 11.172 1 98.44 181 ALA B N 1
ATOM 5016 C CA . ALA B 1 181 ? 3.936 17.297 12.164 1 98.44 181 ALA B CA 1
ATOM 5017 C C . ALA B 1 181 ? 4.75 16.594 13.242 1 98.44 181 ALA B C 1
ATOM 5019 O O . ALA B 1 181 ? 5.773 15.969 12.953 1 98.44 181 ALA B O 1
ATOM 5020 N N . SER B 1 182 ? 4.254 16.75 14.469 1 98.56 182 SER B N 1
ATOM 5021 C CA . SER B 1 182 ? 4.852 16.047 15.602 1 98.56 182 SER B CA 1
ATOM 5022 C C . SER B 1 182 ? 4.578 14.555 15.531 1 98.56 182 SER B C 1
ATOM 5024 O O . SER B 1 182 ? 3.471 14.133 15.188 1 98.56 182 SER B O 1
ATOM 5026 N N . PRO B 1 183 ? 5.629 13.711 15.789 1 98.62 183 PRO B N 1
ATOM 5027 C CA . PRO B 1 183 ? 5.312 12.289 15.969 1 98.62 183 PRO B CA 1
ATOM 5028 C C . PRO B 1 183 ? 4.5 12.031 17.234 1 98.62 183 PRO B C 1
ATOM 5030 O O . PRO B 1 183 ? 4.508 12.844 18.156 1 98.62 183 PRO B O 1
ATOM 5033 N N . ASP B 1 184 ? 3.807 11.008 17.25 1 98.69 184 ASP B N 1
ATOM 5034 C CA . ASP B 1 184 ? 3.012 10.562 18.391 1 98.69 184 ASP B CA 1
ATOM 5035 C C . ASP B 1 184 ? 2.674 9.078 18.281 1 98.69 184 ASP B C 1
ATOM 5037 O O . ASP B 1 184 ? 2.633 8.531 17.172 1 98.69 184 ASP B O 1
ATOM 5041 N N . ALA B 1 185 ? 2.484 8.445 19.406 1 98.69 185 ALA B N 1
ATOM 5042 C CA . ALA B 1 185 ? 2.119 7.031 19.391 1 98.69 185 ALA B CA 1
ATOM 5043 C C . ALA B 1 185 ? 0.757 6.82 18.734 1 98.69 185 ALA B C 1
ATOM 5045 O O . ALA B 1 185 ? 0.474 5.742 18.203 1 98.69 185 ALA B O 1
ATOM 5046 N N . LEU B 1 186 ? -0.073 7.809 18.844 1 98.56 186 LEU B N 1
ATOM 5047 C CA . LEU B 1 186 ? -1.378 7.785 18.188 1 98.56 186 LEU B CA 1
ATOM 5048 C C . LEU B 1 186 ? -1.557 9.008 17.297 1 98.56 186 LEU B C 1
ATOM 5050 O O . LEU B 1 186 ? -1.84 10.102 17.781 1 98.56 186 LEU B O 1
ATOM 5054 N N . MET B 1 187 ? -1.395 8.805 16.016 1 97.75 187 MET B N 1
ATOM 5055 C CA . MET B 1 187 ? -1.579 9.836 14.992 1 97.75 187 MET B CA 1
ATOM 5056 C C . MET B 1 187 ? -2.652 9.414 13.992 1 97.75 187 MET B C 1
ATOM 5058 O O . MET B 1 187 ? -2.598 8.32 13.43 1 97.75 187 MET B O 1
ATOM 5062 N N . VAL B 1 188 ? -3.637 10.258 13.812 1 98.38 188 VAL B N 1
ATOM 5063 C CA . VAL B 1 188 ? -4.617 10.016 12.758 1 98.38 188 VAL B CA 1
ATOM 5064 C C . VAL B 1 188 ? -4.379 10.977 11.602 1 98.38 188 VAL B C 1
ATOM 5066 O O . VAL B 1 188 ? -4.461 12.195 11.773 1 98.38 188 VAL B O 1
ATOM 5069 N N . GLY B 1 189 ? -4.023 10.406 10.453 1 97.94 189 GLY B N 1
ATOM 5070 C CA . GLY B 1 189 ? -3.809 11.25 9.289 1 97.94 189 GLY B CA 1
ATOM 5071 C C . GLY B 1 189 ? -2.713 12.281 9.492 1 97.94 189 GLY B C 1
ATOM 5072 O O . GLY B 1 189 ? -2.828 13.414 9.031 1 97.94 189 GLY B O 1
ATOM 5073 N N . PHE B 1 190 ? -1.775 12.016 10.305 1 98.31 190 PHE B N 1
ATOM 5074 C CA . PHE B 1 190 ? -0.616 12.852 10.602 1 98.31 190 PHE B CA 1
ATOM 5075 C C . PHE B 1 190 ? -1.026 14.094 11.383 1 98.31 190 PHE B C 1
ATOM 5077 O O . PHE B 1 190 ? -0.245 15.039 11.516 1 98.31 190 PHE B O 1
ATOM 5084 N N . GLY B 1 191 ? -2.299 14.156 11.82 1 97.12 191 GLY B N 1
ATOM 5085 C CA . GLY B 1 191 ? -2.809 15.344 12.492 1 97.12 191 GLY B CA 1
ATOM 5086 C C . GLY B 1 191 ? -3.104 16.484 11.539 1 97.12 191 GLY B C 1
ATOM 5087 O O . GLY B 1 191 ? -3.242 17.641 11.961 1 97.12 191 GLY B O 1
ATOM 5088 N N . ALA B 1 192 ? -3.154 16.188 10.273 1 97.25 192 ALA B N 1
ATOM 5089 C CA . ALA B 1 192 ? -3.289 17.219 9.258 1 97.25 192 ALA B CA 1
ATOM 5090 C C . ALA B 1 192 ? -4.738 17.359 8.789 1 97.25 192 ALA B C 1
ATOM 5092 O O . ALA B 1 192 ? -5.441 16.344 8.641 1 97.25 192 ALA B O 1
ATOM 5093 N N . LEU B 1 193 ? -5.109 18.609 8.555 1 95.5 193 LEU B N 1
ATOM 5094 C CA . LEU B 1 193 ? -6.398 18.938 7.953 1 95.5 193 LEU B CA 1
ATOM 5095 C C . LEU B 1 193 ? -6.246 19.203 6.461 1 95.5 193 LEU B C 1
ATOM 5097 O O . LEU B 1 193 ? -5.215 19.719 6.02 1 95.5 193 LEU B O 1
ATOM 5101 N N . ARG B 1 194 ? -7.246 18.781 5.773 1 96.38 194 ARG B N 1
ATOM 5102 C CA . ARG B 1 194 ? -7.336 19.188 4.375 1 96.38 194 ARG B CA 1
ATOM 5103 C C . ARG B 1 194 ? -8.148 20.469 4.227 1 96.38 194 ARG B C 1
ATOM 5105 O O . ARG B 1 194 ? -9.234 20.594 4.785 1 96.38 194 ARG B O 1
ATOM 5112 N N . LEU B 1 195 ? -7.617 21.469 3.578 1 95.69 195 LEU B N 1
ATOM 5113 C CA . LEU B 1 195 ? -8.352 22.641 3.107 1 95.69 195 LEU B CA 1
ATOM 5114 C C . LEU B 1 195 ? -8.703 22.5 1.63 1 95.69 195 LEU B C 1
ATOM 5116 O O . LEU B 1 195 ? -7.828 22.625 0.767 1 95.69 195 LEU B O 1
ATOM 5120 N N . LEU B 1 196 ? -9.922 22.188 1.416 1 95.81 196 LEU B N 1
ATOM 5121 C CA . LEU B 1 196 ? -10.398 22.203 0.037 1 95.81 196 LEU B CA 1
ATOM 5122 C C . LEU B 1 196 ? -10.758 23.609 -0.402 1 95.81 196 LEU B C 1
ATOM 5124 O O . LEU B 1 196 ? -11.625 24.25 0.199 1 95.81 196 LEU B O 1
ATOM 5128 N N . VAL B 1 197 ? -10.109 24.156 -1.419 1 96 197 VAL B N 1
ATOM 5129 C CA . VAL B 1 197 ? -10.328 25.516 -1.907 1 96 197 VAL B CA 1
ATOM 5130 C C . VAL B 1 197 ? -11 25.469 -3.277 1 96 197 VAL B C 1
ATOM 5132 O O . VAL B 1 197 ? -10.414 24.984 -4.25 1 96 197 VAL B O 1
ATOM 5135 N N . THR B 1 198 ? -12.172 25.938 -3.311 1 94.06 198 THR B N 1
ATOM 5136 C CA . THR B 1 198 ? -12.977 25.875 -4.523 1 94.06 198 THR B CA 1
ATOM 5137 C C . THR B 1 198 ? -13.258 27.266 -5.066 1 94.06 198 THR B C 1
ATOM 5139 O O . THR B 1 198 ? -13.523 28.203 -4.301 1 94.06 198 THR B O 1
ATOM 5142 N N . PRO B 1 199 ? -13.211 27.422 -6.398 1 93.75 199 PRO B N 1
ATOM 5143 C CA . PRO B 1 199 ? -13.508 28.734 -6.98 1 93.75 199 PRO B CA 1
ATOM 5144 C C . PRO B 1 199 ? -15 28.984 -7.16 1 93.75 199 PRO B C 1
ATOM 5146 O O . PRO B 1 199 ? -15.75 28.047 -7.457 1 93.75 199 PRO B O 1
ATOM 5149 N N . ASP B 1 200 ? -15.43 30.156 -6.895 1 91.5 200 ASP B N 1
ATOM 5150 C CA . ASP B 1 200 ? -16.719 30.719 -7.316 1 91.5 200 ASP B CA 1
ATOM 5151 C C . ASP B 1 200 ? -16.516 31.812 -8.359 1 91.5 200 ASP B C 1
ATOM 5153 O O . ASP B 1 200 ? -16.391 33 -8.023 1 91.5 200 ASP B O 1
ATOM 5157 N N . PRO B 1 201 ? -16.516 31.359 -9.516 1 90.94 201 PRO B N 1
ATOM 5158 C CA . PRO B 1 201 ? -16.188 32.344 -10.562 1 90.94 201 PRO B CA 1
ATOM 5159 C C . PRO B 1 201 ? -17.219 33.469 -10.656 1 90.94 201 PRO B C 1
ATOM 5161 O O . PRO B 1 201 ? -16.875 34.594 -11.031 1 90.94 201 PRO B O 1
ATOM 5164 N N . VAL B 1 202 ? -18.422 33.156 -10.406 1 90.25 202 VAL B N 1
ATOM 5165 C CA . VAL B 1 202 ? -19.469 34.156 -10.5 1 90.25 202 VAL B CA 1
ATOM 5166 C C . VAL B 1 202 ? -19.234 35.25 -9.469 1 90.25 202 VAL B C 1
ATOM 5168 O O . VAL B 1 202 ? -19.234 36.438 -9.797 1 90.25 202 VAL B O 1
ATOM 5171 N N . ALA B 1 203 ? -18.953 34.844 -8.297 1 93.81 203 ALA B N 1
ATOM 5172 C CA . ALA B 1 203 ? -18.719 35.812 -7.223 1 93.81 203 ALA B CA 1
ATOM 5173 C C . ALA B 1 203 ? -17.266 36.281 -7.215 1 93.81 203 ALA B C 1
ATOM 5175 O O . ALA B 1 203 ? -16.906 37.188 -6.48 1 93.81 203 ALA B O 1
ATOM 5176 N N . ARG B 1 204 ? -16.438 35.688 -8 1 95.25 204 ARG B N 1
ATOM 5177 C CA . ARG B 1 204 ? -15 35.969 -8.055 1 95.25 204 ARG B CA 1
ATOM 5178 C C . ARG B 1 204 ? -14.375 35.844 -6.668 1 95.25 204 ARG B C 1
ATOM 5180 O O . ARG B 1 204 ? -13.711 36.781 -6.199 1 95.25 204 ARG B O 1
ATOM 5187 N N . LYS B 1 205 ? -14.688 34.75 -6.035 1 96.25 205 LYS B N 1
ATOM 5188 C CA . LYS B 1 205 ? -14.172 34.5 -4.695 1 96.25 205 LYS B CA 1
ATOM 5189 C C . LYS B 1 205 ? -13.711 33.031 -4.574 1 96.25 205 LYS B C 1
ATOM 5191 O O . LYS B 1 205 ? -14.078 32.188 -5.391 1 96.25 205 LYS B O 1
ATOM 5196 N N . TRP B 1 206 ? -12.852 32.875 -3.605 1 96.19 206 TRP B N 1
ATOM 5197 C CA . TRP B 1 206 ? -12.453 31.516 -3.219 1 96.19 206 TRP B CA 1
ATOM 5198 C C . TRP B 1 206 ? -13.148 31.078 -1.93 1 96.19 206 TRP B C 1
ATOM 5200 O O . TRP B 1 206 ? -13.281 31.875 -0.997 1 96.19 206 TRP B O 1
ATOM 5210 N N . VAL B 1 207 ? -13.617 29.891 -1.95 1 94.12 207 VAL B N 1
ATOM 5211 C CA . VAL B 1 207 ? -14.234 29.312 -0.756 1 94.12 207 VAL B CA 1
ATOM 5212 C C . VAL B 1 207 ? -13.359 28.188 -0.206 1 94.12 207 VAL B C 1
ATOM 5214 O O . VAL B 1 207 ? -13.07 27.219 -0.908 1 94.12 207 VAL B O 1
ATOM 5217 N N . ALA B 1 208 ? -12.922 28.312 1.04 1 94.81 208 ALA B N 1
ATOM 5218 C CA . ALA B 1 208 ? -12.125 27.281 1.702 1 94.81 208 ALA B CA 1
ATOM 5219 C C . ALA B 1 208 ? -12.977 26.469 2.674 1 94.81 208 ALA B C 1
ATOM 5221 O O . ALA B 1 208 ? -13.758 27.031 3.443 1 94.81 208 ALA B O 1
ATOM 5222 N N . THR B 1 209 ? -12.828 25.141 2.598 1 94.19 209 THR B N 1
ATOM 5223 C CA . THR B 1 209 ? -13.555 24.234 3.482 1 94.19 209 THR B CA 1
ATOM 5224 C C . THR B 1 209 ? -12.594 23.297 4.215 1 94.19 209 THR B C 1
ATOM 5226 O O . THR B 1 209 ? -11.688 22.734 3.605 1 94.19 209 THR B O 1
ATOM 5229 N N . VAL B 1 210 ? -12.789 23.188 5.512 1 94.94 210 VAL B N 1
ATOM 5230 C CA . VAL B 1 210 ? -11.953 22.312 6.324 1 94.94 210 VAL B CA 1
ATOM 5231 C C . VAL B 1 210 ? -12.516 20.891 6.293 1 94.94 210 VAL B C 1
ATOM 5233 O O . VAL B 1 210 ? -13.711 20.688 6.492 1 94.94 210 VAL B O 1
ATOM 5236 N N . ASP B 1 211 ? -11.617 19.984 5.996 1 95.25 211 ASP B N 1
ATOM 5237 C CA . ASP B 1 211 ? -11.969 18.562 5.977 1 95.25 211 ASP B CA 1
ATOM 5238 C C . ASP B 1 211 ? -10.969 17.734 6.777 1 95.25 211 ASP B C 1
ATOM 5240 O O . ASP B 1 211 ? -9.773 17.75 6.488 1 95.25 211 ASP B O 1
ATOM 5244 N N . PRO B 1 212 ? -11.406 16.938 7.762 1 94.81 212 PRO B N 1
ATOM 5245 C CA . PRO B 1 212 ? -12.781 16.859 8.273 1 94.81 212 PRO B CA 1
ATOM 5246 C C . PRO B 1 212 ? -13.195 18.109 9.047 1 94.81 212 PRO B C 1
ATOM 5248 O O . PRO B 1 212 ? -12.344 18.859 9.516 1 94.81 212 PRO B O 1
ATOM 5251 N N . PRO B 1 213 ? -14.477 18.266 9.102 1 92.25 213 PRO B N 1
ATOM 5252 C CA . PRO B 1 213 ? -14.953 19.438 9.852 1 92.25 213 PRO B CA 1
ATOM 5253 C C . PRO B 1 213 ? -14.875 19.234 11.367 1 92.25 213 PRO B C 1
ATOM 5255 O O . PRO B 1 213 ? -15.891 18.938 12.008 1 92.25 213 PRO B O 1
ATOM 5258 N N . VAL B 1 214 ? -13.75 19.469 11.875 1 88.62 214 VAL B N 1
ATOM 5259 C CA . VAL B 1 214 ? -13.555 19.234 13.305 1 88.62 214 VAL B CA 1
ATOM 5260 C C . VAL B 1 214 ? -14.086 20.422 14.094 1 88.62 214 VAL B C 1
ATOM 5262 O O . VAL B 1 214 ? -13.961 21.578 13.664 1 88.62 214 VAL B O 1
ATOM 5265 N N . SER B 1 215 ? -14.688 20.109 15.172 1 82.31 215 SER B N 1
ATOM 5266 C CA . SER B 1 215 ? -15.273 21.141 16.016 1 82.31 215 SER B CA 1
ATOM 5267 C C . SER B 1 215 ? -14.195 22.031 16.641 1 82.31 215 SER B C 1
ATOM 5269 O O . SER B 1 215 ? -13.117 21.547 16.984 1 82.31 215 SER B O 1
ATOM 5271 N N . GLY B 1 216 ? -14.453 23.25 16.703 1 78 216 GLY B N 1
ATOM 5272 C CA . GLY B 1 216 ? -13.562 24.172 17.391 1 78 216 GLY B CA 1
ATOM 5273 C C . GLY B 1 216 ? -12.547 24.812 16.469 1 78 216 GLY B C 1
ATOM 5274 O O . GLY B 1 216 ? -11.773 25.672 16.891 1 78 216 GLY B O 1
ATOM 5275 N N . LEU B 1 217 ? -12.492 24.312 15.266 1 87.38 217 LEU B N 1
ATOM 5276 C CA . LEU B 1 217 ? -11.602 24.938 14.297 1 87.38 217 LEU B CA 1
ATOM 5277 C C . LEU B 1 217 ? -12.375 25.875 13.367 1 87.38 217 LEU B C 1
ATOM 5279 O O . LEU B 1 217 ? -13.398 25.484 12.805 1 87.38 217 LEU B O 1
ATOM 5283 N N . ARG B 1 218 ? -11.844 27.172 13.32 1 89.44 218 ARG B N 1
ATOM 5284 C CA . ARG B 1 218 ? -12.453 28.156 12.438 1 89.44 218 ARG B CA 1
ATOM 5285 C C . ARG B 1 218 ? -11.445 28.672 11.414 1 89.44 218 ARG B C 1
ATOM 5287 O O . ARG B 1 218 ? -10.234 28.656 11.664 1 89.44 218 ARG B O 1
ATOM 5294 N N . LEU B 1 219 ? -11.992 28.984 10.305 1 92.38 219 LEU B N 1
ATOM 5295 C CA . LEU B 1 219 ? -11.164 29.641 9.297 1 92.38 219 LEU B CA 1
ATOM 5296 C C . LEU B 1 219 ? -11.344 31.141 9.352 1 92.38 219 LEU B C 1
ATOM 5298 O O . LEU B 1 219 ? -12.453 31.641 9.539 1 92.38 219 LEU B O 1
ATOM 5302 N N . GLU B 1 220 ? -10.289 31.828 9.297 1 92.62 220 GLU B N 1
ATOM 5303 C CA . GLU B 1 220 ? -10.289 33.281 9.219 1 92.62 220 GLU B CA 1
ATOM 5304 C C . GLU B 1 220 ? -9.523 33.781 8 1 92.62 220 GLU B C 1
ATOM 5306 O O . GLU B 1 220 ? -8.727 33.031 7.418 1 92.62 220 GLU B O 1
ATOM 5311 N N . GLY B 1 221 ? -9.875 35 7.684 1 92.88 221 GLY B N 1
ATOM 5312 C CA . GLY B 1 221 ? -9.203 35.562 6.523 1 92.88 221 GLY B CA 1
ATOM 5313 C C . GLY B 1 221 ? -9.781 35.094 5.207 1 92.88 221 GLY B C 1
ATOM 5314 O O . GLY B 1 221 ? -10.883 34.531 5.172 1 92.88 221 GLY B O 1
ATOM 5315 N N . ALA B 1 222 ? -9.008 35.469 4.082 1 94.56 222 ALA B N 1
ATOM 5316 C CA . ALA B 1 222 ? -9.516 35.094 2.758 1 94.56 222 ALA B CA 1
ATOM 5317 C C . ALA B 1 222 ? -8.383 35 1.743 1 94.56 222 ALA B C 1
ATOM 5319 O O . ALA B 1 222 ? -7.324 35.625 1.921 1 94.56 222 ALA B O 1
ATOM 5320 N N . ILE B 1 223 ? -8.648 34.156 0.806 1 96.56 223 ILE B N 1
ATOM 5321 C CA . ILE B 1 223 ? -7.797 34.094 -0.38 1 96.56 223 ILE B CA 1
ATOM 5322 C C . ILE B 1 223 ? -8.312 35.062 -1.434 1 96.56 223 ILE B C 1
ATOM 5324 O O . ILE B 1 223 ? -9.484 35.031 -1.812 1 96.56 223 ILE B O 1
ATOM 5328 N N . GLN B 1 224 ? -7.461 35.969 -1.828 1 96.62 224 GLN B N 1
ATOM 5329 C CA . GLN B 1 224 ? -7.863 36.969 -2.814 1 96.62 224 GLN B CA 1
ATOM 5330 C C . GLN B 1 224 ? -7.945 36.344 -4.211 1 96.62 224 GLN B C 1
ATOM 5332 O O . GLN B 1 224 ? -7.098 35.531 -4.59 1 96.62 224 GLN B O 1
ATOM 5337 N N . TRP B 1 225 ? -8.992 36.75 -4.926 1 96.5 225 TRP B N 1
ATOM 5338 C CA . TRP B 1 225 ? -9.195 36.312 -6.309 1 96.5 225 TRP B CA 1
ATOM 5339 C C . TRP B 1 225 ? -8.43 37.219 -7.273 1 96.5 225 TRP B C 1
ATOM 5341 O O . TRP B 1 225 ? -8.445 38.438 -7.133 1 96.5 225 TRP B O 1
ATOM 5351 N N . THR B 1 226 ? -7.766 36.688 -8.188 1 95.75 226 THR B N 1
ATOM 5352 C CA . THR B 1 226 ? -7.184 37.438 -9.281 1 95.75 226 THR B CA 1
ATOM 5353 C C . THR B 1 226 ? -7.582 36.844 -10.625 1 95.75 226 THR B C 1
ATOM 5355 O O . THR B 1 226 ? -7.945 35.688 -10.711 1 95.75 226 THR B O 1
ATOM 5358 N N . ASP B 1 227 ? -7.492 37.688 -11.648 1 94.75 227 ASP B N 1
ATOM 5359 C CA . ASP B 1 227 ? -7.883 37.25 -12.984 1 94.75 227 ASP B CA 1
ATOM 5360 C C . ASP B 1 227 ? -6.66 36.812 -13.805 1 94.75 227 ASP B C 1
ATOM 5362 O O . ASP B 1 227 ? -6.754 36.656 -15.023 1 94.75 227 ASP B O 1
ATOM 5366 N N . ALA B 1 228 ? -5.617 36.656 -13.148 1 92.69 228 ALA B N 1
ATOM 5367 C CA . ALA B 1 228 ? -4.391 36.312 -13.859 1 92.69 228 ALA B CA 1
ATOM 5368 C C . ALA B 1 228 ? -4.441 34.844 -14.344 1 92.69 228 ALA B C 1
ATOM 5370 O O . ALA B 1 228 ? -5.344 34.094 -13.969 1 92.69 228 ALA B O 1
ATOM 5371 N N . ARG B 1 229 ? -3.604 34.562 -15.312 1 93.62 229 ARG B N 1
ATOM 5372 C CA . ARG B 1 229 ? -3.363 33.156 -15.672 1 93.62 229 ARG B CA 1
ATOM 5373 C C . ARG B 1 229 ? -2.637 32.406 -14.555 1 93.62 229 ARG B C 1
ATOM 5375 O O . ARG B 1 229 ? -1.708 32.969 -13.945 1 93.62 229 ARG B O 1
ATOM 5382 N N . CYS B 1 230 ? -3.09 31.25 -14.289 1 92.69 230 CYS B N 1
ATOM 5383 C CA . CYS B 1 230 ? -2.525 30.484 -13.18 1 92.69 230 CYS B CA 1
ATOM 5384 C C . CYS B 1 230 ? -1.031 30.266 -13.375 1 92.69 230 CYS B C 1
ATOM 5386 O O . CYS B 1 230 ? -0.62 29.594 -14.32 1 92.69 230 CYS B O 1
ATOM 5388 N N . PRO B 1 231 ? -0.231 30.781 -12.672 1 86.69 231 PRO B N 1
ATOM 5389 C CA . PRO B 1 231 ? 1.217 30.688 -12.875 1 86.69 231 PRO B CA 1
ATOM 5390 C C . PRO B 1 231 ? 1.782 29.328 -12.445 1 86.69 231 PRO B C 1
ATOM 5392 O O . PRO B 1 231 ? 2.918 29 -12.789 1 86.69 231 PRO B O 1
ATOM 5395 N N . GLY B 1 232 ? 1.104 28.531 -11.664 1 86.12 232 GLY B N 1
ATOM 5396 C CA . GLY B 1 232 ? 1.55 27.281 -11.07 1 86.12 232 GLY B CA 1
ATOM 5397 C C . GLY B 1 232 ? 0.774 26.922 -9.82 1 86.12 232 GLY B C 1
ATOM 5398 O O . GLY B 1 232 ? -0.407 27.25 -9.695 1 86.12 232 GLY B O 1
ATOM 5399 N N . ALA B 1 233 ? 1.53 26.219 -9.016 1 82.44 233 ALA B N 1
ATOM 5400 C CA . ALA B 1 233 ? 0.859 25.812 -7.781 1 82.44 233 ALA B CA 1
ATOM 5401 C C . ALA B 1 233 ? 0.44 27.031 -6.957 1 82.44 233 ALA B C 1
ATOM 5403 O O . ALA B 1 233 ? 1.236 27.953 -6.746 1 82.44 233 ALA B O 1
ATOM 5404 N N . PRO B 1 234 ? -0.775 27.078 -6.457 1 86.88 234 PRO B N 1
ATOM 5405 C CA . PRO B 1 234 ? -1.274 28.219 -5.703 1 86.88 234 PRO B CA 1
ATOM 5406 C C . PRO B 1 234 ? -0.479 28.484 -4.43 1 86.88 234 PRO B C 1
ATOM 5408 O O . PRO B 1 234 ? -0.13 27.547 -3.711 1 86.88 234 PRO B O 1
ATOM 5411 N N . ALA B 1 235 ? -0.158 29.781 -4.289 1 87.38 235 ALA B N 1
ATOM 5412 C CA . ALA B 1 235 ? 0.546 30.203 -3.082 1 87.38 235 ALA B CA 1
ATOM 5413 C C . ALA B 1 235 ? -0.429 30.75 -2.041 1 87.38 235 ALA B C 1
ATOM 5415 O O . ALA B 1 235 ? -0.888 31.891 -2.145 1 87.38 235 ALA B O 1
ATOM 5416 N N . VAL B 1 236 ? -0.829 29.938 -1.096 1 94.38 236 VAL B N 1
ATOM 5417 C CA . VAL B 1 236 ? -1.729 30.312 -0.009 1 94.38 236 VAL B CA 1
ATOM 5418 C C . VAL B 1 236 ? -1.011 30.172 1.33 1 94.38 236 VAL B C 1
ATOM 5420 O O . VAL B 1 236 ? -0.356 29.156 1.586 1 94.38 236 VAL B O 1
ATOM 5423 N N . SER B 1 237 ? -1.042 31.203 2.082 1 95.25 237 SER B N 1
ATOM 5424 C CA . SER B 1 237 ? -0.464 31.172 3.422 1 95.25 237 SER B CA 1
ATOM 5425 C C . SER B 1 237 ? -1.517 30.828 4.469 1 95.25 237 SER B C 1
ATOM 5427 O O . SER B 1 237 ? -2.668 31.25 4.363 1 95.25 237 SER B O 1
ATOM 5429 N N . THR B 1 238 ? -1.123 30.016 5.391 1 95.56 238 THR B N 1
ATOM 5430 C CA . THR B 1 238 ? -1.959 29.672 6.539 1 95.56 238 THR B CA 1
ATOM 5431 C C . THR B 1 238 ? -1.191 29.875 7.844 1 95.56 238 THR B C 1
ATOM 5433 O O . THR B 1 238 ? 0.026 29.688 7.891 1 95.56 238 THR B O 1
ATOM 5436 N N . GLN B 1 239 ? -1.926 30.312 8.891 1 93.12 239 GLN B N 1
ATOM 5437 C CA . GLN B 1 239 ? -1.344 30.516 10.219 1 93.12 239 GLN B CA 1
ATOM 5438 C C . GLN B 1 239 ? -2.314 30.078 11.312 1 93.12 239 GLN B C 1
ATOM 5440 O O . GLN B 1 239 ? -3.395 30.656 11.453 1 93.12 239 GLN B O 1
ATOM 5445 N N . PRO B 1 240 ? -1.933 29.125 12.047 1 91.19 240 PRO B N 1
ATOM 5446 C CA . PRO B 1 240 ? -2.773 28.797 13.203 1 91.19 240 PRO B CA 1
ATOM 5447 C C . PRO B 1 240 ? -2.709 29.859 14.297 1 91.19 240 PRO B C 1
ATOM 5449 O O . PRO B 1 240 ? -1.621 30.328 14.641 1 91.19 240 PRO B O 1
ATOM 5452 N N . VAL B 1 241 ? -3.844 30.234 14.766 1 88.75 241 VAL B N 1
ATOM 5453 C CA . VAL B 1 241 ? -3.951 31.266 15.797 1 88.75 241 VAL B CA 1
ATOM 5454 C C . VAL B 1 241 ? -4.848 30.766 16.922 1 88.75 241 VAL B C 1
ATOM 5456 O O . VAL B 1 241 ? -5.934 30.25 16.688 1 88.75 241 VAL B O 1
ATOM 5459 N N . VAL B 1 242 ? -4.305 30.844 18.125 1 81.62 242 VAL B N 1
ATOM 5460 C CA . VAL B 1 242 ? -5.125 30.516 19.281 1 81.62 242 VAL B CA 1
ATOM 5461 C C . VAL B 1 242 ? -5.996 31.703 19.672 1 81.62 242 VAL B C 1
ATOM 5463 O O . VAL B 1 242 ? -5.496 32.812 19.812 1 81.62 242 VAL B O 1
ATOM 5466 N N . THR B 1 243 ? -7.219 31.469 19.766 1 79.12 243 THR B N 1
ATOM 5467 C CA . THR B 1 243 ? -8.172 32.5 20.172 1 79.12 243 THR B CA 1
ATOM 5468 C C . THR B 1 243 ? -8.938 32.062 21.406 1 79.12 243 THR B C 1
ATOM 5470 O O . THR B 1 243 ? -8.742 30.953 21.906 1 79.12 243 THR B O 1
ATOM 5473 N N . GLN B 1 244 ? -9.766 33 22 1 75.06 244 GLN B N 1
ATOM 5474 C CA . GLN B 1 244 ? -10.602 32.688 23.141 1 75.06 244 GLN B CA 1
ATOM 5475 C C . GLN B 1 244 ? -11.594 31.578 22.812 1 75.06 244 GLN B C 1
ATOM 5477 O O . GLN B 1 244 ? -11.961 30.797 23.688 1 75.06 244 GLN B O 1
ATOM 5482 N N . GLU B 1 245 ? -11.992 31.469 21.609 1 74.12 245 GLU B N 1
ATOM 5483 C CA . GLU B 1 245 ? -13.023 30.547 21.172 1 74.12 245 GLU B CA 1
ATOM 5484 C C . GLU B 1 245 ? -12.422 29.219 20.703 1 74.12 245 GLU B C 1
ATOM 5486 O O . GLU B 1 245 ? -13.141 28.266 20.422 1 74.12 245 GLU B O 1
ATOM 5491 N N . GLY B 1 246 ? -11.141 29.234 20.656 1 80.81 246 GLY B N 1
ATOM 5492 C CA . GLY B 1 246 ? -10.477 28.031 20.172 1 80.81 246 GLY B CA 1
ATOM 5493 C C . GLY B 1 246 ? -9.352 28.328 19.203 1 80.81 246 GLY B C 1
ATOM 5494 O O . GLY B 1 246 ? -8.633 29.312 19.359 1 80.81 246 GLY B O 1
ATOM 5495 N N . VAL B 1 247 ? -9.203 27.312 18.297 1 87.06 247 VAL B N 1
ATOM 5496 C CA . VAL B 1 247 ? -8.109 27.484 17.344 1 87.06 247 VAL B CA 1
ATOM 5497 C C . VAL B 1 247 ? -8.656 27.922 15.992 1 87.06 247 VAL B C 1
ATOM 5499 O O . VAL B 1 247 ? -9.711 27.453 15.555 1 87.06 247 VAL B O 1
ATOM 5502 N N . SER B 1 248 ? -8 28.938 15.461 1 90.69 248 SER B N 1
ATOM 5503 C CA . SER B 1 248 ? -8.352 29.391 14.117 1 90.69 248 SER B CA 1
ATOM 5504 C C . SER B 1 248 ? -7.172 29.234 13.156 1 90.69 248 SER B C 1
ATOM 5506 O O . SER B 1 248 ? -6.012 29.312 13.578 1 90.69 248 SER B O 1
ATOM 5508 N N . LEU B 1 249 ? -7.488 28.906 11.93 1 93.19 249 LEU B N 1
ATOM 5509 C CA . LEU B 1 249 ? -6.508 28.938 10.852 1 93.19 249 LEU B CA 1
ATOM 5510 C C . LEU B 1 249 ? -6.734 30.156 9.953 1 93.19 249 LEU B C 1
ATOM 5512 O O . LEU B 1 249 ? -7.762 30.25 9.281 1 93.19 249 LEU B O 1
ATOM 5516 N N . ARG B 1 250 ? -5.793 31.078 9.969 1 95.06 250 ARG B N 1
ATOM 5517 C CA . ARG B 1 250 ? -5.902 32.312 9.172 1 95.06 250 ARG B CA 1
ATOM 5518 C C . ARG B 1 250 ? -5.34 32.094 7.773 1 95.06 250 ARG B C 1
ATOM 5520 O O . ARG B 1 250 ? -4.203 31.641 7.617 1 95.06 250 ARG B O 1
ATOM 5527 N N . LEU B 1 251 ? -6.148 32.406 6.812 1 96.06 251 LEU B N 1
ATOM 5528 C CA . LEU B 1 251 ? -5.77 32.281 5.41 1 96.06 251 LEU B CA 1
ATOM 5529 C C . LEU B 1 251 ? -5.41 33.625 4.809 1 96.06 251 LEU B C 1
ATOM 5531 O O . LEU B 1 251 ? -6.023 34.656 5.148 1 96.06 251 LEU B O 1
ATOM 5535 N N . SER B 1 252 ? -4.406 33.625 3.982 1 96.06 252 SER B N 1
ATOM 5536 C CA . SER B 1 252 ? -4.066 34.812 3.189 1 96.06 252 SER B CA 1
ATOM 5537 C C . SER B 1 252 ? -3.393 34.406 1.88 1 96.06 252 SER B C 1
ATOM 5539 O O . SER B 1 252 ? -2.975 33.281 1.71 1 96.06 252 SER B O 1
ATOM 5541 N N . GLY B 1 253 ? -3.379 35.344 0.98 1 95.69 253 GLY B N 1
ATOM 5542 C CA . GLY B 1 253 ? -2.771 35.156 -0.326 1 95.69 253 GLY B CA 1
ATOM 5543 C C . GLY B 1 253 ? -3.719 35.438 -1.476 1 95.69 253 GLY B C 1
ATOM 5544 O O . GLY B 1 253 ? -4.848 35.875 -1.26 1 95.69 253 GLY B O 1
ATOM 5545 N N . ALA B 1 254 ? -3.145 35.344 -2.672 1 95.88 254 ALA B N 1
ATOM 5546 C CA . ALA B 1 254 ? -3.912 35.562 -3.893 1 95.88 254 ALA B CA 1
ATOM 5547 C C . ALA B 1 254 ? -3.721 34.406 -4.883 1 95.88 254 ALA B C 1
ATOM 5549 O O . ALA B 1 254 ? -2.605 33.906 -5.055 1 95.88 254 ALA B O 1
ATOM 5550 N N . VAL B 1 255 ? -4.852 33.969 -5.395 1 97.12 255 VAL B N 1
ATOM 5551 C CA . VAL B 1 255 ? -4.82 32.875 -6.359 1 97.12 255 VAL B CA 1
ATOM 5552 C C . VAL B 1 255 ? -5.676 33.219 -7.574 1 97.12 255 VAL B C 1
ATOM 5554 O O . VAL B 1 255 ? -6.77 33.781 -7.43 1 97.12 255 VAL B O 1
ATOM 5557 N N . ALA B 1 256 ? -5.074 32.969 -8.695 1 96.25 256 ALA B N 1
ATOM 5558 C CA . ALA B 1 256 ? -5.832 33.188 -9.93 1 96.25 256 ALA B CA 1
ATOM 5559 C C . ALA B 1 256 ? -7 32.219 -10.031 1 96.25 256 ALA B C 1
ATOM 5561 O O . ALA B 1 256 ? -6.852 31.031 -9.75 1 96.25 256 ALA B O 1
ATOM 5562 N N . GLY B 1 257 ? -8.117 32.781 -10.461 1 95.25 257 GLY B N 1
ATOM 5563 C CA . GLY B 1 257 ? -9.273 31.922 -10.648 1 95.25 257 GLY B CA 1
ATOM 5564 C C . GLY B 1 257 ? -9.016 30.781 -11.617 1 95.25 257 GLY B C 1
ATOM 5565 O O . GLY B 1 257 ? -9.594 29.703 -11.477 1 95.25 257 GLY B O 1
ATOM 5566 N N . SER B 1 258 ? -8.086 30.984 -12.508 1 94.62 258 SER B N 1
ATOM 5567 C CA . SER B 1 258 ? -7.781 30.031 -13.562 1 94.62 258 SER B CA 1
ATOM 5568 C C . SER B 1 258 ? -7.055 28.812 -13.008 1 94.62 258 SER B C 1
ATOM 5570 O O . SER B 1 258 ? -6.902 27.812 -13.703 1 94.62 258 SER B O 1
ATOM 5572 N N . CYS B 1 259 ? -6.703 28.844 -11.727 1 95.44 259 CYS B N 1
ATOM 5573 C CA . CYS B 1 259 ? -5.988 27.719 -11.125 1 95.44 259 CYS B CA 1
ATOM 5574 C C . CYS B 1 259 ? -6.938 26.578 -10.805 1 95.44 259 CYS B C 1
ATOM 5576 O O . CYS B 1 259 ? -6.508 25.438 -10.617 1 95.44 259 CYS B O 1
ATOM 5578 N N . GLY B 1 260 ? -8.188 26.891 -10.703 1 93.69 260 GLY B N 1
ATOM 5579 C CA . GLY B 1 260 ? -9.164 25.859 -10.383 1 93.69 260 GLY B CA 1
ATOM 5580 C C . GLY B 1 260 ? -9.062 25.359 -8.953 1 93.69 260 GLY B C 1
ATOM 5581 O O . GLY B 1 260 ? -8.328 25.938 -8.141 1 93.69 260 GLY B O 1
ATOM 5582 N N . GLU B 1 261 ? -9.844 24.344 -8.711 1 94.31 261 GLU B N 1
ATOM 5583 C CA . GLU B 1 261 ? -9.922 23.766 -7.367 1 94.31 261 GLU B CA 1
ATOM 5584 C C . GLU B 1 261 ? -8.586 23.156 -6.957 1 94.31 261 GLU B C 1
ATOM 5586 O O . GLU B 1 261 ? -7.891 22.547 -7.777 1 94.31 261 GLU B O 1
ATOM 5591 N N . PHE B 1 262 ? -8.242 23.312 -5.711 1 94.94 262 PHE B N 1
ATOM 5592 C CA . PHE B 1 262 ? -7.051 22.656 -5.18 1 94.94 262 PHE B CA 1
ATOM 5593 C C . PHE B 1 262 ? -7.203 22.391 -3.688 1 94.94 262 PHE B C 1
ATOM 5595 O O . PHE B 1 262 ? -8.164 22.844 -3.061 1 94.94 262 PHE B O 1
ATOM 5602 N N . SER B 1 263 ? -6.309 21.594 -3.186 1 95.62 263 SER B N 1
ATOM 5603 C CA . SER B 1 263 ? -6.316 21.25 -1.764 1 95.62 263 SER B CA 1
ATOM 5604 C C . SER B 1 263 ? -4.961 21.531 -1.123 1 95.62 263 SER B C 1
ATOM 5606 O O . SER B 1 263 ? -3.926 21.469 -1.79 1 95.62 263 SER B O 1
ATOM 5608 N N . LEU B 1 264 ? -5.008 21.891 0.147 1 95.44 264 LEU B N 1
ATOM 5609 C CA . LEU B 1 264 ? -3.84 22.031 1.008 1 95.44 264 LEU B CA 1
ATOM 5610 C C . LEU B 1 264 ? -3.992 21.203 2.279 1 95.44 264 LEU B C 1
ATOM 5612 O O . LEU B 1 264 ? -5.086 21.125 2.84 1 95.44 264 LEU B O 1
ATOM 5616 N N . TYR B 1 265 ? -2.914 20.641 2.709 1 96.62 265 TYR B N 1
ATOM 5617 C CA . TYR B 1 265 ? -2.896 19.969 4.004 1 96.62 265 TYR B CA 1
ATOM 5618 C C . TYR B 1 265 ? -2.125 20.781 5.031 1 96.62 265 TYR B C 1
ATOM 5620 O O . TYR B 1 265 ? -0.989 21.188 4.781 1 96.62 265 TYR B O 1
ATOM 5628 N N . ARG B 1 266 ? -2.789 21.031 6.207 1 97.06 266 ARG B N 1
ATOM 5629 C CA . ARG B 1 266 ? -2.225 21.953 7.195 1 97.06 266 ARG B CA 1
ATOM 5630 C C . ARG B 1 266 ? -2.412 21.406 8.609 1 97.06 266 ARG B C 1
ATOM 5632 O O . ARG B 1 266 ? -3.348 20.656 8.875 1 97.06 266 ARG B O 1
ATOM 5639 N N . LEU B 1 267 ? -1.499 21.797 9.414 1 96.31 267 LEU B N 1
ATOM 5640 C CA . LEU B 1 267 ? -1.61 21.531 10.844 1 96.31 267 LEU B CA 1
ATOM 5641 C C . LEU B 1 267 ? -2.281 22.703 11.562 1 96.31 267 LEU B C 1
ATOM 5643 O O . LEU B 1 267 ? -2.021 23.859 11.234 1 96.31 267 LEU B O 1
ATOM 5647 N N . ALA B 1 268 ? -3.168 22.391 12.5 1 94.62 268 ALA B N 1
ATOM 5648 C CA . ALA B 1 268 ? -3.82 23.422 13.289 1 94.62 268 ALA B CA 1
ATOM 5649 C C . ALA B 1 268 ? -3.934 23.016 14.758 1 94.62 268 ALA B C 1
ATOM 5651 O O . ALA B 1 268 ? -4.004 23.875 15.641 1 94.62 268 ALA B O 1
ATOM 5652 N N . LEU B 1 269 ? -3.914 21.766 15.008 1 93.75 269 LEU B N 1
ATOM 5653 C CA . LEU B 1 269 ? -4.098 21.203 16.344 1 93.75 269 LEU B CA 1
ATOM 5654 C C . LEU B 1 269 ? -2.941 20.281 16.703 1 93.75 269 LEU B C 1
ATOM 5656 O O . LEU B 1 269 ? -2.246 19.766 15.82 1 93.75 269 LEU B O 1
ATOM 5660 N N . SER B 1 270 ? -2.758 20.094 18.016 1 94.44 270 SER B N 1
ATOM 5661 C CA . SER B 1 270 ? -1.826 19.047 18.438 1 94.44 270 SER B CA 1
ATOM 5662 C C . SER B 1 270 ? -2.338 17.672 18.062 1 94.44 270 SER B C 1
ATOM 5664 O O . SER B 1 270 ? -3.518 17.5 17.734 1 94.44 270 SER B O 1
ATOM 5666 N N . GLN B 1 271 ? -1.46 16.688 18.094 1 96.88 271 GLN B N 1
ATOM 5667 C CA . GLN B 1 271 ? -1.855 15.32 17.75 1 96.88 271 GLN B CA 1
ATOM 5668 C C . GLN B 1 271 ? -3.004 14.844 18.641 1 96.88 271 GLN B C 1
ATOM 5670 O O . GLN B 1 271 ? -4.016 14.344 18.141 1 96.88 271 GLN B O 1
ATOM 5675 N N . PRO B 1 272 ? -2.977 15 19.969 1 96.25 272 PRO B N 1
ATOM 5676 C CA . PRO B 1 272 ? -4.082 14.539 20.812 1 96.25 272 PRO B CA 1
ATOM 5677 C C . PRO B 1 272 ? -5.383 15.297 20.547 1 96.25 272 PRO B C 1
ATOM 5679 O O . PRO B 1 272 ? -6.457 14.695 20.516 1 96.25 272 PRO B O 1
ATOM 5682 N N . GLU B 1 273 ? -5.266 16.609 20.391 1 93.94 273 GLU B N 1
ATOM 5683 C CA . GLU B 1 273 ? -6.457 17.406 20.125 1 93.94 273 GLU B CA 1
ATOM 5684 C C . GLU B 1 273 ? -7.129 16.984 18.828 1 93.94 273 GLU B C 1
ATOM 5686 O O . GLU B 1 273 ? -8.352 16.859 18.766 1 93.94 273 GLU B O 1
ATOM 5691 N N . TYR B 1 274 ? -6.352 16.859 17.797 1 95.62 274 TYR B N 1
ATOM 5692 C CA . TYR B 1 274 ? -6.887 16.438 16.5 1 95.62 274 TYR B CA 1
ATOM 5693 C C . TYR B 1 274 ? -7.523 15.062 16.594 1 95.62 274 TYR B C 1
ATOM 5695 O O . TYR B 1 274 ? -8.617 14.836 16.078 1 95.62 274 TYR B O 1
ATOM 5703 N N . THR B 1 275 ? -6.852 14.133 17.25 1 97.25 275 THR B N 1
ATOM 5704 C CA . THR B 1 275 ? -7.348 12.766 17.422 1 97.25 275 THR B CA 1
ATOM 5705 C C . THR B 1 275 ? -8.688 12.766 18.156 1 97.25 275 THR B C 1
ATOM 5707 O O . THR B 1 275 ? -9.617 12.07 17.75 1 97.25 275 THR B O 1
ATOM 5710 N N . ASP B 1 276 ? -8.758 13.516 19.203 1 96.06 276 ASP B N 1
ATOM 5711 C CA . ASP B 1 276 ? -10.008 13.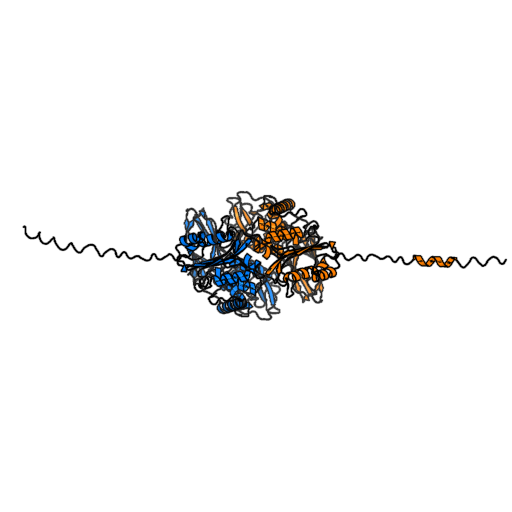633 19.953 1 96.06 276 ASP B CA 1
ATOM 5712 C C . ASP B 1 276 ? -11.125 14.156 19.047 1 96.06 276 ASP B C 1
ATOM 5714 O O . ASP B 1 276 ? -12.234 13.617 19.047 1 96.06 276 ASP B O 1
ATOM 5718 N N . ALA B 1 277 ? -10.82 15.188 18.281 1 95.19 277 ALA B N 1
ATOM 5719 C CA . ALA B 1 277 ? -11.812 15.82 17.422 1 95.19 277 ALA B CA 1
ATOM 5720 C C . ALA B 1 277 ? -12.328 14.852 16.359 1 95.19 277 ALA B C 1
ATOM 5722 O O . ALA B 1 277 ? -13.531 14.742 16.141 1 95.19 277 ALA B O 1
ATOM 5723 N N . VAL B 1 278 ? -11.438 14.117 15.719 1 97.06 278 VAL B N 1
ATOM 5724 C CA . VAL B 1 278 ? -11.859 13.242 14.633 1 97.06 278 VAL B CA 1
ATOM 5725 C C . VAL B 1 278 ? -12.547 12 15.195 1 97.06 278 VAL B C 1
ATOM 5727 O O . VAL B 1 278 ? -13.469 11.461 14.586 1 97.06 278 VAL B O 1
ATOM 5730 N N . PHE B 1 279 ? -12.094 11.523 16.422 1 97.75 279 PHE B N 1
ATOM 5731 C CA . PHE B 1 279 ? -12.805 10.43 17.078 1 97.75 279 PHE B CA 1
ATOM 5732 C C . PHE B 1 279 ? -14.266 10.789 17.297 1 97.75 279 PHE B C 1
ATOM 5734 O O . PHE B 1 279 ? -15.164 10.031 16.938 1 97.75 279 PHE B O 1
ATOM 5741 N N . ARG B 1 280 ? -14.484 11.914 17.891 1 96.81 280 ARG B N 1
ATOM 5742 C CA . ARG B 1 280 ? -15.836 12.359 18.219 1 96.81 280 ARG B CA 1
ATOM 5743 C C . ARG B 1 280 ? -16.672 12.523 16.953 1 96.81 280 ARG B C 1
ATOM 5745 O O . ARG B 1 280 ? -17.844 12.125 16.906 1 96.81 280 ARG B O 1
ATOM 5752 N N . LEU B 1 281 ? -16.078 13.125 15.977 1 95.75 281 LEU B N 1
ATOM 5753 C CA . LEU B 1 281 ? -16.781 13.344 14.711 1 95.75 281 LEU B CA 1
ATOM 5754 C C . LEU B 1 281 ? -17.234 12.023 14.102 1 95.75 281 LEU B C 1
ATOM 5756 O O . LEU B 1 281 ? -18.422 11.836 13.828 1 95.75 281 LEU B O 1
ATOM 5760 N N . LEU B 1 282 ? -16.297 11.109 13.898 1 97.19 282 LEU B N 1
ATOM 5761 C CA . LEU B 1 282 ? -16.609 9.844 13.234 1 97.19 282 LEU B CA 1
ATOM 5762 C C . LEU B 1 282 ? -17.547 9 14.086 1 97.19 282 LEU B C 1
ATOM 5764 O O . LEU B 1 282 ? -18.438 8.328 13.555 1 97.19 282 LEU B O 1
ATOM 5768 N N . TRP B 1 283 ? -17.297 8.984 15.406 1 97.56 283 TRP B N 1
ATOM 5769 C CA . TRP B 1 283 ? -18.156 8.211 16.297 1 97.56 283 TRP B CA 1
ATOM 5770 C C . TRP B 1 283 ? -19.609 8.68 16.188 1 97.56 283 TRP B C 1
ATOM 5772 O O . TRP B 1 283 ? -20.531 7.867 16.094 1 97.56 283 TRP B O 1
ATOM 5782 N N . ARG B 1 284 ? -19.812 9.961 16.188 1 95.81 284 ARG B N 1
ATOM 5783 C CA . ARG B 1 284 ? -21.141 10.531 16.047 1 95.81 284 ARG B CA 1
ATOM 5784 C C . ARG B 1 284 ? -21.75 10.172 14.688 1 95.81 284 ARG B C 1
ATOM 5786 O O . ARG B 1 284 ? -22.922 9.789 14.609 1 95.81 284 ARG B O 1
ATOM 5793 N N . GLU B 1 285 ? -20.969 10.297 13.656 1 94 285 GLU B N 1
ATOM 5794 C CA . GLU B 1 285 ? -21.453 9.977 12.312 1 94 285 GLU B CA 1
ATOM 5795 C C . GLU B 1 285 ? -21.891 8.523 12.211 1 94 285 GLU B C 1
ATOM 5797 O O . GLU B 1 285 ? -22.781 8.195 11.438 1 94 285 GLU B O 1
ATOM 5802 N N . LEU B 1 286 ? -21.297 7.695 13.023 1 95.69 286 LEU B N 1
ATOM 5803 C CA . LEU B 1 286 ? -21.609 6.273 13 1 95.69 286 LEU B CA 1
ATOM 5804 C C . LEU B 1 286 ? -22.766 5.965 13.961 1 95.69 286 LEU B C 1
ATOM 5806 O O . LEU B 1 286 ? -23.125 4.801 14.141 1 95.69 286 LEU B O 1
ATOM 5810 N N . GLY B 1 287 ? -23.266 6.98 14.633 1 95.19 287 GLY B N 1
ATOM 5811 C CA . GLY B 1 287 ? -24.438 6.824 15.484 1 95.19 287 GLY B CA 1
ATOM 5812 C C . GLY B 1 287 ? -24.078 6.602 16.938 1 95.19 287 GLY B C 1
ATOM 5813 O O . GLY B 1 287 ? -24.938 6.258 17.75 1 95.19 287 GLY B O 1
ATOM 5814 N N . GLY B 1 288 ? -22.797 6.793 17.281 1 96.88 288 GLY B N 1
ATOM 5815 C CA . GLY B 1 288 ? -22.359 6.621 18.656 1 96.88 288 GLY B CA 1
ATOM 5816 C C . GLY B 1 288 ? -22.5 7.879 19.484 1 96.88 288 GLY B C 1
ATOM 5817 O O . GLY B 1 288 ? -22.625 8.977 18.938 1 96.88 288 GLY B O 1
ATOM 5818 N N . THR B 1 289 ? -22.5 7.633 20.812 1 97.06 289 THR B N 1
ATOM 5819 C CA . THR B 1 289 ? -22.516 8.734 21.766 1 97.06 289 THR B CA 1
ATOM 5820 C C . THR B 1 289 ? -21.297 8.68 22.688 1 97.06 289 THR B C 1
ATOM 5822 O O . THR B 1 289 ? -20.953 7.613 23.203 1 97.06 289 THR B O 1
ATOM 5825 N N . PHE B 1 290 ? -20.625 9.711 22.812 1 96.12 290 PHE B N 1
ATOM 5826 C CA . PHE B 1 290 ? -19.484 9.875 23.688 1 96.12 290 PHE B CA 1
ATOM 5827 C C . PHE B 1 290 ? -19.516 11.227 24.391 1 96.12 290 PHE B C 1
ATOM 5829 O O . PHE B 1 290 ? -19.203 12.258 23.781 1 96.12 290 PHE B O 1
ATOM 5836 N N . LYS B 1 291 ? -19.875 11.25 25.625 1 88.75 291 LYS B N 1
ATOM 5837 C CA . LYS B 1 291 ? -20.031 12.5 26.359 1 88.75 291 LYS B CA 1
ATOM 5838 C C . LYS B 1 291 ? -18.875 12.719 27.328 1 88.75 291 LYS B C 1
ATOM 5840 O O . LYS B 1 291 ? -18.766 13.781 27.953 1 88.75 291 LYS B O 1
ATOM 5845 N N . GLY B 1 292 ? -18.062 11.719 27.5 1 91.62 292 GLY B N 1
ATOM 5846 C CA . GLY B 1 292 ? -16.969 11.828 28.453 1 91.62 292 GLY B CA 1
ATOM 5847 C C . GLY B 1 292 ? -15.727 12.469 27.859 1 91.62 292 GLY B C 1
ATOM 5848 O O . GLY B 1 292 ? -15.828 13.289 26.938 1 91.62 292 GLY B O 1
ATOM 5849 N N . LYS B 1 293 ? -14.602 12.227 28.562 1 93.44 293 LYS B N 1
ATOM 5850 C CA . LYS B 1 293 ? -13.344 12.836 28.125 1 93.44 293 LYS B CA 1
ATOM 5851 C C . LYS B 1 293 ? -12.359 11.781 27.641 1 93.44 293 LYS B C 1
ATOM 5853 O O . LYS B 1 293 ? -12.406 10.633 28.094 1 93.44 293 LYS B O 1
ATOM 5858 N N . MET B 1 294 ? -11.609 12.188 26.703 1 95.62 294 MET B N 1
ATOM 5859 C CA . MET B 1 294 ? -10.422 11.422 26.344 1 95.62 294 MET B CA 1
ATOM 5860 C C . MET B 1 294 ? -9.258 11.75 27.281 1 95.62 294 MET B C 1
ATOM 5862 O O . MET B 1 294 ? -8.891 12.914 27.438 1 95.62 294 MET B O 1
ATOM 5866 N N . ARG B 1 295 ? -8.664 10.828 27.984 1 96.31 295 ARG B N 1
ATOM 5867 C CA . ARG B 1 295 ? -7.586 11.078 28.922 1 96.31 295 ARG B CA 1
ATOM 5868 C C . ARG B 1 295 ? -6.434 10.102 28.719 1 96.31 295 ARG B C 1
ATOM 5870 O O . ARG B 1 295 ? -6.652 8.961 28.297 1 96.31 295 ARG B O 1
ATOM 5877 N N . PRO B 1 296 ? -5.246 10.547 29.016 1 97.19 296 PRO B N 1
ATOM 5878 C CA . PRO B 1 296 ? -4.113 9.625 28.922 1 97.19 296 PRO B CA 1
ATOM 5879 C C . PRO B 1 296 ? -4.156 8.539 30 1 97.19 296 PRO B C 1
ATOM 5881 O O . PRO B 1 296 ? -4.684 8.773 31.094 1 97.19 296 PRO B O 1
ATOM 5884 N N . GLY B 1 297 ? -3.643 7.43 29.703 1 97.75 297 GLY B N 1
ATOM 5885 C CA . GLY B 1 297 ? -3.529 6.324 30.641 1 97.75 297 GLY B CA 1
ATOM 5886 C C . GLY B 1 297 ? -2.854 5.105 30.047 1 97.75 297 GLY B C 1
ATOM 5887 O O . GLY B 1 297 ? -2.4 5.137 28.906 1 97.75 297 GLY B O 1
ATOM 5888 N N . VAL B 1 298 ? -2.754 4.059 30.891 1 97.81 298 VAL B N 1
ATOM 5889 C CA . VAL B 1 298 ? -2.131 2.811 30.469 1 97.81 298 VAL B CA 1
ATOM 5890 C C . VAL B 1 298 ? -3.168 1.688 30.469 1 97.81 298 VAL B C 1
ATOM 5892 O O . VAL B 1 298 ? -3.996 1.603 31.375 1 97.81 298 VAL B O 1
ATOM 5895 N N . VAL B 1 299 ? -3.191 0.868 29.453 1 98.19 299 VAL B N 1
ATOM 5896 C CA . VAL B 1 299 ? -4.086 -0.283 29.359 1 98.19 299 VAL B CA 1
ATOM 5897 C C . VAL B 1 299 ? -3.67 -1.337 30.391 1 98.19 299 VAL B C 1
ATOM 5899 O O . VAL B 1 299 ? -2.506 -1.739 30.438 1 98.19 299 VAL B O 1
ATOM 5902 N N . PRO B 1 300 ? -4.602 -1.792 31.156 1 97.75 300 PRO B N 1
ATOM 5903 C CA . PRO B 1 300 ? -4.27 -2.879 32.062 1 97.75 300 PRO B CA 1
ATOM 5904 C C . PRO B 1 300 ? -3.816 -4.148 31.359 1 97.75 300 PRO B C 1
ATOM 5906 O O . PRO B 1 300 ? -4.285 -4.434 30.25 1 97.75 300 PRO B O 1
ATOM 5909 N N . GLY B 1 301 ? -3 -4.957 31.984 1 97.25 301 GLY B N 1
ATOM 5910 C CA . GLY B 1 301 ? -2.422 -6.152 31.391 1 97.25 301 GLY B CA 1
ATOM 5911 C C . GLY B 1 301 ? -3.453 -7.211 31.047 1 97.25 301 GLY B C 1
ATOM 5912 O O . GLY B 1 301 ? -3.242 -8.031 30.156 1 97.25 301 GLY B O 1
ATOM 5913 N N . ASP B 1 302 ? -4.582 -7.188 31.75 1 97.62 302 ASP B N 1
ATOM 5914 C CA . ASP B 1 302 ? -5.586 -8.227 31.562 1 97.62 302 ASP B CA 1
ATOM 5915 C C . ASP B 1 302 ? -6.75 -7.715 30.719 1 97.62 302 ASP B C 1
ATOM 5917 O O . ASP B 1 302 ? -7.789 -8.367 30.609 1 97.62 302 ASP B O 1
ATOM 5921 N N . ALA B 1 303 ? -6.625 -6.488 30.156 1 97.94 303 ALA B N 1
ATOM 5922 C CA . ALA B 1 303 ? -7.672 -5.941 29.297 1 97.94 303 ALA B CA 1
ATOM 5923 C C . ALA B 1 303 ? -7.934 -6.855 28.109 1 97.94 303 ALA B C 1
ATOM 5925 O O . ALA B 1 303 ? -7.051 -7.609 27.688 1 97.94 303 ALA B O 1
ATOM 5926 N N . ILE B 1 304 ? -9.156 -6.805 27.609 1 95.5 304 ILE B N 1
ATOM 5927 C CA . ILE B 1 304 ? -9.578 -7.68 26.516 1 95.5 304 ILE B CA 1
ATOM 5928 C C . ILE B 1 304 ? -9.805 -6.855 25.25 1 95.5 304 ILE B C 1
ATOM 5930 O O . ILE B 1 304 ? -10.484 -5.828 25.297 1 95.5 304 ILE B O 1
ATOM 5934 N N . VAL B 1 305 ? -9.297 -7.352 24.125 1 96.5 305 VAL B N 1
ATOM 5935 C CA . VAL B 1 305 ? -9.43 -6.648 22.859 1 96.5 305 VAL B CA 1
ATOM 5936 C C . VAL B 1 305 ? -10.859 -6.785 22.328 1 96.5 305 VAL B C 1
ATOM 5938 O O . VAL B 1 305 ? -11.391 -7.895 22.266 1 96.5 305 VAL B O 1
ATOM 5941 N N . LEU B 1 306 ? -11.461 -5.676 21.953 1 95.5 306 LEU B N 1
ATOM 5942 C CA . LEU B 1 306 ? -12.789 -5.656 21.359 1 95.5 306 LEU B CA 1
ATOM 5943 C C . LEU B 1 306 ? -12.695 -5.488 19.844 1 95.5 306 LEU B C 1
ATOM 5945 O O . LEU B 1 306 ? -13.453 -6.113 19.094 1 95.5 306 LEU B O 1
ATOM 5949 N N . ALA B 1 307 ? -11.875 -4.59 19.438 1 97.06 307 ALA B N 1
ATOM 5950 C CA . ALA B 1 307 ? -11.641 -4.312 18.016 1 97.06 307 ALA B CA 1
ATOM 5951 C C . ALA B 1 307 ? -10.172 -3.975 17.766 1 97.06 307 ALA B C 1
ATOM 5953 O O . ALA B 1 307 ? -9.516 -3.365 18.609 1 97.06 307 ALA B O 1
ATOM 5954 N N . SER B 1 308 ? -9.711 -4.371 16.625 1 97.94 308 SER B N 1
ATOM 5955 C CA . SER B 1 308 ? -8.289 -4.199 16.328 1 97.94 308 SER B CA 1
ATOM 5956 C C . SER B 1 308 ? -8.086 -3.766 14.875 1 97.94 308 SER B C 1
ATOM 5958 O O . SER B 1 308 ? -8.828 -4.176 13.984 1 97.94 308 SER B O 1
ATOM 5960 N N . HIS B 1 309 ? -7.133 -2.902 14.688 1 98.25 309 HIS B N 1
ATOM 5961 C CA . HIS B 1 309 ? -6.664 -2.516 13.359 1 98.25 309 HIS B CA 1
ATOM 5962 C C . HIS B 1 309 ? -5.191 -2.871 13.172 1 98.25 309 HIS B C 1
ATOM 5964 O O . HIS B 1 309 ? -4.355 -2.541 14.016 1 98.25 309 HIS B O 1
ATOM 5970 N N . GLU B 1 310 ? -4.906 -3.537 12.133 1 98.12 310 GLU B N 1
ATOM 5971 C CA . GLU B 1 310 ? -3.529 -3.803 11.727 1 98.12 310 GLU B CA 1
ATOM 5972 C C . GLU B 1 310 ? -3.105 -2.887 10.578 1 98.12 310 GLU B C 1
ATOM 5974 O O . GLU B 1 310 ? -3.838 -2.732 9.602 1 98.12 310 GLU B O 1
ATOM 5979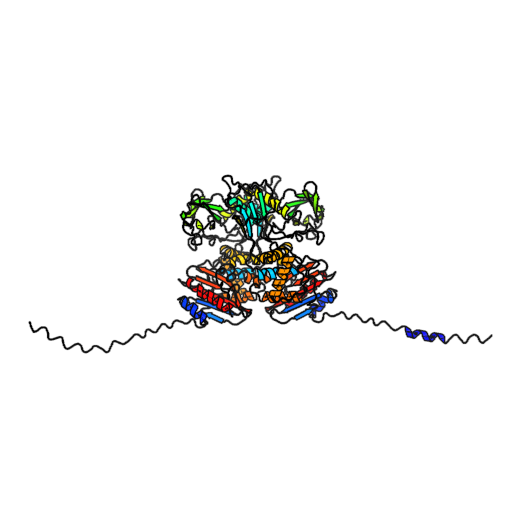 N N . SER B 1 311 ? -1.963 -2.273 10.766 1 98.56 311 SER B N 1
ATOM 5980 C CA . SER B 1 311 ? -1.437 -1.37 9.75 1 98.56 311 SER B CA 1
ATOM 5981 C C . SER B 1 311 ? -0.971 -2.137 8.516 1 98.56 311 SER B C 1
ATOM 5983 O O . SER B 1 311 ? -0.866 -3.365 8.547 1 98.56 311 SER B O 1
ATOM 5985 N N . PRO B 1 312 ? -0.745 -1.351 7.359 1 97.81 312 PRO B N 1
ATOM 5986 C CA . PRO B 1 312 ? 0.103 -1.964 6.332 1 97.81 312 PRO B CA 1
ATOM 5987 C C . PRO B 1 312 ? 1.445 -2.439 6.887 1 97.81 312 PRO B C 1
ATOM 5989 O O . PRO B 1 312 ? 1.882 -1.977 7.941 1 97.81 312 PRO B O 1
ATOM 5992 N N . THR B 1 313 ? 2.072 -3.369 6.195 1 98.62 313 THR B N 1
ATOM 5993 C CA . THR B 1 313 ? 3.346 -3.926 6.645 1 98.62 313 THR B CA 1
ATOM 5994 C C . THR B 1 313 ? 4.457 -2.887 6.543 1 98.62 313 THR B C 1
ATOM 5996 O O . THR B 1 313 ? 4.301 -1.869 5.863 1 98.62 313 THR B O 1
ATOM 5999 N N . LEU B 1 314 ? 5.52 -3.152 7.238 1 98.88 314 LEU B N 1
ATOM 6000 C CA . LEU B 1 314 ? 6.68 -2.273 7.18 1 98.88 314 LEU B CA 1
ATOM 6001 C C . LEU B 1 314 ? 7.203 -2.152 5.75 1 98.88 314 LEU B C 1
ATOM 6003 O O . LEU B 1 314 ? 7.605 -1.069 5.32 1 98.88 314 LEU B O 1
ATOM 6007 N N . GLY B 1 315 ? 7.203 -3.291 5.012 1 98.62 315 GLY B N 1
ATOM 6008 C CA . GLY B 1 315 ? 7.582 -3.219 3.609 1 98.62 315 GLY B CA 1
ATOM 6009 C C . GLY B 1 315 ? 6.766 -2.211 2.822 1 98.62 315 GLY B C 1
ATOM 6010 O O . GLY B 1 315 ? 7.293 -1.538 1.934 1 98.62 315 GLY B O 1
ATOM 6011 N N . GLU B 1 316 ? 5.523 -2.07 3.15 1 98.31 316 GLU B N 1
ATOM 6012 C CA . GLU B 1 316 ? 4.645 -1.106 2.494 1 98.31 316 GLU B CA 1
ATOM 6013 C C . GLU B 1 316 ? 4.863 0.301 3.043 1 98.31 316 GLU B C 1
ATOM 6015 O O . GLU B 1 316 ? 4.852 1.275 2.287 1 98.31 316 GLU B O 1
ATOM 6020 N N . ALA B 1 317 ? 5.109 0.415 4.309 1 98.75 317 ALA B N 1
ATOM 6021 C CA . ALA B 1 317 ? 5.246 1.715 4.961 1 98.75 317 ALA B CA 1
ATOM 6022 C C . ALA B 1 317 ? 6.496 2.443 4.477 1 98.75 317 ALA B C 1
ATOM 6024 O O . ALA B 1 317 ? 6.477 3.66 4.273 1 98.75 317 ALA B O 1
ATOM 6025 N N . ILE B 1 318 ? 7.574 1.725 4.27 1 98.88 318 ILE B N 1
ATOM 6026 C CA . ILE B 1 318 ? 8.812 2.402 3.908 1 98.88 318 ILE B CA 1
ATOM 6027 C C . ILE B 1 318 ? 8.711 2.93 2.479 1 98.88 318 ILE B C 1
ATOM 6029 O O . ILE B 1 318 ? 9.438 3.855 2.1 1 98.88 318 ILE B O 1
ATOM 6033 N N . ARG B 1 319 ? 7.836 2.354 1.666 1 98.5 319 ARG B N 1
ATOM 6034 C CA . ARG B 1 319 ? 7.594 2.896 0.334 1 98.5 319 ARG B CA 1
ATOM 6035 C C . ARG B 1 319 ? 7.043 4.316 0.414 1 98.5 319 ARG B C 1
ATOM 6037 O O . ARG B 1 319 ? 7.512 5.211 -0.295 1 98.5 319 ARG B O 1
ATOM 6044 N N . VAL B 1 320 ? 6.086 4.5 1.31 1 98.31 320 VAL B N 1
ATOM 6045 C CA . VAL B 1 320 ? 5.516 5.832 1.485 1 98.31 320 VAL B CA 1
ATOM 6046 C C . VAL B 1 320 ? 6.574 6.777 2.045 1 98.31 320 VAL B C 1
ATOM 6048 O O . VAL B 1 320 ? 6.715 7.91 1.579 1 98.31 320 VAL B O 1
ATOM 6051 N N . ILE B 1 321 ? 7.359 6.297 2.953 1 98.88 321 ILE B N 1
ATOM 6052 C CA . ILE B 1 321 ? 8.383 7.117 3.594 1 98.88 321 ILE B CA 1
ATOM 6053 C C . ILE B 1 321 ? 9.398 7.586 2.551 1 98.88 321 ILE B C 1
ATOM 6055 O O . ILE B 1 321 ? 9.68 8.781 2.443 1 98.88 321 ILE B O 1
ATOM 6059 N N . ASN B 1 322 ? 9.883 6.707 1.74 1 98.94 322 ASN B N 1
ATOM 6060 C CA . ASN B 1 322 ? 10.984 7.047 0.848 1 98.94 322 ASN B CA 1
ATOM 6061 C C . ASN B 1 322 ? 10.492 7.73 -0.422 1 98.94 322 ASN B C 1
ATOM 6063 O O . ASN B 1 322 ? 11.094 8.703 -0.885 1 98.94 322 ASN B O 1
ATOM 6067 N N . LYS B 1 323 ? 9.383 7.27 -0.998 1 98.5 323 LYS B N 1
ATOM 6068 C CA . LYS B 1 323 ? 8.906 7.852 -2.25 1 98.5 323 LYS B CA 1
ATOM 6069 C C . LYS B 1 323 ? 8.328 9.242 -2.023 1 98.5 323 LYS B C 1
ATOM 6071 O O . LYS B 1 323 ? 8.523 10.148 -2.842 1 98.5 323 LYS B O 1
ATOM 6076 N N . ARG B 1 324 ? 7.629 9.383 -0.867 1 97.38 324 ARG B N 1
ATOM 6077 C CA . ARG B 1 324 ? 6.961 10.656 -0.609 1 97.38 324 ARG B CA 1
ATOM 6078 C C . ARG B 1 324 ? 7.75 11.5 0.389 1 97.38 324 ARG B C 1
ATOM 6080 O O . ARG B 1 324 ? 7.309 12.578 0.777 1 97.38 324 ARG B O 1
ATOM 6087 N N . SER B 1 325 ? 8.859 10.961 0.757 1 98.5 325 SER B N 1
ATOM 6088 C CA . SER B 1 325 ? 9.727 11.633 1.715 1 98.5 325 SER B CA 1
ATOM 6089 C C . SER B 1 325 ? 8.945 12.094 2.943 1 98.5 325 SER B C 1
ATOM 6091 O O . SER B 1 325 ? 9.047 13.25 3.35 1 98.5 325 SER B O 1
ATOM 6093 N N . ASN B 1 326 ? 8.25 11.234 3.623 1 98.69 326 ASN B N 1
ATOM 6094 C CA . ASN B 1 326 ? 7.375 11.578 4.738 1 98.69 326 ASN B CA 1
ATOM 6095 C C . ASN B 1 326 ? 8.148 11.656 6.055 1 98.69 326 ASN B C 1
ATOM 6097 O O . ASN B 1 326 ? 8.562 10.633 6.602 1 98.69 326 ASN B O 1
ATOM 6101 N N . ASN B 1 327 ? 8.219 12.852 6.57 1 98.81 327 ASN B N 1
ATOM 6102 C CA . ASN B 1 327 ? 9.047 13.117 7.746 1 98.81 327 ASN B CA 1
ATOM 6103 C C . ASN B 1 327 ? 8.469 12.453 8.992 1 98.81 327 ASN B C 1
ATOM 6105 O O . ASN B 1 327 ? 9.172 11.727 9.695 1 98.81 327 ASN B O 1
ATOM 6109 N N . VAL B 1 328 ? 7.23 12.648 9.234 1 98.81 328 VAL B N 1
ATOM 6110 C CA . VAL B 1 328 ? 6.664 12.188 10.5 1 98.81 328 VAL B CA 1
ATOM 6111 C C . VAL B 1 328 ? 6.602 10.664 10.523 1 98.81 328 VAL B C 1
ATOM 6113 O O . VAL B 1 328 ? 6.777 10.047 11.578 1 98.81 328 VAL B O 1
ATOM 6116 N N . MET B 1 329 ? 6.383 10.023 9.414 1 98.94 329 MET B N 1
ATOM 6117 C CA . MET B 1 329 ? 6.422 8.57 9.367 1 98.94 329 MET B CA 1
ATOM 6118 C C . MET B 1 329 ? 7.828 8.055 9.664 1 98.94 329 MET B C 1
ATOM 6120 O O . MET B 1 329 ? 7.988 7.043 10.352 1 98.94 329 MET B O 1
ATOM 6124 N N . ALA B 1 330 ? 8.844 8.711 9.102 1 98.94 330 ALA B N 1
ATOM 6125 C CA . ALA B 1 330 ? 10.219 8.312 9.383 1 98.94 330 ALA B CA 1
ATOM 6126 C C . ALA B 1 330 ? 10.547 8.453 10.867 1 98.94 330 ALA B C 1
ATOM 6128 O O . ALA B 1 330 ? 11.164 7.562 11.461 1 98.94 330 ALA B O 1
ATOM 6129 N N . ARG B 1 331 ? 10.117 9.594 11.492 1 98.88 331 ARG B N 1
ATOM 6130 C CA . ARG B 1 331 ? 10.305 9.805 12.922 1 98.88 331 ARG B CA 1
ATOM 6131 C C . ARG B 1 331 ? 9.641 8.688 13.727 1 98.88 331 ARG B C 1
ATOM 6133 O O . ARG B 1 331 ? 10.242 8.133 14.648 1 98.88 331 ARG B O 1
ATOM 6140 N N . THR B 1 332 ? 8.477 8.391 13.352 1 98.94 332 THR B N 1
ATOM 6141 C CA . THR B 1 332 ? 7.695 7.383 14.07 1 98.94 332 THR B CA 1
ATOM 6142 C C . THR B 1 332 ? 8.312 6 13.898 1 98.94 332 THR B C 1
ATOM 6144 O O . THR B 1 332 ? 8.305 5.191 14.828 1 98.94 332 THR B O 1
ATOM 6147 N N . LEU B 1 333 ? 8.828 5.723 12.719 1 98.94 333 LEU B N 1
ATOM 6148 C CA . LEU B 1 333 ? 9.484 4.445 12.461 1 98.94 333 LEU B CA 1
ATOM 6149 C C . LEU B 1 333 ? 10.719 4.285 13.344 1 98.94 333 LEU B C 1
ATOM 6151 O O . LEU B 1 333 ? 10.961 3.207 13.891 1 98.94 333 LEU B O 1
ATOM 6155 N N . LEU B 1 334 ? 11.516 5.355 13.445 1 98.94 334 LEU B N 1
ATOM 6156 C CA . LEU B 1 334 ? 12.672 5.305 14.336 1 98.94 334 LEU B CA 1
ATOM 6157 C C . LEU B 1 334 ? 12.25 4.988 15.766 1 98.94 334 LEU B C 1
ATOM 6159 O O . LEU B 1 334 ? 12.859 4.145 16.422 1 98.94 334 LEU B O 1
ATOM 6163 N N . LEU B 1 335 ? 11.188 5.645 16.219 1 98.94 335 LEU B N 1
ATOM 6164 C CA . LEU B 1 335 ? 10.664 5.414 17.562 1 98.94 335 LEU B CA 1
ATOM 6165 C C . LEU B 1 335 ? 10.18 3.977 17.719 1 98.94 335 LEU B C 1
ATOM 6167 O O . LEU B 1 335 ? 10.406 3.348 18.75 1 98.94 335 LEU B O 1
ATOM 6171 N N . THR B 1 336 ? 9.523 3.441 16.75 1 98.94 336 THR B N 1
ATOM 6172 C CA . THR B 1 336 ? 9.07 2.053 16.734 1 98.94 336 THR B CA 1
ATOM 6173 C C . THR B 1 336 ? 10.25 1.104 16.906 1 98.94 336 THR B C 1
ATOM 6175 O O . THR B 1 336 ? 10.172 0.139 17.672 1 98.94 336 THR B O 1
ATOM 6178 N N . LEU B 1 337 ? 11.328 1.402 16.172 1 98.94 337 LEU B N 1
ATOM 6179 C CA . LEU B 1 337 ? 12.523 0.576 16.266 1 98.94 337 LEU B CA 1
ATOM 6180 C C . LEU B 1 337 ? 13.031 0.531 17.703 1 98.94 337 LEU B C 1
ATOM 6182 O O . LEU B 1 337 ? 13.32 -0.545 18.234 1 98.94 337 LEU B O 1
ATOM 6186 N N . GLY B 1 338 ? 13.117 1.702 18.359 1 98.88 338 GLY B N 1
ATOM 6187 C CA . GLY B 1 338 ? 13.516 1.741 19.766 1 98.88 338 GLY B CA 1
ATOM 6188 C C . GLY B 1 338 ? 12.602 0.937 20.656 1 98.88 338 GLY B C 1
ATOM 6189 O O . GLY B 1 338 ? 13.062 0.159 21.5 1 98.88 338 GLY B O 1
ATOM 6190 N N . ALA B 1 339 ? 11.32 1.08 20.469 1 98.88 339 ALA B N 1
ATOM 6191 C CA . ALA B 1 339 ? 10.336 0.382 21.297 1 98.88 339 ALA B CA 1
ATOM 6192 C C . ALA B 1 339 ? 10.461 -1.13 21.141 1 98.88 339 ALA B C 1
ATOM 6194 O O . ALA B 1 339 ? 10.469 -1.867 22.125 1 98.88 339 ALA B O 1
ATOM 6195 N N . GLU B 1 340 ? 10.609 -1.597 19.906 1 98.62 340 GLU B N 1
ATOM 6196 C CA . GLU B 1 340 ? 10.625 -3.025 19.609 1 98.62 340 GLU B CA 1
ATOM 6197 C C . GLU B 1 340 ? 11.938 -3.666 20.078 1 98.62 340 GLU B C 1
ATOM 6199 O O . GLU B 1 340 ? 12.016 -4.887 20.234 1 98.62 340 GLU B O 1
ATOM 6204 N N . ARG B 1 341 ? 12.898 -2.828 20.266 1 98 341 ARG B N 1
ATOM 6205 C CA . ARG B 1 341 ? 14.164 -3.344 20.781 1 98 341 ARG B CA 1
ATOM 6206 C C . ARG B 1 341 ? 14.312 -3.055 22.266 1 98 341 ARG B C 1
ATOM 6208 O O . ARG B 1 341 ? 15.43 -2.912 22.766 1 98 341 ARG B O 1
ATOM 6215 N N . GLY B 1 342 ? 13.234 -2.875 22.969 1 95.62 342 GLY B N 1
ATOM 6216 C CA . GLY B 1 342 ? 13.18 -2.932 24.422 1 95.62 342 GLY B CA 1
ATOM 6217 C C . GLY B 1 342 ? 13.234 -1.564 25.078 1 95.62 342 GLY B C 1
ATOM 6218 O O . GLY B 1 342 ? 13.32 -1.46 26.297 1 95.62 342 GLY B O 1
ATOM 6219 N N . ARG B 1 343 ? 13.211 -0.542 24.219 1 94.12 343 ARG B N 1
ATOM 6220 C CA . ARG B 1 343 ? 13.18 0.797 24.797 1 94.12 343 ARG B CA 1
ATOM 6221 C C . ARG B 1 343 ? 11.75 1.303 24.938 1 94.12 343 ARG B C 1
ATOM 6223 O O . ARG B 1 343 ? 11.281 2.084 24.109 1 94.12 343 ARG B O 1
ATOM 6230 N N . ARG B 1 344 ? 11.062 0.843 25.953 1 95.38 344 ARG B N 1
ATOM 6231 C CA . ARG B 1 344 ? 9.695 1.267 26.219 1 95.38 344 ARG B CA 1
ATOM 6232 C C . ARG B 1 344 ? 9.594 1.973 27.562 1 95.38 344 ARG B C 1
ATOM 6234 O O . ARG B 1 344 ? 9.82 1.36 28.609 1 95.38 344 ARG B O 1
ATOM 6241 N N . PRO B 1 345 ? 9.281 3.25 27.547 1 97.81 345 PRO B N 1
ATOM 6242 C CA . PRO B 1 345 ? 8.883 4.059 26.391 1 97.81 345 PRO B CA 1
ATOM 6243 C C . PRO B 1 345 ? 10.078 4.48 25.531 1 97.81 345 PRO B C 1
ATOM 6245 O O . PRO B 1 345 ? 11.141 4.805 26.062 1 97.81 345 PRO B O 1
ATOM 6248 N N . ALA B 1 346 ? 9.891 4.465 24.25 1 98.81 346 ALA B N 1
ATOM 6249 C CA . ALA B 1 346 ? 10.945 4.863 23.328 1 98.81 346 ALA B CA 1
ATOM 6250 C C . ALA B 1 346 ? 11.016 6.383 23.203 1 98.81 346 ALA B C 1
ATOM 6252 O O . ALA B 1 346 ? 9.984 7.059 23.156 1 98.81 346 ALA B O 1
ATOM 6253 N N . THR B 1 347 ? 12.164 6.93 23.141 1 98.75 347 THR B N 1
ATOM 6254 C CA . THR B 1 347 ? 12.445 8.328 22.828 1 98.75 347 THR B CA 1
ATOM 6255 C C . THR B 1 347 ? 13.336 8.438 21.594 1 98.75 347 THR B C 1
ATOM 6257 O O . THR B 1 347 ? 13.836 7.426 21.094 1 98.75 347 THR B O 1
ATOM 6260 N N . VAL B 1 348 ? 13.477 9.648 21.125 1 98.56 348 VAL B N 1
ATOM 6261 C CA . VAL B 1 348 ? 14.328 9.852 19.953 1 98.56 348 VAL B CA 1
ATOM 6262 C C . VAL B 1 348 ? 15.758 9.422 20.266 1 98.56 348 VAL B C 1
ATOM 6264 O O . VAL B 1 348 ? 16.375 8.695 19.5 1 98.56 348 VAL B O 1
ATOM 6267 N N . ALA B 1 349 ? 16.234 9.797 21.438 1 98.44 349 ALA B N 1
ATOM 6268 C CA . ALA B 1 349 ? 17.609 9.492 21.828 1 98.44 349 ALA B CA 1
ATOM 6269 C C . ALA B 1 349 ? 17.828 7.992 21.969 1 98.44 349 ALA B C 1
ATOM 6271 O O . ALA B 1 349 ? 18.828 7.449 21.469 1 98.44 349 ALA B O 1
ATOM 6272 N N . SER B 1 350 ? 16.906 7.348 22.688 1 98.69 350 SER B N 1
ATOM 6273 C CA . SER B 1 350 ? 17.047 5.906 22.859 1 98.69 350 SER B CA 1
ATOM 6274 C C . SER B 1 350 ? 16.938 5.168 21.531 1 98.69 350 SER B C 1
ATOM 6276 O O . SER B 1 350 ? 17.641 4.172 21.312 1 98.69 350 SER B O 1
ATOM 6278 N N . SER B 1 351 ? 16.078 5.617 20.688 1 98.88 351 SER B N 1
ATOM 6279 C CA . SER B 1 351 ? 15.867 4.98 19.391 1 98.88 351 SER B CA 1
ATOM 6280 C C . SER B 1 351 ? 17.078 5.172 18.484 1 98.88 351 SER B C 1
ATOM 6282 O O . SER B 1 351 ? 17.438 4.27 17.734 1 98.88 351 SER B O 1
ATOM 6284 N N . GLU B 1 352 ? 17.656 6.367 18.5 1 98.56 352 GLU B N 1
ATOM 6285 C CA . GLU B 1 352 ? 18.891 6.594 17.766 1 98.56 352 GLU B CA 1
ATOM 6286 C C . GLU B 1 352 ? 19.984 5.648 18.219 1 98.56 352 GLU B C 1
ATOM 6288 O O . GLU B 1 352 ? 20.734 5.098 17.406 1 98.56 352 GLU B O 1
ATOM 6293 N N . SER B 1 353 ? 20.141 5.5 19.5 1 98.44 353 SER B N 1
ATOM 6294 C CA . SER B 1 353 ? 21.141 4.594 20.047 1 98.44 353 SER B CA 1
ATOM 6295 C C . SER B 1 353 ? 20.938 3.17 19.547 1 98.44 353 SER B C 1
ATOM 6297 O O . SER B 1 353 ? 21.891 2.494 19.156 1 98.44 353 SER B O 1
ATOM 6299 N N . VAL B 1 354 ? 19.703 2.764 19.516 1 98.75 354 VAL B N 1
ATOM 6300 C CA . VAL B 1 354 ? 19.359 1.429 19.031 1 98.75 354 VAL B CA 1
ATOM 6301 C C . VAL B 1 354 ? 19.75 1.305 17.562 1 98.75 354 VAL B C 1
ATOM 6303 O O . VAL B 1 354 ? 20.359 0.314 17.156 1 98.75 354 VAL B O 1
ATOM 6306 N N . ALA B 1 355 ? 19.406 2.285 16.781 1 98.88 355 ALA B N 1
ATOM 6307 C CA . ALA B 1 355 ? 19.703 2.268 15.359 1 98.88 355 ALA B CA 1
ATOM 6308 C C . ALA B 1 355 ? 21.203 2.137 15.125 1 98.88 355 ALA B C 1
ATOM 6310 O O . ALA B 1 355 ? 21.656 1.312 14.32 1 98.88 355 ALA B O 1
ATOM 6311 N N . LYS B 1 356 ? 21.984 2.92 15.852 1 98.62 356 LYS B N 1
ATOM 6312 C CA . LYS B 1 356 ? 23.438 2.9 15.695 1 98.62 356 LYS B CA 1
ATOM 6313 C C . LYS B 1 356 ? 24.016 1.542 16.094 1 98.62 356 LYS B C 1
ATOM 6315 O O . LYS B 1 356 ? 24.922 1.025 15.414 1 98.62 356 LYS B O 1
ATOM 6320 N N . GLN B 1 357 ? 23.484 0.995 17.141 1 98.44 357 GLN B N 1
ATOM 6321 C CA . GLN B 1 357 ? 23.922 -0.321 17.594 1 98.44 357 GLN B CA 1
ATOM 6322 C C . GLN B 1 357 ? 23.641 -1.385 16.531 1 98.44 357 GLN B C 1
ATOM 6324 O O . GLN B 1 357 ? 24.484 -2.23 16.25 1 98.44 357 GLN B O 1
ATOM 6329 N N . LEU B 1 358 ? 22.469 -1.302 16.016 1 98.75 358 LEU B N 1
ATOM 6330 C CA . LEU B 1 358 ? 22.078 -2.277 15 1 98.75 358 LEU B CA 1
ATOM 6331 C C . LEU B 1 358 ? 22.938 -2.137 13.75 1 98.75 358 LEU B C 1
ATOM 6333 O O . LEU B 1 358 ? 23.359 -3.139 13.164 1 98.75 358 LEU B O 1
ATOM 6337 N N . LEU B 1 359 ? 23.188 -0.915 13.289 1 98.81 359 LEU B N 1
ATOM 6338 C CA . LEU B 1 359 ? 24.031 -0.673 12.133 1 98.81 359 LEU B CA 1
ATOM 6339 C C . LEU B 1 359 ? 25.438 -1.19 12.375 1 98.81 359 LEU B C 1
ATOM 6341 O O . LEU B 1 359 ? 26.031 -1.832 11.5 1 98.81 359 LEU B O 1
ATOM 6345 N N . SER B 1 360 ? 25.969 -0.92 13.547 1 98.56 360 SER B N 1
ATOM 6346 C CA . SER B 1 360 ? 27.281 -1.439 13.914 1 98.56 360 SER B CA 1
ATOM 6347 C C . SER B 1 360 ? 27.297 -2.965 13.891 1 98.56 360 SER B C 1
ATOM 6349 O O . SER B 1 360 ? 28.266 -3.572 13.422 1 98.56 360 SER B O 1
ATOM 6351 N N . GLY B 1 361 ? 26.234 -3.531 14.359 1 98.5 361 GLY B N 1
ATOM 6352 C CA . GLY B 1 361 ? 26.109 -4.98 14.367 1 98.5 361 GLY B CA 1
ATOM 6353 C C . GLY B 1 361 ? 26.094 -5.586 12.977 1 98.5 361 GLY B C 1
ATOM 6354 O O . GLY B 1 361 ? 26.391 -6.77 12.812 1 98.5 361 GLY B O 1
ATOM 6355 N N . GLN B 1 362 ? 25.797 -4.805 12.047 1 98.44 362 GLN B N 1
ATOM 6356 C CA . GLN B 1 362 ? 25.781 -5.258 10.664 1 98.44 362 GLN B CA 1
ATOM 6357 C C . GLN B 1 362 ? 27.125 -5.051 9.992 1 98.44 362 GLN B C 1
ATOM 6359 O O . GLN B 1 362 ? 27.266 -5.246 8.781 1 98.44 362 GLN B O 1
ATOM 6364 N N . GLY B 1 363 ? 28.078 -4.527 10.719 1 98.31 363 GLY B N 1
ATOM 6365 C CA . GLY B 1 363 ? 29.422 -4.293 10.195 1 98.31 363 GLY B CA 1
ATOM 6366 C C . GLY B 1 363 ? 29.594 -2.916 9.578 1 98.31 363 GLY B C 1
ATOM 6367 O O . GLY B 1 363 ? 30.578 -2.654 8.891 1 98.31 363 GLY B O 1
ATOM 6368 N N . LEU B 1 364 ? 28.609 -2.094 9.781 1 98.12 364 LEU B N 1
ATOM 6369 C CA . LEU B 1 364 ? 28.688 -0.728 9.273 1 98.12 364 LEU B CA 1
ATOM 6370 C C . LEU B 1 364 ? 29.328 0.198 10.312 1 98.12 364 LEU B C 1
ATOM 6372 O O . LEU B 1 364 ? 28.766 0.393 11.398 1 98.12 364 LEU B O 1
ATOM 6376 N N . ASN B 1 365 ? 30.531 0.618 10.062 1 92.81 365 ASN B N 1
ATOM 6377 C CA . ASN B 1 365 ? 31.203 1.594 10.906 1 92.81 365 ASN B CA 1
ATOM 6378 C C . ASN B 1 365 ? 30.938 3.021 10.445 1 92.81 365 ASN B C 1
ATOM 6380 O O . ASN B 1 365 ? 31.594 3.521 9.539 1 92.81 365 ASN B O 1
ATOM 6384 N N . MET B 1 366 ? 30.031 3.695 11.156 1 97.88 366 MET B N 1
ATOM 6385 C CA . MET B 1 366 ? 29.609 5.051 10.797 1 97.88 366 MET B CA 1
ATOM 6386 C C . MET B 1 366 ? 29.844 6.012 11.961 1 97.88 366 MET B C 1
ATOM 6388 O O . MET B 1 366 ? 28.906 6.594 12.492 1 97.88 366 MET B O 1
ATOM 6392 N N . PRO B 1 367 ? 31.078 6.23 12.328 1 96.94 367 PRO B N 1
ATOM 6393 C CA . PRO B 1 367 ? 31.359 7.02 13.531 1 96.94 367 PRO B CA 1
ATOM 6394 C C . PRO B 1 367 ? 30.828 8.445 13.445 1 96.94 367 PRO B C 1
ATOM 6396 O O . PRO B 1 367 ? 30.562 9.07 14.477 1 96.94 367 PRO B O 1
ATOM 6399 N N . GLU B 1 368 ? 30.625 8.953 12.266 1 98.31 368 GLU B N 1
ATOM 6400 C CA . GLU B 1 368 ? 30.188 10.336 12.062 1 98.31 368 GLU B CA 1
ATOM 6401 C C . GLU B 1 368 ? 28.672 10.438 12.094 1 98.31 368 GLU B C 1
ATOM 6403 O O . GLU B 1 368 ? 28.109 11.539 12.055 1 98.31 368 GLU B O 1
ATOM 6408 N N . LEU B 1 369 ? 27.938 9.359 12.18 1 98.81 369 LEU B N 1
ATOM 6409 C CA . LEU B 1 369 ? 26.484 9.328 11.992 1 98.81 369 LEU B CA 1
ATOM 6410 C C . LEU B 1 369 ? 25.781 10.062 13.133 1 98.81 369 LEU B C 1
ATOM 6412 O O . LEU B 1 369 ? 25.984 9.734 14.305 1 98.81 369 LEU B O 1
ATOM 6416 N N . VAL B 1 370 ? 25.047 11.023 12.789 1 98.81 370 VAL B N 1
ATOM 6417 C CA . VAL B 1 370 ? 24.047 11.664 13.641 1 98.81 370 VAL B CA 1
ATOM 6418 C C . VAL B 1 370 ? 22.672 11.547 13 1 98.81 370 VAL B C 1
ATOM 6420 O O . VAL B 1 370 ? 22.344 12.273 12.055 1 98.81 370 VAL B O 1
ATOM 6423 N N . LEU B 1 371 ? 21.875 10.641 13.578 1 98.5 371 LEU B N 1
ATOM 6424 C CA . LEU B 1 371 ? 20.562 10.398 13.016 1 98.5 371 LEU B CA 1
ATOM 6425 C C . LEU B 1 371 ? 19.594 11.508 13.406 1 98.5 371 LEU B C 1
ATOM 6427 O O . LEU B 1 371 ? 18.703 11.867 12.633 1 98.5 371 LEU B O 1
ATOM 6431 N N . ASP B 1 372 ? 19.766 12.008 14.664 1 97.81 372 ASP B N 1
ATOM 6432 C CA . ASP B 1 372 ? 18.859 12.977 15.258 1 97.81 372 ASP B CA 1
ATOM 6433 C C . ASP B 1 372 ? 17.422 12.438 15.273 1 97.81 372 ASP B C 1
ATOM 6435 O O . ASP B 1 372 ? 17.109 11.531 16.047 1 97.81 372 ASP B O 1
ATOM 6439 N N . ASN B 1 373 ? 16.531 12.844 14.312 1 98.06 373 ASN B N 1
ATOM 6440 C CA . ASN B 1 373 ? 15.133 12.43 14.352 1 98.06 373 ASN B CA 1
ATOM 6441 C C . ASN B 1 373 ? 14.836 11.359 13.297 1 98.06 373 ASN B C 1
ATOM 6443 O O . ASN B 1 373 ? 13.695 10.93 13.156 1 98.06 373 ASN B O 1
ATOM 6447 N N . GLY B 1 374 ? 15.812 10.977 12.484 1 98.75 374 GLY B N 1
ATOM 6448 C CA . GLY B 1 374 ? 15.688 9.891 11.531 1 98.75 374 GLY B CA 1
ATOM 6449 C C . GLY B 1 374 ? 15.039 10.305 10.227 1 98.75 374 GLY B C 1
ATOM 6450 O O . GLY B 1 374 ? 15.016 9.539 9.266 1 98.75 374 GLY B O 1
ATOM 6451 N N . ALA B 1 375 ? 14.516 11.516 10.125 1 98.81 375 ALA B N 1
ATOM 6452 C CA . ALA B 1 375 ? 13.82 11.984 8.93 1 98.81 375 ALA B CA 1
ATOM 6453 C C . ALA B 1 375 ? 14.742 12.82 8.047 1 98.81 375 ALA B C 1
ATOM 6455 O O . ALA B 1 375 ? 14.477 13.008 6.859 1 98.81 375 ALA B O 1
ATOM 6456 N N . GLY B 1 376 ? 15.789 13.367 8.594 1 98.75 376 GLY B N 1
ATOM 6457 C CA . GLY B 1 376 ? 16.672 14.266 7.867 1 98.75 376 GLY B CA 1
ATOM 6458 C C . GLY B 1 376 ? 16.234 15.719 7.953 1 98.75 376 GLY B C 1
ATOM 6459 O O . GLY B 1 376 ? 17 16.625 7.586 1 98.75 376 GLY B O 1
ATOM 6460 N N . LEU B 1 377 ? 15 16 8.461 1 98.56 377 LEU B N 1
ATOM 6461 C CA . LEU B 1 377 ? 14.594 17.359 8.789 1 98.56 377 LEU B CA 1
ATOM 6462 C C . LEU B 1 377 ? 15.344 17.875 10.016 1 98.56 377 LEU B C 1
ATOM 6464 O O . LEU B 1 377 ? 14.742 18.031 11.086 1 98.56 377 LEU B O 1
ATOM 6468 N N . SER B 1 378 ? 16.594 18.141 9.867 1 98.38 378 SER B N 1
ATOM 6469 C CA . SER B 1 378 ? 17.516 18.422 10.953 1 98.38 378 SER B CA 1
ATOM 6470 C C . SER B 1 378 ? 18.734 19.203 10.445 1 98.38 378 SER B C 1
ATOM 6472 O O . SER B 1 378 ? 19.25 18.922 9.367 1 98.38 378 SER B O 1
ATOM 6474 N N . ARG B 1 379 ? 19.109 20.156 11.25 1 98 379 ARG B N 1
ATOM 6475 C CA . ARG B 1 379 ? 20.328 20.875 10.93 1 98 379 ARG B CA 1
ATOM 6476 C C . ARG B 1 379 ? 21.562 20.172 11.484 1 98 379 ARG B C 1
ATOM 6478 O O . ARG B 1 379 ? 22.688 20.469 11.094 1 98 379 ARG B O 1
ATOM 6485 N N . ASP B 1 380 ? 21.375 19.156 12.281 1 98.06 380 ASP B N 1
ATOM 6486 C CA . ASP B 1 380 ? 22.469 18.5 12.992 1 98.06 380 ASP B CA 1
ATOM 6487 C C . ASP B 1 380 ? 22.797 17.141 12.375 1 98.06 380 ASP B C 1
ATOM 6489 O O . ASP B 1 380 ? 23.859 16.578 12.641 1 98.06 380 ASP B O 1
ATOM 6493 N N . ALA B 1 381 ? 21.906 16.594 11.617 1 98.75 381 ALA B N 1
ATOM 6494 C CA . ALA B 1 381 ? 22.094 15.266 11.047 1 98.75 381 ALA B CA 1
ATOM 6495 C C . ALA B 1 381 ? 23.359 15.211 10.203 1 98.75 381 ALA B C 1
ATOM 6497 O O . ALA B 1 381 ? 23.703 16.172 9.5 1 98.75 381 ALA B O 1
ATOM 6498 N N . ARG B 1 382 ? 24.109 14.078 10.32 1 98.88 382 ARG B N 1
ATOM 6499 C CA . ARG B 1 382 ? 25.359 13.898 9.586 1 98.88 382 ARG B CA 1
ATOM 6500 C C . ARG B 1 382 ? 25.531 12.445 9.141 1 98.88 382 ARG B C 1
ATOM 6502 O O . ARG B 1 382 ? 25.203 11.523 9.883 1 98.88 382 ARG B O 1
ATOM 6509 N N . VAL B 1 383 ? 26.031 12.305 7.98 1 98.94 383 VAL B N 1
ATOM 6510 C CA . VAL B 1 383 ? 26.484 11.016 7.457 1 98.94 383 VAL B CA 1
ATOM 6511 C C . VAL B 1 383 ? 27.453 11.242 6.301 1 98.94 383 VAL B C 1
ATOM 6513 O O . VAL B 1 383 ? 27.422 12.297 5.66 1 98.94 383 VAL B O 1
ATOM 6516 N N . SER B 1 384 ? 28.312 10.344 6.07 1 98.94 384 SER B N 1
ATOM 6517 C CA . SER B 1 384 ? 29.234 10.477 4.941 1 98.94 384 SER B CA 1
ATOM 6518 C C . SER B 1 384 ? 28.719 9.719 3.719 1 98.94 384 SER B C 1
ATOM 6520 O O . SER B 1 384 ? 27.891 8.812 3.846 1 98.94 384 SER B O 1
ATOM 6522 N N . ALA B 1 385 ? 29.172 10.195 2.568 1 98.88 385 ALA B N 1
ATOM 6523 C CA . ALA B 1 385 ? 28.844 9.477 1.341 1 98.88 385 ALA B CA 1
ATOM 6524 C C . ALA B 1 385 ? 29.344 8.039 1.392 1 98.88 385 ALA B C 1
ATOM 6526 O O . ALA B 1 385 ? 28.688 7.125 0.908 1 98.88 385 ALA B O 1
ATOM 6527 N N . ASP B 1 386 ? 30.469 7.867 2.008 1 98.69 386 ASP B N 1
ATOM 6528 C CA . ASP B 1 386 ? 31.078 6.547 2.139 1 98.69 386 ASP B CA 1
ATOM 6529 C C . ASP B 1 386 ? 30.203 5.621 2.986 1 98.69 386 ASP B C 1
ATOM 6531 O O . ASP B 1 386 ? 29.969 4.469 2.615 1 98.69 386 ASP B O 1
ATOM 6535 N N . SER B 1 387 ? 29.766 6.137 4.09 1 98.81 387 SER B N 1
ATOM 6536 C CA . SER B 1 387 ? 28.922 5.348 4.98 1 98.81 387 SER B CA 1
ATOM 6537 C C . SER B 1 387 ? 27.609 4.977 4.301 1 98.81 387 SER B C 1
ATOM 6539 O O . SER B 1 387 ? 27.141 3.844 4.422 1 98.81 387 SER B O 1
ATOM 6541 N N . LEU B 1 388 ? 27.016 5.883 3.58 1 98.94 388 LEU B N 1
ATOM 6542 C CA . LEU B 1 388 ? 25.766 5.609 2.869 1 98.94 388 LEU B CA 1
ATOM 6543 C C . LEU B 1 388 ? 25.984 4.566 1.776 1 98.94 388 LEU B C 1
ATOM 6545 O O . LEU B 1 388 ? 25.172 3.656 1.609 1 98.94 388 LEU B O 1
ATOM 6549 N N . ALA B 1 389 ? 27.094 4.715 1.068 1 98.81 389 ALA B N 1
ATOM 6550 C CA . ALA B 1 389 ? 27.391 3.762 0.004 1 98.81 389 ALA B CA 1
ATOM 6551 C C . ALA B 1 389 ? 27.594 2.359 0.569 1 98.81 389 ALA B C 1
ATOM 6553 O O . ALA B 1 389 ? 27.125 1.374 -0.009 1 98.81 389 ALA B O 1
ATOM 6554 N N . ALA B 1 390 ? 28.312 2.301 1.666 1 98.69 390 ALA B N 1
ATOM 6555 C CA . ALA B 1 390 ? 28.531 1.015 2.32 1 98.69 390 ALA B CA 1
ATOM 6556 C C . ALA B 1 390 ? 27.219 0.381 2.744 1 98.69 390 ALA B C 1
ATOM 6558 O O . ALA B 1 390 ? 27 -0.818 2.549 1 98.69 390 ALA B O 1
ATOM 6559 N N . MET B 1 391 ? 26.328 1.146 3.301 1 98.88 391 MET B N 1
ATOM 6560 C CA . MET B 1 391 ? 25.016 0.649 3.73 1 98.88 391 MET B CA 1
ATOM 6561 C C . MET B 1 391 ? 24.203 0.173 2.537 1 98.88 391 MET B C 1
ATOM 6563 O O . MET B 1 391 ? 23.594 -0.901 2.582 1 98.88 391 MET B O 1
ATOM 6567 N N . LEU B 1 392 ? 24.156 0.979 1.49 1 98.94 392 LEU B N 1
ATOM 6568 C CA . LEU B 1 392 ? 23.406 0.618 0.294 1 98.94 392 LEU B CA 1
ATOM 6569 C C . LEU B 1 392 ? 23.969 -0.652 -0.338 1 98.94 392 LEU B C 1
ATOM 6571 O O . LEU B 1 392 ? 23.203 -1.479 -0.851 1 98.94 392 LEU B O 1
ATOM 6575 N N . SER B 1 393 ? 25.297 -0.802 -0.309 1 98.56 393 SER B N 1
ATOM 6576 C CA . SER B 1 393 ? 25.922 -2.02 -0.815 1 98.56 393 SER B CA 1
ATOM 6577 C C . SER B 1 393 ? 25.516 -3.232 0.017 1 98.56 393 SER B C 1
ATOM 6579 O O . SER B 1 393 ? 25.219 -4.293 -0.531 1 98.56 393 SER B O 1
ATOM 6581 N N . LEU B 1 394 ? 25.562 -3.037 1.306 1 98.31 394 LEU B N 1
ATOM 6582 C CA . LEU B 1 394 ? 25.125 -4.105 2.201 1 98.31 394 LEU B CA 1
ATOM 6583 C C . LEU B 1 394 ? 23.656 -4.461 1.948 1 98.31 394 LEU B C 1
ATOM 6585 O O . LEU B 1 394 ? 23.312 -5.641 1.882 1 98.31 394 LEU B O 1
ATOM 6589 N N . ALA B 1 395 ? 22.797 -3.471 1.816 1 98.69 395 ALA B N 1
ATOM 6590 C CA . ALA B 1 395 ? 21.359 -3.666 1.589 1 98.69 395 ALA B CA 1
ATOM 6591 C C . ALA B 1 395 ? 21.125 -4.445 0.299 1 98.69 395 ALA B C 1
ATOM 6593 O O . ALA B 1 395 ? 20.203 -5.262 0.228 1 98.69 395 ALA B O 1
ATOM 6594 N N . TRP B 1 396 ? 21.922 -4.266 -0.715 1 98.12 396 TRP B N 1
ATOM 6595 C CA . TRP B 1 396 ? 21.781 -4.977 -1.981 1 98.12 396 TRP B CA 1
ATOM 6596 C C . TRP B 1 396 ? 21.953 -6.48 -1.784 1 98.12 396 TRP B C 1
ATOM 6598 O O . TRP B 1 396 ? 21.312 -7.277 -2.463 1 98.12 396 TRP B O 1
ATOM 6608 N N . ARG B 1 397 ? 22.75 -6.867 -0.892 1 97 397 ARG B N 1
ATOM 6609 C CA . ARG B 1 397 ? 23.078 -8.273 -0.697 1 97 397 ARG B CA 1
ATOM 6610 C C . ARG B 1 397 ? 22.094 -8.938 0.263 1 97 397 ARG B C 1
ATOM 6612 O O . ARG B 1 397 ? 22.125 -10.148 0.461 1 97 397 ARG B O 1
ATOM 6619 N N . SER B 1 398 ? 21.234 -8.164 0.82 1 97.75 398 SER B N 1
ATOM 6620 C CA . SER B 1 398 ? 20.312 -8.648 1.834 1 97.75 398 SER B CA 1
ATOM 6621 C C . SER B 1 398 ? 19.109 -9.352 1.197 1 97.75 398 SER B C 1
ATOM 6623 O O . SER B 1 398 ? 18.719 -9.031 0.075 1 97.75 398 SER B O 1
ATOM 6625 N N . PRO B 1 399 ? 18.469 -10.359 1.941 1 97.38 399 PRO B N 1
ATOM 6626 C CA . PRO B 1 399 ? 17.25 -11 1.438 1 97.38 399 PRO B CA 1
ATOM 6627 C C . PRO B 1 399 ? 16.094 -10.016 1.261 1 97.38 399 PRO B C 1
ATOM 6629 O O . PRO B 1 399 ? 15.141 -10.297 0.524 1 97.38 399 PRO B O 1
ATOM 6632 N N . VAL B 1 400 ? 16.141 -8.789 1.921 1 98.44 400 VAL B N 1
ATOM 6633 C CA . VAL B 1 400 ? 15.031 -7.84 1.825 1 98.44 400 VAL B CA 1
ATOM 6634 C C . VAL B 1 400 ? 15.383 -6.738 0.825 1 98.44 400 VAL B C 1
ATOM 6636 O O . VAL B 1 400 ? 14.727 -5.695 0.783 1 98.44 400 VAL B O 1
ATOM 6639 N N . MET B 1 401 ? 16.422 -6.973 -0.026 1 98.62 401 MET B N 1
ATOM 6640 C CA . MET B 1 401 ? 16.844 -6.043 -1.067 1 98.62 401 MET B CA 1
ATOM 6641 C C . MET B 1 401 ? 15.656 -5.625 -1.938 1 98.62 401 MET B C 1
ATOM 6643 O O . MET B 1 401 ? 15.484 -4.438 -2.223 1 98.62 401 MET B O 1
ATOM 6647 N N . PRO B 1 402 ? 14.758 -6.543 -2.375 1 98.69 402 PRO B N 1
ATOM 6648 C CA . PRO B 1 402 ? 13.68 -6.121 -3.268 1 98.69 402 PRO B CA 1
ATOM 6649 C C . PRO B 1 402 ? 12.742 -5.102 -2.621 1 98.69 402 PRO B C 1
ATOM 6651 O O . PRO B 1 402 ? 12.391 -4.098 -3.244 1 98.69 402 PRO B O 1
ATOM 6654 N N . GLU B 1 403 ? 12.359 -5.367 -1.375 1 98.81 403 GLU B N 1
ATOM 6655 C CA . GLU B 1 403 ? 11.469 -4.465 -0.646 1 98.81 403 GLU B CA 1
ATOM 6656 C C . GLU B 1 403 ? 12.125 -3.1 -0.439 1 98.81 403 GLU B C 1
ATOM 6658 O O . GLU B 1 403 ? 11.477 -2.064 -0.604 1 98.81 403 GLU B O 1
ATOM 6663 N N . TYR B 1 404 ? 13.414 -3.098 -0.111 1 98.94 404 TYR B N 1
ATOM 6664 C CA . TYR B 1 404 ? 14.125 -1.859 0.17 1 98.94 404 TYR B CA 1
ATOM 6665 C C . TYR B 1 404 ? 14.297 -1.026 -1.096 1 98.94 404 TYR B C 1
ATOM 6667 O O . TYR B 1 404 ? 13.969 0.163 -1.111 1 98.94 404 TYR B O 1
ATOM 6675 N N . LEU B 1 405 ? 14.727 -1.669 -2.141 1 98.81 405 LEU B N 1
ATOM 6676 C CA . LEU B 1 405 ? 14.961 -0.976 -3.402 1 98.81 405 LEU B CA 1
ATOM 6677 C C . LEU B 1 405 ? 13.656 -0.435 -3.975 1 98.81 405 LEU B C 1
ATOM 6679 O O . LEU B 1 405 ? 13.602 0.708 -4.438 1 98.81 405 LEU B O 1
ATOM 6683 N N . ALA B 1 406 ? 12.602 -1.208 -3.891 1 98.75 406 ALA B N 1
ATOM 6684 C CA . ALA B 1 406 ? 11.312 -0.814 -4.449 1 98.75 406 ALA B CA 1
ATOM 6685 C C . ALA B 1 406 ? 10.711 0.346 -3.662 1 98.75 406 ALA B C 1
ATOM 6687 O O . ALA B 1 406 ? 9.75 0.98 -4.117 1 98.75 406 ALA B O 1
ATOM 6688 N N . SER B 1 407 ? 11.258 0.64 -2.477 1 98.81 407 SER B N 1
ATOM 6689 C CA . SER B 1 407 ? 10.719 1.728 -1.666 1 98.81 407 SER B CA 1
ATOM 6690 C C . SER B 1 407 ? 11.258 3.078 -2.129 1 98.81 407 SER B C 1
ATOM 6692 O O . SER B 1 407 ? 10.75 4.125 -1.725 1 98.81 407 SER B O 1
ATOM 6694 N N . MET B 1 408 ? 12.227 3.107 -3.002 1 98.88 408 MET B N 1
ATOM 6695 C CA . MET B 1 408 ? 12.836 4.344 -3.482 1 98.88 408 MET B CA 1
ATOM 6696 C C . MET B 1 408 ? 12.086 4.887 -4.691 1 98.88 408 MET B C 1
ATOM 6698 O O . MET B 1 408 ? 11.383 4.137 -5.379 1 98.88 408 MET B O 1
ATOM 6702 N N . ALA B 1 409 ? 12.18 6.199 -4.871 1 98.75 409 ALA B N 1
ATOM 6703 C CA . ALA B 1 409 ? 11.555 6.828 -6.031 1 98.75 409 ALA B CA 1
ATOM 6704 C C . ALA B 1 409 ? 12.25 6.422 -7.324 1 98.75 409 ALA B C 1
ATOM 6706 O O . ALA B 1 409 ? 13.469 6.211 -7.34 1 98.75 409 ALA B O 1
ATOM 6707 N N . ILE B 1 410 ? 11.492 6.316 -8.375 1 98.69 410 ILE B N 1
ATOM 6708 C CA . ILE B 1 410 ? 12.023 5.906 -9.672 1 98.69 410 ILE B CA 1
ATOM 6709 C C . ILE B 1 410 ? 12.227 7.133 -10.555 1 98.69 410 ILE B C 1
ATOM 6711 O O . ILE B 1 410 ? 11.305 7.926 -10.75 1 98.69 410 ILE B O 1
ATOM 6715 N N . ALA B 1 411 ? 13.391 7.242 -11.156 1 98.38 411 ALA B N 1
ATOM 6716 C CA . ALA B 1 411 ? 13.781 8.398 -11.953 1 98.38 411 ALA B CA 1
ATOM 6717 C C . ALA B 1 411 ? 12.773 8.656 -13.07 1 98.38 411 ALA B C 1
ATOM 6719 O O . ALA B 1 411 ? 12.555 7.805 -13.93 1 98.38 411 ALA B O 1
ATOM 6720 N N . GLY B 1 412 ? 12.156 9.852 -12.984 1 97.62 412 GLY B N 1
ATOM 6721 C CA . GLY B 1 412 ? 11.234 10.273 -14.023 1 97.62 412 GLY B CA 1
ATOM 6722 C C . GLY B 1 412 ? 9.875 9.602 -13.93 1 97.62 412 GLY B C 1
ATOM 6723 O O . GLY B 1 412 ? 9.023 9.789 -14.797 1 97.62 412 GLY B O 1
ATOM 6724 N N . VAL B 1 413 ? 9.617 8.82 -12.883 1 97.69 413 VAL B N 1
ATOM 6725 C CA . VAL B 1 413 ? 8.422 7.98 -12.852 1 97.69 413 VAL B CA 1
ATOM 6726 C C . VAL B 1 413 ? 7.566 8.344 -11.641 1 97.69 413 VAL B C 1
ATOM 6728 O O . VAL B 1 413 ? 6.363 8.578 -11.781 1 97.69 413 VAL B O 1
ATOM 6731 N N . ASP B 1 414 ? 8.195 8.422 -10.461 1 97.88 414 ASP B N 1
ATOM 6732 C CA . ASP B 1 414 ? 7.371 8.688 -9.289 1 97.88 414 ASP B CA 1
ATOM 6733 C C . ASP B 1 414 ? 8.188 9.344 -8.18 1 97.88 414 ASP B C 1
ATOM 6735 O O . ASP B 1 414 ? 9.383 9.617 -8.359 1 97.88 414 ASP B O 1
ATOM 6739 N N . GLY B 1 415 ? 7.52 9.734 -7.121 1 96.5 415 GLY B N 1
ATOM 6740 C CA . GLY B 1 415 ? 8.18 10.289 -5.945 1 96.5 415 GLY B CA 1
ATOM 6741 C C . GLY B 1 415 ? 8.844 11.617 -6.207 1 96.5 415 GLY B C 1
ATOM 6742 O O . GLY B 1 415 ? 8.375 12.414 -7.023 1 96.5 415 GLY B O 1
ATOM 6743 N N . THR B 1 416 ? 9.93 11.82 -5.523 1 94.69 416 THR B N 1
ATOM 6744 C CA . THR B 1 416 ? 10.578 13.125 -5.5 1 94.69 416 THR B CA 1
ATOM 6745 C C . THR B 1 416 ? 11.359 13.367 -6.789 1 94.69 416 THR B C 1
ATOM 6747 O O . THR B 1 416 ? 11.766 14.5 -7.074 1 94.69 416 THR B O 1
ATOM 6750 N N . VAL B 1 417 ? 11.508 12.336 -7.59 1 95.56 417 VAL B N 1
ATOM 6751 C CA . VAL B 1 417 ? 12.25 12.5 -8.836 1 95.56 417 VAL B CA 1
ATOM 6752 C C . VAL B 1 417 ? 11.312 12.281 -10.023 1 95.56 417 VAL B C 1
ATOM 6754 O O . VAL B 1 417 ? 11.766 12.023 -11.141 1 95.56 417 VAL B O 1
ATOM 6757 N N . ARG B 1 418 ? 10.031 12.391 -9.836 1 94.44 418 ARG B N 1
ATOM 6758 C CA . ARG B 1 418 ? 9.039 12.102 -10.875 1 94.44 418 ARG B CA 1
ATOM 6759 C C . ARG B 1 418 ? 9.219 13.031 -12.07 1 94.44 418 ARG B C 1
ATOM 6761 O O . ARG B 1 418 ? 8.945 12.641 -13.211 1 94.44 418 ARG B O 1
ATOM 6768 N N . ARG B 1 419 ? 9.703 14.258 -11.844 1 92.44 419 ARG B N 1
ATOM 6769 C CA . ARG B 1 419 ? 9.82 15.242 -12.914 1 92.44 419 ARG B CA 1
ATOM 6770 C C . ARG B 1 419 ? 11.281 15.438 -13.32 1 92.44 419 ARG B C 1
ATOM 6772 O O . ARG B 1 419 ? 11.602 16.359 -14.07 1 92.44 419 ARG B O 1
ATOM 6779 N N . ARG B 1 420 ? 12.133 14.602 -12.719 1 91.62 420 ARG B N 1
ATOM 6780 C CA . ARG B 1 420 ? 13.555 14.688 -13 1 91.62 420 ARG B CA 1
ATOM 6781 C C . ARG B 1 420 ? 14.016 13.508 -13.852 1 91.62 420 ARG B C 1
ATOM 6783 O O . ARG B 1 420 ? 13.461 12.414 -13.766 1 91.62 420 ARG B O 1
ATOM 6790 N N . MET B 1 421 ? 15.039 13.82 -14.75 1 91.31 421 MET B N 1
ATOM 6791 C CA . MET B 1 421 ? 15.711 12.758 -15.5 1 91.31 421 MET B CA 1
ATOM 6792 C C . MET B 1 421 ? 14.727 12.047 -16.422 1 91.31 421 MET B C 1
ATOM 6794 O O . MET B 1 421 ? 14.688 10.812 -16.469 1 91.31 421 MET B O 1
ATOM 6798 N N . GLN B 1 422 ? 13.945 12.758 -17.094 1 87.38 422 GLN B N 1
ATOM 6799 C CA . GLN B 1 422 ? 12.898 12.227 -17.969 1 87.38 422 GLN B CA 1
ATOM 6800 C C . GLN B 1 422 ? 13.438 11.953 -19.375 1 87.38 422 GLN B C 1
ATOM 6802 O O . GLN B 1 422 ? 12.703 11.453 -20.234 1 87.38 422 GLN B O 1
ATOM 6807 N N . GLY B 1 423 ? 14.688 12.25 -19.516 1 84.19 423 GLY B N 1
ATOM 6808 C CA . GLY B 1 423 ? 15.266 11.992 -20.828 1 84.19 423 GLY B CA 1
ATOM 6809 C C . GLY B 1 423 ? 15.469 10.516 -21.109 1 84.19 423 GLY B C 1
ATOM 6810 O O . GLY B 1 423 ? 15.406 9.688 -20.188 1 84.19 423 GLY B O 1
ATOM 6811 N N . LYS B 1 424 ? 15.609 10.102 -22.297 1 76.31 424 LYS B N 1
ATOM 6812 C CA . LYS B 1 424 ? 15.586 8.727 -22.797 1 76.31 424 LYS B CA 1
ATOM 6813 C C . LYS B 1 424 ? 16.672 7.891 -22.125 1 76.31 424 LYS B C 1
ATOM 6815 O O . LYS B 1 424 ? 16.5 6.691 -21.906 1 76.31 424 LYS B O 1
ATOM 6820 N N . GLY B 1 425 ? 17.594 8.367 -21.547 1 85.56 425 GLY B N 1
ATOM 6821 C CA . GLY B 1 425 ? 18.656 7.539 -21 1 85.56 425 GLY B CA 1
ATOM 6822 C C . GLY B 1 425 ? 18.484 7.25 -19.516 1 85.56 425 GLY B C 1
ATOM 6823 O O . GLY B 1 425 ? 18.828 6.168 -19.047 1 85.56 425 GLY B O 1
ATOM 6824 N N . ALA B 1 426 ? 17.781 8.008 -18.844 1 92.44 426 ALA B N 1
ATOM 6825 C CA . ALA B 1 426 ? 17.734 7.879 -17.391 1 92.44 426 ALA B CA 1
ATOM 6826 C C . ALA B 1 426 ? 16.328 7.531 -16.906 1 92.44 426 ALA B C 1
ATOM 6828 O O . ALA B 1 426 ? 16.141 7.094 -15.773 1 92.44 426 ALA B O 1
ATOM 6829 N N . LEU B 1 427 ? 15.305 7.672 -17.781 1 96 427 LEU B N 1
ATOM 6830 C CA . LEU B 1 427 ? 13.914 7.457 -17.391 1 96 427 LEU B CA 1
ATOM 6831 C C . LEU B 1 427 ? 13.703 6.02 -16.922 1 96 427 LEU B C 1
ATOM 6833 O O . LEU B 1 427 ? 13.938 5.074 -17.672 1 96 427 LEU B O 1
ATOM 6837 N N . GLY B 1 428 ? 13.336 5.887 -15.672 1 97.25 428 GLY B N 1
ATOM 6838 C CA . GLY B 1 428 ? 12.984 4.598 -15.102 1 97.25 428 GLY B CA 1
ATOM 6839 C C . GLY B 1 428 ? 14.195 3.77 -14.711 1 97.25 428 GLY B C 1
ATOM 6840 O O . GLY B 1 428 ? 14.047 2.652 -14.203 1 97.25 428 GLY B O 1
ATOM 6841 N N . MET B 1 429 ? 15.414 4.332 -14.812 1 98.12 429 MET B N 1
ATOM 6842 C CA . MET B 1 429 ? 16.609 3.494 -14.711 1 98.12 429 MET B CA 1
ATOM 6843 C C . MET B 1 429 ? 17.25 3.623 -13.336 1 98.12 429 MET B C 1
ATOM 6845 O O . MET B 1 429 ? 18.297 3.035 -13.086 1 98.12 429 MET B O 1
ATOM 6849 N N . ALA B 1 430 ? 16.594 4.371 -12.469 1 98.62 430 ALA B N 1
ATOM 6850 C CA . ALA B 1 430 ? 17.219 4.578 -11.164 1 98.62 430 ALA B CA 1
ATOM 6851 C C . ALA B 1 430 ? 16.156 4.59 -10.055 1 98.62 430 ALA B C 1
ATOM 6853 O O . ALA B 1 430 ? 15.047 5.082 -10.25 1 98.62 430 ALA B O 1
ATOM 6854 N N . HIS B 1 431 ? 16.469 4.004 -8.977 1 98.88 431 HIS B N 1
ATOM 6855 C CA . HIS B 1 431 ? 15.75 4.117 -7.707 1 98.88 431 HIS B CA 1
ATOM 6856 C C . HIS B 1 431 ? 16.5 5.012 -6.727 1 98.88 431 HIS B C 1
ATOM 6858 O O . HIS B 1 431 ? 17.594 4.66 -6.273 1 98.88 431 HIS B O 1
ATOM 6864 N N . LEU B 1 432 ? 15.844 6.172 -6.359 1 98.88 432 LEU B N 1
ATOM 6865 C CA . LEU B 1 432 ? 16.625 7.219 -5.703 1 98.88 432 LEU B CA 1
ATOM 6866 C C . LEU B 1 432 ? 15.859 7.801 -4.52 1 98.88 432 LEU B C 1
ATOM 6868 O O . LEU B 1 432 ? 14.625 7.754 -4.488 1 98.88 432 LEU B O 1
ATOM 6872 N N . LYS B 1 433 ? 16.5 8.203 -3.564 1 98.88 433 LYS B N 1
ATOM 6873 C CA . LYS B 1 433 ? 16.047 9.109 -2.514 1 98.88 433 LYS B CA 1
ATOM 6874 C C . LYS B 1 433 ? 16.719 10.469 -2.629 1 98.88 433 LYS B C 1
ATOM 6876 O O . LYS B 1 433 ? 17.938 10.555 -2.811 1 98.88 433 LYS B O 1
ATOM 6881 N N . THR B 1 434 ? 15.906 11.539 -2.555 1 98.75 434 THR B N 1
ATOM 6882 C CA . THR B 1 434 ? 16.453 12.891 -2.592 1 98.75 434 THR B CA 1
ATOM 6883 C C . THR B 1 434 ? 16.375 13.539 -1.215 1 98.75 434 THR B C 1
ATOM 6885 O O . THR B 1 434 ? 15.625 13.086 -0.348 1 98.75 434 THR B O 1
ATOM 6888 N N . GLY B 1 435 ? 17.234 14.461 -0.997 1 98.69 435 GLY B N 1
ATOM 6889 C CA . GLY B 1 435 ? 17.219 15.297 0.193 1 98.69 435 GLY B CA 1
ATOM 6890 C C . GLY B 1 435 ? 17.406 16.766 -0.112 1 98.69 435 GLY B C 1
ATOM 6891 O O . GLY B 1 435 ? 18.219 17.125 -0.96 1 98.69 435 GLY B O 1
ATOM 6892 N N . SER B 1 436 ? 16.609 17.609 0.517 1 98.31 436 SER B N 1
ATOM 6893 C CA . SER B 1 436 ? 16.719 19.047 0.32 1 98.31 436 SER B CA 1
ATOM 6894 C C . SER B 1 436 ? 16.453 19.812 1.614 1 98.31 436 SER B C 1
ATOM 6896 O O . SER B 1 436 ? 15.453 19.547 2.291 1 98.31 436 SER B O 1
ATOM 6898 N N . LEU B 1 437 ? 17.297 20.625 2.051 1 98.31 437 LEU B N 1
ATOM 6899 C CA . LEU B 1 437 ? 17.203 21.688 3.035 1 98.31 437 LEU B CA 1
ATOM 6900 C C . LEU B 1 437 ? 17.875 22.969 2.529 1 98.31 437 LEU B C 1
ATOM 6902 O O . LEU B 1 437 ? 18.484 22.953 1.462 1 98.31 437 LEU B O 1
ATOM 6906 N N . ARG B 1 438 ? 17.562 24.062 3.273 1 97.5 438 ARG B N 1
ATOM 6907 C CA . ARG B 1 438 ? 18.391 25.219 2.998 1 97.5 438 ARG B CA 1
ATOM 6908 C C . ARG B 1 438 ? 19.875 24.859 3.047 1 97.5 438 ARG B C 1
ATOM 6910 O O . ARG B 1 438 ? 20.344 24.25 4.016 1 97.5 438 ARG B O 1
ATOM 6917 N N . ASP B 1 439 ? 20.625 25.031 1.968 1 98.38 439 ASP B N 1
ATOM 6918 C CA . ASP B 1 439 ? 22.078 24.859 1.852 1 98.38 439 ASP B CA 1
ATOM 6919 C C . ASP B 1 439 ? 22.453 23.391 1.721 1 98.38 439 ASP B C 1
ATOM 6921 O O . ASP B 1 439 ? 23.609 23.016 1.943 1 98.38 439 ASP B O 1
ATOM 6925 N N . VAL B 1 440 ? 21.484 22.547 1.509 1 98.81 440 VAL B N 1
ATOM 6926 C CA . VAL B 1 440 ? 21.766 21.125 1.436 1 98.81 440 VAL B CA 1
ATOM 6927 C C . VAL B 1 440 ? 21.016 20.516 0.249 1 98.81 440 VAL B C 1
ATOM 6929 O O . VAL B 1 440 ? 19.812 20.75 0.07 1 98.81 440 VAL B O 1
ATOM 6932 N N . ARG B 1 441 ? 21.641 19.766 -0.594 1 98.81 441 ARG B N 1
ATOM 6933 C CA . ARG B 1 441 ? 21.062 18.891 -1.611 1 98.81 441 ARG B CA 1
ATOM 6934 C C . ARG B 1 441 ? 21.781 17.547 -1.641 1 98.81 441 ARG B C 1
ATOM 6936 O O . ARG B 1 441 ? 23 17.484 -1.545 1 98.81 441 ARG B O 1
ATOM 6943 N N . SER B 1 442 ? 21.031 16.531 -1.685 1 98.88 442 SER B N 1
ATOM 6944 C CA . SER B 1 442 ? 21.594 15.18 -1.739 1 98.88 442 SER B CA 1
ATOM 6945 C C . SER B 1 442 ? 20.75 14.258 -2.611 1 98.88 442 SER B C 1
ATOM 6947 O O . SER B 1 442 ? 19.562 14.508 -2.82 1 98.88 442 SER B O 1
ATOM 6949 N N . ILE B 1 443 ? 21.312 13.211 -3.174 1 98.81 443 ILE B N 1
ATOM 6950 C CA . ILE B 1 443 ? 20.656 12.117 -3.893 1 98.81 443 ILE B CA 1
ATOM 6951 C C . ILE B 1 443 ? 21.438 10.82 -3.666 1 98.81 443 ILE B C 1
ATOM 6953 O O . ILE B 1 443 ? 22.672 10.828 -3.613 1 98.81 443 ILE B O 1
ATOM 6957 N N . ALA B 1 444 ? 20.781 9.742 -3.418 1 98.94 444 ALA B N 1
ATOM 6958 C CA . ALA B 1 444 ? 21.406 8.445 -3.189 1 98.94 444 ALA B CA 1
ATOM 6959 C C . ALA B 1 444 ? 20.5 7.305 -3.621 1 98.94 444 ALA B C 1
ATOM 6961 O O . ALA B 1 444 ? 19.266 7.445 -3.609 1 98.94 444 ALA B O 1
ATOM 6962 N N . GLY B 1 445 ? 21.062 6.195 -4.027 1 98.88 445 GLY B N 1
ATOM 6963 C CA . GLY B 1 445 ? 20.281 5.02 -4.406 1 98.88 445 GLY B CA 1
ATOM 6964 C C . GLY B 1 445 ? 21.016 4.121 -5.395 1 98.88 445 GLY B C 1
ATOM 6965 O O . GLY B 1 445 ? 22.203 3.877 -5.254 1 98.88 445 GLY B O 1
ATOM 6966 N N . TYR B 1 446 ? 20.266 3.602 -6.32 1 98.88 446 TYR B N 1
ATOM 6967 C CA . TYR B 1 446 ? 20.781 2.619 -7.27 1 98.88 446 TYR B CA 1
ATOM 6968 C C . TYR B 1 446 ? 20.469 3.023 -8.703 1 98.88 446 TYR B C 1
ATOM 6970 O O . TYR B 1 446 ? 19.375 3.523 -8.984 1 98.88 446 TYR B O 1
ATOM 6978 N N . VAL B 1 447 ? 21.359 2.791 -9.609 1 98.69 447 VAL B N 1
ATOM 6979 C CA . VAL B 1 447 ? 21.156 3.043 -11.031 1 98.69 447 VAL B CA 1
ATOM 6980 C C . VAL B 1 447 ? 21.438 1.769 -11.828 1 98.69 447 VAL B C 1
ATOM 6982 O O . VAL B 1 447 ? 22.438 1.08 -11.578 1 98.69 447 VAL B O 1
ATOM 6985 N N . LEU B 1 448 ? 20.5 1.396 -12.648 1 98.38 448 LEU B N 1
ATOM 6986 C CA . LEU B 1 448 ? 20.703 0.312 -13.609 1 98.38 448 LEU B CA 1
ATOM 6987 C C . LEU B 1 448 ? 21.344 0.833 -14.891 1 98.38 448 LEU B C 1
ATOM 6989 O O . LEU B 1 448 ? 20.75 1.675 -15.578 1 98.38 448 LEU B O 1
ATOM 6993 N N . GLY B 1 449 ? 22.562 0.312 -15.203 1 97.44 449 GLY B N 1
ATOM 6994 C CA . GLY B 1 449 ? 23.234 0.691 -16.438 1 97.44 449 GLY B CA 1
ATOM 6995 C C . GLY B 1 449 ? 22.766 -0.112 -17.641 1 97.44 449 GLY B C 1
ATOM 6996 O O . GLY B 1 449 ? 22.234 -1.214 -17.484 1 97.44 449 GLY B O 1
ATOM 6997 N N . ASN B 1 450 ? 23 0.437 -18.812 1 95.38 450 ASN B N 1
ATOM 6998 C CA . ASN B 1 450 ? 22.672 -0.241 -20.047 1 95.38 450 ASN B CA 1
ATOM 6999 C C . ASN B 1 450 ? 23.406 -1.575 -20.172 1 95.38 450 ASN B C 1
ATOM 7001 O O . ASN B 1 450 ? 22.969 -2.467 -20.906 1 95.38 450 ASN B O 1
ATOM 7005 N N . SER B 1 451 ? 24.469 -1.72 -19.469 1 94.69 451 SER B N 1
ATOM 7006 C CA . SER B 1 451 ? 25.25 -2.947 -19.484 1 94.69 451 SER B CA 1
ATOM 7007 C C . SER B 1 451 ? 24.562 -4.055 -18.688 1 94.69 451 SER B C 1
ATOM 7009 O O . SER B 1 451 ? 24.969 -5.219 -18.766 1 94.69 451 SER B O 1
ATOM 7011 N N . GLY B 1 452 ? 23.547 -3.672 -17.938 1 94.12 452 GLY B N 1
ATOM 7012 C CA . GLY B 1 452 ? 22.891 -4.613 -17.047 1 94.12 452 GLY B CA 1
ATOM 7013 C C . GLY B 1 452 ? 23.453 -4.586 -15.633 1 94.12 452 GLY B C 1
ATOM 7014 O O . GLY B 1 452 ? 22.891 -5.184 -14.719 1 94.12 452 GLY B O 1
ATOM 7015 N N . LYS B 1 453 ? 24.516 -3.809 -15.469 1 95.69 453 LYS B N 1
ATOM 7016 C CA . LYS B 1 453 ? 25.109 -3.67 -14.141 1 95.69 453 LYS B CA 1
ATOM 7017 C C . LYS B 1 453 ? 24.375 -2.629 -13.312 1 95.69 453 LYS B C 1
ATOM 7019 O O . LYS B 1 453 ? 23.766 -1.71 -13.859 1 95.69 453 LYS B O 1
ATOM 7024 N N . ARG B 1 454 ? 24.469 -2.812 -12.016 1 97.25 454 ARG B N 1
ATOM 7025 C CA . ARG B 1 454 ? 23.875 -1.852 -11.086 1 97.25 454 ARG B CA 1
ATOM 7026 C C . ARG B 1 454 ? 24.969 -1.083 -10.336 1 97.25 454 ARG B C 1
ATOM 7028 O O . ARG B 1 454 ? 26.031 -1.626 -10.055 1 97.25 454 ARG B O 1
ATOM 7035 N N . TYR B 1 455 ? 24.625 0.162 -10.055 1 98.62 455 TYR B N 1
ATOM 7036 C CA . TYR B 1 455 ? 25.547 1.055 -9.375 1 98.62 455 TYR B CA 1
ATOM 7037 C C . TYR B 1 455 ? 24.906 1.692 -8.156 1 98.62 455 TYR B C 1
ATOM 7039 O O . TYR B 1 455 ? 23.75 2.102 -8.195 1 98.62 455 TYR B O 1
ATOM 7047 N N . VAL B 1 456 ? 25.656 1.719 -7.082 1 98.88 456 VAL B N 1
ATOM 7048 C CA . VAL B 1 456 ? 25.328 2.57 -5.941 1 98.88 456 VAL B CA 1
ATOM 7049 C C . VAL B 1 456 ? 25.828 3.992 -6.203 1 98.88 456 VAL B C 1
ATOM 7051 O O . VAL B 1 456 ? 26.938 4.188 -6.707 1 98.88 456 VAL B O 1
ATOM 7054 N N . VAL B 1 457 ? 25.016 4.969 -5.898 1 98.88 457 VAL B N 1
ATOM 7055 C CA . VAL B 1 457 ? 25.406 6.363 -6.074 1 98.88 457 VAL B CA 1
ATOM 7056 C C . VAL B 1 457 ? 25 7.176 -4.852 1 98.88 457 VAL B C 1
ATOM 7058 O O . VAL B 1 457 ? 23.906 6.977 -4.305 1 98.88 457 VAL B O 1
ATOM 7061 N N . VAL B 1 458 ? 25.859 7.977 -4.328 1 98.94 458 VAL B N 1
ATOM 7062 C CA . VAL B 1 458 ? 25.609 8.969 -3.289 1 98.94 458 VAL B CA 1
ATOM 7063 C C . VAL B 1 458 ? 26.234 10.305 -3.693 1 98.94 458 VAL B C 1
ATOM 7065 O O . VAL B 1 458 ? 27.422 10.367 -4.008 1 98.94 458 VAL B O 1
ATOM 7068 N N . SER B 1 459 ? 25.484 11.32 -3.768 1 98.94 459 SER B N 1
ATOM 7069 C CA . SER B 1 459 ? 25.938 12.695 -4.008 1 98.94 459 SER B CA 1
ATOM 7070 C C . SER B 1 459 ? 25.328 13.656 -2.99 1 98.94 459 SER B C 1
ATOM 7072 O O . SER B 1 459 ? 24.109 13.727 -2.846 1 98.94 459 SER B O 1
ATOM 7074 N N . MET B 1 460 ? 26.188 14.383 -2.26 1 98.94 460 MET B N 1
ATOM 7075 C CA . MET B 1 460 ? 25.734 15.352 -1.26 1 98.94 460 MET B CA 1
ATOM 7076 C C . MET B 1 460 ? 26.469 16.672 -1.408 1 98.94 460 MET B C 1
ATOM 7078 O O . MET B 1 460 ? 27.688 16.688 -1.604 1 98.94 460 MET B O 1
ATOM 7082 N N . VAL B 1 461 ? 25.75 17.734 -1.343 1 98.88 461 VAL B N 1
ATOM 7083 C CA . VAL B 1 461 ? 26.328 19.078 -1.374 1 98.88 461 VAL B CA 1
ATOM 7084 C C . VAL B 1 461 ? 25.828 19.891 -0.182 1 98.88 461 VAL B C 1
ATOM 7086 O O . VAL B 1 461 ? 24.625 19.969 0.06 1 98.88 461 VAL B O 1
ATOM 7089 N N . ASN B 1 462 ? 26.688 20.438 0.599 1 98.88 462 ASN B N 1
ATOM 7090 C CA . ASN B 1 462 ? 26.406 21.453 1.612 1 98.88 462 ASN B CA 1
ATOM 7091 C C . ASN B 1 462 ? 27.047 22.797 1.248 1 98.88 462 ASN B C 1
ATOM 7093 O O . ASN B 1 462 ? 28.266 22.938 1.243 1 98.88 462 ASN B O 1
ATOM 7097 N N . HIS B 1 463 ? 26.234 23.703 0.902 1 98.75 463 HIS B N 1
ATOM 7098 C CA . HIS B 1 463 ? 26.625 25.031 0.446 1 98.75 463 HIS B CA 1
ATOM 7099 C C . HIS B 1 463 ? 25.422 25.953 0.333 1 98.75 463 HIS B C 1
ATOM 7101 O O . HIS B 1 463 ? 24.297 25.5 0.081 1 98.75 463 HIS B O 1
ATOM 7107 N N . GLU B 1 464 ? 25.625 27.25 0.494 1 98.38 464 GLU B N 1
ATOM 7108 C CA . GLU B 1 464 ? 24.531 28.219 0.416 1 98.38 464 GLU B CA 1
ATOM 7109 C C . GLU B 1 464 ? 23.844 28.156 -0.948 1 98.38 464 GLU B C 1
ATOM 7111 O O . GLU B 1 464 ? 22.656 28.438 -1.059 1 98.38 464 GLU B O 1
ATOM 7116 N N . ASN B 1 465 ? 24.594 27.75 -1.976 1 98.31 465 ASN B N 1
ATOM 7117 C CA . ASN B 1 465 ? 24.031 27.625 -3.32 1 98.31 465 ASN B CA 1
ATOM 7118 C C . ASN B 1 465 ? 23.844 26.156 -3.711 1 98.31 465 ASN B C 1
ATOM 7120 O O . ASN B 1 465 ? 24.031 25.781 -4.871 1 98.31 465 ASN B O 1
ATOM 7124 N N . ALA B 1 466 ? 23.531 25.359 -2.748 1 98.56 466 ALA B N 1
ATOM 7125 C CA . ALA B 1 466 ? 23.469 23.922 -2.959 1 98.56 466 ALA B CA 1
ATOM 7126 C C . ALA B 1 466 ? 22.484 23.562 -4.062 1 98.56 466 ALA B C 1
ATOM 7128 O O . ALA B 1 466 ? 22.641 22.547 -4.742 1 98.56 466 ALA B O 1
ATOM 7129 N N . ALA B 1 467 ? 21.484 24.359 -4.305 1 97.56 467 ALA B N 1
ATOM 7130 C CA . ALA B 1 467 ? 20.453 24.078 -5.305 1 97.56 467 ALA B CA 1
ATOM 7131 C C . ALA B 1 467 ? 21.062 23.969 -6.699 1 97.56 467 ALA B C 1
ATOM 7133 O O . ALA B 1 467 ? 20.5 23.312 -7.582 1 97.56 467 ALA B O 1
ATOM 7134 N N . ALA B 1 468 ? 22.234 24.516 -6.922 1 98 468 ALA B N 1
ATOM 7135 C CA . ALA B 1 468 ? 22.891 24.562 -8.227 1 98 468 ALA B CA 1
ATOM 7136 C C . ALA B 1 468 ? 23.375 23.172 -8.633 1 98 468 ALA B C 1
ATOM 7138 O O . ALA B 1 468 ? 23.703 22.938 -9.797 1 98 468 ALA B O 1
ATOM 7139 N N . VAL B 1 469 ? 23.312 22.234 -7.711 1 98.12 469 VAL B N 1
ATOM 7140 C CA . VAL B 1 469 ? 23.906 20.938 -7.969 1 98.12 469 VAL B CA 1
ATOM 7141 C C . VAL B 1 469 ? 22.969 20.078 -8.812 1 98.12 469 VAL B C 1
ATOM 7143 O O . VAL B 1 469 ? 23.359 19.047 -9.367 1 98.12 469 VAL B O 1
ATOM 7146 N N . ARG B 1 470 ? 21.734 20.422 -8.93 1 96.62 470 ARG B N 1
ATOM 7147 C CA . ARG B 1 470 ? 20.688 19.594 -9.523 1 96.62 470 ARG B CA 1
ATOM 7148 C C . ARG B 1 470 ? 21.094 19.078 -10.898 1 96.62 470 ARG B C 1
ATOM 7150 O O . ARG B 1 470 ? 20.953 17.891 -11.195 1 96.62 470 ARG B O 1
ATOM 7157 N N . SER B 1 471 ? 21.594 19.969 -11.727 1 95.38 471 SER B N 1
ATOM 7158 C CA . SER B 1 471 ? 21.984 19.578 -13.078 1 95.38 471 SER B CA 1
ATOM 7159 C C . SER B 1 471 ? 23.141 18.578 -13.055 1 95.38 471 SER B C 1
ATOM 7161 O O . SER B 1 471 ? 23.203 17.688 -13.898 1 95.38 471 SER B O 1
ATOM 7163 N N . PHE B 1 472 ? 24.078 18.797 -12.141 1 97.44 472 PHE B N 1
ATOM 7164 C CA . PHE B 1 472 ? 25.172 17.859 -11.984 1 97.44 472 PHE B CA 1
ATOM 7165 C C . PHE B 1 472 ? 24.656 16.484 -11.57 1 97.44 472 PHE B C 1
ATOM 7167 O O . PHE B 1 472 ? 25.062 15.469 -12.141 1 97.44 472 PHE B O 1
ATOM 7174 N N . ASP B 1 473 ? 23.766 16.422 -10.547 1 97.62 473 ASP B N 1
ATOM 7175 C CA . ASP B 1 473 ? 23.203 15.156 -10.07 1 97.62 473 ASP B CA 1
ATOM 7176 C C . ASP B 1 473 ? 22.469 14.43 -11.195 1 97.62 473 ASP B C 1
ATOM 7178 O O . ASP B 1 473 ? 22.609 13.211 -11.344 1 97.62 473 ASP B O 1
ATOM 7182 N N . ASP B 1 474 ? 21.672 15.195 -11.977 1 97 474 ASP B N 1
ATOM 7183 C CA . ASP B 1 474 ? 20.953 14.594 -13.094 1 97 474 ASP B CA 1
ATOM 7184 C C . ASP B 1 474 ? 21.922 14.008 -14.117 1 97 474 ASP B C 1
ATOM 7186 O O . ASP B 1 474 ? 21.703 12.906 -14.625 1 97 474 ASP B O 1
ATOM 7190 N N . ALA B 1 475 ? 23 14.703 -14.398 1 96.38 475 ALA B N 1
ATOM 7191 C CA . ALA B 1 475 ? 24.016 14.227 -15.328 1 96.38 475 ALA B CA 1
ATOM 7192 C C . ALA B 1 475 ? 24.703 12.977 -14.781 1 96.38 475 ALA B C 1
ATOM 7194 O O . ALA B 1 475 ? 25.031 12.062 -15.547 1 96.38 475 ALA B O 1
ATOM 7195 N N . LEU B 1 476 ? 24.969 12.984 -13.516 1 97.44 476 LEU B N 1
ATOM 7196 C CA . LEU B 1 476 ? 25.609 11.852 -12.859 1 97.44 476 LEU B CA 1
ATOM 7197 C C . LEU B 1 476 ? 24.766 10.586 -13.023 1 97.44 476 LEU B C 1
ATOM 7199 O O . LEU B 1 476 ? 25.297 9.539 -13.398 1 97.44 476 LEU B O 1
ATOM 7203 N N . ILE B 1 477 ? 23.484 10.695 -12.781 1 98 477 ILE B N 1
ATOM 7204 C CA . ILE B 1 477 ? 22.578 9.555 -12.906 1 98 477 ILE B CA 1
ATOM 7205 C C . ILE B 1 477 ? 22.5 9.109 -14.359 1 98 477 ILE B C 1
ATOM 7207 O O . ILE B 1 477 ? 22.562 7.91 -14.656 1 98 477 ILE B O 1
ATOM 7211 N N . ALA B 1 478 ? 22.375 10.07 -15.258 1 96.75 478 ALA B N 1
ATOM 7212 C CA . ALA B 1 478 ? 22.328 9.75 -16.688 1 96.75 478 ALA B CA 1
ATOM 7213 C C . ALA B 1 478 ? 23.609 9.031 -17.109 1 96.75 478 ALA B C 1
ATOM 7215 O O . ALA B 1 478 ? 23.547 8.062 -17.875 1 96.75 478 ALA B O 1
ATOM 7216 N N . TRP B 1 479 ? 24.734 9.555 -16.688 1 96.31 479 TRP B N 1
ATOM 7217 C CA . TRP B 1 479 ? 26.016 8.953 -17.016 1 96.31 479 TRP B CA 1
ATOM 7218 C C . TRP B 1 479 ? 26.078 7.496 -16.562 1 96.31 479 TRP B C 1
ATOM 7220 O O . TRP B 1 479 ? 26.547 6.625 -17.281 1 96.31 479 TRP B O 1
ATOM 7230 N N . LEU B 1 480 ? 25.609 7.223 -15.383 1 97.44 480 LEU B N 1
ATOM 7231 C CA . LEU B 1 480 ? 25.594 5.863 -14.859 1 97.44 480 LEU B CA 1
ATOM 7232 C C . LEU B 1 480 ? 24.641 4.98 -15.664 1 97.44 480 LEU B C 1
ATOM 7234 O O . LEU B 1 480 ? 24.969 3.828 -15.961 1 97.44 480 LEU B O 1
ATOM 7238 N N . ALA B 1 481 ? 23.438 5.516 -15.977 1 97.12 481 ALA B N 1
ATOM 7239 C CA . ALA B 1 481 ? 22.453 4.762 -16.75 1 97.12 481 ALA B CA 1
ATOM 7240 C C . ALA B 1 481 ? 23 4.363 -18.109 1 97.12 481 ALA B C 1
ATOM 7242 O O . ALA B 1 481 ? 22.625 3.332 -18.656 1 97.12 481 ALA B O 1
ATOM 7243 N N . GLU B 1 482 ? 23.922 5.102 -18.609 1 95.56 482 GLU B N 1
ATOM 7244 C CA . GLU B 1 482 ? 24.484 4.887 -19.953 1 95.56 482 GLU B CA 1
ATOM 7245 C C . GLU B 1 482 ? 25.609 3.865 -19.922 1 95.56 482 GLU B C 1
ATOM 7247 O O . GLU B 1 482 ? 26.062 3.391 -20.969 1 95.56 482 GLU B O 1
ATOM 7252 N N . GLN B 1 483 ? 26.078 3.641 -18.75 1 94.81 483 GLN B N 1
ATOM 7253 C CA . GLN B 1 483 ? 27.141 2.648 -18.672 1 94.81 483 GLN B CA 1
ATOM 7254 C C . GLN B 1 483 ? 26.703 1.314 -19.266 1 94.81 483 GLN B C 1
ATOM 7256 O O . GLN B 1 483 ? 25.562 0.888 -19.062 1 94.81 483 GLN B O 1
#

InterPro domains:
  IPR000667 Peptidase S13, D-Ala-D-Ala carboxypeptidase C [PF02113] (47-482)
  IPR000667 Peptidase S13, D-Ala-D-Ala carboxypeptidase C [PR00922] (75-94)
  IPR000667 Peptidase S13, D-Ala-D-Ala carboxypeptidase C [PR00922] (305-327)
  IPR000667 Peptidase S13, D-Ala-D-Ala carboxypeptidase C [PR00922] (363-377)
  IPR000667 Peptidase S13, D-Ala-D-Ala carboxypeptidase C [PR00922] (378-392)
  IPR000667 Peptidase S13, D-Ala-D-Ala carboxypeptidase C [PR00922] (440-453)
  IPR000667 Peptidase S13, D-Ala-D-Ala carboxypeptidase C [PTHR30023] (13-482)
  IPR000667 Peptidase S13, D-Ala-D-Ala carboxypeptidase C [TIGR00666] (70-462)
  IPR012338 Beta-lactamase/transpeptidase-like [G3DSA:3.40.710.10] (41-103)
  IPR012338 Beta-lactamase/transpeptidase-like [G3DSA:3.40.710.10] (289-481)
  IPR012338 Beta-lactamase/transpeptidase-like [SSF56601] (34-482)

Nearest PDB structures (foldseek):
  1w5d-assembly1_A  TM=8.790E-01  e=1.381E-38  Bacillus subtilis
  3a3d-assembly1_A  T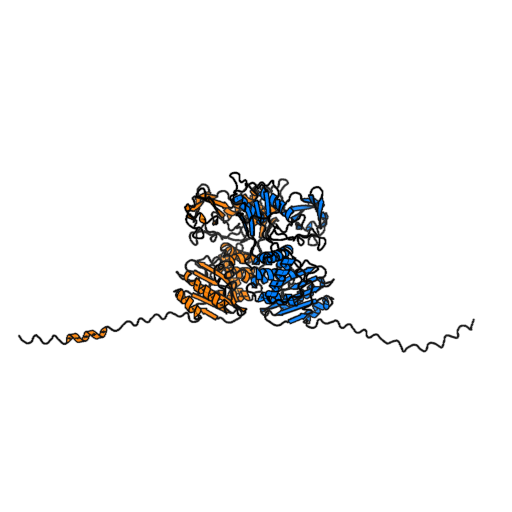M=8.113E-01  e=7.667E-41  Haemophilus influenzae
  2ex9-assembly1_A  TM=8.043E-01  e=1.300E-37  Escherichia coli
  3a3e-assembly1_B  TM=8.032E-01  e=6.018E-35  Haemophilus influenzae
  3a3e-assembly1_A  TM=7.992E-01  e=1.961E-35  Haemophilus influenzae

=== Feature glossary ===
Key to the feature types in this record:

Secondary structure (8-state, DSSP). Secondary structure is the local, repeating backbone conformation. DSSP classifies it into eight states by reading the hydrogen-bond network: three helix types (H, G, I), two β types (E, B), two non-regular types (T, S), and unstructured coil (-).

Backbone torsions (φ/ψ). Backbone dihedral angles. Every residue except chain termini has a φ (preceding-C → N → Cα → C) and a ψ (N → Cα → C → next-N). They are reported in degrees following the IUPAC sign convention. Secondary structure is essentially a statement about which (φ, ψ) basin each residue occupies.

Predicted aligned error. Predicted Aligned Error (PAE) is an AlphaFold confidence matrix: entry (i, j) is the expected error in the position of residue j, in ångströms, when the prediction is superimposed on the true structure at residue i. Low PAE within a block of residues means that block is internally rigid and well-predicted; high PAE between two blocks means their relative placement is uncertain even if each block individually is confident.

B-factor. B-factor (Debye–Waller factor) reflects atomic displacement in the crystal lattice. It is an experimental observable (units Å²), not a prediction; low values mean the atom is pinned down, high values mean it moves or is heterogeneous across the crystal.

Secondary structure (3-state, P-SEA). Three-state secondary structure (P-SEA) collapses the eight DSSP classes into helix (a), strand (b), and coil (c). P-SEA assigns these from Cα geometry alone — distances and angles — without requiring backbone oxygens, so it works on any Cα trace.

Sequence. Primary structure: the covalent order of the twenty standard amino acids along the backbone. Two proteins with the same sequence will (almost always) fold to the same structure; two with 30% identity often share a fold but not the details.

pLDDT. pLDDT is the predicted lDDT-Cα score: AlphaFold's confidence that the local environment of each residue (all inter-atomic distances within 15 Å) is correctly placed. It is a per-residue number between 0 and 100, with higher meaning more reliable.

InterPro / GO / CATH / organism. Functional annotations link the protein to curated databases. InterPro entries identify conserved domains and families by matching the sequence against member-database signatures (Pfam, PROSITE, CDD, …). Gene Ontology (GO) terms describe molecular function, biological process, and cellular component in a controlled vocabulary. CATH places the structure in a hierarchical fold classification (Class/Architecture/Topology/Homologous-superfamily). The organism is the source species.

Contact-map, Ramachandran, and PAE plots. Three diagnostic plots accompany the record. The Cα contact map visualizes the tertiary structure as a 2D adjacency matrix (8 Å cutoff, sequence-local contacts suppressed). The Ramachandran plot shows the distribution of backbone (φ, ψ) torsions, with points in the α and β basins reflecting secondary structure content. The PAE plot shows AlphaFold's inter-residue confidence as a color matrix.

mmCIF coordinates. The mmCIF table is the protein's shape written out atom by atom. For each backbone N, Cα, C, and carbonyl O, it records an (x, y, z) coordinate triple in Å plus the residue type, chain letter, and residue number.

Radius of gyration, Cα contacts, bounding box. Three whole-structure scalars: the radius of gyration (RMS distance of Cα from centroid, in Å), the count of Cα–Cα contacts (pairs closer than 8 Å and separated by more than four residues in sequence — i.e. tertiary, not local, contacts), and the bounding-box dimensions. Together they distinguish compact globular folds from extended fibres or disordered chains.

Foldseek 3Di. The Foldseek 3Di string encodes local tertiary geometry as a 20-letter alphabet — one character per residue — derived from the relative positions of nearby Cα atoms. Unlike the amino-acid sequence, 3Di is a direct function of the 3D structure, so two proteins with the same fold have similar 3Di strings even at low sequence identity.

Rendered structure images. Six rendered views show the 3D structure from the faces of a cube — i.e. along ±x, ±y, ±z. Rendering representation is drawn randomly per protein from cartoon (secondary-structure ribbons), sticks (backbone bonds), or molecular surface; coloring is either N→C rainbow (blue at the N-terminus through red at the C-terminus) or one color per chain.

Nearest PDB structures. The Foldseek neighbor list gives the closest experimentally determined structures in the PDB, ranked by structural alignment. TM-score near 1 means near-identical fold; near 0.3 means only rough topology match. This is how one finds what a novel AlphaFold prediction most resembles in the solved-structure universe.

Solvent-accessible surface area. SASA measures how much of the protein is reachable by solvent. It is computed by rolling a water-sized probe over the atomic surface and summing the exposed area (Å²). Per-residue SASA distinguishes core (buried, low SASA) from surface (exposed, high SASA) residues; total SASA is a whole-molecule size measure.